Protein AF-A0A2E2VQT0-F1 (afdb_monomer)

Radius of gyration: 36.22 Å; Cα contacts (8 Å, |Δi|>4): 1837; chains: 1; bounding box: 77×98×89 Å

Foldseek 3Di:
DDDDDDDDDDDDDDPPDDDFFKFKAFPQVPRDGDGFDDPDQQKTKDKDAAAVPTFWIWMDGPVDRPRIPPPDGTGGHPDHRFIWIWMARPVVRDIDIHTDDDDAQKFKAWQQVPRDTDGFDDPVPQKTKDKTFAAQGDPVGGTWIWMDGPPDPPPDIPDPDTHHDDHRFIWIWMARRVVRDIDTHTPCPPLPWKWKAKVRDIDTWDDPDPQKTKDKDWDAQPIDMFIGRPPPPDTDRDDEPDDDRPDTAIWIWIQRPVVRHIHIHGPCQWDQKFKAWQQVPRDTDTFGDDPDFKTKDKTFAAQGDPVHGTWIWMAGPPDPPPDIPDPDTHHDDHRFIWMWMAGNPPRDIDTHTQFDRPFWKFKAWQQVVRDTDTFPDLPPQKTKDKGFAAQGDPVHGTWIWMAGPVDPDVPGIPDPDTDHDDHRWMWIWMARRPVRDIDTDTDDDHPPPASDADQFDLCFQFKPFFCLQQPWCPDLNHLLLLLQLQQVSDPPRHSLVQQLLVLLCQPDVVRVGDHDQADQLHGDHRAPPPFSSCCNCPDPPDGVVNQSSQKTWRMWGDPLVQQWPQNQFSFWTKIKIKGPQVSRVFDDIKMKMWTFTWTQLDGNDNCSCVSVSSLSRNSRVDPRSHVSNVSLSCQARVAGNSTDHSSYQLQFAQPDDDPPTDGHTWMKMWTCRVPFTKMWIWGADPVVRHIDTAFDPLAFFQLLLACPDDSHDNVLSVVQLVQQLVQLVQQQDPALQSRGGDGSDSSRGHSMAGQDDDRCGLQNVVSNVNHPCVSLVSSVVSCVVVVHPDHSQLSSLSSSCSGLNCVQPVVSNVQQDQCSNHPRDGQFYFPNGHQWAPDADPSRGTDGGCNCPPGNSVVVSVVSCVSSVD

pLDDT: mean 81.39, std 16.57, range [24.91, 98.75]

Secondary structure (DSSP, 8-state):
-----------PPPPP-PPPPEEEEEGGGTT--EEPEE-STTEEEEEEEE-TT--EEEEEETT-TTSEESSSS-EE-S-SSEEEEEEEETTTTEEEEEEE----SEEEEEGGGTT--EEPEE-SSSEEEEEEEE-S-BTTBSSEEEEEETT-SSSSEEEEEEEE--TTEEEEEEEETTT--EEEEEE----S-EEEEETTEEEEPEE-SSSEEEEEEEE-TT--EEEEETTT------PPS---TT--EEEEEEEETTTTEEEEEE---S-SEEEEEGGGTT--EEPEE-STTEEEEEEE--S-BTTBSSEEEEEETT-SSSSEEEEEEEE--TT-EEEEEEETTT--EEEEESS-----EEEEEGGGTT--EEPEE-STTEEEEEEEE-S-BTTBSSEEEEEETTSSTTSSEEEEEEEE--TTEEEEEEEETTT--EEEEEESS--SS---PSP--HHHHTEE-BHHHH--TTSTT-HHHHHHHHHTT-TT--HHHHHHHHHHTTSBGGGTS-B-SEETTEE-----TTSTTHHHH-BTTB-HHHHHTTEEEEEEEEEGGG--TT--EEEEEEEEEEE-GGGGT--S-EEEEEEPEEEPSSTT-GGGGHHHHHHHHHGGG---HHHHHHHHHIIIII-BTTB--SS-GGGGB-TTS-TTS----EEEEEE-TTSS-EEEEEEE-TTT-SEEEE--TT-B-GGGG-TT--SS-HHHHHHHHHHHHHHGGGG--S-TTT-------GGGB-SSB-SSSTT-TT-HHHHHHTS-SHHHHHHHHHHHHTT----HHHHHHHHHTTSHHHHH-TTTTT-SSTTTTBTTB-PPP-BTTBSEEEEE-TTSBEEEPHHIIIIIHHHHHHHHHHHHT-

Sequence (870 aa):
MKSIMLALIAAGAAPFAMAADWDFRGEPNSWGQTRMEHQGNGIHVIRQFFAAGQDEFKVARSDGWVVSFPANGNMVVPSDDTTFDIVFNEGTSEITVTEVGAETDWCFRGTANSWEEDAMFSNGDGTFEITMAFANGDAGGGPRFKISECGSNWAVAFPTQDFTVAPNTEFDITFNEVTQQITATPIVVPPTEWCLSVNGTESQLADQGSGLFFIESAMSAGDNFFVTECNTGAAEVIPVGGLTASDSGTFDITFDENAESVTAELQVEVSPWCFRGTANDWNETRMELLGDNASILEVTFGQGDANGGPRFKISECGSDWAVAFPAEDVTVDPDTTVEITFDHITNAIDVTPVGGPVEIWNFRGTPSTWNRVEMTSLGNNIFATCQDFANGDATGGPRFKVENGLLNDWDESFPVTDVVVAANTSFDITFNSVTKEITTTPKAGNCNGDINPVPIVVERSLLINDQATLGDKNGPFSLRRTLDQIASKDASLNSTDFFIELWNTQNPIANGGTCETSVDGMPHFCRPAPSDGVLAIGANGFTPDDYIANYRPIALINRFDLQSADLSDCGEHRIIYGLHSSAVSLSGRNFIIFEPKIPNPTPGNAEGCRDLIMHWDLLSAEDDAAVRQQQLEQLYYNGLPGFRPAIHFDHFSNQGVPASSAKGGQIRSNQFLSGSWVLKEFKTDQVLLNVDQTTVKENPFGPLFNDQQTVVEASRGEAFRADFLANLPSLLVDNVADIKIVVSNDEHLNIQSHASGGIFENNFQPQVDLGSGAFRGQIQDRLTELGSSLTVDQVLRRASTQTCGGCHQPSTFNLTGTNALGGGLSFPSSSGFVHVNENPTFNGTFNLSPALRNVFLPARQSNMEAFLGL

Solvent-accessible surface area (backbone atoms only — not comparable to full-atom values): 47420 Å² total; per-residue (Å²): 134,89,85,90,86,90,79,91,83,84,84,73,86,77,74,85,80,68,86,74,55,49,19,44,28,19,53,77,58,73,60,39,84,39,80,36,50,73,77,56,96,51,31,28,36,45,78,48,64,25,51,77,92,28,46,47,30,36,41,25,34,70,94,40,74,91,55,35,37,54,84,72,75,68,43,69,56,99,58,50,64,40,38,28,44,37,38,36,31,64,85,76,65,45,74,47,76,42,81,53,86,88,84,50,71,40,14,41,27,20,47,62,58,79,58,43,84,42,78,22,48,62,73,84,78,57,36,29,37,44,77,50,61,24,49,73,39,53,99,90,42,65,17,33,30,35,41,26,43,56,98,51,90,68,80,52,52,39,55,92,57,72,46,70,57,68,56,72,38,34,26,47,32,37,38,29,75,85,78,64,48,73,46,71,46,70,50,78,67,72,80,83,43,43,22,42,28,51,80,83,48,76,45,77,36,49,78,75,65,95,52,38,31,42,45,81,46,80,47,52,60,78,70,56,70,38,56,27,56,54,93,70,86,59,78,54,83,67,83,65,84,82,84,65,81,79,61,63,50,42,28,40,38,40,36,33,67,86,73,76,43,59,49,75,45,73,56,71,85,55,37,64,40,11,42,30,20,45,66,56,78,59,40,86,42,74,26,42,60,50,69,99,52,28,27,35,44,78,47,63,29,46,74,35,53,102,88,43,64,18,33,32,37,40,26,46,60,95,53,90,66,82,51,54,38,60,94,58,72,48,75,52,70,61,68,30,37,29,37,38,37,38,33,70,85,80,63,48,76,49,79,44,67,56,41,70,72,83,78,47,40,20,42,30,20,46,70,53,74,60,38,83,39,80,33,50,74,61,56,96,52,30,30,32,43,44,46,54,26,47,74,37,54,100,87,45,66,18,34,31,38,38,28,48,60,88,51,62,92,72,77,48,47,38,56,94,59,71,48,74,57,66,58,73,37,18,30,39,36,40,36,29,74,80,82,64,47,74,50,77,44,84,43,95,60,78,52,86,82,52,66,78,69,62,75,81,33,53,66,48,32,38,38,36,30,41,39,73,40,38,34,47,38,86,29,91,51,8,48,56,55,55,34,42,45,34,20,68,76,42,92,89,46,44,39,60,58,56,49,24,48,59,25,24,52,18,18,37,48,97,76,78,31,66,18,57,62,52,56,94,62,40,83,35,87,56,34,39,64,90,24,57,15,27,54,34,72,33,54,99,93,40,46,43,62,57,53,43,60,36,21,26,42,47,36,41,33,60,31,54,83,57,37,42,95,68,20,51,31,44,11,30,54,29,41,35,30,33,43,48,27,75,83,68,78,43,63,62,46,40,32,48,32,43,27,23,28,41,69,22,73,36,61,65,38,70,70,48,33,44,64,66,51,47,49,32,44,56,29,32,68,50,84,50,36,66,58,45,27,54,57,48,44,32,42,37,69,69,22,48,79,80,36,74,26,42,55,36,48,73,20,20,21,62,75,95,61,68,96,88,56,87,58,38,18,40,36,37,38,44,40,22,45,71,70,53,46,41,34,41,26,29,33,30,38,84,85,79,68,45,62,44,79,37,55,26,81,68,24,57,40,22,60,42,54,14,82,67,53,80,66,52,63,64,66,60,28,53,50,46,49,52,47,45,64,73,43,44,70,43,46,69,55,95,44,82,78,67,45,44,63,65,74,95,50,72,86,49,31,18,63,49,40,45,66,55,73,96,72,60,40,37,43,36,52,66,27,35,70,70,25,86,47,60,63,61,49,53,51,46,52,52,32,57,74,70,70,48,89,62,49,61,64,19,47,31,42,44,44,19,46,52,15,68,19,20,47,30,38,19,67,85,64,53,30,49,41,88,40,32,46,33,97,73,34,49,49,59,50,37,53,91,41,42,56,64,39,80,64,57,44,98,87,39,35,33,46,67,7,57,30,44,69,75,42,45,48,56,52,43,49,53,49,53,31,62,74,71,71,107

Structure (mmCIF, N/CA/C/O backbone):
data_AF-A0A2E2VQT0-F1
#
_entry.id   AF-A0A2E2VQT0-F1
#
loop_
_atom_site.group_PDB
_atom_site.id
_atom_site.type_symbol
_atom_site.label_atom_id
_atom_site.label_alt_id
_atom_site.label_comp_id
_atom_site.label_asym_id
_atom_site.label_entity_id
_atom_site.label_seq_id
_atom_site.pdbx_PDB_ins_code
_atom_site.Cartn_x
_atom_site.Cartn_y
_atom_site.Cartn_z
_atom_site.occupancy
_atom_site.B_iso_or_equiv
_atom_site.auth_seq_id
_atom_site.auth_comp_id
_atom_site.auth_asym_id
_atom_site.auth_atom_id
_atom_site.pdbx_PDB_model_num
ATOM 1 N N . MET A 1 1 ? -49.713 -17.476 1.702 1.00 28.20 1 MET A N 1
ATOM 2 C CA . MET A 1 1 ? -48.897 -18.142 0.663 1.00 28.20 1 MET A CA 1
ATOM 3 C C . MET A 1 1 ? -48.613 -17.133 -0.436 1.00 28.20 1 MET A C 1
ATOM 5 O O . MET A 1 1 ? -49.567 -16.643 -1.013 1.00 28.20 1 MET A O 1
ATOM 9 N N . LYS A 1 2 ? -47.324 -16.828 -0.635 1.00 26.33 2 LYS A N 1
ATOM 10 C CA . LYS A 1 2 ? -46.632 -16.499 -1.897 1.00 26.33 2 LYS A CA 1
ATOM 11 C C . LYS A 1 2 ? -47.375 -15.702 -2.993 1.00 26.33 2 LYS A C 1
ATOM 13 O O . LYS A 1 2 ? -48.265 -16.242 -3.635 1.00 26.33 2 LYS A O 1
ATOM 18 N N . SER A 1 3 ? -46.854 -14.509 -3.305 1.00 24.91 3 SER A N 1
ATOM 19 C CA . SER A 1 3 ? -45.961 -14.246 -4.462 1.00 24.91 3 SER A CA 1
ATOM 20 C C . SER A 1 3 ? -46.264 -12.979 -5.284 1.00 24.91 3 SER A C 1
ATOM 22 O O . SER A 1 3 ? -47.317 -12.867 -5.897 1.00 24.91 3 SER A O 1
ATOM 24 N N . ILE A 1 4 ? -45.199 -12.168 -5.384 1.00 27.08 4 ILE A N 1
ATOM 25 C CA . ILE A 1 4 ? -44.662 -11.425 -6.544 1.00 27.08 4 ILE A CA 1
ATOM 26 C C . ILE A 1 4 ? -45.418 -10.169 -7.010 1.00 27.08 4 ILE A C 1
ATOM 28 O O . ILE A 1 4 ? -46.442 -10.242 -7.681 1.00 27.08 4 ILE A O 1
ATOM 32 N N . MET A 1 5 ? -44.789 -9.012 -6.763 1.00 26.00 5 MET A N 1
ATOM 33 C CA . MET A 1 5 ? -44.984 -7.773 -7.515 1.00 26.00 5 MET A CA 1
ATOM 34 C C . MET A 1 5 ? -43.620 -7.299 -8.038 1.00 26.00 5 MET A C 1
ATOM 36 O O . MET A 1 5 ? -42.635 -7.289 -7.303 1.00 26.00 5 MET A O 1
ATOM 40 N N . LEU A 1 6 ? -43.594 -6.982 -9.329 1.00 25.59 6 LEU A N 1
ATOM 41 C CA . LEU A 1 6 ? -42.471 -6.490 -10.120 1.00 25.59 6 LEU A CA 1
ATOM 42 C C . LEU A 1 6 ? -42.560 -4.953 -10.137 1.00 25.59 6 LEU A C 1
ATOM 44 O O . LEU A 1 6 ? -43.619 -4.432 -10.488 1.00 25.59 6 LEU A O 1
ATOM 48 N N . ALA A 1 7 ? -41.493 -4.236 -9.778 1.00 27.69 7 ALA A N 1
ATOM 49 C CA . ALA A 1 7 ? -41.400 -2.782 -9.927 1.00 27.69 7 ALA A CA 1
ATOM 50 C C . ALA A 1 7 ? -40.095 -2.407 -10.646 1.00 27.69 7 ALA A C 1
ATOM 52 O O . ALA A 1 7 ? -39.015 -2.849 -10.261 1.00 27.69 7 ALA A O 1
ATOM 53 N N . LEU A 1 8 ? -40.244 -1.622 -11.716 1.00 25.67 8 LEU A N 1
ATOM 54 C CA . LEU A 1 8 ? -39.192 -0.949 -12.477 1.00 25.67 8 LEU A CA 1
ATOM 55 C C . LEU A 1 8 ? -38.576 0.166 -11.612 1.00 25.67 8 LEU A C 1
ATOM 57 O O . LEU A 1 8 ? -39.319 0.997 -11.092 1.00 25.67 8 LEU A O 1
ATOM 61 N N . ILE A 1 9 ? -37.246 0.210 -11.505 1.00 29.09 9 ILE A N 1
ATOM 62 C CA . ILE A 1 9 ? -36.485 1.301 -10.880 1.00 29.09 9 ILE A CA 1
ATOM 63 C C . ILE A 1 9 ? -35.838 2.126 -11.997 1.00 29.09 9 ILE A C 1
ATOM 65 O O . ILE A 1 9 ? -35.042 1.603 -12.773 1.00 29.09 9 ILE A O 1
ATOM 69 N N . ALA A 1 10 ? -36.186 3.411 -12.060 1.00 25.92 10 ALA A N 1
ATOM 70 C CA . ALA A 1 10 ? -35.384 4.453 -12.686 1.00 25.92 10 ALA A CA 1
ATOM 71 C C . ALA A 1 10 ? -34.652 5.177 -11.546 1.00 25.92 10 ALA A C 1
ATOM 73 O O . ALA A 1 10 ? -35.299 5.806 -10.711 1.00 25.92 10 ALA A O 1
ATOM 74 N N . ALA A 1 11 ? -33.331 5.019 -11.466 1.00 28.69 11 ALA A N 1
ATOM 75 C CA . ALA A 1 11 ? -32.495 5.687 -10.477 1.00 28.69 11 ALA A CA 1
ATOM 76 C C . ALA A 1 11 ? -31.999 7.014 -11.068 1.00 28.69 11 ALA A C 1
ATOM 78 O O . ALA A 1 11 ? -31.149 7.025 -11.955 1.00 28.69 11 ALA A O 1
ATOM 79 N N . GLY A 1 12 ? -32.589 8.119 -10.611 1.00 26.97 12 GLY A N 1
ATOM 80 C CA . GLY A 1 12 ? -31.988 9.443 -10.717 1.00 26.97 12 GLY A CA 1
ATOM 81 C C . GLY A 1 12 ? -30.895 9.586 -9.661 1.00 26.97 12 GLY A C 1
ATOM 82 O O . GLY A 1 12 ? -31.029 9.052 -8.560 1.00 26.97 12 GLY A O 1
ATOM 83 N N . ALA A 1 13 ? -29.817 10.274 -10.030 1.00 28.69 13 ALA A N 1
ATOM 84 C CA . ALA A 1 13 ? -28.717 10.634 -9.150 1.00 28.69 13 ALA A CA 1
ATOM 85 C C . ALA A 1 13 ? -29.237 11.320 -7.876 1.00 28.69 13 ALA A C 1
ATOM 87 O O . ALA A 1 13 ? -30.021 12.268 -7.951 1.00 28.69 13 ALA A O 1
ATOM 88 N N . ALA A 1 14 ? -28.812 10.825 -6.716 1.00 27.98 14 ALA A N 1
ATOM 89 C CA . ALA A 1 14 ? -28.962 11.546 -5.463 1.00 27.98 14 ALA A CA 1
ATOM 90 C C . ALA A 1 14 ? -27.868 12.629 -5.406 1.00 27.98 14 ALA A C 1
ATOM 92 O O . ALA A 1 14 ? -26.706 12.299 -5.650 1.00 27.98 14 ALA A O 1
ATOM 93 N N . PRO A 1 15 ? -28.199 13.897 -5.114 1.00 32.06 15 PRO A N 1
ATOM 94 C CA . PRO A 1 15 ? -27.189 14.890 -4.780 1.00 32.06 15 PRO A CA 1
ATOM 95 C C . PRO A 1 15 ? -26.525 14.504 -3.452 1.00 32.06 15 PRO A C 1
ATOM 97 O O . PRO A 1 15 ? -27.163 13.906 -2.582 1.00 32.06 15 PRO A O 1
ATOM 100 N N . PHE A 1 16 ? -25.243 14.839 -3.313 1.00 29.09 16 PHE A N 1
ATOM 101 C CA . PHE A 1 16 ? -24.518 14.793 -2.046 1.00 29.09 16 PHE A CA 1
ATOM 102 C C . PHE A 1 16 ? -25.360 15.477 -0.960 1.00 29.09 16 PHE A C 1
ATOM 104 O O . PHE A 1 16 ? -25.716 16.647 -1.087 1.00 29.09 16 PHE A O 1
ATOM 111 N N . ALA A 1 17 ? -25.729 14.742 0.088 1.00 27.80 17 ALA A N 1
ATOM 112 C CA . ALA A 1 17 ? -26.371 15.341 1.246 1.00 27.80 17 ALA A CA 1
ATOM 113 C C . ALA A 1 17 ? -25.292 16.088 2.039 1.00 27.80 17 ALA A C 1
ATOM 115 O O . ALA A 1 17 ? -24.480 15.458 2.713 1.00 27.80 17 ALA A O 1
ATOM 116 N N . MET A 1 18 ? -25.280 17.419 1.938 1.00 34.50 18 MET A N 1
ATOM 117 C CA . MET A 1 18 ? -24.643 18.264 2.947 1.00 34.50 18 MET A CA 1
ATOM 118 C C . MET A 1 18 ? -25.234 17.907 4.320 1.00 34.50 18 MET A C 1
ATOM 120 O O . MET A 1 18 ? -26.427 17.592 4.412 1.00 34.50 18 MET A O 1
ATOM 124 N N . ALA A 1 19 ? -24.424 17.905 5.381 1.00 40.38 19 ALA A N 1
ATOM 125 C CA . ALA A 1 19 ? -24.955 17.789 6.736 1.00 40.38 19 ALA A CA 1
ATOM 126 C C . ALA A 1 19 ? -25.978 18.920 6.937 1.00 40.38 19 ALA A C 1
ATOM 128 O O . ALA A 1 19 ? -25.664 20.085 6.731 1.00 40.38 19 ALA A O 1
ATOM 129 N N . ALA A 1 20 ? -27.231 18.578 7.227 1.00 48.88 20 ALA A N 1
ATOM 130 C CA . ALA A 1 20 ? -28.269 19.581 7.418 1.00 48.88 20 ALA A CA 1
ATOM 131 C C . ALA A 1 20 ? -28.090 20.251 8.789 1.00 48.88 20 ALA A C 1
ATOM 133 O O . ALA A 1 20 ? -28.044 19.549 9.797 1.00 48.88 20 ALA A O 1
ATOM 134 N N . ASP A 1 21 ? -28.047 21.583 8.821 1.00 77.62 21 ASP A N 1
ATOM 135 C CA . ASP A 1 21 ? -27.938 22.382 10.048 1.00 77.62 21 ASP A CA 1
ATOM 136 C C . ASP A 1 21 ? -29.114 22.161 11.028 1.00 77.62 21 ASP A C 1
ATOM 138 O O . ASP A 1 21 ? -30.228 21.796 10.614 1.00 77.62 21 ASP A O 1
ATOM 142 N N . TRP A 1 22 ? -28.900 22.470 12.314 1.00 88.06 22 TRP A N 1
ATOM 143 C CA . TRP A 1 22 ? -29.864 22.267 13.406 1.00 88.06 22 TRP A CA 1
ATOM 144 C C . TRP A 1 22 ? -30.444 23.567 13.970 1.00 88.06 22 TRP A C 1
ATOM 146 O O . TRP A 1 22 ? -29.752 24.570 14.142 1.00 88.06 22 TRP A O 1
ATOM 156 N N . ASP A 1 23 ? -31.732 23.516 14.312 1.00 91.12 23 ASP A N 1
ATOM 157 C CA . ASP A 1 23 ? -32.487 24.636 14.867 1.00 91.12 23 ASP A CA 1
ATOM 158 C C . ASP A 1 23 ? -33.104 24.303 16.220 1.00 91.12 23 ASP A C 1
ATOM 160 O O . ASP A 1 23 ? -33.740 23.257 16.389 1.00 91.12 23 ASP A O 1
ATOM 164 N N . PHE A 1 24 ? -33.059 25.272 17.128 1.00 93.88 24 PHE A N 1
ATOM 165 C CA . PHE A 1 24 ? -33.955 25.355 18.267 1.00 93.88 24 PHE A CA 1
ATOM 166 C C . PHE A 1 24 ? -35.356 25.754 17.805 1.00 93.88 24 PHE A C 1
ATOM 168 O O . PHE A 1 24 ? -35.541 26.716 17.051 1.00 93.88 24 PHE A O 1
ATOM 175 N N . ARG A 1 25 ? -36.366 25.028 18.285 1.00 92.25 25 ARG A N 1
ATOM 176 C CA . ARG A 1 25 ? -37.776 25.286 17.984 1.00 92.25 25 ARG A CA 1
ATOM 177 C C . ARG A 1 25 ? -38.634 25.023 19.212 1.00 92.25 25 ARG A C 1
ATOM 179 O O . ARG A 1 25 ? -38.781 23.876 19.624 1.00 92.25 25 ARG A O 1
ATOM 186 N N . GLY A 1 26 ? -39.236 26.057 19.780 1.00 92.19 26 GLY A N 1
ATOM 187 C CA . GLY A 1 26 ? -40.014 25.939 21.010 1.00 92.19 26 GLY A CA 1
ATOM 188 C C . GLY A 1 26 ? -40.945 27.115 21.237 1.00 92.19 26 GLY A C 1
ATOM 189 O O . GLY A 1 26 ? -41.080 28.004 20.400 1.00 92.19 26 GLY A O 1
ATOM 190 N N . GLU A 1 27 ? -41.600 27.147 22.385 1.00 89.00 27 GLU A N 1
ATOM 191 C CA . GLU A 1 27 ? -42.506 28.241 22.734 1.00 89.00 27 GLU A CA 1
ATOM 192 C C . GLU A 1 27 ? -41.859 29.640 22.666 1.00 89.00 27 GLU A C 1
ATOM 194 O O . GLU A 1 27 ? -42.525 30.540 22.138 1.00 89.00 27 GLU A O 1
ATOM 199 N N . PRO A 1 28 ? -40.576 29.843 23.049 1.00 84.12 28 PRO A N 1
ATOM 200 C CA . PRO A 1 28 ? -39.912 31.146 22.933 1.00 84.12 28 PRO A CA 1
ATOM 201 C C . PRO A 1 28 ? -39.872 31.729 21.518 1.00 84.12 28 PRO A C 1
ATOM 203 O O . PRO A 1 28 ? -39.945 32.944 21.351 1.00 84.12 28 PRO A O 1
ATOM 206 N N . ASN A 1 29 ? -39.826 30.882 20.486 1.00 82.12 29 ASN A N 1
ATOM 207 C CA . ASN A 1 29 ? -39.851 31.311 19.086 1.00 82.12 29 ASN A CA 1
ATOM 208 C C . ASN A 1 29 ? -41.143 30.901 18.359 1.00 82.12 29 ASN A C 1
ATOM 210 O O . ASN A 1 29 ? -41.175 30.837 17.130 1.00 82.12 29 ASN A O 1
ATOM 214 N N . SER A 1 30 ? -42.226 30.627 19.101 1.00 86.19 30 SER A N 1
ATOM 215 C CA . SER A 1 30 ? -43.517 30.172 18.555 1.00 86.19 30 SER A CA 1
ATOM 216 C C . SER A 1 30 ? -43.411 28.927 17.658 1.00 86.19 30 SER A C 1
ATOM 218 O O . SER A 1 30 ? -44.130 28.811 16.664 1.00 86.19 30 SER A O 1
ATOM 220 N N . TRP A 1 31 ? -42.520 27.995 18.007 1.00 89.12 31 TRP A N 1
ATOM 221 C CA . TRP A 1 31 ? -42.174 26.792 17.238 1.00 89.12 31 TRP A CA 1
ATOM 222 C C . TRP A 1 31 ? -41.571 27.086 15.850 1.00 89.12 31 TRP A C 1
ATOM 224 O O . TRP A 1 31 ? -41.609 26.237 14.954 1.00 89.12 31 TRP A O 1
ATOM 234 N N . GLY A 1 32 ? -41.025 28.293 15.672 1.00 79.06 32 GLY A N 1
ATOM 235 C CA . GLY A 1 32 ? -40.252 28.717 14.507 1.00 79.06 32 GLY A CA 1
ATOM 236 C C . GLY A 1 32 ? -38.847 28.111 14.474 1.00 79.06 32 GLY A C 1
ATOM 237 O O . GLY A 1 32 ? -38.510 27.261 15.292 1.00 79.06 32 GLY A O 1
ATOM 238 N N . GLN A 1 33 ? -38.035 28.525 13.501 1.00 86.06 33 GLN A N 1
ATOM 239 C CA . GLN A 1 33 ? -36.645 28.080 13.366 1.00 86.06 33 GLN A CA 1
ATOM 240 C C . GLN A 1 33 ? -35.723 29.137 13.978 1.00 86.06 33 GLN A C 1
ATOM 242 O O . GLN A 1 33 ? -35.740 30.279 13.522 1.00 86.06 33 GLN A O 1
ATOM 247 N N . THR A 1 34 ? -34.930 28.765 14.981 1.00 83.62 34 THR A N 1
ATOM 248 C CA . THR A 1 34 ? -33.797 29.573 15.446 1.00 83.62 34 THR A CA 1
ATOM 249 C C . THR A 1 34 ? -32.534 28.740 15.299 1.00 83.62 34 THR A C 1
ATOM 251 O O . THR A 1 34 ? -32.412 27.704 15.952 1.00 83.62 34 THR A O 1
ATOM 254 N N . ARG A 1 35 ? -31.614 29.178 14.435 1.00 88.06 35 ARG A N 1
ATOM 255 C CA . ARG A 1 35 ? -30.358 28.472 14.160 1.00 88.06 35 ARG A CA 1
ATOM 256 C C . ARG A 1 35 ? -29.546 28.318 15.445 1.00 88.06 35 ARG A C 1
ATOM 258 O O . ARG A 1 35 ? -29.369 29.285 16.182 1.00 88.06 35 ARG A O 1
ATOM 265 N N . MET A 1 36 ? -29.067 27.104 15.700 1.00 86.50 36 MET A N 1
ATOM 266 C CA . MET A 1 36 ? -28.090 26.847 16.757 1.00 86.50 36 MET A CA 1
ATOM 267 C C . MET A 1 36 ? -26.675 27.051 16.204 1.00 86.50 36 MET A C 1
ATOM 269 O O . MET A 1 36 ? -26.410 26.750 15.041 1.00 86.50 36 MET A O 1
ATOM 273 N N . GLU A 1 37 ? -25.772 27.572 17.027 1.00 80.38 37 GLU A N 1
ATOM 274 C CA . GLU A 1 37 ? -24.375 27.806 16.667 1.00 80.38 37 GLU A CA 1
ATOM 275 C C . GLU A 1 37 ? -23.606 26.479 16.648 1.00 80.38 37 GLU A C 1
ATOM 277 O O . GLU A 1 37 ? -23.570 25.762 17.649 1.00 80.38 37 GLU A O 1
ATOM 282 N N . HIS A 1 38 ? -22.973 26.150 15.523 1.00 77.31 38 HIS A N 1
ATOM 283 C CA . HIS A 1 38 ? -22.153 24.947 15.401 1.00 77.31 38 HIS A CA 1
ATOM 284 C C . HIS A 1 38 ? -20.734 25.202 15.927 1.00 77.31 38 HIS A C 1
ATOM 286 O O . HIS A 1 38 ? -19.985 25.989 15.356 1.00 77.31 38 HIS A O 1
ATOM 292 N N . GLN A 1 39 ? -20.335 24.492 16.984 1.00 61.00 39 GLN A N 1
ATOM 293 C CA . GLN A 1 39 ? -19.010 24.618 17.610 1.00 61.00 39 GLN A CA 1
ATOM 294 C C . GLN A 1 39 ? -17.996 23.560 17.129 1.00 61.00 39 GLN A C 1
ATOM 296 O O . GLN A 1 39 ? -16.926 23.403 17.720 1.00 61.00 39 GLN A O 1
ATOM 301 N N . GLY A 1 40 ? -18.312 22.822 16.058 1.00 50.00 40 GLY A N 1
ATOM 302 C CA . GLY A 1 40 ? -17.517 21.688 15.581 1.00 50.00 40 GLY A CA 1
ATOM 303 C C . GLY A 1 40 ? -17.849 20.375 16.301 1.00 50.00 40 GLY A C 1
ATOM 304 O O . GLY A 1 40 ? -18.546 20.351 17.315 1.00 50.00 40 GLY A O 1
ATOM 305 N N . ASN A 1 41 ? -17.364 19.249 15.762 1.00 63.31 41 ASN A N 1
ATOM 306 C CA . ASN A 1 41 ? -17.616 17.893 16.284 1.00 63.31 41 ASN A CA 1
ATOM 307 C C . ASN A 1 41 ? -19.112 17.540 16.462 1.00 63.31 41 ASN A C 1
ATOM 309 O O . ASN A 1 41 ? -19.462 16.758 17.346 1.00 63.31 41 ASN A O 1
ATOM 313 N N . GLY A 1 42 ? -20.001 18.131 15.653 1.00 68.44 42 GLY A N 1
ATOM 314 C CA . GLY A 1 42 ? -21.446 17.903 15.736 1.00 68.44 42 GLY A CA 1
ATOM 315 C C . GLY A 1 42 ? -22.110 18.521 16.971 1.00 68.44 42 GLY A C 1
ATOM 316 O O . GLY A 1 42 ? -23.233 18.149 17.299 1.00 68.44 42 GLY A O 1
ATOM 317 N N . ILE A 1 43 ? -21.440 19.435 17.679 1.00 74.25 43 ILE A N 1
ATOM 318 C CA . ILE A 1 43 ? -22.019 20.165 18.808 1.00 74.25 43 ILE A CA 1
ATOM 319 C C . ILE A 1 43 ? -22.663 21.453 18.305 1.00 74.25 43 ILE A C 1
ATOM 321 O O . ILE A 1 43 ? -22.016 22.278 17.665 1.00 74.25 43 ILE A O 1
ATOM 325 N N . HIS A 1 44 ? -23.929 21.632 18.653 1.00 85.19 44 HIS A N 1
ATOM 326 C CA . HIS A 1 44 ? -24.736 22.801 18.349 1.00 85.19 44 HIS A CA 1
ATOM 327 C C . HIS A 1 44 ? -25.182 23.433 19.662 1.00 85.19 44 HIS A C 1
ATOM 329 O O . HIS A 1 44 ? -25.674 22.728 20.542 1.00 85.19 44 HIS A O 1
ATOM 335 N N . VAL A 1 45 ? -25.029 24.742 19.826 1.00 80.75 45 VAL A N 1
ATOM 336 C CA . VAL A 1 45 ? -25.377 25.438 21.069 1.00 80.75 45 VAL A CA 1
ATOM 337 C C . VAL A 1 45 ? -26.322 26.598 20.812 1.00 80.75 45 VAL A C 1
ATOM 339 O O . VAL A 1 45 ? -26.312 27.218 19.754 1.00 80.75 45 VAL A O 1
ATOM 342 N N . ILE A 1 46 ? -27.164 26.897 21.788 1.00 85.12 46 ILE A N 1
ATOM 343 C CA . ILE A 1 46 ? -27.934 28.133 21.822 1.00 85.12 46 ILE A CA 1
ATOM 344 C C . ILE A 1 46 ? -28.189 28.524 23.268 1.00 85.12 46 ILE A C 1
ATOM 346 O O . ILE A 1 46 ? -28.507 27.680 24.106 1.00 85.12 46 ILE A O 1
ATOM 350 N N . ARG A 1 47 ? -28.099 29.816 23.559 1.00 81.94 47 ARG A N 1
ATOM 351 C CA . ARG A 1 47 ? -28.592 30.376 24.813 1.00 81.94 47 ARG A CA 1
ATOM 352 C C . ARG A 1 47 ? -30.005 30.897 24.590 1.00 81.94 47 ARG A C 1
ATOM 354 O O . ARG A 1 47 ? -30.209 31.776 23.760 1.00 81.94 47 ARG A O 1
ATOM 361 N N . GLN A 1 48 ? -30.982 30.357 25.313 1.00 87.62 48 GLN A N 1
ATOM 362 C CA . GLN A 1 48 ? -32.394 30.675 25.110 1.00 87.62 48 GLN A CA 1
ATOM 363 C C . GLN A 1 48 ? -33.072 31.089 26.416 1.00 87.62 48 GLN A C 1
ATOM 365 O O . GLN A 1 48 ? -33.058 30.354 27.404 1.00 87.62 48 GLN A O 1
ATOM 370 N N . PHE A 1 49 ? -33.717 32.256 26.391 1.00 82.94 49 PHE A N 1
ATOM 371 C CA . PHE A 1 49 ? -34.627 32.706 27.443 1.00 82.94 49 PHE A CA 1
ATOM 372 C C . PHE A 1 49 ? -36.025 32.113 27.248 1.00 82.94 49 PHE A C 1
ATOM 374 O O . PHE A 1 49 ? -36.547 32.112 26.129 1.00 82.94 49 PHE A O 1
ATOM 381 N N . PHE A 1 50 ? -36.630 31.640 28.334 1.00 83.06 50 PHE A N 1
ATOM 382 C CA . PHE A 1 50 ? -38.011 31.170 28.384 1.00 83.06 50 PHE A CA 1
ATOM 383 C C . PHE A 1 50 ? -38.821 32.146 29.233 1.00 83.06 50 PHE A C 1
ATOM 385 O O . PHE A 1 50 ? -38.556 32.276 30.424 1.00 83.06 50 PHE A O 1
ATOM 392 N N . ALA A 1 51 ? -39.793 32.847 28.642 1.00 77.69 51 ALA A N 1
ATOM 393 C CA . ALA A 1 51 ? -40.644 33.779 29.385 1.00 77.69 51 ALA A CA 1
ATOM 394 C C . ALA A 1 51 ? -41.630 33.031 30.300 1.00 77.69 51 ALA A C 1
ATOM 396 O O . ALA A 1 51 ? -41.927 31.863 30.069 1.00 77.69 51 ALA A O 1
ATOM 397 N N . ALA A 1 52 ? -42.194 33.705 31.307 1.00 78.81 52 ALA A N 1
ATOM 398 C CA . ALA A 1 52 ? -43.212 33.112 32.180 1.00 78.81 52 ALA A CA 1
ATOM 399 C C . ALA A 1 52 ? -44.366 32.454 31.385 1.00 78.81 52 ALA A C 1
ATOM 401 O O . ALA A 1 52 ? -45.041 33.102 30.577 1.00 78.81 52 ALA A O 1
ATOM 402 N N . GLY A 1 53 ? -44.617 31.170 31.644 1.00 79.81 53 GLY A N 1
ATOM 403 C CA . GLY A 1 53 ? -45.575 30.321 30.939 1.00 79.81 53 GLY A CA 1
ATOM 404 C C . GLY A 1 53 ? -45.060 29.669 29.651 1.00 79.81 53 GLY A C 1
ATOM 405 O O . GLY A 1 53 ? -45.873 29.059 28.961 1.00 79.81 53 GLY A O 1
ATOM 406 N N . GLN A 1 54 ? -43.772 29.814 29.322 1.00 88.56 54 GLN A N 1
ATOM 407 C CA . GLN A 1 54 ? -43.081 29.063 28.273 1.00 88.56 54 GLN A CA 1
ATOM 408 C C . GLN A 1 54 ? -42.114 28.077 28.921 1.00 88.56 54 GLN A C 1
ATOM 410 O O . GLN A 1 54 ? -41.257 28.483 29.703 1.00 88.56 54 GLN A O 1
ATOM 415 N N . ASP A 1 55 ? -42.205 26.802 28.577 1.00 89.75 55 ASP A N 1
ATOM 416 C CA . ASP A 1 55 ? -41.296 25.780 29.089 1.00 89.75 55 ASP A CA 1
ATOM 417 C C . ASP A 1 55 ? -40.930 24.702 28.060 1.00 89.75 55 ASP A C 1
ATOM 419 O O . ASP A 1 55 ? -39.971 23.966 28.290 1.00 89.75 55 ASP A O 1
ATOM 423 N N . GLU A 1 56 ? -41.595 24.640 26.899 1.00 93.88 56 GLU A N 1
ATOM 424 C CA . GLU A 1 56 ? -41.407 23.560 25.924 1.00 93.88 56 GLU A CA 1
ATOM 425 C C . GLU A 1 56 ? -40.531 23.912 24.704 1.00 93.88 56 GLU A C 1
ATOM 427 O O . GLU A 1 56 ? -40.661 24.976 24.089 1.00 93.88 56 GLU A O 1
ATOM 432 N N . PHE A 1 57 ? -39.683 22.965 24.276 1.00 96.69 57 PHE A N 1
ATOM 433 C CA . PHE A 1 57 ? -38.917 23.066 23.026 1.00 96.69 57 PHE A CA 1
ATOM 434 C C . PHE A 1 57 ? -38.498 21.721 22.402 1.00 96.69 57 PHE A C 1
ATOM 436 O O . PHE A 1 57 ? -38.682 20.639 22.965 1.00 96.69 57 PHE A O 1
ATOM 443 N N . LYS A 1 58 ? -37.909 21.808 21.205 1.00 95.44 58 LYS A N 1
ATOM 444 C CA . LYS A 1 58 ? -37.234 20.752 20.446 1.00 95.44 58 LYS A CA 1
ATOM 445 C C . LYS A 1 58 ? -36.004 21.291 19.722 1.00 95.44 58 LYS A C 1
ATOM 447 O O . LYS A 1 58 ? -35.896 22.490 19.480 1.00 95.44 58 LYS A O 1
ATOM 452 N N . VAL A 1 59 ? -35.144 20.371 19.296 1.00 94.44 59 VAL A N 1
ATOM 453 C CA . VAL A 1 59 ? -34.091 20.633 18.308 1.00 94.44 59 VAL A CA 1
ATOM 454 C C . VAL A 1 59 ? -34.406 19.841 17.044 1.00 94.44 59 VAL A C 1
ATOM 456 O O . VAL A 1 59 ? -34.687 18.647 17.123 1.00 94.44 59 VAL A O 1
ATOM 459 N N . ALA A 1 60 ? -34.449 20.485 15.882 1.00 90.94 60 ALA A N 1
ATOM 460 C CA . ALA A 1 60 ? -34.854 19.855 14.625 1.00 90.94 60 ALA A CA 1
ATOM 461 C C . ALA A 1 60 ? -33.928 20.255 13.483 1.00 90.94 60 ALA A C 1
ATOM 463 O O . ALA A 1 60 ? -33.370 21.349 13.498 1.00 90.94 60 ALA A O 1
ATOM 464 N N . ARG A 1 61 ? -33.803 19.391 12.474 1.00 86.31 61 ARG A N 1
ATOM 465 C CA . ARG A 1 61 ? -33.099 19.766 11.249 1.00 86.31 61 ARG A CA 1
ATOM 466 C C . ARG A 1 61 ? -33.818 20.902 10.525 1.00 86.31 61 ARG A C 1
ATOM 468 O O . ARG A 1 61 ? -35.047 21.014 10.544 1.00 86.31 61 ARG A O 1
ATOM 475 N N . SER A 1 62 ? -33.028 21.727 9.849 1.00 76.94 62 SER A N 1
ATOM 476 C CA . SER A 1 62 ? -33.506 22.898 9.099 1.00 76.94 62 SER A CA 1
ATOM 477 C C . SER A 1 62 ? -34.569 22.556 8.061 1.00 76.94 62 SER A C 1
ATOM 479 O O . SER A 1 62 ? -35.542 23.292 7.877 1.00 76.94 62 SER A O 1
ATOM 481 N N . ASP A 1 63 ? -34.411 21.394 7.427 1.00 77.44 63 ASP A N 1
ATOM 482 C CA . ASP A 1 63 ? -35.278 20.863 6.376 1.00 77.44 63 ASP A CA 1
ATOM 483 C C . ASP A 1 63 ? -36.629 20.327 6.892 1.00 77.44 63 ASP A C 1
ATOM 485 O O . ASP A 1 63 ? -37.529 20.044 6.095 1.00 77.44 63 ASP A O 1
ATOM 489 N N . GLY A 1 64 ? -36.834 20.257 8.215 1.00 78.06 64 GLY A N 1
ATOM 490 C CA . GLY A 1 64 ? -38.140 20.028 8.825 1.00 78.06 64 GLY A CA 1
ATOM 491 C C . GLY A 1 64 ? -38.131 19.166 10.089 1.00 78.06 64 GLY A C 1
ATOM 492 O O . GLY A 1 64 ? -37.119 18.886 10.713 1.00 78.06 64 GLY A O 1
ATOM 493 N N . TRP A 1 65 ? -39.321 18.713 10.489 1.00 84.06 65 TRP A N 1
ATOM 494 C CA . TRP A 1 65 ? -39.535 17.995 11.757 1.00 84.06 65 TRP A CA 1
ATOM 495 C C . TRP A 1 65 ? -39.228 16.493 11.714 1.00 84.06 65 TRP A C 1
ATOM 497 O O . TRP A 1 65 ? -39.311 15.829 12.750 1.00 84.06 65 TRP A O 1
ATOM 507 N N . VAL A 1 66 ? -38.926 15.951 10.527 1.00 81.00 66 VAL A N 1
ATOM 508 C CA . VAL A 1 66 ? -38.718 14.508 10.302 1.00 81.00 66 VAL A CA 1
ATOM 509 C C . VAL A 1 66 ? -37.588 13.981 11.179 1.00 81.00 66 VAL A C 1
ATOM 511 O O . VAL A 1 66 ? -37.710 12.898 11.749 1.00 81.00 66 VAL A O 1
ATOM 514 N N . VAL A 1 67 ? -36.532 14.777 11.332 1.00 84.25 67 VAL A N 1
ATOM 515 C CA . VAL A 1 67 ? -35.438 14.520 12.260 1.00 84.25 67 VAL A CA 1
ATOM 516 C C . VAL A 1 67 ? -35.487 15.607 13.331 1.00 84.25 67 VAL A C 1
ATOM 518 O O . VAL A 1 67 ? -35.037 16.730 13.117 1.00 84.25 67 VAL A O 1
ATOM 521 N N . SER A 1 68 ? -36.107 15.290 14.469 1.00 89.62 68 SER A N 1
ATOM 522 C CA . SER A 1 68 ? -36.191 16.191 15.618 1.00 89.62 68 SER A CA 1
ATOM 523 C C . SER A 1 68 ? -36.061 15.449 16.940 1.00 89.62 68 SER A C 1
ATOM 525 O O . SER A 1 68 ? -36.498 14.303 17.082 1.00 89.62 68 SER A O 1
ATOM 527 N N . PHE A 1 69 ? -35.476 16.132 17.915 1.00 90.56 69 PHE A N 1
ATOM 528 C CA . PHE A 1 69 ? -35.184 15.614 19.234 1.00 90.56 69 PHE A CA 1
ATOM 529 C C . PHE A 1 69 ? -35.880 16.439 20.319 1.00 90.56 69 PHE A C 1
ATOM 531 O O . PHE A 1 69 ? -35.908 17.671 20.244 1.00 90.56 69 PHE A O 1
ATOM 538 N N . PRO A 1 70 ? -36.446 15.766 21.333 1.00 88.12 70 PRO A N 1
ATOM 539 C CA . PRO A 1 70 ? -36.614 14.319 21.449 1.00 88.12 70 PRO A CA 1
ATOM 540 C C . PRO A 1 70 ? -37.602 13.779 20.400 1.00 88.12 70 PRO A C 1
ATOM 542 O O . PRO A 1 70 ? -38.533 14.466 19.968 1.00 88.12 70 PRO A O 1
ATOM 545 N N . ALA A 1 71 ? -37.408 12.520 19.994 1.00 79.31 71 ALA A N 1
ATOM 546 C CA . ALA A 1 71 ? -38.215 11.884 18.947 1.00 79.31 71 ALA A CA 1
ATOM 547 C C . ALA A 1 71 ? -39.708 11.762 19.326 1.00 79.31 71 ALA A C 1
ATOM 549 O O . ALA A 1 71 ? -40.572 11.746 18.454 1.00 79.31 71 ALA A O 1
ATOM 550 N N . ASN A 1 72 ? -40.024 11.718 20.628 1.00 78.06 72 ASN A N 1
ATOM 551 C CA . ASN A 1 72 ? -41.387 11.676 21.160 1.00 78.06 72 ASN A CA 1
ATOM 552 C C . ASN A 1 72 ? -41.567 12.746 22.248 1.00 78.06 72 ASN A C 1
ATOM 554 O O . ASN A 1 72 ? -40.773 12.791 23.183 1.00 78.06 72 ASN A O 1
ATOM 558 N N . GLY A 1 73 ? -42.639 13.542 22.166 1.00 83.94 73 GLY A N 1
ATOM 559 C CA . GLY A 1 73 ? -42.895 14.642 23.110 1.00 83.94 73 GLY A CA 1
ATOM 560 C C . GLY A 1 73 ? -41.952 15.833 22.917 1.00 83.94 73 GLY A C 1
ATOM 561 O O . GLY A 1 73 ? -41.228 15.861 21.926 1.00 83.94 73 GLY A O 1
ATOM 562 N N . ASN A 1 74 ? -41.983 16.791 23.845 1.00 91.69 74 ASN A N 1
ATOM 563 C CA . ASN A 1 74 ? -41.166 18.011 23.853 1.00 91.69 74 ASN A CA 1
ATOM 564 C C . ASN A 1 74 ? -40.203 17.986 25.055 1.00 91.69 74 ASN A C 1
ATOM 566 O O . ASN A 1 74 ? -40.491 17.325 26.056 1.00 91.69 74 ASN A O 1
ATOM 570 N N . MET A 1 75 ? -39.064 18.676 24.958 1.00 92.19 75 MET A N 1
ATOM 571 C CA . MET A 1 75 ? -38.235 18.987 26.130 1.00 92.19 75 MET A CA 1
ATOM 572 C C . MET A 1 75 ? -38.924 20.061 26.953 1.00 92.19 75 MET A C 1
ATOM 574 O O . MET A 1 75 ? -39.515 20.962 26.369 1.00 92.19 75 MET A O 1
ATOM 578 N N . VAL A 1 76 ? -38.807 19.969 28.278 1.00 90.00 76 VAL A N 1
ATOM 579 C CA . VAL A 1 76 ? -39.327 20.965 29.220 1.00 90.00 76 VAL A CA 1
ATOM 580 C C . VAL A 1 76 ? -38.166 21.492 30.057 1.00 90.00 76 VAL A C 1
ATOM 582 O O . VAL A 1 76 ? -37.423 20.686 30.630 1.00 90.00 76 VAL A O 1
ATOM 585 N N . VAL A 1 77 ? -37.978 22.810 30.115 1.00 86.38 77 VAL A N 1
ATOM 586 C CA . VAL A 1 77 ? -36.939 23.420 30.960 1.00 86.38 77 VAL A CA 1
ATOM 587 C C . VAL A 1 77 ? -37.340 23.423 32.451 1.00 86.38 77 VAL A C 1
ATOM 589 O O . VAL A 1 77 ? -38.528 23.392 32.768 1.00 86.38 77 VAL A O 1
ATOM 592 N N . PRO A 1 78 ? -36.380 23.422 33.399 1.00 77.94 78 PRO A N 1
ATOM 593 C CA . PRO A 1 78 ? -36.671 23.332 34.838 1.00 77.94 78 PRO A CA 1
ATOM 594 C C . PRO A 1 78 ? -37.496 24.480 35.453 1.00 77.94 78 PRO A C 1
ATOM 596 O O . PRO A 1 78 ? -38.146 24.260 36.479 1.00 77.94 78 PRO A O 1
ATOM 599 N N . SER A 1 79 ? -37.457 25.677 34.864 1.00 76.12 79 SER A N 1
ATOM 600 C CA . SER A 1 79 ? -38.209 26.870 35.278 1.00 76.12 79 SER A CA 1
ATOM 601 C C . SER A 1 79 ? -38.507 27.766 34.077 1.00 76.12 79 SER A C 1
ATOM 603 O O . SER A 1 79 ? -37.740 27.791 33.116 1.00 76.12 79 SER A O 1
ATOM 605 N N . ASP A 1 80 ? -39.613 28.504 34.145 1.00 74.25 80 ASP A N 1
ATOM 606 C CA . ASP A 1 80 ? -39.916 29.614 33.245 1.00 74.25 80 ASP A CA 1
ATOM 607 C C . ASP A 1 80 ? -39.356 30.933 33.817 1.00 74.25 80 ASP A C 1
ATOM 609 O O . ASP A 1 80 ? -38.823 30.974 34.928 1.00 74.25 80 ASP A O 1
ATOM 613 N N . ASP A 1 81 ? -39.402 32.011 33.036 1.00 78.25 81 ASP A N 1
ATOM 614 C CA . ASP A 1 81 ? -38.783 33.311 33.356 1.00 78.25 81 ASP A CA 1
ATOM 615 C C . ASP A 1 81 ? -37.260 33.231 33.598 1.00 78.25 81 ASP A C 1
ATOM 617 O O . ASP A 1 81 ? -36.694 33.945 34.422 1.00 78.25 81 ASP A O 1
ATOM 621 N N . THR A 1 82 ? -36.587 32.306 32.905 1.00 73.56 82 THR A N 1
ATOM 622 C CA . THR A 1 82 ? -35.169 31.977 33.122 1.00 73.56 82 THR A CA 1
ATOM 623 C C . THR A 1 82 ? -34.446 31.704 31.796 1.00 73.56 82 THR A C 1
ATOM 625 O O . THR A 1 82 ? -35.052 31.254 30.820 1.00 73.56 82 THR A O 1
ATOM 628 N N . THR A 1 83 ? -33.138 31.973 31.748 1.00 77.69 83 THR A N 1
ATOM 629 C CA . THR A 1 83 ? -32.276 31.691 30.586 1.00 77.69 83 THR A CA 1
ATOM 630 C C . THR A 1 83 ? -31.522 30.380 30.764 1.00 77.69 83 THR A C 1
ATOM 632 O O . THR A 1 83 ? -30.990 30.103 31.839 1.00 77.69 83 THR A O 1
ATOM 635 N N . PHE A 1 84 ? -31.418 29.600 29.689 1.00 81.50 84 PHE A N 1
ATOM 636 C CA . PHE A 1 84 ? -30.679 28.342 29.668 1.00 81.50 84 PHE A CA 1
ATOM 637 C C . PHE A 1 84 ? -29.667 28.292 28.526 1.00 81.50 84 PHE A C 1
ATOM 639 O O . PHE A 1 84 ? -29.961 28.730 27.415 1.00 81.50 84 PHE A O 1
ATOM 646 N N . ASP A 1 85 ? -28.516 27.677 28.785 1.00 83.56 85 ASP A N 1
ATOM 647 C CA . ASP A 1 85 ? -27.635 27.158 27.740 1.00 83.56 85 ASP A CA 1
ATOM 648 C C . ASP A 1 85 ? -28.134 25.782 27.306 1.00 83.56 85 ASP A C 1
ATOM 650 O O . ASP A 1 85 ? -28.199 24.847 28.111 1.00 83.56 85 ASP A O 1
ATOM 654 N N . ILE A 1 86 ? -28.503 25.671 26.034 1.00 90.25 86 ILE A N 1
ATOM 655 C CA . ILE A 1 86 ? -28.985 24.453 25.395 1.00 90.25 86 ILE A CA 1
ATOM 656 C C . ILE A 1 86 ? -27.903 23.965 24.440 1.00 90.25 86 ILE A C 1
ATOM 658 O O . ILE A 1 86 ? -27.569 24.636 23.468 1.00 90.25 86 ILE A O 1
ATOM 662 N N . VAL A 1 87 ? -27.387 22.769 24.697 1.00 88.44 87 VAL A N 1
ATOM 663 C CA . VAL A 1 87 ? -26.378 22.123 23.853 1.00 88.44 87 VAL A CA 1
ATOM 664 C C . VAL A 1 87 ? -26.975 20.860 23.264 1.00 88.44 87 VAL A C 1
ATOM 666 O O . VAL A 1 87 ? -27.397 19.974 24.006 1.00 88.44 87 VAL A O 1
ATOM 669 N N . PHE A 1 88 ? -26.988 20.774 21.942 1.00 93.00 88 PHE A N 1
ATOM 670 C CA . PHE A 1 88 ? -27.371 19.603 21.178 1.00 93.00 88 PHE A CA 1
ATOM 671 C C . PHE A 1 88 ? -26.138 18.946 20.562 1.00 93.00 88 PHE A C 1
ATOM 673 O O . PHE A 1 88 ? -25.362 19.588 19.863 1.00 93.00 88 PHE A O 1
ATOM 680 N N . ASN A 1 89 ? -25.966 17.653 20.800 1.00 83.81 89 ASN A N 1
ATOM 681 C CA . ASN A 1 89 ? -24.928 16.859 20.159 1.00 83.81 89 ASN A CA 1
ATOM 682 C C . ASN A 1 89 ? -25.565 16.014 19.052 1.00 83.81 89 ASN A C 1
ATOM 684 O O . ASN A 1 89 ? -26.334 15.100 19.337 1.00 83.81 89 ASN A O 1
ATOM 688 N N . GLU A 1 90 ? -25.240 16.304 17.794 1.00 83.50 90 GLU A N 1
ATOM 689 C CA . GLU A 1 90 ? -25.752 15.594 16.620 1.00 83.50 90 GLU A CA 1
ATOM 690 C C . GLU A 1 90 ? -25.359 14.112 16.619 1.00 83.50 90 GLU A C 1
ATOM 692 O O . GLU A 1 90 ? -26.200 13.263 16.319 1.00 83.50 90 GLU A O 1
ATOM 697 N N . GLY A 1 91 ? -24.123 13.789 17.010 1.00 73.56 91 GLY A N 1
ATOM 698 C CA . GLY A 1 91 ? -23.621 12.413 17.039 1.00 73.56 91 GLY A CA 1
ATOM 699 C C . GLY A 1 91 ? -24.341 11.536 18.067 1.00 73.56 91 GLY A C 1
ATOM 700 O O . GLY A 1 91 ? -24.651 10.377 17.794 1.00 73.56 91 GLY A O 1
ATOM 701 N N . THR A 1 92 ? -24.677 12.086 19.239 1.00 77.06 92 THR A N 1
ATOM 702 C CA . THR A 1 92 ? -25.369 11.339 20.309 1.00 77.06 92 THR A CA 1
ATOM 703 C C . THR A 1 92 ? -26.876 11.581 20.363 1.00 77.06 92 THR A C 1
ATOM 705 O O . THR A 1 92 ? -27.590 10.862 21.064 1.00 77.06 92 THR A O 1
ATOM 708 N N . SER A 1 93 ? -27.372 12.578 19.628 1.00 86.25 93 SER A N 1
ATOM 709 C CA . SER A 1 93 ? -28.738 13.106 19.716 1.00 86.25 93 SER A CA 1
ATOM 710 C C . SER A 1 93 ? -29.142 13.611 21.113 1.00 86.25 93 SER A C 1
ATOM 712 O O . SER A 1 93 ? -30.332 13.710 21.427 1.00 86.25 93 SER A O 1
ATOM 714 N N . GLU A 1 94 ? -28.165 13.901 21.976 1.00 85.81 94 GLU A N 1
ATOM 715 C CA . GLU A 1 94 ? -28.388 14.352 23.351 1.00 85.81 94 GLU A CA 1
ATOM 716 C C . GLU A 1 94 ? -28.590 15.870 23.409 1.00 85.81 94 GLU A C 1
ATOM 718 O O . GLU A 1 94 ? -27.895 16.623 22.729 1.00 85.81 94 GLU A O 1
ATOM 723 N N . ILE A 1 95 ? -29.533 16.317 24.246 1.00 90.50 95 ILE A N 1
ATOM 724 C CA . ILE A 1 95 ? -29.763 17.731 24.558 1.00 90.50 95 ILE A CA 1
ATOM 725 C C . ILE A 1 95 ? -29.450 17.943 26.040 1.00 90.50 95 ILE A C 1
ATOM 727 O O . ILE A 1 95 ? -30.089 17.330 26.897 1.00 90.50 95 ILE A O 1
ATOM 731 N N . THR A 1 96 ? -28.514 18.837 26.348 1.00 86.62 96 THR A N 1
ATOM 732 C CA . THR A 1 96 ? -28.256 19.298 27.719 1.00 86.62 96 THR A CA 1
ATOM 733 C C . THR A 1 96 ? -28.774 20.719 27.899 1.00 86.62 96 THR A C 1
ATOM 735 O O . THR A 1 96 ? -28.710 21.526 26.977 1.00 86.62 96 THR A O 1
ATOM 738 N N . VAL A 1 97 ? -29.334 20.999 29.076 1.00 85.75 97 VAL A N 1
ATOM 739 C CA . VAL A 1 97 ? -29.957 22.282 29.421 1.00 85.75 97 VAL A CA 1
ATOM 740 C C . VAL A 1 97 ? -29.374 22.731 30.755 1.00 85.75 97 VAL A C 1
ATOM 742 O O . VAL A 1 97 ? -29.532 22.031 31.757 1.00 85.75 97 VAL A O 1
ATOM 745 N N . THR A 1 98 ? -28.696 23.875 30.770 1.00 78.94 98 THR A N 1
ATOM 746 C CA . THR A 1 98 ? -28.040 24.418 31.968 1.00 78.94 98 THR A CA 1
ATOM 747 C C . THR A 1 98 ? -28.613 25.786 32.298 1.00 78.94 98 THR A C 1
ATOM 749 O O . THR A 1 98 ? -28.564 26.685 31.467 1.00 78.94 98 THR A O 1
ATOM 752 N N . GLU A 1 99 ? -29.172 25.941 33.499 1.00 77.81 99 GLU A N 1
ATOM 753 C CA . GLU A 1 99 ? -29.714 27.218 33.976 1.00 77.81 99 GLU A CA 1
ATOM 754 C C . GLU A 1 99 ? -28.595 28.249 34.142 1.00 77.81 99 GLU A C 1
ATOM 756 O O . GLU A 1 99 ? -27.577 27.977 34.785 1.00 77.81 99 GLU A O 1
ATOM 761 N N . VAL A 1 100 ? -28.796 29.437 33.581 1.00 68.94 100 VAL A N 1
ATOM 762 C CA . VAL A 1 100 ? -27.883 30.570 33.715 1.00 68.94 100 VAL A CA 1
ATOM 763 C C . VAL A 1 100 ? -28.438 31.477 34.818 1.00 68.94 100 VAL A C 1
ATOM 765 O O . VAL A 1 100 ? -29.520 32.039 34.679 1.00 68.94 100 VAL A O 1
ATOM 768 N N . GLY A 1 101 ? -27.729 31.570 35.949 1.00 53.22 101 GLY A N 1
ATOM 769 C CA . GLY A 1 101 ? -28.230 32.220 37.170 1.00 53.22 101 GLY A CA 1
ATOM 770 C C . GLY A 1 101 ? -28.614 33.700 36.997 1.00 53.22 101 GLY A C 1
ATOM 771 O O . GLY A 1 101 ? -27.881 34.466 36.375 1.00 53.22 101 GLY A O 1
ATOM 772 N N . ALA A 1 102 ? -29.745 34.099 37.591 1.00 42.66 102 ALA A N 1
ATOM 773 C CA . ALA A 1 102 ? -30.317 35.445 37.505 1.00 42.66 102 ALA A CA 1
ATOM 774 C C . ALA A 1 102 ? -29.981 36.339 38.720 1.00 42.66 102 ALA A C 1
ATOM 776 O O . ALA A 1 102 ? -30.217 35.955 39.864 1.00 42.66 102 ALA A O 1
ATOM 777 N N . GLU A 1 103 ? -29.424 37.526 38.465 1.00 46.28 103 GLU A N 1
ATOM 778 C CA . GLU A 1 103 ? -30.006 38.863 38.728 1.00 46.28 103 GLU A CA 1
ATOM 779 C C . GLU A 1 103 ? -28.958 39.929 38.368 1.00 46.28 103 GLU A C 1
ATOM 781 O O . GLU A 1 103 ? -27.803 39.843 38.789 1.00 46.28 103 GLU A O 1
ATOM 786 N N . THR A 1 104 ? -29.339 40.936 37.580 1.00 54.00 104 THR A N 1
ATOM 787 C CA . THR A 1 104 ? -28.430 41.991 37.111 1.00 54.00 104 THR A CA 1
ATOM 788 C C . THR A 1 104 ? -29.023 43.375 37.330 1.00 54.00 104 THR A C 1
ATOM 790 O O . THR A 1 104 ? -30.155 43.635 36.929 1.00 54.00 104 THR A O 1
ATOM 793 N N . ASP A 1 105 ? -28.239 44.285 37.908 1.00 70.50 105 ASP A N 1
ATOM 794 C CA . ASP A 1 105 ? -28.657 45.659 38.223 1.00 70.50 105 ASP A CA 1
ATOM 795 C C . ASP A 1 105 ? -28.740 46.588 36.988 1.00 70.50 105 ASP A C 1
ATOM 797 O O . ASP A 1 105 ? -29.272 47.699 37.079 1.00 70.50 105 ASP A O 1
ATOM 801 N N . TRP A 1 106 ? -28.247 46.154 35.820 1.00 85.94 106 TRP A N 1
ATOM 802 C CA . TRP A 1 106 ? -28.093 46.990 34.624 1.00 85.94 106 TRP A CA 1
ATOM 803 C C . TRP A 1 106 ? -28.834 46.439 33.407 1.00 85.94 106 TRP A C 1
ATOM 805 O O . TRP A 1 106 ? -28.741 45.262 33.073 1.00 85.94 106 TRP A O 1
ATOM 815 N N . CYS A 1 107 ? -29.550 47.330 32.727 1.00 88.44 107 CYS A N 1
ATOM 816 C CA . CYS A 1 107 ? -30.379 47.050 31.567 1.00 88.44 107 CYS A CA 1
ATOM 817 C C . CYS A 1 107 ? -29.902 47.852 30.355 1.00 88.44 107 CYS A C 1
ATOM 819 O O . CYS A 1 107 ? -29.659 49.062 30.433 1.00 88.44 107 CYS A O 1
ATOM 821 N N . PHE A 1 108 ? -29.845 47.181 29.215 1.00 93.25 108 PHE A N 1
ATOM 822 C CA . PHE A 1 108 ? -29.761 47.779 27.900 1.00 93.25 108 PHE A CA 1
ATOM 823 C C . PHE A 1 108 ? -31.097 48.406 27.503 1.00 93.25 108 PHE A C 1
ATOM 825 O O . PHE A 1 108 ? -32.172 47.866 27.766 1.00 93.25 108 PHE A O 1
ATOM 832 N N . ARG A 1 109 ? -31.017 49.563 26.844 1.00 92.19 109 ARG A N 1
ATOM 833 C CA . ARG A 1 109 ? -32.158 50.237 26.227 1.00 92.19 109 ARG A CA 1
ATOM 834 C C . ARG A 1 109 ? -31.715 50.971 24.974 1.00 92.19 109 ARG A C 1
ATOM 836 O O . ARG A 1 109 ? -30.841 51.839 25.040 1.00 92.19 109 ARG A O 1
ATOM 843 N N . GLY A 1 110 ? -32.346 50.719 23.838 1.00 93.06 110 GLY A N 1
ATOM 844 C CA . GLY A 1 110 ? -31.965 51.393 22.605 1.00 93.06 110 GLY A CA 1
ATOM 845 C C . GLY A 1 110 ? -32.924 51.184 21.453 1.00 93.06 110 GLY A C 1
ATOM 846 O O . GLY A 1 110 ? -33.960 50.544 21.557 1.00 93.06 110 GLY A O 1
ATOM 847 N N . THR A 1 111 ? -32.549 51.710 20.297 1.00 91.50 111 THR A N 1
ATOM 848 C CA . THR A 1 111 ? -33.323 51.537 19.058 1.00 91.50 111 THR A CA 1
ATOM 849 C C . THR A 1 111 ? -33.583 50.068 18.692 1.00 91.50 111 THR A C 1
ATOM 851 O O . THR A 1 111 ? -34.626 49.789 18.111 1.00 91.50 111 THR A O 1
ATOM 854 N N . ALA A 1 112 ? -32.694 49.137 19.071 1.00 85.56 112 ALA A N 1
ATOM 855 C CA . ALA A 1 112 ? -32.842 47.697 18.829 1.00 85.56 112 ALA A CA 1
ATOM 856 C C . ALA A 1 112 ? -34.063 47.077 19.532 1.00 85.56 112 ALA A C 1
ATOM 858 O O . ALA A 1 112 ? -34.690 46.174 18.991 1.00 85.56 112 ALA A O 1
ATOM 859 N N . ASN A 1 113 ? -34.442 47.608 20.695 1.00 86.06 113 ASN A N 1
ATOM 860 C CA . ASN A 1 113 ? -35.560 47.116 21.498 1.00 86.06 113 ASN A CA 1
ATOM 861 C C . ASN A 1 113 ? -36.621 48.201 21.738 1.00 86.06 113 ASN A C 1
ATOM 863 O O . ASN A 1 113 ? -37.324 48.203 22.742 1.00 86.06 113 ASN A O 1
ATOM 867 N N . SER A 1 114 ? -36.728 49.176 20.830 1.00 87.31 114 SER A N 1
ATOM 868 C CA . SER A 1 114 ? -37.670 50.301 20.958 1.00 87.31 114 SER A CA 1
ATOM 869 C C . SER A 1 114 ? -37.548 51.102 22.269 1.00 87.31 114 SER A C 1
ATOM 871 O O . SER A 1 114 ? -38.517 51.724 22.703 1.00 87.31 114 SER A O 1
ATOM 873 N N . TRP A 1 115 ? -36.351 51.149 22.865 1.00 89.19 115 TRP A N 1
ATOM 874 C CA . TRP A 1 115 ? -36.030 51.795 24.145 1.00 89.19 115 TRP A CA 1
ATOM 875 C C . TRP A 1 115 ? -36.660 51.136 25.387 1.00 89.19 115 TRP A C 1
ATOM 877 O O . TRP A 1 115 ? -36.717 51.761 26.455 1.00 89.19 115 TRP A O 1
ATOM 887 N N . GLU A 1 116 ? -37.105 49.885 25.265 1.00 86.69 116 GLU A N 1
ATOM 888 C CA . GLU A 1 116 ? -37.549 49.044 26.384 1.00 86.69 116 GLU A CA 1
ATOM 889 C C . GLU A 1 116 ? -36.355 48.516 27.207 1.00 86.69 116 GLU A C 1
ATOM 891 O O . GLU A 1 116 ? -35.204 48.827 26.904 1.00 86.69 116 GLU A O 1
ATOM 896 N N . GLU A 1 117 ? -36.621 47.818 28.316 1.00 86.44 117 GLU A N 1
ATOM 897 C CA . GLU A 1 117 ? -35.588 47.259 29.208 1.00 86.44 117 GLU A CA 1
ATOM 898 C C . GLU A 1 117 ? -35.228 45.837 28.806 1.00 86.44 117 GLU A C 1
ATOM 900 O O . GLU A 1 117 ? -36.073 44.959 28.944 1.00 86.44 117 GLU A O 1
ATOM 905 N N . ASP A 1 118 ? -33.966 45.611 28.439 1.00 84.25 118 ASP A N 1
ATOM 906 C CA . ASP A 1 118 ? -33.390 44.267 28.367 1.00 84.25 118 ASP A CA 1
ATOM 907 C C . ASP A 1 118 ? -32.288 44.135 29.418 1.00 84.25 118 ASP A C 1
ATOM 909 O O . ASP A 1 118 ? -31.329 44.907 29.425 1.00 84.25 118 ASP A O 1
ATOM 913 N N . ALA A 1 119 ? -32.422 43.184 30.339 1.00 80.44 119 ALA A N 1
ATOM 914 C CA . ALA A 1 119 ? -31.428 42.953 31.384 1.00 80.44 119 ALA A CA 1
ATOM 915 C C . ALA A 1 119 ? -30.099 42.465 30.778 1.00 80.44 119 ALA A C 1
ATOM 917 O O . ALA A 1 119 ? -30.085 41.540 29.968 1.00 80.44 119 ALA A O 1
ATOM 918 N N . MET A 1 120 ? -28.979 43.082 31.165 1.00 81.88 120 MET A N 1
ATOM 919 C CA . MET A 1 120 ? -27.642 42.650 30.742 1.00 81.88 120 MET A CA 1
ATOM 920 C C . MET A 1 120 ? -27.121 41.565 31.676 1.00 81.88 120 MET A C 1
ATOM 922 O O . MET A 1 120 ? -27.218 41.738 32.876 1.00 81.88 120 MET A O 1
ATOM 926 N N . PHE A 1 121 ? -26.485 40.513 31.170 1.00 68.75 121 PHE A N 1
ATOM 927 C CA . PHE A 1 121 ? -25.830 39.465 31.960 1.00 68.75 121 PHE A CA 1
ATOM 928 C C . PHE A 1 121 ? -24.726 40.028 32.866 1.00 68.75 121 PHE A C 1
ATOM 930 O O . PHE A 1 121 ? -24.050 40.960 32.464 1.00 68.75 121 PHE A O 1
ATOM 937 N N . SER A 1 122 ? -24.511 39.488 34.073 1.00 74.56 122 SER A N 1
ATOM 938 C CA . SER A 1 122 ? -23.444 39.933 34.984 1.00 74.56 122 SER A CA 1
ATOM 939 C C . SER A 1 122 ? -22.334 38.899 35.008 1.00 74.56 122 SER A C 1
ATOM 941 O O . SER A 1 122 ? -22.561 37.744 35.359 1.00 74.56 122 SER A O 1
ATOM 943 N N . ASN A 1 123 ? -21.109 39.340 34.751 1.00 69.00 123 ASN A N 1
ATOM 944 C CA . ASN A 1 123 ? -19.925 38.485 34.782 1.00 69.00 123 ASN A CA 1
ATOM 945 C C . ASN A 1 123 ? -19.397 38.248 36.211 1.00 69.00 123 ASN A C 1
ATOM 947 O O . ASN A 1 123 ? -18.390 37.570 36.409 1.00 69.00 123 ASN A O 1
ATOM 951 N N . GLY A 1 124 ? -20.058 38.807 37.234 1.00 61.16 124 GLY A N 1
ATOM 952 C CA . GLY A 1 124 ? -19.691 38.640 38.646 1.00 61.16 124 GLY A CA 1
ATOM 953 C C . GLY A 1 124 ? -18.436 39.406 39.091 1.00 61.16 124 GLY A C 1
ATOM 954 O O . GLY A 1 124 ? -18.059 39.339 40.262 1.00 61.16 124 GLY A O 1
ATOM 955 N N . ASP A 1 125 ? -17.800 40.156 38.189 1.00 71.81 125 ASP A N 1
ATOM 956 C CA . ASP A 1 125 ? -16.599 40.969 38.423 1.00 71.81 125 ASP A CA 1
ATOM 957 C C . ASP A 1 125 ? -16.849 42.489 38.299 1.00 71.81 125 ASP A C 1
ATOM 959 O O . ASP A 1 125 ? -15.909 43.289 38.311 1.00 71.81 125 ASP A O 1
ATOM 963 N N . GLY A 1 126 ? -18.123 42.889 38.212 1.00 73.31 126 GLY A N 1
ATOM 964 C CA . GLY A 1 126 ? -18.561 44.267 37.969 1.00 73.31 126 GLY A CA 1
ATOM 965 C C . GLY A 1 126 ? -18.657 44.637 36.483 1.00 73.31 126 GLY A C 1
ATOM 966 O O . GLY A 1 126 ? -18.864 45.808 36.151 1.00 73.31 126 GLY A O 1
ATOM 967 N N . THR A 1 127 ? -18.496 43.668 35.576 1.00 81.88 127 THR A N 1
ATOM 968 C CA . THR A 1 127 ? -18.863 43.817 34.164 1.00 81.88 127 THR A CA 1
ATOM 969 C C . THR A 1 127 ? -20.185 43.132 33.848 1.00 81.88 127 THR A C 1
ATOM 971 O O . THR A 1 127 ? -20.571 42.150 34.484 1.00 81.88 127 THR A O 1
ATOM 974 N N . PHE A 1 128 ? -20.890 43.701 32.877 1.00 83.44 128 PHE A N 1
ATOM 975 C CA . PHE A 1 128 ? -22.178 43.249 32.393 1.00 83.44 128 PHE A CA 1
ATOM 976 C C . PHE A 1 128 ? -22.145 43.146 30.877 1.00 83.44 128 PHE A C 1
ATOM 978 O O . PHE A 1 128 ? -21.521 43.990 30.239 1.00 83.44 128 PHE A O 1
ATOM 985 N N . GLU A 1 129 ? -22.822 42.173 30.289 1.00 85.00 129 GLU A N 1
ATOM 986 C CA . GLU A 1 129 ? -22.802 41.939 28.847 1.00 85.00 129 GLU A CA 1
ATOM 987 C C . GLU A 1 129 ? -24.178 41.614 28.270 1.00 85.00 129 GLU A C 1
ATOM 989 O O . GLU A 1 129 ? -25.040 41.048 28.933 1.00 85.00 129 GLU A O 1
ATOM 994 N N . ILE A 1 130 ? -24.409 42.010 27.026 1.00 80.06 130 ILE A N 1
ATOM 995 C CA . ILE A 1 130 ? -25.597 41.637 26.262 1.00 80.06 130 ILE A CA 1
ATOM 996 C C . ILE A 1 130 ? -25.263 41.666 24.776 1.00 80.06 130 ILE A C 1
ATOM 998 O O . ILE A 1 130 ? -24.514 42.534 24.324 1.00 80.06 130 ILE A O 1
ATOM 1002 N N . THR A 1 131 ? -25.860 40.759 24.019 1.00 81.69 131 THR A N 1
ATOM 1003 C CA . THR A 1 131 ? -25.763 40.744 22.562 1.00 81.69 131 THR A CA 1
ATOM 1004 C C . THR A 1 131 ? -27.019 41.375 21.970 1.00 81.69 131 THR A C 1
ATOM 1006 O O . THR A 1 131 ? -28.127 40.969 22.315 1.00 81.69 131 THR A O 1
ATOM 1009 N N . MET A 1 132 ? -26.864 42.391 21.114 1.00 79.75 132 MET A N 1
ATOM 1010 C CA . MET A 1 132 ? -27.995 43.102 20.500 1.00 79.75 132 MET A CA 1
ATOM 1011 C C . MET A 1 132 ? -27.792 43.331 19.003 1.00 79.75 132 MET A C 1
ATOM 1013 O O . MET A 1 132 ? -26.812 43.950 18.581 1.00 79.75 132 MET A O 1
ATOM 1017 N N . ALA A 1 133 ? -28.784 42.920 18.210 1.00 76.88 133 ALA A N 1
ATOM 1018 C CA . ALA A 1 133 ? -28.867 43.205 16.781 1.00 76.88 133 ALA A CA 1
ATOM 1019 C C . ALA A 1 133 ? -29.540 44.561 16.517 1.00 76.88 133 ALA A C 1
ATOM 1021 O O . ALA A 1 133 ? -30.655 44.825 16.974 1.00 76.88 133 ALA A O 1
ATOM 1022 N N . PHE A 1 134 ? -28.885 45.433 15.746 1.00 80.69 134 PHE A N 1
ATOM 1023 C CA . PHE A 1 134 ? -29.411 46.759 15.413 1.00 80.69 134 PHE A CA 1
ATOM 1024 C C . PHE A 1 134 ? -29.835 46.858 13.951 1.00 80.69 134 PHE A C 1
ATOM 1026 O O . PHE A 1 134 ? -29.038 46.628 13.050 1.00 80.69 134 PHE A O 1
ATOM 1033 N N . ALA A 1 135 ? -31.065 47.312 13.704 1.00 79.81 135 ALA A N 1
ATOM 1034 C CA . ALA A 1 135 ? -31.516 47.732 12.375 1.00 79.81 135 ALA A CA 1
ATOM 1035 C C . ALA A 1 135 ? -31.027 49.162 12.031 1.00 79.81 135 ALA A C 1
ATOM 1037 O O . ALA A 1 135 ? -30.171 49.732 12.705 1.00 79.81 135 ALA A O 1
ATOM 1038 N N . ASN A 1 136 ? -31.617 49.803 11.016 1.00 81.56 136 ASN A N 1
ATOM 1039 C CA . ASN A 1 136 ? -31.272 51.168 10.576 1.00 81.56 136 ASN A CA 1
ATOM 1040 C C . ASN A 1 136 ? -31.563 52.303 11.596 1.00 81.56 136 ASN A C 1
ATOM 1042 O O . ASN A 1 136 ? -31.349 53.476 11.282 1.00 81.56 136 ASN A O 1
ATOM 1046 N N . GLY A 1 137 ? -32.033 51.990 12.807 1.00 82.62 137 GLY A N 1
ATOM 1047 C CA . GLY A 1 137 ? -32.412 52.962 13.835 1.00 82.62 137 GLY A CA 1
ATOM 1048 C C . GLY A 1 137 ? -33.897 53.338 13.809 1.00 82.62 137 GLY A C 1
ATOM 1049 O O . GLY A 1 137 ? -34.735 52.604 13.287 1.00 82.62 137 GLY A O 1
ATOM 1050 N N . ASP A 1 138 ? -34.232 54.483 14.404 1.00 84.25 138 ASP A N 1
ATOM 1051 C CA . ASP A 1 138 ? -35.607 54.962 14.586 1.00 84.25 138 ASP A CA 1
ATOM 1052 C C . ASP A 1 138 ? -35.839 56.343 13.943 1.00 84.25 138 ASP A C 1
ATOM 1054 O O . ASP A 1 138 ? -34.959 56.941 13.323 1.00 84.25 138 ASP A O 1
ATOM 1058 N N . ALA A 1 139 ? -37.045 56.901 14.098 1.00 78.19 139 ALA A N 1
ATOM 1059 C CA . ALA A 1 139 ? -37.380 58.228 13.566 1.00 78.19 139 ALA A CA 1
ATOM 1060 C C . ALA A 1 139 ? -36.513 59.376 14.139 1.00 78.19 139 ALA A C 1
ATOM 1062 O O . ALA A 1 139 ? -36.552 60.489 13.612 1.00 78.19 139 ALA A O 1
ATOM 1063 N N . GLY A 1 140 ? -35.753 59.131 15.212 1.00 76.19 140 GLY A N 1
ATOM 1064 C CA . GLY A 1 140 ? -34.815 60.076 15.816 1.00 76.19 140 GLY A CA 1
ATOM 1065 C C . GLY A 1 140 ? -33.383 59.985 15.275 1.00 76.19 140 GLY A C 1
ATOM 1066 O O . GLY A 1 140 ? -32.555 60.801 15.677 1.00 76.19 140 GLY A O 1
ATOM 1067 N N . GLY A 1 141 ? -33.081 59.043 14.372 1.00 84.06 141 GLY A N 1
ATOM 1068 C CA . GLY A 1 141 ? -31.765 58.875 13.742 1.00 84.06 141 GLY A CA 1
ATOM 1069 C C . GLY A 1 141 ? -31.285 57.419 13.706 1.00 84.06 141 GLY A C 1
ATOM 1070 O O . GLY A 1 141 ? -32.045 56.503 14.010 1.00 84.06 141 GLY A O 1
ATOM 1071 N N . GLY A 1 142 ? -30.007 57.222 13.365 1.00 85.44 142 GLY A N 1
ATOM 1072 C CA . GLY A 1 142 ? -29.375 55.898 13.276 1.00 85.44 142 GLY A CA 1
ATOM 1073 C C . GLY A 1 142 ? -29.367 55.104 14.594 1.00 85.44 142 GLY A C 1
ATOM 1074 O O . GLY A 1 142 ? -29.752 55.637 15.647 1.00 85.44 142 GLY A O 1
ATOM 1075 N N . PRO A 1 143 ? -28.944 53.829 14.541 1.00 91.62 143 PRO A N 1
ATOM 1076 C CA . PRO A 1 143 ? -29.017 52.910 15.666 1.00 91.62 143 PRO A CA 1
ATOM 1077 C C . PRO A 1 143 ? -28.137 53.362 16.820 1.00 91.62 143 PRO A C 1
ATOM 1079 O O . PRO A 1 143 ? -26.974 53.752 16.671 1.00 91.62 143 PRO A O 1
ATOM 1082 N N . ARG A 1 144 ? -28.742 53.341 17.997 1.00 94.56 144 ARG A N 1
ATOM 1083 C CA . ARG A 1 144 ? -28.136 53.842 19.220 1.00 94.56 144 ARG A CA 1
ATOM 1084 C C . ARG A 1 144 ? -28.787 53.242 20.450 1.00 94.56 144 ARG A C 1
ATOM 1086 O O . ARG A 1 144 ? -29.933 52.786 20.387 1.00 94.56 144 ARG A O 1
ATOM 1093 N N . PHE A 1 145 ? -28.057 53.256 21.554 1.00 95.94 145 PHE A N 1
ATOM 1094 C CA . PHE A 1 145 ? -28.506 52.701 22.823 1.00 95.94 145 PHE A CA 1
ATOM 1095 C C . PHE A 1 145 ? -27.880 53.399 24.030 1.00 95.94 145 PHE A C 1
ATOM 1097 O O . PHE A 1 145 ? -27.013 54.263 23.907 1.00 95.94 145 PHE A O 1
ATOM 1104 N N . LYS A 1 146 ? -28.338 53.012 25.216 1.00 94.69 146 LYS A N 1
ATOM 1105 C CA . LYS A 1 146 ? -27.803 53.378 26.523 1.00 94.69 146 LYS A CA 1
ATOM 1106 C C . LYS A 1 146 ? -27.927 52.189 27.471 1.00 94.69 146 LYS A C 1
ATOM 1108 O O . LYS A 1 146 ? -28.788 51.334 27.285 1.00 94.69 146 LYS A O 1
ATOM 1113 N N . ILE A 1 147 ? -27.111 52.190 28.515 1.00 94.44 147 ILE A N 1
ATOM 1114 C CA . ILE A 1 147 ? -27.212 51.263 29.640 1.00 94.44 147 ILE A CA 1
ATOM 1115 C C . ILE A 1 147 ? -27.728 52.034 30.853 1.00 94.44 147 ILE A C 1
ATOM 1117 O O . ILE A 1 147 ? -27.241 53.128 31.142 1.00 94.44 147 ILE A O 1
ATOM 1121 N N . SER A 1 148 ? -28.732 51.510 31.545 1.00 91.00 148 SER A N 1
ATOM 1122 C CA . SER A 1 148 ? -29.374 52.149 32.701 1.00 91.00 148 SER A CA 1
ATOM 1123 C C . SER A 1 148 ? -29.634 51.149 33.812 1.00 91.00 148 SER A C 1
ATOM 1125 O O . SER A 1 148 ? -29.786 49.970 33.521 1.00 91.00 148 SER A O 1
ATOM 1127 N N . GLU A 1 149 ? -29.775 51.610 35.052 1.00 87.88 149 GLU A N 1
ATOM 1128 C CA . GLU A 1 149 ? -30.255 50.735 36.128 1.00 87.88 149 GLU A CA 1
ATOM 1129 C C . GLU A 1 149 ? -31.647 50.182 35.772 1.00 87.88 149 GLU A C 1
ATOM 1131 O O . GLU A 1 149 ? -32.546 50.951 35.388 1.00 87.88 149 GLU A O 1
ATOM 1136 N N . CYS A 1 150 ? -31.821 48.864 35.890 1.00 80.25 150 CYS A N 1
ATOM 1137 C CA . CYS A 1 150 ? -33.099 48.200 35.632 1.00 80.25 150 CYS A CA 1
ATOM 1138 C C . CYS A 1 150 ? -34.194 48.752 36.564 1.00 80.25 150 CYS A C 1
ATOM 1140 O O . CYS A 1 150 ? -33.951 49.082 37.726 1.00 80.25 150 CYS A O 1
ATOM 1142 N N . GLY A 1 151 ? -35.412 48.934 36.052 1.00 77.88 151 GLY A N 1
ATOM 1143 C CA . GLY A 1 151 ? -36.542 49.515 36.784 1.00 77.88 151 GLY A CA 1
ATOM 1144 C C . GLY A 1 151 ? -36.428 51.015 37.101 1.00 77.88 151 GLY A C 1
ATOM 1145 O O . GLY A 1 151 ? -37.314 51.576 37.757 1.00 77.88 151 GLY A O 1
ATOM 1146 N N . SER A 1 152 ? -35.370 51.701 36.649 1.00 73.19 152 SER A N 1
ATOM 1147 C CA . SER A 1 152 ? -35.194 53.144 36.845 1.00 73.19 152 SER A CA 1
ATOM 1148 C C . SER A 1 152 ? -35.776 53.964 35.682 1.00 73.19 152 SER A C 1
ATOM 1150 O O . SER A 1 152 ? -35.661 53.606 34.513 1.00 73.19 152 SER A O 1
ATOM 1152 N N . ASN A 1 153 ? -36.367 55.130 35.970 1.00 77.50 153 ASN A N 1
ATOM 1153 C CA . ASN A 1 153 ? -36.819 56.070 34.931 1.00 77.50 153 ASN A CA 1
ATOM 1154 C C . ASN A 1 153 ? -35.651 56.948 34.442 1.00 77.50 153 ASN A C 1
ATOM 1156 O O . ASN A 1 153 ? -35.661 58.165 34.643 1.00 77.50 153 ASN A O 1
ATOM 1160 N N . TRP A 1 154 ? -34.613 56.318 33.879 1.00 83.25 154 TRP A N 1
ATOM 1161 C CA . TRP A 1 154 ? -33.404 56.974 33.355 1.00 83.25 154 TRP A CA 1
ATOM 1162 C C . TRP A 1 154 ? -32.602 57.789 34.385 1.00 83.25 154 TRP A C 1
ATOM 1164 O O . TRP A 1 154 ? -31.834 58.679 34.015 1.00 83.25 154 TRP A O 1
ATOM 1174 N N . ALA A 1 155 ? -32.782 57.513 35.682 1.00 78.75 155 ALA A N 1
ATOM 1175 C CA . ALA A 1 155 ? -32.140 58.270 36.759 1.00 78.75 155 ALA A CA 1
ATOM 1176 C C . ALA A 1 155 ? -30.609 58.127 36.733 1.00 78.75 155 ALA A C 1
ATOM 1178 O O . ALA A 1 155 ? -29.894 59.093 37.008 1.00 78.75 155 ALA A O 1
ATOM 1179 N N . VAL A 1 156 ? -30.131 56.940 36.355 1.00 82.06 156 VAL A N 1
ATOM 1180 C CA . VAL A 1 156 ? -28.722 56.616 36.141 1.00 82.06 156 VAL A CA 1
ATOM 1181 C C . VAL A 1 156 ? -28.619 55.898 34.798 1.00 82.06 156 VAL A C 1
ATOM 1183 O O . VAL A 1 156 ? -29.151 54.802 34.637 1.00 82.06 156 VAL A O 1
ATOM 1186 N N . ALA A 1 157 ? -27.999 56.546 33.809 1.00 88.69 157 ALA A N 1
ATOM 1187 C CA . ALA A 1 157 ? -27.831 55.977 32.478 1.00 88.69 157 ALA A CA 1
ATOM 1188 C C . ALA A 1 157 ? -26.553 56.471 31.797 1.00 88.69 157 ALA A C 1
ATOM 1190 O O . ALA A 1 157 ? -26.255 57.671 31.806 1.00 88.69 157 ALA A O 1
ATOM 1191 N N . PHE A 1 158 ? -25.848 55.548 31.153 1.00 89.50 158 PHE A N 1
ATOM 1192 C CA . PHE A 1 158 ? -24.576 55.769 30.481 1.00 89.50 158 PHE A CA 1
ATOM 1193 C C . PHE A 1 158 ? -24.659 55.356 29.002 1.00 89.50 158 PHE A C 1
ATOM 1195 O O . PHE A 1 158 ? -25.379 54.418 28.669 1.00 89.50 158 PHE A O 1
ATOM 1202 N N . PRO A 1 159 ? -23.956 56.058 28.098 1.00 89.12 159 PRO A N 1
ATOM 1203 C CA . PRO A 1 159 ? -23.266 57.329 28.324 1.00 89.12 159 PRO A CA 1
ATOM 1204 C C . PRO A 1 159 ? -24.274 58.478 28.511 1.00 89.12 159 PRO A C 1
ATOM 1206 O O . PRO A 1 159 ? -25.483 58.291 28.429 1.00 89.12 159 PRO A O 1
ATOM 1209 N N . THR A 1 160 ? -23.820 59.710 28.756 1.00 84.75 160 THR A N 1
ATOM 1210 C CA . THR A 1 160 ? -24.743 60.861 28.849 1.00 84.75 160 THR A CA 1
ATOM 1211 C C . THR A 1 160 ? -25.509 61.093 27.538 1.00 84.75 160 THR A C 1
ATOM 1213 O O . THR A 1 160 ? -26.705 61.384 27.574 1.00 84.75 160 THR A O 1
ATOM 1216 N N . GLN A 1 161 ? -24.834 60.935 26.396 1.00 87.25 161 GLN A N 1
ATOM 1217 C CA . GLN A 1 161 ? -25.446 60.893 25.063 1.00 87.25 161 GLN A CA 1
ATOM 1218 C C . GLN A 1 161 ? -25.617 59.439 24.619 1.00 87.25 161 GLN A C 1
ATOM 1220 O O . GLN A 1 161 ? -24.859 58.582 25.070 1.00 87.25 161 GLN A O 1
ATOM 1225 N N . ASP A 1 162 ? -26.593 59.180 23.752 1.00 92.81 162 ASP A N 1
ATOM 1226 C CA . ASP A 1 162 ? -26.841 57.849 23.197 1.00 92.81 162 ASP A CA 1
ATOM 1227 C C . ASP A 1 162 ? -25.569 57.304 22.525 1.00 92.81 162 ASP A C 1
ATOM 1229 O O . ASP A 1 162 ? -24.924 57.995 21.732 1.00 92.81 162 ASP A O 1
ATOM 1233 N N . PHE A 1 163 ? -25.206 56.067 22.853 1.00 92.19 163 PHE A N 1
ATOM 1234 C CA . PHE A 1 163 ? -24.088 55.353 22.252 1.00 92.19 163 PHE A CA 1
ATOM 1235 C C . PHE A 1 163 ? -24.502 54.892 20.854 1.00 92.19 163 PHE A C 1
ATOM 1237 O O . PHE A 1 163 ? -25.380 54.042 20.714 1.00 92.19 163 PHE A O 1
ATOM 1244 N N . THR A 1 164 ? -23.919 55.487 19.815 1.00 93.06 164 THR A N 1
ATOM 1245 C CA . THR A 1 164 ? -24.226 55.161 18.415 1.00 93.06 164 THR A CA 1
ATOM 1246 C C . THR A 1 164 ? -23.405 53.975 17.934 1.00 93.06 164 THR A C 1
ATOM 1248 O O . THR A 1 164 ? -22.203 53.926 18.195 1.00 93.06 164 THR A O 1
ATOM 1251 N N . VAL A 1 165 ? -24.028 53.085 17.169 1.00 88.12 165 VAL A N 1
ATOM 1252 C CA . VAL A 1 165 ? -23.375 51.929 16.538 1.00 88.12 165 VAL A CA 1
ATOM 1253 C C . VAL A 1 165 ? -23.617 51.921 15.029 1.00 88.12 165 VAL A C 1
ATOM 1255 O O . VAL A 1 165 ? -24.327 52.782 14.505 1.00 88.12 165 VAL A O 1
ATOM 1258 N N . ALA A 1 166 ? -22.984 50.995 14.310 1.00 80.56 166 ALA A N 1
ATOM 1259 C CA . ALA A 1 166 ? -23.265 50.803 12.891 1.00 80.56 166 ALA A CA 1
ATOM 1260 C C . ALA A 1 166 ? -24.660 50.162 12.694 1.00 80.56 166 ALA A C 1
ATOM 1262 O O . ALA A 1 166 ? -25.086 49.363 13.531 1.00 80.56 166 ALA A O 1
ATOM 1263 N N . PRO A 1 167 ? -25.405 50.535 11.638 1.00 77.50 167 PRO A N 1
ATOM 1264 C CA . PRO A 1 167 ? -26.672 49.893 11.282 1.00 77.50 167 PRO A CA 1
ATOM 1265 C C . PRO A 1 167 ? -26.489 48.514 10.674 1.00 77.50 167 PRO A C 1
ATOM 1267 O O . PRO A 1 167 ? -25.511 48.267 9.982 1.00 77.50 167 PRO A O 1
ATOM 1270 N N . ASN A 1 168 ? -27.500 47.666 10.879 1.00 71.38 168 ASN A N 1
ATOM 1271 C CA . ASN A 1 168 ? -27.568 46.285 10.392 1.00 71.38 168 ASN A CA 1
ATOM 1272 C C . ASN A 1 168 ? -26.385 45.441 10.881 1.00 71.38 168 ASN A C 1
ATOM 1274 O O . ASN A 1 168 ? -25.833 44.636 10.142 1.00 71.38 168 ASN A O 1
ATOM 1278 N N . THR A 1 169 ? -25.976 45.662 12.127 1.00 66.31 169 THR A N 1
ATOM 1279 C CA . THR A 1 169 ? -24.847 44.970 12.746 1.00 66.31 169 THR A CA 1
ATOM 1280 C C . THR A 1 169 ? -25.266 44.488 14.129 1.00 66.31 169 THR A C 1
ATOM 1282 O O . THR A 1 169 ? -25.977 45.191 14.859 1.00 66.31 169 THR A O 1
ATOM 1285 N N . GLU A 1 170 ? -24.851 43.275 14.473 1.00 77.00 170 GLU A N 1
ATOM 1286 C CA . GLU A 1 170 ? -25.003 42.713 15.808 1.00 77.00 170 GLU A CA 1
ATOM 1287 C C . GLU A 1 170 ? -23.763 43.026 16.641 1.00 77.00 170 GLU A C 1
ATOM 1289 O O . GLU A 1 170 ? -22.644 43.047 16.131 1.00 77.00 170 GLU A O 1
ATOM 1294 N N . PHE A 1 171 ? -23.956 43.350 17.914 1.00 81.25 171 PHE A N 1
ATOM 1295 C CA . PHE A 1 171 ? -22.869 43.746 18.801 1.00 81.25 171 PHE A CA 1
ATOM 1296 C C . PHE A 1 171 ? -22.907 42.944 20.087 1.00 81.25 171 PHE A C 1
ATOM 1298 O O . PHE A 1 171 ? -23.958 42.865 20.724 1.00 81.25 171 PHE A O 1
ATOM 1305 N N . ASP A 1 172 ? -21.731 42.490 20.513 1.00 82.44 172 ASP A N 1
ATOM 1306 C CA . ASP A 1 172 ? -21.476 42.138 21.901 1.00 82.44 172 ASP A CA 1
ATOM 1307 C C . ASP A 1 172 ? -21.178 43.423 22.666 1.00 82.44 172 ASP A C 1
ATOM 1309 O O . ASP A 1 172 ? -20.188 44.127 22.422 1.00 82.44 172 ASP A O 1
ATOM 1313 N N . ILE A 1 173 ? -22.084 43.769 23.573 1.00 90.69 173 ILE A N 1
ATOM 1314 C CA . ILE A 1 173 ? -22.035 44.998 24.352 1.00 90.69 173 ILE A CA 1
ATOM 1315 C C . ILE A 1 173 ? -21.627 44.649 25.769 1.00 90.69 173 ILE A C 1
ATOM 1317 O O . ILE A 1 173 ? -22.387 44.020 26.492 1.00 90.69 173 ILE A O 1
ATOM 1321 N N . THR A 1 174 ? -20.474 45.151 26.199 1.00 89.06 174 THR A N 1
ATOM 1322 C CA . THR A 1 174 ? -19.999 45.049 27.579 1.00 89.06 174 THR A CA 1
ATOM 1323 C C . THR A 1 174 ? -20.061 46.408 28.274 1.00 89.06 174 THR A C 1
ATOM 1325 O O . THR A 1 174 ? -19.593 47.419 27.747 1.00 89.06 174 THR A O 1
ATOM 1328 N N . PHE A 1 175 ? -20.582 46.442 29.494 1.00 93.44 175 PHE A N 1
ATOM 1329 C CA . PHE A 1 175 ? -20.620 47.592 30.386 1.00 93.44 175 PHE A CA 1
ATOM 1330 C C . PHE A 1 175 ? -19.872 47.285 31.683 1.00 93.44 175 PHE A C 1
ATOM 1332 O O . PHE A 1 175 ? -20.120 46.274 32.325 1.00 93.44 175 PHE A O 1
ATOM 1339 N N . ASN A 1 176 ? -18.970 48.166 32.106 1.00 88.81 176 ASN A N 1
ATOM 1340 C CA . ASN A 1 176 ? -18.324 48.066 33.413 1.00 88.81 176 ASN A CA 1
ATOM 1341 C C . ASN A 1 176 ? -18.948 49.080 34.376 1.00 88.81 176 ASN A C 1
ATOM 1343 O O . ASN A 1 176 ? -18.843 50.286 34.150 1.00 88.81 176 ASN A O 1
ATOM 1347 N N . GLU A 1 177 ? -19.553 48.621 35.470 1.00 86.50 177 GLU A N 1
ATOM 1348 C CA . GLU A 1 177 ? -20.293 49.505 36.383 1.00 86.50 177 GLU A CA 1
ATOM 1349 C C . GLU A 1 177 ? -19.390 50.451 37.188 1.00 86.50 177 GLU A C 1
ATOM 1351 O O . GLU A 1 177 ? -19.805 51.544 37.581 1.00 86.50 177 GLU A O 1
ATOM 1356 N N . VAL A 1 178 ? -18.129 50.063 37.406 1.00 83.44 178 VAL A N 1
ATOM 1357 C CA . VAL A 1 178 ? -17.159 50.843 38.186 1.00 83.44 178 VAL A CA 1
ATOM 1358 C C . VAL A 1 178 ? -16.563 51.966 37.341 1.00 83.44 178 VAL A C 1
ATOM 1360 O O . VAL A 1 178 ? -16.430 53.097 37.812 1.00 83.44 178 VAL A O 1
ATOM 1363 N N . THR A 1 179 ? -16.183 51.672 36.096 1.00 87.75 179 THR A N 1
ATOM 1364 C CA . THR A 1 179 ? -15.569 52.653 35.186 1.00 87.75 179 THR A CA 1
ATOM 1365 C C . THR A 1 179 ? -16.588 53.380 34.315 1.00 87.75 179 THR A C 1
ATOM 1367 O O . THR A 1 179 ? -16.239 54.391 33.705 1.00 87.75 179 THR A O 1
ATOM 1370 N N . GLN A 1 180 ? -17.829 52.886 34.267 1.00 89.62 180 GLN A N 1
ATOM 1371 C CA . GLN A 1 180 ? -18.919 53.348 33.401 1.00 89.62 180 GLN A CA 1
ATOM 1372 C C . GLN A 1 180 ? -18.572 53.275 31.907 1.00 89.62 180 GLN A C 1
ATOM 1374 O O . GLN A 1 180 ? -19.178 53.962 31.081 1.00 89.62 180 GLN A O 1
ATOM 1379 N N . GLN A 1 181 ? -17.567 52.472 31.551 1.00 90.19 181 GLN A N 1
ATOM 1380 C CA . GLN A 1 181 ? -17.172 52.274 30.166 1.00 90.19 181 GLN A CA 1
ATOM 1381 C C . GLN A 1 181 ? -18.099 51.266 29.499 1.00 90.19 181 GLN A C 1
ATOM 1383 O O . GLN A 1 181 ? -18.387 50.210 30.059 1.00 90.19 181 GLN A O 1
ATOM 1388 N N . ILE A 1 182 ? -18.527 51.612 28.289 1.00 93.88 182 ILE A N 1
ATOM 1389 C CA . ILE A 1 182 ? -19.266 50.737 27.385 1.00 93.88 182 ILE A CA 1
ATOM 1390 C C . ILE A 1 182 ? -18.329 50.394 26.235 1.00 93.88 182 ILE A C 1
ATOM 1392 O O . ILE A 1 182 ? -17.745 51.294 25.625 1.00 93.88 182 ILE A O 1
ATOM 1396 N N . THR A 1 183 ? -18.212 49.107 25.945 1.00 90.44 183 THR A N 1
ATOM 1397 C CA . THR A 1 183 ? -17.573 48.593 24.736 1.00 90.44 183 THR A CA 1
ATOM 1398 C C . THR A 1 183 ? -18.651 47.888 23.934 1.00 90.44 183 THR A C 1
ATOM 1400 O O . THR A 1 183 ? -19.354 47.051 24.481 1.00 90.44 183 THR A O 1
ATOM 1403 N N . ALA A 1 184 ? -18.812 48.255 22.669 1.00 88.12 184 ALA A N 1
ATOM 1404 C CA . ALA A 1 184 ? -19.655 47.527 21.731 1.00 88.12 184 ALA A CA 1
ATOM 1405 C C . ALA A 1 184 ? -18.722 46.978 20.661 1.00 88.12 184 ALA A C 1
ATOM 1407 O O . ALA A 1 184 ? -18.191 47.741 19.849 1.00 88.12 184 ALA A O 1
ATOM 1408 N N . THR A 1 185 ? -18.465 45.681 20.718 1.00 80.44 185 THR A N 1
ATOM 1409 C CA . THR A 1 185 ? -17.646 44.999 19.724 1.00 80.44 185 THR A CA 1
ATOM 1410 C C . THR A 1 185 ? -18.605 44.483 18.663 1.00 80.44 185 THR A C 1
ATOM 1412 O O . THR A 1 185 ? -19.510 43.729 19.020 1.00 80.44 185 THR A O 1
ATOM 1415 N N . PRO A 1 186 ? -18.495 44.920 17.395 1.00 64.31 186 PRO A N 1
ATOM 1416 C CA . PRO A 1 186 ? -19.302 44.324 16.345 1.00 64.31 186 PRO A CA 1
ATOM 1417 C C . PRO A 1 186 ? -19.000 42.832 16.343 1.00 64.31 186 PRO A C 1
ATOM 1419 O O . PRO A 1 186 ? -17.838 42.436 16.219 1.00 64.31 186 PRO A O 1
ATOM 1422 N N . ILE A 1 187 ? -20.040 42.025 16.513 1.00 53.84 187 ILE A N 1
ATOM 1423 C CA . ILE A 1 187 ? -19.957 40.630 16.132 1.00 53.84 187 ILE A CA 1
ATOM 1424 C C . ILE A 1 187 ? -19.865 40.703 14.624 1.00 53.84 187 ILE A C 1
ATOM 1426 O O . ILE A 1 187 ? -20.810 41.108 13.942 1.00 53.84 187 ILE A O 1
ATOM 1430 N N . VAL A 1 188 ? -18.680 40.401 14.106 1.00 43.84 188 VAL A N 1
ATOM 1431 C CA . VAL A 1 188 ? -18.544 40.085 12.695 1.00 43.84 188 VAL A CA 1
ATOM 1432 C C . VAL A 1 188 ? -19.294 38.775 12.537 1.00 43.84 188 VAL A C 1
ATOM 1434 O O . VAL A 1 188 ? -18.729 37.699 12.691 1.00 43.84 188 VAL A O 1
ATOM 1437 N N . VAL A 1 189 ? -20.603 38.880 12.319 1.00 36.78 189 VAL A N 1
ATOM 1438 C CA . VAL A 1 189 ? -21.325 37.850 11.597 1.00 36.78 189 VAL A CA 1
ATOM 1439 C C . VAL A 1 189 ? -20.626 37.860 10.243 1.00 36.78 189 VAL A C 1
ATOM 1441 O O . VAL A 1 189 ? -20.709 38.888 9.560 1.00 36.78 189 VAL A O 1
ATOM 1444 N N . PRO A 1 190 ? -19.840 36.827 9.885 1.00 35.00 190 PRO A N 1
ATOM 1445 C CA . PRO A 1 190 ? -19.313 36.766 8.533 1.00 35.00 190 PRO A CA 1
ATOM 1446 C C . PRO A 1 190 ? -20.525 36.908 7.608 1.00 35.00 190 PRO A C 1
ATOM 1448 O O . PRO A 1 190 ? -21.547 36.265 7.882 1.00 35.00 190 PRO A O 1
ATOM 1451 N N . PRO A 1 191 ? -20.499 37.807 6.607 1.00 37.72 191 PRO A N 1
ATOM 1452 C CA . PRO A 1 191 ? -21.632 37.957 5.715 1.00 37.72 191 PRO A CA 1
ATOM 1453 C C . PRO A 1 191 ? -21.949 36.578 5.150 1.00 37.72 191 PRO A C 1
ATOM 1455 O O . PRO A 1 191 ? -21.121 35.932 4.508 1.00 37.72 191 PRO A O 1
ATOM 1458 N N . THR A 1 192 ? -23.141 36.087 5.475 1.00 46.28 192 THR A N 1
ATOM 1459 C CA . THR A 1 192 ? -23.631 34.816 4.970 1.00 46.28 192 THR A CA 1
ATOM 1460 C C . THR A 1 192 ? -23.916 35.016 3.489 1.00 46.28 192 THR A C 1
ATOM 1462 O O . THR A 1 192 ? -24.984 35.500 3.119 1.00 46.28 192 THR A O 1
ATOM 1465 N N . GLU A 1 193 ? -22.920 34.645 2.688 1.00 57.41 193 GLU A N 1
ATOM 1466 C CA . GLU A 1 193 ? -22.930 34.468 1.236 1.00 57.41 193 GLU A CA 1
ATOM 1467 C C . GLU A 1 193 ? -22.698 35.754 0.415 1.00 57.41 193 GLU A C 1
ATOM 1469 O O . GLU A 1 193 ? -23.520 36.671 0.342 1.00 57.41 193 GLU A O 1
ATOM 1474 N N . TRP A 1 194 ? -21.551 35.785 -0.270 1.00 56.41 194 TRP A N 1
ATOM 1475 C CA . TRP A 1 194 ? -21.275 36.692 -1.384 1.00 56.41 194 TRP A CA 1
ATOM 1476 C C . TRP A 1 194 ? -21.822 36.088 -2.682 1.00 56.41 194 TRP A C 1
ATOM 1478 O O . TRP A 1 194 ? -21.789 34.877 -2.875 1.00 56.41 194 TRP A O 1
ATOM 1488 N N . CYS A 1 195 ? -22.326 36.917 -3.591 1.00 59.16 195 CYS A N 1
ATOM 1489 C CA . CYS A 1 195 ? -22.903 36.507 -4.869 1.00 59.16 195 CYS A CA 1
ATOM 1490 C C . CYS A 1 195 ? -22.120 37.139 -6.028 1.00 59.16 195 CYS A C 1
ATOM 1492 O O . CYS A 1 195 ? -21.849 38.341 -6.030 1.00 59.16 195 CYS A O 1
ATOM 1494 N N . LEU A 1 196 ? -21.818 36.350 -7.059 1.00 64.19 196 LEU A N 1
ATOM 1495 C CA . LEU A 1 196 ? -21.353 36.833 -8.355 1.00 64.19 196 LEU A CA 1
ATOM 1496 C C . LEU A 1 196 ? -22.550 37.003 -9.292 1.00 64.19 196 LEU A C 1
ATOM 1498 O O . LEU A 1 196 ? -23.274 36.046 -9.564 1.00 64.19 196 LEU A O 1
ATOM 1502 N N . SER A 1 197 ? -22.733 38.200 -9.841 1.00 60.78 197 SER A N 1
ATOM 1503 C CA . SER A 1 197 ? -23.690 38.462 -10.915 1.00 60.78 197 SER A CA 1
ATOM 1504 C C . SER A 1 197 ? -22.971 38.552 -12.256 1.00 60.78 197 SER A C 1
ATOM 1506 O O . SER A 1 197 ? -22.156 39.453 -12.456 1.00 60.78 197 SER A O 1
ATOM 1508 N N . VAL A 1 198 ? -23.305 37.668 -13.200 1.00 59.59 198 VAL A N 1
ATOM 1509 C CA . VAL A 1 198 ? -22.842 37.734 -14.598 1.00 59.59 198 VAL A CA 1
ATOM 1510 C C . VAL A 1 198 ? -24.039 38.040 -15.491 1.00 59.59 198 VAL A C 1
ATOM 1512 O O . VAL A 1 198 ? -24.999 37.268 -15.555 1.00 59.59 198 VAL A O 1
ATOM 1515 N N . ASN A 1 199 ? -24.025 39.200 -16.157 1.00 58.84 199 ASN A N 1
ATOM 1516 C CA . ASN A 1 199 ? -25.127 39.671 -17.012 1.00 58.84 199 ASN A CA 1
ATOM 1517 C C . ASN A 1 199 ? -26.525 39.615 -16.348 1.00 58.84 199 ASN A C 1
ATOM 1519 O O . ASN A 1 199 ? -27.538 39.423 -17.025 1.00 58.84 199 ASN A O 1
ATOM 1523 N N . GLY A 1 200 ? -26.590 39.793 -15.024 1.00 53.97 200 GLY A N 1
ATOM 1524 C CA . GLY A 1 200 ? -27.833 39.758 -14.248 1.00 53.97 200 GLY A CA 1
ATOM 1525 C C . GLY A 1 200 ? -28.269 38.369 -13.771 1.00 53.97 200 GLY A C 1
ATOM 1526 O O . GLY A 1 200 ? -29.367 38.251 -13.233 1.00 53.97 200 GLY A O 1
ATOM 1527 N N . THR A 1 201 ? -27.440 37.336 -13.949 1.00 55.47 201 THR A N 1
ATOM 1528 C CA . THR A 1 201 ? -27.640 36.012 -13.337 1.00 55.47 201 THR A CA 1
ATOM 1529 C C . THR A 1 201 ? -26.743 35.903 -12.110 1.00 55.47 201 THR A C 1
ATOM 1531 O O . THR A 1 201 ? -25.528 36.008 -12.245 1.00 55.47 201 THR A O 1
ATOM 1534 N N . GLU A 1 202 ? -27.335 35.726 -10.930 1.00 57.19 202 GLU A N 1
ATOM 1535 C CA . GLU A 1 202 ? -26.613 35.614 -9.657 1.00 57.19 202 GLU A CA 1
ATOM 1536 C C . GLU A 1 202 ? -26.272 34.159 -9.335 1.00 57.19 202 GLU A C 1
ATOM 1538 O O . GLU A 1 202 ? -27.104 33.264 -9.492 1.00 57.19 202 GLU A O 1
ATOM 1543 N N . SER A 1 203 ? -25.041 33.930 -8.889 1.00 58.19 203 SER A N 1
ATOM 1544 C CA . SER A 1 203 ? -24.543 32.649 -8.386 1.00 58.19 203 SER A CA 1
ATOM 1545 C C . SER A 1 203 ? -23.812 32.877 -7.066 1.00 58.19 203 SER A C 1
ATOM 1547 O O . SER A 1 203 ? -23.051 33.835 -6.942 1.00 58.19 203 SER A O 1
ATOM 1549 N N . GLN A 1 204 ? -24.068 32.029 -6.073 1.00 57.69 204 GLN A N 1
ATOM 1550 C CA . GLN A 1 204 ? -23.478 32.160 -4.739 1.00 57.69 204 GLN A CA 1
ATOM 1551 C C . GLN A 1 204 ? -22.013 31.713 -4.752 1.00 57.69 204 GLN A C 1
ATOM 1553 O O . GLN A 1 204 ? -21.692 30.679 -5.336 1.00 57.69 204 GLN A O 1
ATOM 1558 N N . LEU A 1 205 ? -21.139 32.496 -4.123 1.00 54.50 205 LEU A N 1
ATOM 1559 C CA . LEU A 1 205 ? -19.726 32.186 -3.931 1.00 54.50 205 LEU A CA 1
ATOM 1560 C C . LEU A 1 205 ? -19.559 31.307 -2.687 1.00 54.50 205 LEU A C 1
ATOM 1562 O O . LEU A 1 205 ? -20.140 31.597 -1.641 1.00 54.50 205 LEU A O 1
ATOM 1566 N N . ALA A 1 206 ? -18.752 30.251 -2.791 1.00 52.78 206 ALA A N 1
ATOM 1567 C CA . ALA A 1 206 ? -18.471 29.361 -1.669 1.00 52.78 206 ALA A CA 1
ATOM 1568 C C . ALA A 1 206 ? -17.278 29.880 -0.849 1.00 52.78 206 ALA A C 1
ATOM 1570 O O . ALA A 1 206 ? -16.218 30.160 -1.414 1.00 52.78 206 ALA A O 1
ATOM 1571 N N . ASP A 1 207 ? -17.444 29.977 0.472 1.00 50.41 207 ASP A N 1
ATOM 1572 C CA . ASP A 1 207 ? -16.373 30.327 1.415 1.00 50.41 207 ASP A CA 1
ATOM 1573 C C . ASP A 1 207 ? -15.397 29.150 1.575 1.00 50.41 207 ASP A C 1
ATOM 1575 O O . ASP A 1 207 ? -15.811 28.029 1.876 1.00 50.41 207 ASP A O 1
ATOM 1579 N N . GLN A 1 208 ? -14.105 29.398 1.353 1.00 48.03 208 GLN A N 1
ATOM 1580 C CA . GLN A 1 208 ? -13.032 28.406 1.513 1.00 48.03 208 GLN A CA 1
ATOM 1581 C C . GLN A 1 208 ? -12.270 28.565 2.844 1.00 48.03 208 GLN A C 1
ATOM 1583 O O . GLN A 1 208 ? -11.319 27.829 3.117 1.00 48.03 208 GLN A O 1
ATOM 1588 N N . GLY A 1 209 ? -12.688 29.512 3.689 1.00 45.81 209 GLY A N 1
ATOM 1589 C CA . GLY A 1 209 ? -12.011 29.920 4.912 1.00 45.81 209 GLY A CA 1
ATOM 1590 C C . GLY A 1 209 ? -10.962 31.011 4.670 1.00 45.81 209 GLY A C 1
ATOM 1591 O O . GLY A 1 209 ? -10.290 31.058 3.643 1.00 45.81 209 GLY A O 1
ATOM 1592 N N . SER A 1 210 ? -10.753 31.865 5.679 1.00 47.69 210 SER A N 1
ATOM 1593 C CA . SER A 1 210 ? -9.811 33.009 5.671 1.00 47.69 210 SER A CA 1
ATOM 1594 C C . SER A 1 210 ? -10.246 34.245 4.864 1.00 47.69 210 SER A C 1
ATOM 1596 O O . SER A 1 210 ? -9.414 35.123 4.642 1.00 47.69 210 SER A O 1
ATOM 1598 N N . GLY A 1 211 ? -11.516 34.344 4.454 1.00 48.31 211 GLY A N 1
ATOM 1599 C CA . GLY A 1 211 ? -12.055 35.496 3.713 1.00 48.31 211 GLY A CA 1
ATOM 1600 C C . GLY A 1 211 ? -11.818 35.464 2.200 1.00 48.31 211 GLY A C 1
ATOM 1601 O O . GLY A 1 211 ? -11.849 36.499 1.534 1.00 48.31 211 GLY A O 1
ATOM 1602 N N . LEU A 1 212 ? -11.554 34.271 1.661 1.00 45.81 212 LEU A N 1
ATOM 1603 C CA . LEU A 1 212 ? -11.411 34.019 0.230 1.00 4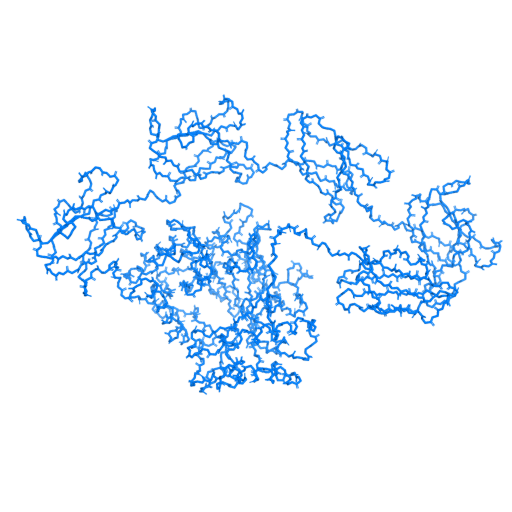5.81 212 LEU A CA 1
ATOM 1604 C C . LEU A 1 212 ? -12.639 33.269 -0.289 1.00 45.81 212 LEU A C 1
ATOM 1606 O O . LEU A 1 212 ? -12.979 32.187 0.194 1.00 45.81 212 LEU A O 1
ATOM 1610 N N . PHE A 1 213 ? -13.278 33.845 -1.303 1.00 58.41 213 PHE A N 1
ATOM 1611 C CA . PHE A 1 213 ? -14.492 33.325 -1.924 1.00 58.41 213 PHE A CA 1
ATOM 1612 C C . PHE A 1 213 ? -14.218 32.910 -3.363 1.00 58.41 213 PHE A C 1
ATOM 1614 O O . PHE A 1 213 ? -13.560 33.646 -4.104 1.00 58.41 213 PHE A O 1
ATOM 1621 N N . PHE A 1 214 ? -14.750 31.752 -3.756 1.00 53.06 214 PHE A N 1
ATOM 1622 C CA . PHE A 1 214 ? -14.448 31.136 -5.045 1.00 53.06 214 PHE A CA 1
ATOM 1623 C C . PHE A 1 214 ? -15.710 30.736 -5.811 1.00 53.06 214 PHE A C 1
ATOM 1625 O O . PHE A 1 214 ? -16.683 30.240 -5.229 1.00 53.06 214 PHE A O 1
ATOM 1632 N N . ILE A 1 215 ? -15.681 30.931 -7.131 1.00 59.12 215 ILE A N 1
ATOM 1633 C CA . ILE A 1 215 ? -16.647 30.334 -8.052 1.00 59.12 215 ILE A CA 1
ATOM 1634 C C . ILE A 1 215 ? -16.036 30.116 -9.433 1.00 59.12 215 ILE A C 1
ATOM 1636 O O . ILE A 1 215 ? -15.312 30.966 -9.954 1.00 59.12 215 ILE A O 1
ATOM 1640 N N . GLU A 1 216 ? -16.432 29.008 -10.048 1.00 56.03 216 GLU A N 1
ATOM 1641 C CA . GLU A 1 216 ? -16.216 28.742 -11.464 1.00 56.03 216 GLU A CA 1
ATOM 1642 C C . GLU A 1 216 ? -17.385 29.304 -12.275 1.00 56.03 216 GLU A C 1
ATOM 1644 O O . GLU A 1 216 ? -18.551 28.966 -12.040 1.00 56.03 216 GLU A O 1
ATOM 1649 N N . SER A 1 217 ? -17.095 30.154 -13.259 1.00 58.62 217 SER A N 1
ATOM 1650 C CA . SER A 1 217 ? -18.137 30.691 -14.136 1.00 58.62 217 SER A CA 1
ATOM 1651 C C . SER A 1 217 ? -17.700 30.744 -15.594 1.00 58.62 217 SER A C 1
ATOM 1653 O O . SER A 1 217 ? -16.590 31.164 -15.922 1.00 58.62 217 SER A O 1
ATOM 1655 N N . ALA A 1 218 ? -18.595 30.320 -16.487 1.00 55.91 218 ALA A N 1
ATOM 1656 C CA . ALA A 1 218 ? -18.390 30.400 -17.928 1.00 55.91 218 ALA A CA 1
ATOM 1657 C C . ALA A 1 218 ? -18.714 31.814 -18.428 1.00 55.91 218 ALA A C 1
ATOM 1659 O O . ALA A 1 218 ? -19.836 32.296 -18.254 1.00 55.91 218 ALA A O 1
ATOM 1660 N N . MET A 1 219 ? -17.755 32.462 -19.092 1.00 58.88 219 MET A N 1
ATOM 1661 C CA . MET A 1 219 ? -17.881 33.844 -19.568 1.00 58.88 219 MET A CA 1
ATOM 1662 C C . MET A 1 219 ? -17.653 33.957 -21.080 1.00 58.88 219 MET A C 1
ATOM 1664 O O . MET A 1 219 ? -16.900 33.190 -21.686 1.00 58.88 219 MET A O 1
ATOM 1668 N N . SER A 1 220 ? -18.315 34.932 -21.704 1.00 54.81 220 SER A N 1
ATOM 1669 C CA . SER A 1 220 ? -18.178 35.294 -23.118 1.00 54.81 220 SER A CA 1
ATOM 1670 C C . SER A 1 220 ? -17.577 36.690 -23.296 1.00 54.81 220 SER A C 1
ATOM 1672 O O . SER A 1 220 ? -17.706 37.573 -22.446 1.00 54.81 220 SER A O 1
ATOM 1674 N N . ALA A 1 221 ? -16.960 36.921 -24.458 1.00 48.50 221 ALA A N 1
ATOM 1675 C CA . ALA A 1 221 ? -16.405 38.220 -24.819 1.00 48.50 221 ALA A CA 1
ATOM 1676 C C . ALA A 1 221 ? -17.476 39.333 -24.766 1.00 48.50 221 ALA A C 1
ATOM 1678 O O . ALA A 1 221 ? -18.375 39.389 -25.610 1.00 48.50 221 ALA A O 1
ATOM 1679 N N . GLY A 1 222 ? -17.345 40.245 -23.794 1.00 50.22 222 GLY A N 1
ATOM 1680 C CA . GLY A 1 222 ? -18.245 41.389 -23.590 1.00 50.22 222 GLY A CA 1
ATOM 1681 C C . GLY A 1 222 ? -19.155 41.309 -22.359 1.00 50.22 222 GLY A C 1
ATOM 1682 O O . GLY A 1 222 ? -19.949 42.231 -22.158 1.00 50.22 222 GLY A O 1
ATOM 1683 N N . ASP A 1 223 ? -19.038 40.260 -21.545 1.00 57.12 223 ASP A N 1
ATOM 1684 C CA . ASP A 1 223 ? -19.794 40.115 -20.298 1.00 57.12 223 ASP A CA 1
ATOM 1685 C C . ASP A 1 223 ? -19.319 41.105 -19.218 1.00 57.12 223 ASP A C 1
ATOM 1687 O O . ASP A 1 223 ? -18.123 41.351 -19.060 1.00 57.12 223 ASP A O 1
ATOM 1691 N N . ASN A 1 224 ? -20.264 41.676 -18.460 1.00 54.19 224 ASN A N 1
ATOM 1692 C CA . ASN A 1 224 ? -19.970 42.472 -17.262 1.00 54.19 224 ASN A CA 1
ATOM 1693 C C . ASN A 1 224 ? -20.283 41.635 -16.016 1.00 54.19 224 ASN A C 1
ATOM 1695 O O . ASN A 1 224 ? -21.359 41.028 -15.951 1.00 54.19 224 ASN A O 1
ATOM 1699 N N . PHE A 1 225 ? -19.389 41.648 -15.027 1.00 57.34 225 PHE A N 1
ATOM 1700 C CA . PHE A 1 225 ? -19.588 40.950 -13.758 1.00 57.34 225 PHE A CA 1
ATOM 1701 C C . PHE A 1 225 ? -19.566 41.924 -12.570 1.00 57.34 225 PHE A C 1
ATOM 1703 O O . PHE A 1 225 ? -18.949 42.991 -12.626 1.00 57.34 225 PHE A O 1
ATOM 1710 N N . PHE A 1 226 ? -20.259 41.537 -11.502 1.00 62.47 226 PHE A N 1
ATOM 1711 C CA . PHE A 1 226 ? -20.336 42.267 -10.238 1.00 62.47 226 PHE A CA 1
ATOM 1712 C C . PHE A 1 226 ? -20.266 41.268 -9.085 1.00 62.47 226 PHE A C 1
ATOM 1714 O O . PHE A 1 226 ? -20.931 40.236 -9.147 1.00 62.47 226 PHE A O 1
ATOM 1721 N N . VAL A 1 227 ? -19.496 41.578 -8.045 1.00 57.25 227 VAL A N 1
ATOM 1722 C CA . VAL A 1 227 ? -19.541 40.849 -6.772 1.00 57.25 227 VAL A CA 1
ATOM 1723 C C . VAL A 1 227 ? -20.379 41.681 -5.812 1.00 57.25 227 VAL A C 1
ATOM 1725 O O . VAL A 1 227 ? -20.160 42.883 -5.680 1.00 57.25 227 VAL A O 1
ATOM 1728 N N . THR A 1 228 ? -21.386 41.073 -5.200 1.00 59.12 228 THR A N 1
ATOM 1729 C CA . THR A 1 228 ? -22.321 41.751 -4.297 1.00 59.12 228 THR A CA 1
ATOM 1730 C C . THR A 1 228 ? -22.590 40.886 -3.082 1.00 59.12 228 THR A C 1
ATOM 1732 O O . THR A 1 228 ? -22.586 39.663 -3.187 1.00 59.12 228 THR A O 1
ATOM 1735 N N . GLU A 1 229 ? -22.915 41.493 -1.949 1.00 58.09 229 GLU A N 1
ATOM 1736 C CA . GLU A 1 229 ? -23.513 40.757 -0.836 1.00 58.09 229 GLU A CA 1
ATOM 1737 C C . GLU A 1 229 ? -24.877 40.197 -1.270 1.00 58.09 229 GLU A C 1
ATOM 1739 O O . GLU A 1 229 ? -25.715 40.926 -1.823 1.00 58.09 229 GLU A O 1
ATOM 1744 N N . CYS A 1 230 ? -25.117 38.900 -1.056 1.00 53.06 230 CYS A N 1
ATOM 1745 C CA . CYS A 1 230 ? -26.395 38.307 -1.428 1.00 53.06 230 CYS A CA 1
ATOM 1746 C C . CYS A 1 230 ? -27.542 38.988 -0.641 1.00 53.06 230 CYS A C 1
ATOM 1748 O O . CYS A 1 230 ? -27.465 39.208 0.565 1.00 53.06 230 CYS A O 1
ATOM 1750 N N . ASN A 1 231 ? -28.648 39.302 -1.327 1.00 50.97 231 ASN A N 1
ATOM 1751 C CA . ASN A 1 231 ? -29.910 39.824 -0.765 1.00 50.97 231 ASN A CA 1
ATOM 1752 C C . ASN A 1 231 ? -29.922 41.238 -0.136 1.00 50.97 231 ASN A C 1
ATOM 1754 O O . ASN A 1 231 ? -30.992 41.671 0.303 1.00 50.97 231 ASN A O 1
ATOM 1758 N N . THR A 1 232 ? -28.830 42.010 -0.136 1.00 49.06 232 THR A N 1
ATOM 1759 C CA . THR A 1 232 ? -28.844 43.391 0.406 1.00 49.06 232 THR A CA 1
ATOM 1760 C C . THR A 1 232 ? -29.126 44.463 -0.654 1.00 49.06 232 THR A C 1
ATOM 1762 O O . THR A 1 232 ? -29.502 45.591 -0.325 1.00 49.06 232 THR A O 1
ATOM 1765 N N . GLY A 1 233 ? -29.017 44.121 -1.946 1.00 44.66 233 GLY A N 1
ATOM 1766 C CA . GLY A 1 233 ? -29.298 45.027 -3.068 1.00 44.66 233 GLY A CA 1
ATOM 1767 C C . GLY A 1 233 ? -28.322 46.206 -3.198 1.00 44.66 233 GLY A C 1
ATOM 1768 O O . GLY A 1 233 ? -28.547 47.096 -4.024 1.00 44.66 233 GLY A O 1
ATOM 1769 N N . ALA A 1 234 ? -27.249 46.230 -2.403 1.00 42.78 234 ALA A N 1
ATOM 1770 C CA . ALA A 1 234 ? -26.159 47.186 -2.515 1.00 42.78 234 ALA A CA 1
ATOM 1771 C C . ALA A 1 234 ? -25.069 46.587 -3.415 1.00 42.78 234 ALA A C 1
ATOM 1773 O O . ALA A 1 234 ? -24.352 45.675 -3.024 1.00 42.78 234 ALA A O 1
ATOM 1774 N N . ALA A 1 235 ? -24.973 47.081 -4.650 1.00 45.47 235 ALA A N 1
ATOM 1775 C CA . ALA A 1 235 ? -23.909 46.679 -5.559 1.00 45.47 235 ALA A CA 1
ATOM 1776 C C . ALA A 1 235 ? -22.671 47.553 -5.326 1.00 45.47 235 ALA A C 1
ATOM 1778 O O . ALA A 1 235 ? -22.683 48.739 -5.672 1.00 45.47 235 ALA A O 1
ATOM 1779 N N . GLU A 1 236 ? -21.605 46.979 -4.773 1.00 45.59 236 GLU A N 1
ATOM 1780 C CA . GLU A 1 236 ? -20.274 47.572 -4.863 1.00 45.59 236 GLU A CA 1
ATOM 1781 C C . GLU A 1 236 ? -19.621 47.111 -6.172 1.00 45.59 236 GLU A C 1
ATOM 1783 O O . GLU A 1 236 ? -19.489 45.925 -6.456 1.00 45.59 236 GLU A O 1
ATOM 1788 N N . VAL A 1 237 ? -19.289 48.062 -7.047 1.00 47.84 237 VAL A N 1
ATOM 1789 C CA . VAL A 1 237 ? -18.726 47.752 -8.367 1.00 47.84 237 VAL A CA 1
ATOM 1790 C C . VAL A 1 237 ? -17.208 47.741 -8.252 1.00 47.84 237 VAL A C 1
ATOM 1792 O O . VAL A 1 237 ? -16.584 48.800 -8.334 1.00 47.84 237 VAL A O 1
ATOM 1795 N N . ILE A 1 238 ? -16.616 46.556 -8.107 1.00 48.06 238 ILE A N 1
ATOM 1796 C CA . ILE A 1 238 ? -15.160 46.371 -8.160 1.00 48.06 238 ILE A CA 1
ATOM 1797 C C . ILE A 1 238 ? -14.779 45.871 -9.565 1.00 48.06 238 ILE A C 1
ATOM 1799 O O . ILE A 1 238 ? -15.042 44.716 -9.900 1.00 48.06 238 ILE A O 1
ATOM 1803 N N . PRO A 1 239 ? -14.198 46.713 -10.442 1.00 46.81 239 PRO A N 1
ATOM 1804 C CA . PRO A 1 239 ? -13.759 46.271 -11.760 1.00 46.81 239 PRO A CA 1
ATOM 1805 C C . PRO A 1 239 ? -12.485 45.417 -11.651 1.00 46.81 239 PRO A C 1
ATOM 1807 O O . PRO A 1 239 ? -11.443 45.898 -11.213 1.00 46.81 239 PRO A O 1
ATOM 1810 N N . VAL A 1 240 ? -12.552 44.169 -12.111 1.00 48.97 240 VAL A N 1
ATOM 1811 C CA . VAL A 1 240 ? -11.394 43.273 -12.301 1.00 48.97 240 VAL A CA 1
ATOM 1812 C C . VAL A 1 240 ? -10.474 43.889 -13.343 1.00 48.97 240 VAL A C 1
ATOM 1814 O O . VAL A 1 240 ? -10.856 44.121 -14.494 1.00 48.97 240 VAL A O 1
ATOM 1817 N N . GLY A 1 241 ? -9.240 44.167 -12.939 1.00 42.66 241 GLY A N 1
ATOM 1818 C CA . GLY A 1 241 ? -8.183 44.502 -13.878 1.00 42.66 241 GLY A CA 1
ATOM 1819 C C . GLY A 1 241 ? -7.705 43.241 -14.592 1.00 42.66 241 GLY A C 1
ATOM 1820 O O . GLY A 1 241 ? -7.260 42.316 -13.928 1.00 42.66 241 GLY A O 1
ATOM 1821 N N . GLY A 1 242 ? -7.740 43.220 -15.929 1.00 45.97 242 GLY A N 1
ATOM 1822 C CA . GLY A 1 242 ? -6.942 42.256 -16.702 1.00 45.97 242 GLY A CA 1
ATOM 1823 C C . GLY A 1 242 ? -7.553 41.692 -17.983 1.00 45.97 242 GLY A C 1
ATOM 1824 O O . GLY A 1 242 ? -6.794 41.295 -18.858 1.00 45.97 242 GLY A O 1
ATOM 1825 N N . LEU A 1 243 ? -8.876 41.696 -18.156 1.00 46.03 243 LEU A N 1
ATOM 1826 C CA . LEU A 1 243 ? -9.495 41.000 -19.292 1.00 46.03 243 LEU A CA 1
ATOM 1827 C C . LEU A 1 243 ? -9.676 41.922 -20.508 1.00 46.03 243 LEU A C 1
ATOM 1829 O O . LEU A 1 243 ? -10.300 42.983 -20.424 1.00 46.03 243 LEU A O 1
ATOM 1833 N N . THR A 1 244 ? -9.136 41.520 -21.662 1.00 43.34 244 THR A N 1
ATOM 1834 C CA . THR A 1 244 ? -9.430 42.153 -22.958 1.00 43.34 244 THR A CA 1
ATOM 1835 C C . THR A 1 244 ? -10.492 41.359 -23.717 1.00 43.34 244 THR A C 1
ATOM 1837 O O . THR A 1 244 ? -10.642 40.163 -23.517 1.00 43.34 244 THR A O 1
ATOM 1840 N N . ALA A 1 245 ? -11.255 42.035 -24.581 1.00 38.16 245 ALA A N 1
ATOM 1841 C CA . ALA A 1 245 ? -12.508 41.572 -25.196 1.00 38.16 245 ALA A CA 1
ATOM 1842 C C . ALA A 1 245 ? -12.420 40.367 -26.176 1.00 38.16 245 ALA A C 1
ATOM 1844 O O . ALA A 1 245 ? -13.252 40.269 -27.078 1.00 38.16 245 ALA A O 1
ATOM 1845 N N . SER A 1 246 ? -11.430 39.482 -26.047 1.00 44.59 246 SER A N 1
ATOM 1846 C CA . SER A 1 246 ? -11.218 38.299 -26.895 1.00 44.59 246 SER A CA 1
ATOM 1847 C C . SER A 1 246 ? -11.440 36.956 -26.200 1.00 44.59 246 SER A C 1
ATOM 1849 O O . SER A 1 246 ? -11.534 35.955 -26.905 1.00 44.59 246 SER A O 1
ATOM 1851 N N . ASP A 1 247 ? -11.549 36.913 -24.871 1.00 47.78 247 ASP A N 1
ATOM 1852 C CA . ASP A 1 247 ? -11.429 35.652 -24.135 1.00 47.78 247 ASP A CA 1
ATOM 1853 C C . ASP A 1 247 ? -12.816 35.118 -23.737 1.00 47.78 247 ASP A C 1
ATOM 1855 O O . ASP A 1 247 ? -13.602 35.801 -23.080 1.00 47.78 247 ASP A O 1
ATOM 1859 N N . SER A 1 248 ? -13.141 33.901 -24.181 1.00 50.03 248 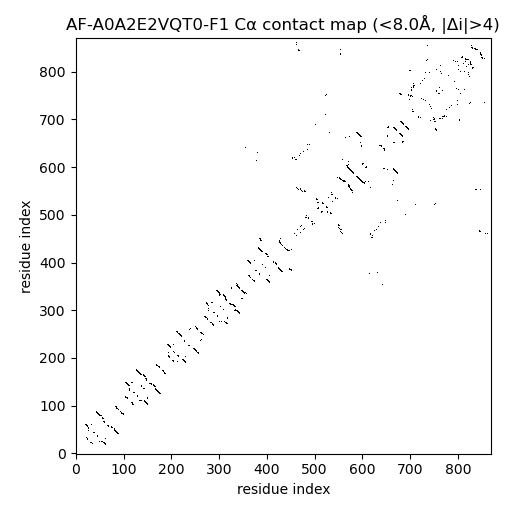SER A N 1
ATOM 1860 C CA . SER A 1 248 ? -14.330 33.149 -23.760 1.00 50.03 248 SER A CA 1
ATOM 1861 C C . SER A 1 248 ? -13.891 31.804 -23.190 1.00 50.03 248 SER A C 1
ATOM 1863 O O . SER A 1 248 ? -13.222 31.046 -23.894 1.00 50.03 248 SER A O 1
ATOM 1865 N N . GLY A 1 249 ? -14.268 31.503 -21.951 1.00 55.44 249 GLY A N 1
ATOM 1866 C CA . GLY A 1 249 ? -13.813 30.322 -21.217 1.00 55.44 249 GLY A CA 1
ATOM 1867 C C . GLY A 1 249 ? -14.406 30.256 -19.810 1.00 55.44 249 GLY A C 1
ATOM 1868 O O . GLY A 1 249 ? -15.205 31.117 -19.435 1.00 55.44 249 GLY A O 1
ATOM 1869 N N . THR A 1 250 ? -14.049 29.219 -19.056 1.00 53.00 250 THR A N 1
ATOM 1870 C CA . THR A 1 250 ? -14.368 29.120 -17.626 1.00 53.00 250 THR A CA 1
ATOM 1871 C C . THR A 1 250 ? -13.285 29.858 -16.851 1.00 53.00 250 THR A C 1
ATOM 1873 O O . THR A 1 250 ? -12.106 29.698 -17.154 1.00 53.00 250 THR A O 1
ATOM 1876 N N . PHE A 1 251 ? -13.665 30.700 -15.900 1.00 58.62 251 PHE A N 1
ATOM 1877 C CA . PHE A 1 251 ? -12.730 31.453 -15.069 1.00 58.62 251 PHE A CA 1
ATOM 1878 C C . PHE A 1 251 ? -12.921 31.078 -13.606 1.00 58.62 251 PHE A C 1
ATOM 1880 O O . PHE A 1 251 ? -14.062 30.971 -13.146 1.00 58.62 251 PHE A O 1
ATOM 1887 N N . ASP A 1 252 ? -11.803 30.971 -12.902 1.00 61.91 252 ASP A N 1
ATOM 1888 C CA . ASP A 1 252 ? -11.729 31.018 -11.454 1.00 61.91 252 ASP A CA 1
ATOM 1889 C C . ASP A 1 252 ? -11.763 32.461 -11.014 1.00 61.91 252 ASP A C 1
ATOM 1891 O O . ASP A 1 252 ? -10.851 33.251 -11.276 1.00 61.91 252 ASP A O 1
ATOM 1895 N N . ILE A 1 253 ? -12.839 32.822 -10.337 1.00 62.91 253 ILE A N 1
ATOM 1896 C CA . ILE A 1 253 ? -12.979 34.156 -9.783 1.00 62.91 253 ILE A CA 1
ATOM 1897 C C . ILE A 1 253 ? -12.745 34.033 -8.288 1.00 62.91 253 ILE A C 1
ATOM 1899 O O . ILE A 1 253 ? -13.571 33.483 -7.563 1.00 62.91 253 ILE A O 1
ATOM 1903 N N . THR A 1 254 ? -11.607 34.564 -7.849 1.00 63.88 254 THR A N 1
ATOM 1904 C CA . THR A 1 254 ? -11.264 34.677 -6.435 1.00 63.88 254 THR A CA 1
ATOM 1905 C C . THR A 1 254 ? -11.572 36.089 -5.965 1.00 63.88 254 THR A C 1
ATOM 1907 O O . THR A 1 254 ? -11.054 37.067 -6.512 1.00 63.88 254 THR A O 1
ATOM 1910 N N . PHE A 1 255 ? -12.411 36.197 -4.943 1.00 63.28 255 PHE A N 1
ATOM 1911 C CA . PHE A 1 255 ? -12.618 37.434 -4.203 1.00 63.28 255 PHE A CA 1
ATOM 1912 C C . PHE A 1 255 ? -11.947 37.321 -2.838 1.00 63.28 255 PHE A C 1
ATOM 1914 O O . PHE A 1 255 ? -12.265 36.426 -2.060 1.00 63.28 255 PHE A O 1
ATOM 1921 N N . ASP A 1 256 ? -11.014 38.230 -2.572 1.00 63.09 256 ASP A N 1
ATOM 1922 C CA . ASP A 1 256 ? -10.405 38.410 -1.259 1.00 63.09 256 ASP A CA 1
ATOM 1923 C C . ASP A 1 256 ? -11.107 39.573 -0.560 1.00 63.09 256 ASP A C 1
ATOM 1925 O O . ASP A 1 256 ? -10.917 40.741 -0.927 1.00 63.09 256 ASP A O 1
ATOM 1929 N N . GLU A 1 257 ? -11.921 39.245 0.443 1.00 57.78 257 GLU A N 1
ATOM 1930 C CA . GLU A 1 257 ? -12.651 40.241 1.226 1.00 57.78 257 GLU A CA 1
ATOM 1931 C C . GLU A 1 257 ? -11.703 41.115 2.054 1.00 57.78 257 GLU A C 1
ATOM 1933 O O . GLU A 1 257 ? -11.958 42.301 2.249 1.00 57.78 257 GLU A O 1
ATOM 1938 N N . ASN A 1 258 ? -10.572 40.560 2.502 1.00 60.69 258 ASN A N 1
ATOM 1939 C CA . ASN A 1 258 ? -9.617 41.262 3.354 1.00 60.69 258 ASN A CA 1
ATOM 1940 C C . ASN A 1 258 ? -8.776 42.262 2.557 1.00 60.69 258 ASN A C 1
ATOM 1942 O O . ASN A 1 258 ? -8.342 43.284 3.096 1.00 60.69 258 ASN A O 1
ATOM 1946 N N . ALA A 1 259 ? -8.518 41.959 1.284 1.00 58.09 259 ALA A N 1
ATOM 1947 C CA . ALA A 1 259 ? -7.777 42.821 0.369 1.00 58.09 259 ALA A CA 1
ATOM 1948 C C . ALA A 1 259 ? -8.673 43.723 -0.502 1.00 58.09 259 ALA A C 1
ATOM 1950 O O . ALA A 1 259 ? -8.131 44.516 -1.277 1.00 58.09 259 ALA A O 1
ATOM 1951 N N . GLU A 1 260 ? -10.004 43.606 -0.395 1.00 58.81 260 GLU A N 1
ATOM 1952 C CA . GLU A 1 260 ? -10.998 44.258 -1.269 1.00 58.81 260 GLU A CA 1
ATOM 1953 C C . GLU A 1 260 ? -10.665 44.079 -2.765 1.00 58.81 260 GLU A C 1
ATOM 1955 O O . GLU A 1 260 ? -10.754 45.009 -3.574 1.00 58.81 260 GLU A O 1
ATOM 1960 N N . SER A 1 261 ? -10.215 42.882 -3.150 1.00 58.50 261 SER A N 1
ATOM 1961 C CA . SER A 1 261 ? -9.702 42.632 -4.498 1.00 58.50 261 SER A CA 1
ATOM 1962 C C . SER A 1 261 ? -10.335 41.404 -5.132 1.00 58.50 261 SER A C 1
ATOM 1964 O O . SER A 1 261 ? -10.562 40.394 -4.474 1.00 58.50 261 SER A O 1
ATOM 1966 N N . VAL A 1 262 ? -10.618 41.503 -6.431 1.00 58.19 262 VAL A N 1
ATOM 1967 C CA . VAL A 1 262 ? -11.104 40.385 -7.243 1.00 58.19 262 VAL A CA 1
ATOM 1968 C C . VAL A 1 262 ? -10.024 40.047 -8.261 1.00 58.19 262 VAL A C 1
ATOM 1970 O O . VAL A 1 262 ? -9.633 40.903 -9.063 1.00 58.19 262 VAL A O 1
ATOM 1973 N N . THR A 1 263 ? -9.564 38.803 -8.254 1.00 58.66 263 THR A N 1
ATOM 1974 C CA . THR A 1 263 ? -8.693 38.244 -9.288 1.00 58.66 263 THR A CA 1
ATOM 1975 C C . THR A 1 263 ? -9.478 37.214 -10.082 1.00 58.66 263 THR A C 1
ATOM 1977 O O . THR A 1 263 ? -10.074 36.309 -9.506 1.00 58.66 263 THR A O 1
ATOM 1980 N N . ALA A 1 264 ? -9.492 37.361 -11.405 1.00 54.69 264 ALA A N 1
ATOM 1981 C CA . ALA A 1 264 ? -10.045 36.360 -12.304 1.00 54.69 264 ALA A CA 1
ATOM 1982 C C . ALA A 1 264 ? -8.885 35.665 -13.015 1.00 54.69 264 ALA A C 1
ATOM 1984 O O . ALA A 1 264 ? -8.119 36.317 -13.729 1.00 54.69 264 ALA A O 1
ATOM 1985 N N . GLU A 1 265 ? -8.763 34.363 -12.809 1.00 52.97 265 GLU A N 1
ATOM 1986 C CA . GLU A 1 265 ? -7.788 33.501 -13.458 1.00 52.97 265 GLU A CA 1
ATOM 1987 C C . GLU A 1 265 ? -8.537 32.589 -14.431 1.00 52.97 265 GLU A C 1
ATOM 1989 O O . GLU A 1 265 ? -9.564 32.007 -14.102 1.00 52.97 265 GLU A O 1
ATOM 1994 N N . LEU A 1 266 ? -8.113 32.542 -15.691 1.00 50.94 266 LEU A N 1
ATOM 1995 C CA . LEU A 1 266 ? -8.773 31.696 -16.681 1.00 50.94 266 LEU A CA 1
ATOM 1996 C C . LEU A 1 266 ? -8.428 30.234 -16.372 1.00 50.94 266 LEU A C 1
ATOM 1998 O O . LEU A 1 266 ? -7.254 29.873 -16.421 1.00 50.94 266 LEU A O 1
ATOM 2002 N N . GLN A 1 267 ? -9.435 29.394 -16.126 1.00 51.44 267 GLN A N 1
ATOM 2003 C CA . GLN A 1 267 ? -9.274 27.943 -16.058 1.00 51.44 267 GLN A CA 1
ATOM 2004 C C . GLN A 1 267 ? -8.988 27.431 -17.471 1.00 51.44 267 GLN A C 1
ATOM 2006 O O . GLN A 1 267 ? -9.889 27.066 -18.233 1.00 51.44 267 GLN A O 1
ATOM 2011 N N . VAL A 1 268 ? -7.720 27.460 -17.880 1.00 45.28 268 VAL A N 1
ATOM 2012 C CA . VAL A 1 268 ? -7.283 26.868 -19.147 1.00 45.28 268 VAL A CA 1
ATOM 2013 C C . VAL A 1 268 ? -7.031 25.378 -18.927 1.00 45.28 268 VAL A C 1
ATOM 2015 O O . VAL A 1 268 ? -5.920 24.892 -19.086 1.00 45.28 268 VAL A O 1
ATOM 2018 N N . GLU A 1 269 ? -8.079 24.613 -18.624 1.00 52.94 269 GLU A N 1
ATOM 2019 C CA . GLU A 1 269 ? -7.999 23.140 -18.651 1.00 52.94 269 GLU A CA 1
ATOM 2020 C C . GLU A 1 269 ? -8.097 22.570 -20.077 1.00 52.94 269 GLU A C 1
ATOM 2022 O O . GLU A 1 269 ? -8.400 21.400 -20.307 1.00 52.94 269 GLU A O 1
ATOM 2027 N N . VAL A 1 270 ? -7.861 23.392 -21.095 1.00 56.38 270 VAL A N 1
ATOM 2028 C CA . VAL A 1 270 ? -7.868 22.940 -22.480 1.00 56.38 270 VAL A CA 1
ATOM 2029 C C . VAL A 1 270 ? -6.676 23.511 -23.210 1.00 56.38 270 VAL A C 1
ATOM 2031 O O . VAL A 1 270 ? -6.528 24.726 -23.318 1.00 56.38 270 VAL A O 1
ATOM 2034 N N . SER A 1 271 ? -5.843 22.629 -23.761 1.00 71.62 271 SER A N 1
ATOM 2035 C CA . SER A 1 271 ? -4.728 23.071 -24.586 1.00 71.62 271 SER A CA 1
ATOM 2036 C C . SER A 1 271 ? -5.234 23.970 -25.720 1.00 71.62 271 SER A C 1
ATOM 2038 O O . SER A 1 271 ? -6.181 23.592 -26.426 1.00 71.62 271 SER A O 1
ATOM 2040 N N . PRO A 1 272 ? -4.601 25.136 -25.956 1.00 80.75 272 PRO A N 1
ATOM 2041 C CA . PRO A 1 272 ? -4.855 25.914 -27.162 1.00 80.75 272 PRO A CA 1
ATOM 2042 C C . PRO A 1 272 ? -4.311 25.203 -28.410 1.00 80.75 272 PRO A C 1
ATOM 2044 O O . PRO A 1 272 ? -4.547 25.659 -29.528 1.00 80.75 272 PRO A O 1
ATOM 2047 N N . TRP A 1 273 ? -3.604 24.082 -28.243 1.00 89.75 273 TRP A N 1
ATOM 2048 C CA . TRP A 1 273 ? -2.965 23.328 -29.304 1.00 89.75 273 TRP A CA 1
ATOM 2049 C C . TRP A 1 273 ? -3.758 22.078 -29.678 1.00 89.75 273 TRP A C 1
ATOM 2051 O O . TRP A 1 273 ? -4.237 21.299 -28.853 1.00 89.75 273 TRP A O 1
ATOM 2061 N N . CYS A 1 274 ? -3.885 21.893 -30.983 1.00 92.62 274 CYS A N 1
ATOM 2062 C CA . CYS A 1 274 ? -4.552 20.779 -31.617 1.00 92.62 274 CYS A CA 1
ATOM 2063 C C . CYS A 1 274 ? -3.539 19.997 -32.449 1.00 92.62 274 CYS A C 1
ATOM 2065 O O . CYS A 1 274 ? -2.798 20.553 -33.263 1.00 92.62 274 CYS A O 1
ATOM 2067 N N . PHE A 1 275 ? -3.569 18.685 -32.290 1.00 96.06 275 PHE A N 1
ATOM 2068 C CA . PHE A 1 275 ? -2.980 17.739 -33.213 1.00 96.06 275 PHE A CA 1
ATOM 2069 C C . PHE A 1 275 ? -3.773 17.710 -34.523 1.00 96.06 275 PHE A C 1
ATOM 2071 O O . PHE A 1 275 ? -5.009 17.663 -34.528 1.00 96.06 275 PHE A O 1
ATOM 2078 N N . ARG A 1 276 ? -3.053 17.681 -35.646 1.00 94.62 276 ARG A N 1
ATOM 2079 C CA . ARG A 1 276 ? -3.611 17.463 -36.982 1.00 94.62 276 ARG A CA 1
ATOM 2080 C C . ARG A 1 276 ? -2.661 16.596 -37.801 1.00 94.62 276 ARG A C 1
ATOM 2082 O O . ARG A 1 276 ? -1.515 16.982 -38.028 1.00 94.62 276 ARG A O 1
ATOM 2089 N N . GLY A 1 277 ? -3.118 15.452 -38.299 1.00 95.00 277 GLY A N 1
ATOM 2090 C CA . GLY A 1 277 ? -2.257 14.562 -39.077 1.00 95.00 277 GLY A CA 1
ATOM 2091 C C . GLY A 1 277 ? -3.002 13.462 -39.813 1.00 95.00 277 GLY A C 1
ATOM 2092 O O . GLY A 1 277 ? -4.226 13.379 -39.800 1.00 95.00 277 GLY A O 1
ATOM 2093 N N . THR A 1 278 ? -2.261 12.563 -40.450 1.00 95.56 278 THR A N 1
ATOM 2094 C CA . THR A 1 278 ? -2.849 11.441 -41.199 1.00 95.56 278 THR A CA 1
ATOM 2095 C C . THR A 1 278 ? -3.697 10.517 -40.322 1.00 95.56 278 THR A C 1
ATOM 2097 O O . THR A 1 278 ? -4.593 9.862 -40.836 1.00 95.56 278 THR A O 1
ATOM 2100 N N . ALA A 1 279 ? -3.437 10.463 -39.010 1.00 87.88 279 ALA A N 1
ATOM 2101 C CA . ALA A 1 279 ? -4.191 9.644 -38.058 1.00 87.88 279 ALA A CA 1
ATOM 2102 C C . ALA A 1 279 ? -5.644 10.113 -37.849 1.00 87.88 279 ALA A C 1
ATOM 2104 O O . ALA A 1 279 ? -6.487 9.324 -37.434 1.00 87.88 279 ALA A O 1
ATOM 2105 N N . ASN A 1 280 ? -5.949 11.378 -38.149 1.00 91.56 280 ASN A N 1
ATOM 2106 C CA . ASN A 1 280 ? -7.287 11.950 -38.000 1.00 91.56 280 ASN A CA 1
ATOM 2107 C C . ASN A 1 280 ? -7.768 12.668 -39.272 1.00 91.56 280 ASN A C 1
ATOM 2109 O O . ASN A 1 280 ? -8.576 13.593 -39.194 1.00 91.56 280 ASN A O 1
ATOM 2113 N N . ASP A 1 281 ? -7.266 12.260 -40.442 1.00 92.19 281 ASP A N 1
ATOM 2114 C CA . ASP A 1 281 ? -7.569 12.875 -41.742 1.00 92.19 281 ASP A CA 1
ATOM 2115 C C . ASP A 1 281 ? -7.321 14.397 -41.780 1.00 92.19 281 ASP A C 1
ATOM 2117 O O . ASP A 1 281 ? -8.039 15.140 -42.451 1.00 92.19 281 ASP A O 1
ATOM 2121 N N . TRP A 1 282 ? -6.302 14.874 -41.058 1.00 92.56 282 TRP A N 1
ATOM 2122 C CA . TRP A 1 282 ? -5.943 16.293 -40.918 1.00 92.56 282 TRP A CA 1
ATOM 2123 C C . TRP A 1 282 ? -7.014 17.173 -40.244 1.00 92.56 282 TRP A C 1
ATOM 2125 O O . TRP A 1 282 ? -6.950 18.407 -40.321 1.00 92.56 282 TRP A O 1
ATOM 2135 N N . ASN A 1 283 ? -7.980 16.555 -39.556 1.00 90.94 283 ASN A N 1
ATOM 2136 C CA . ASN A 1 283 ? -8.928 17.254 -38.689 1.00 90.94 283 ASN A CA 1
ATOM 2137 C C . ASN A 1 283 ? -8.250 17.731 -37.396 1.00 90.94 283 ASN A C 1
ATOM 2139 O O . ASN A 1 283 ? -7.106 17.389 -37.113 1.00 90.94 283 ASN A O 1
ATOM 2143 N N . GLU A 1 284 ? -8.954 18.538 -36.605 1.00 91.25 284 GLU A N 1
ATOM 2144 C CA . GLU A 1 284 ? -8.481 18.959 -35.285 1.00 91.25 284 GLU A CA 1
ATOM 2145 C C . GLU A 1 284 ? -8.774 17.901 -34.228 1.00 91.25 284 GLU A C 1
ATOM 2147 O O . GLU A 1 284 ? -9.932 17.548 -34.007 1.00 91.25 284 GLU A O 1
ATOM 2152 N N . THR A 1 285 ? -7.730 17.463 -33.528 1.00 88.81 285 THR A N 1
ATOM 2153 C CA . THR A 1 285 ? -7.848 16.763 -32.248 1.00 88.81 285 THR A CA 1
ATOM 2154 C C . THR A 1 285 ? -7.184 17.620 -31.185 1.00 88.81 285 THR A C 1
ATOM 2156 O O . THR A 1 285 ? -5.988 17.886 -31.264 1.00 88.81 285 THR A O 1
ATOM 2159 N N . ARG A 1 286 ? -7.953 18.082 -30.201 1.00 88.50 286 ARG A N 1
ATOM 2160 C CA . ARG A 1 286 ? -7.421 18.896 -29.105 1.00 88.50 286 ARG A CA 1
ATOM 2161 C C . ARG A 1 286 ? -6.469 18.068 -28.237 1.00 88.50 286 ARG A C 1
ATOM 2163 O O . ARG A 1 286 ? -6.790 16.926 -27.927 1.00 88.50 286 ARG A O 1
ATOM 2170 N N . MET A 1 287 ? -5.317 18.641 -27.892 1.00 87.12 287 MET A N 1
ATOM 2171 C CA . MET A 1 287 ? -4.358 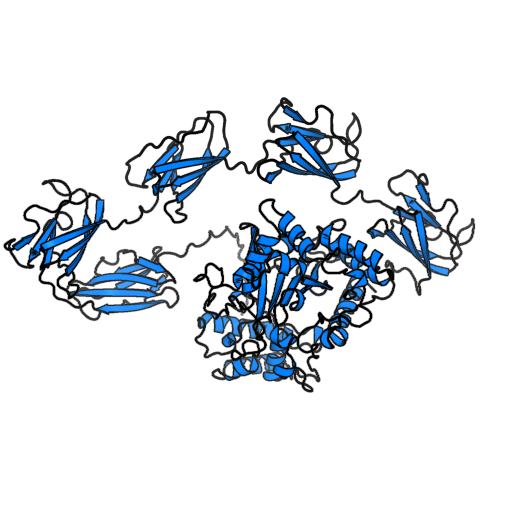18.021 -26.974 1.00 87.12 287 MET A CA 1
ATOM 2172 C C . MET A 1 287 ? -4.750 18.290 -25.514 1.00 87.12 287 MET A C 1
ATOM 2174 O O . MET A 1 287 ? -5.472 19.246 -25.222 1.00 87.12 287 MET A O 1
ATOM 2178 N N . GLU A 1 288 ? -4.263 17.462 -24.598 1.00 78.06 288 GLU A N 1
ATOM 2179 C CA . GLU A 1 288 ? -4.415 17.656 -23.153 1.00 78.06 288 GLU A CA 1
ATOM 2180 C C . GLU A 1 288 ? -3.281 18.546 -22.626 1.00 78.06 288 GLU A C 1
ATOM 2182 O O . GLU A 1 288 ? -2.200 18.591 -23.213 1.00 78.06 288 GLU A O 1
ATOM 2187 N N . LEU A 1 289 ? -3.513 19.309 -21.558 1.00 66.44 289 LEU A N 1
ATOM 2188 C CA . LEU A 1 289 ? -2.468 20.141 -20.956 1.00 66.44 289 LEU A CA 1
ATOM 2189 C C . LEU A 1 289 ? -1.520 19.260 -20.118 1.00 66.44 289 LEU A C 1
ATOM 2191 O O . LEU A 1 289 ? -1.977 18.397 -19.374 1.00 66.44 289 LEU A O 1
ATOM 2195 N N . LEU A 1 290 ? -0.209 19.479 -20.224 1.00 62.47 290 LEU A N 1
ATOM 2196 C CA . LEU A 1 290 ? 0.819 18.827 -19.408 1.00 62.47 290 LEU A CA 1
ATOM 2197 C C . LEU A 1 290 ? 1.563 19.919 -18.628 1.00 62.47 290 LEU A C 1
ATOM 2199 O O . LEU A 1 290 ? 2.601 20.415 -19.066 1.00 62.47 290 LEU A O 1
ATOM 2203 N N . GLY A 1 291 ? 0.983 20.335 -17.499 1.00 57.50 291 GLY A N 1
ATOM 2204 C CA . GLY A 1 291 ? 1.406 21.536 -16.769 1.00 57.50 291 GLY A CA 1
ATOM 2205 C C . GLY A 1 291 ? 1.219 22.829 -17.579 1.00 57.50 291 GLY A C 1
ATOM 2206 O O . GLY A 1 291 ? 0.651 22.820 -18.668 1.00 57.50 291 GLY A O 1
ATOM 2207 N N . ASP A 1 292 ? 1.739 23.948 -17.073 1.00 56.69 292 ASP A N 1
ATOM 2208 C CA . ASP A 1 292 ? 1.438 25.290 -17.612 1.00 56.69 292 ASP A CA 1
ATOM 2209 C C . ASP A 1 292 ? 2.005 25.578 -19.011 1.00 56.69 292 ASP A C 1
ATOM 2211 O O . ASP A 1 292 ? 1.584 26.522 -19.675 1.00 56.69 292 ASP A O 1
ATOM 2215 N N . ASN A 1 293 ? 3.013 24.817 -19.448 1.00 73.62 293 ASN A N 1
ATOM 2216 C CA . ASN A 1 293 ? 3.829 25.159 -20.619 1.00 73.62 293 ASN A CA 1
ATOM 2217 C C . ASN A 1 293 ? 3.949 24.029 -21.643 1.00 73.62 293 ASN A C 1
ATOM 2219 O O . ASN A 1 293 ? 4.766 24.132 -22.562 1.00 73.62 293 ASN A O 1
ATOM 2223 N N . ALA A 1 294 ? 3.192 22.943 -21.497 1.00 74.75 294 ALA A N 1
ATOM 2224 C CA . ALA A 1 294 ? 3.220 21.858 -22.462 1.00 74.75 294 ALA A CA 1
ATOM 2225 C C . ALA A 1 294 ? 1.840 21.242 -22.695 1.00 74.75 294 ALA A C 1
ATOM 2227 O O . ALA A 1 294 ? 0.871 21.463 -21.969 1.00 74.75 294 ALA A O 1
ATOM 2228 N N . SER A 1 295 ? 1.718 20.493 -23.783 1.00 83.38 295 SER A N 1
ATOM 2229 C CA . SER A 1 295 ? 0.529 19.704 -24.086 1.00 83.38 295 SER A CA 1
ATOM 2230 C C . SER A 1 295 ? 0.899 18.323 -24.562 1.00 83.38 295 SER A C 1
ATOM 2232 O O . SER A 1 295 ? 1.931 18.156 -25.200 1.00 83.38 295 SER A O 1
ATOM 2234 N N . ILE A 1 296 ? 0.046 17.353 -24.268 1.00 81.44 296 ILE A N 1
ATOM 2235 C CA . ILE A 1 296 ? 0.284 15.942 -24.517 1.00 81.44 296 ILE A CA 1
ATOM 2236 C C . ILE A 1 296 ? -0.903 15.310 -25.242 1.00 81.44 296 ILE A C 1
ATOM 2238 O O . ILE A 1 296 ? -2.052 15.717 -25.067 1.00 81.44 296 ILE A O 1
ATOM 2242 N N . LEU A 1 297 ? -0.628 14.340 -26.107 1.00 89.31 297 LEU A N 1
ATOM 2243 C CA . LEU A 1 297 ? -1.653 13.521 -26.740 1.00 89.31 297 LEU A CA 1
ATOM 2244 C C . LEU A 1 297 ? -1.070 12.170 -27.151 1.00 89.31 297 LEU A C 1
ATOM 2246 O O . LEU A 1 297 ? -0.058 12.115 -27.851 1.00 89.31 297 LEU A O 1
ATOM 2250 N N . GLU A 1 298 ? -1.745 11.086 -26.784 1.00 84.69 298 GLU A N 1
ATOM 2251 C CA . GLU A 1 298 ? -1.456 9.756 -27.319 1.00 84.69 298 GLU A CA 1
ATOM 2252 C C . GLU A 1 298 ? -2.205 9.549 -28.645 1.00 84.69 298 GLU A C 1
ATOM 2254 O O . GLU A 1 298 ? -3.418 9.756 -28.733 1.00 84.69 298 GLU A O 1
ATOM 2259 N N . VAL A 1 299 ? -1.488 9.160 -29.703 1.00 86.12 299 VAL A N 1
ATOM 2260 C CA . VAL A 1 299 ? -2.054 8.962 -31.045 1.00 86.12 299 VAL A CA 1
ATOM 2261 C C . VAL A 1 299 ? -1.541 7.666 -31.661 1.00 86.12 299 VAL A C 1
ATOM 2263 O O . VAL A 1 299 ? -0.336 7.453 -31.794 1.00 86.12 299 VAL A O 1
ATOM 2266 N N . THR A 1 300 ? -2.466 6.826 -32.124 1.00 81.44 300 THR A N 1
ATOM 2267 C CA . THR A 1 300 ? -2.157 5.661 -32.962 1.00 81.44 300 THR A CA 1
ATOM 2268 C C . THR A 1 300 ? -2.174 6.046 -34.439 1.00 81.44 300 THR A C 1
ATOM 2270 O O . THR A 1 300 ? -3.186 6.516 -34.964 1.00 81.44 300 THR A O 1
ATOM 2273 N N . PHE A 1 301 ? -1.062 5.816 -35.135 1.00 84.00 301 PHE A N 1
ATOM 2274 C CA . PHE A 1 301 ? -0.929 6.071 -36.568 1.00 84.00 301 PHE A CA 1
ATOM 2275 C C . PHE A 1 301 ? -1.136 4.793 -37.381 1.00 84.00 301 PHE A C 1
ATOM 2277 O O . PHE A 1 301 ? -0.555 3.763 -37.072 1.00 84.00 301 PHE A O 1
ATOM 2284 N N . GLY A 1 302 ? -1.925 4.869 -38.456 1.00 80.06 302 GLY A N 1
ATOM 2285 C CA . GLY A 1 302 ? -1.976 3.825 -39.489 1.00 80.06 302 GLY A CA 1
ATOM 2286 C C . GLY A 1 302 ? -0.902 4.020 -40.567 1.00 80.06 302 GLY A C 1
ATOM 2287 O O . GLY A 1 302 ? 0.091 4.706 -40.363 1.00 80.06 302 GLY A O 1
ATOM 2288 N N . GLN A 1 303 ? -1.136 3.500 -41.772 1.00 82.38 303 GLN A N 1
ATOM 2289 C CA . GLN A 1 303 ? -0.171 3.500 -42.890 1.00 82.38 303 GLN A CA 1
ATOM 2290 C C . GLN A 1 303 ? 0.104 4.874 -43.553 1.00 82.38 303 GLN A C 1
ATOM 2292 O O . GLN A 1 303 ? 0.928 4.964 -44.464 1.00 82.38 303 GLN A O 1
ATOM 2297 N N . GLY A 1 304 ? -0.573 5.945 -43.130 1.00 85.94 304 GLY A N 1
ATOM 2298 C CA . GLY A 1 304 ? -0.516 7.269 -43.762 1.00 85.94 304 GLY A CA 1
ATOM 2299 C C . GLY A 1 304 ? -1.669 7.533 -44.739 1.00 85.94 304 GLY A C 1
ATOM 2300 O O . GLY A 1 304 ? -2.715 6.891 -44.672 1.00 85.94 304 GLY A O 1
ATOM 2301 N N . ASP A 1 305 ? -1.494 8.508 -45.634 1.00 89.88 305 ASP A N 1
ATOM 2302 C CA . ASP A 1 305 ? -2.513 8.959 -46.593 1.00 89.88 305 ASP A CA 1
ATOM 2303 C C . ASP A 1 305 ? -2.024 8.860 -48.054 1.00 89.88 305 ASP A C 1
ATOM 2305 O O . ASP A 1 305 ? -0.919 8.404 -48.346 1.00 89.88 305 ASP A O 1
ATOM 2309 N N . ALA A 1 306 ? -2.842 9.302 -49.018 1.00 87.81 306 ALA A N 1
ATOM 2310 C CA . ALA A 1 306 ? -2.493 9.256 -50.445 1.00 87.81 306 ALA A CA 1
ATOM 2311 C C . ALA A 1 306 ? -1.242 10.081 -50.827 1.00 87.81 306 ALA A C 1
ATOM 2313 O O . ALA A 1 306 ? -0.753 9.958 -51.952 1.00 87.81 306 ALA A O 1
ATOM 2314 N N . ASN A 1 307 ? -0.735 10.919 -49.919 1.00 86.25 307 ASN A N 1
ATOM 2315 C CA . ASN A 1 307 ? 0.405 11.800 -50.139 1.00 86.25 307 ASN A CA 1
ATOM 2316 C C . ASN A 1 307 ? 1.685 11.320 -49.424 1.00 86.25 307 ASN A C 1
ATOM 2318 O O . ASN A 1 307 ? 2.721 11.966 -49.574 1.00 86.25 307 ASN A O 1
ATOM 2322 N N . GLY A 1 308 ? 1.654 10.199 -48.690 1.00 88.31 308 GLY A N 1
ATOM 2323 C CA . GLY A 1 308 ? 2.841 9.612 -48.060 1.00 88.31 308 GLY A CA 1
ATOM 2324 C C . GLY A 1 308 ? 2.558 8.874 -46.750 1.00 88.31 308 GLY A C 1
ATOM 2325 O O . GLY A 1 308 ? 1.407 8.700 -46.359 1.00 88.31 308 GLY A O 1
ATOM 2326 N N . GLY A 1 309 ? 3.635 8.465 -46.072 1.00 86.44 309 GLY A N 1
ATOM 2327 C CA . GLY A 1 309 ? 3.576 7.794 -44.769 1.00 86.44 309 GLY A CA 1
ATOM 2328 C C . GLY A 1 309 ? 2.980 8.661 -43.646 1.00 86.44 309 GLY A C 1
ATOM 2329 O O . GLY A 1 309 ? 2.652 9.836 -43.877 1.00 86.44 309 GLY A O 1
ATOM 2330 N N . PRO A 1 310 ? 2.821 8.081 -42.443 1.00 91.81 310 PRO A N 1
ATOM 2331 C CA . PRO A 1 310 ? 2.138 8.727 -41.336 1.00 91.81 310 PRO A CA 1
ATOM 2332 C C . PRO A 1 310 ? 2.886 9.970 -40.872 1.00 91.81 310 PRO A C 1
ATOM 2334 O O . PRO A 1 310 ? 4.105 9.959 -40.684 1.00 91.81 310 PRO A O 1
ATOM 2337 N N . ARG A 1 311 ? 2.145 11.070 -40.739 1.00 95.62 311 ARG A N 1
ATOM 2338 C CA . ARG A 1 311 ? 2.724 12.372 -40.410 1.00 95.62 311 ARG A CA 1
ATOM 2339 C C . ARG A 1 31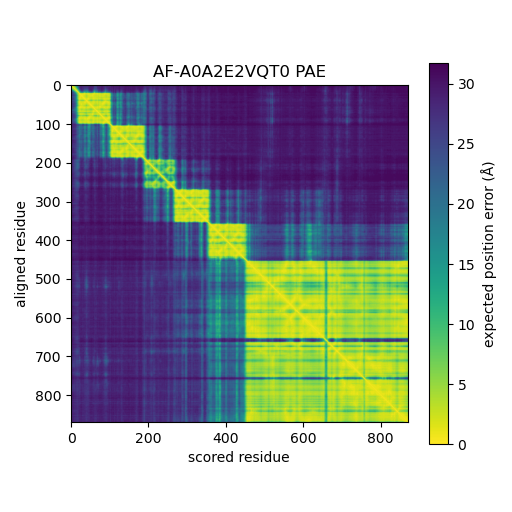1 ? 1.711 13.328 -39.802 1.00 95.62 311 ARG A C 1
ATOM 2341 O O . ARG A 1 311 ? 0.506 13.166 -40.008 1.00 95.62 311 ARG A O 1
ATOM 2348 N N . PHE A 1 312 ? 2.197 14.324 -39.071 1.00 97.12 312 PHE A N 1
ATOM 2349 C CA . PHE A 1 312 ? 1.350 15.289 -38.377 1.00 97.12 312 PHE A CA 1
ATOM 2350 C C . PHE A 1 312 ? 2.017 16.653 -38.171 1.00 97.12 312 PHE A C 1
ATOM 2352 O O . PHE A 1 312 ? 3.208 16.837 -38.432 1.00 97.12 312 PHE A O 1
ATOM 2359 N N . LYS A 1 313 ? 1.218 17.600 -37.676 1.00 96.12 313 LYS A N 1
ATOM 2360 C CA . LYS A 1 313 ? 1.606 18.908 -37.147 1.00 96.12 313 LYS A CA 1
ATOM 2361 C C . LYS A 1 313 ? 0.774 19.245 -35.915 1.00 96.12 313 LYS A C 1
ATOM 2363 O O . LYS A 1 313 ? -0.314 18.699 -35.724 1.00 96.12 313 LYS A O 1
ATOM 2368 N N . ILE A 1 314 ? 1.275 20.185 -35.126 1.00 96.00 314 ILE A N 1
ATOM 2369 C CA . ILE A 1 314 ? 0.538 20.817 -34.035 1.00 96.00 314 ILE A CA 1
ATOM 2370 C C . ILE A 1 314 ? 0.164 22.232 -34.471 1.00 96.00 314 ILE A C 1
ATOM 2372 O O . ILE A 1 314 ? 1.004 22.960 -34.996 1.00 96.00 314 ILE A O 1
ATOM 2376 N N . SER A 1 315 ? -1.095 22.621 -34.304 1.00 93.50 315 SER A N 1
ATOM 2377 C CA . SER A 1 315 ? -1.607 23.944 -34.676 1.00 93.50 315 SER A CA 1
ATOM 2378 C C . SER A 1 315 ? -2.458 24.535 -33.569 1.00 93.50 315 SER A C 1
ATOM 2380 O O . SER A 1 315 ? -3.050 23.787 -32.800 1.00 93.50 315 SER A O 1
ATOM 2382 N N . GLU A 1 316 ? -2.616 25.851 -33.542 1.00 91.62 316 GLU A N 1
ATOM 2383 C CA . GLU A 1 316 ? -3.605 26.478 -32.663 1.00 91.62 316 GLU A CA 1
ATOM 2384 C C . GLU A 1 316 ? -5.025 26.000 -33.033 1.00 91.62 316 GLU A C 1
ATOM 2386 O O . GLU A 1 316 ? -5.409 26.017 -34.211 1.00 91.62 316 GLU A O 1
ATOM 2391 N N . CYS A 1 317 ? -5.791 25.533 -32.047 1.00 81.94 317 CYS A N 1
ATOM 2392 C CA . CYS A 1 317 ? -7.151 25.036 -32.239 1.00 81.94 317 CYS A CA 1
ATOM 2393 C C . CYS A 1 317 ? -8.076 26.141 -32.776 1.00 81.94 317 CYS A C 1
ATOM 2395 O O . CYS A 1 317 ? -8.081 27.264 -32.281 1.00 81.94 317 CYS A O 1
ATOM 2397 N N . GLY A 1 318 ? -8.907 25.822 -33.767 1.00 79.44 318 GLY A N 1
ATOM 2398 C CA . GLY A 1 318 ? -9.803 26.769 -34.431 1.00 79.44 318 GLY A CA 1
ATOM 2399 C C . GLY A 1 318 ? -9.120 27.683 -35.456 1.00 79.44 318 GLY A C 1
ATOM 2400 O O . GLY A 1 318 ? -9.799 28.503 -36.079 1.00 79.44 318 GLY A O 1
ATOM 2401 N N . SER A 1 319 ? -7.805 27.549 -35.669 1.00 77.12 319 SER A N 1
ATOM 2402 C CA . SER A 1 319 ? -7.064 28.329 -36.665 1.00 77.12 319 SER A CA 1
ATOM 2403 C C . SER A 1 319 ? -7.053 27.652 -38.045 1.00 77.12 319 SER A C 1
ATOM 2405 O O . SER A 1 319 ? -7.060 26.427 -38.169 1.00 77.12 319 SER A O 1
ATOM 2407 N N . ASP A 1 320 ? -6.995 28.447 -39.120 1.00 79.00 320 ASP A N 1
ATOM 2408 C CA . ASP A 1 320 ? -6.774 27.948 -40.490 1.00 79.00 320 ASP A CA 1
ATOM 2409 C C . ASP A 1 320 ? -5.267 27.834 -40.778 1.00 79.00 320 ASP A C 1
ATOM 2411 O O . ASP A 1 320 ? -4.723 28.531 -41.635 1.00 79.00 320 ASP A O 1
ATOM 2415 N N . TRP A 1 321 ? -4.563 27.026 -39.971 1.00 85.25 321 TRP A N 1
ATOM 2416 C CA . TRP A 1 321 ? -3.110 26.802 -40.059 1.00 85.25 321 TRP A CA 1
ATOM 2417 C C . TRP A 1 321 ? -2.236 28.057 -39.892 1.00 85.25 321 TRP A C 1
ATOM 2419 O O . TRP A 1 321 ? -1.064 28.056 -40.273 1.00 85.25 321 TRP A O 1
ATOM 2429 N N . ALA A 1 322 ? -2.787 29.136 -39.326 1.00 79.38 322 ALA A N 1
ATOM 2430 C CA . ALA A 1 322 ? -2.088 30.413 -39.171 1.00 79.38 322 ALA A CA 1
ATOM 2431 C C . ALA A 1 322 ? -0.831 30.288 -38.293 1.00 79.38 322 ALA A C 1
ATOM 2433 O O . ALA A 1 322 ? 0.177 30.948 -38.556 1.00 79.38 322 ALA A O 1
ATOM 2434 N N . VAL A 1 323 ? -0.893 29.409 -37.289 1.00 82.44 323 VAL A N 1
ATOM 2435 C CA . VAL A 1 323 ? 0.215 29.041 -36.409 1.00 82.44 323 VAL A CA 1
ATOM 2436 C C . VAL A 1 323 ? 0.268 27.517 -36.341 1.00 82.44 323 VAL A C 1
ATOM 2438 O O . VAL A 1 323 ? -0.637 26.885 -35.797 1.00 82.44 323 VAL A O 1
ATOM 2441 N N . ALA A 1 324 ? 1.305 26.927 -36.938 1.00 88.75 324 ALA A N 1
ATOM 2442 C CA . ALA A 1 324 ? 1.517 25.486 -36.939 1.00 88.75 324 ALA A CA 1
ATOM 2443 C C . ALA A 1 324 ? 3.006 25.139 -36.867 1.00 88.75 324 ALA A C 1
ATOM 2445 O O . ALA A 1 324 ? 3.840 25.781 -37.514 1.00 88.75 324 ALA A O 1
ATOM 2446 N N . PHE A 1 325 ? 3.316 24.100 -36.098 1.00 89.44 325 PHE A N 1
ATOM 2447 C CA . PHE A 1 325 ? 4.664 23.627 -35.836 1.00 89.44 325 PHE A CA 1
ATOM 2448 C C . PHE A 1 325 ? 4.780 22.119 -36.103 1.00 89.44 325 PHE A C 1
ATOM 2450 O O . PHE A 1 325 ? 3.832 21.369 -35.851 1.00 89.44 325 PHE A O 1
ATOM 2457 N N . PRO A 1 326 ? 5.933 21.660 -36.615 1.00 88.75 326 PRO A N 1
ATOM 2458 C CA . PRO A 1 326 ? 6.991 22.452 -37.239 1.00 88.75 326 PRO A CA 1
ATOM 2459 C C . PRO A 1 326 ? 6.527 22.979 -38.613 1.00 88.75 326 PRO A C 1
ATOM 2461 O O . PRO A 1 326 ? 5.403 22.738 -39.046 1.00 88.75 326 PRO A O 1
ATOM 2464 N N . ALA A 1 327 ? 7.390 23.706 -39.332 1.00 85.31 327 ALA A N 1
ATOM 2465 C CA . ALA A 1 327 ? 7.085 24.145 -40.701 1.00 85.31 327 ALA A CA 1
ATOM 2466 C C . ALA A 1 327 ? 6.866 22.956 -41.666 1.00 85.31 327 ALA A C 1
ATOM 2468 O O . ALA A 1 327 ? 5.976 22.993 -42.520 1.00 85.31 327 ALA A O 1
ATOM 2469 N N . GLU A 1 328 ? 7.643 21.887 -41.488 1.00 88.81 328 GLU A N 1
ATOM 2470 C CA . GLU A 1 328 ? 7.503 20.609 -42.194 1.00 88.81 328 GLU A CA 1
ATOM 2471 C C . GLU A 1 328 ? 6.740 19.599 -41.329 1.00 88.81 328 GLU A C 1
ATOM 2473 O O . GLU A 1 328 ? 6.752 19.708 -40.104 1.00 88.81 328 GLU A O 1
ATOM 2478 N N . ASP A 1 329 ? 6.067 18.632 -41.955 1.00 93.62 329 ASP A N 1
ATOM 2479 C CA . ASP A 1 329 ? 5.308 17.600 -41.237 1.00 93.62 329 ASP A CA 1
ATOM 2480 C C . ASP A 1 329 ? 6.259 16.678 -40.448 1.00 93.62 329 ASP A C 1
ATOM 2482 O O . ASP A 1 329 ? 7.286 16.234 -40.971 1.00 93.62 329 ASP A O 1
ATOM 2486 N N . VAL A 1 330 ? 5.903 16.350 -39.205 1.00 91.50 330 VAL A N 1
ATOM 2487 C CA . VAL A 1 330 ? 6.623 15.359 -38.393 1.00 91.50 330 VAL A CA 1
ATOM 2488 C C . VAL A 1 330 ? 6.226 13.973 -38.872 1.00 91.50 330 VAL A C 1
ATOM 2490 O O . VAL A 1 330 ? 5.047 13.629 -38.838 1.00 91.50 330 VAL A O 1
ATOM 2493 N N . THR A 1 331 ? 7.192 13.179 -39.332 1.00 92.12 331 THR A N 1
ATOM 2494 C CA . THR A 1 331 ? 6.962 11.792 -39.756 1.00 92.12 331 THR A CA 1
ATOM 2495 C C . THR A 1 331 ? 7.052 10.839 -38.575 1.00 92.12 331 THR A C 1
ATOM 2497 O O . THR A 1 331 ? 7.952 10.975 -37.747 1.00 92.12 331 THR A O 1
ATOM 2500 N N . VAL A 1 332 ? 6.173 9.844 -38.553 1.00 81.81 332 VAL A N 1
ATOM 2501 C CA . VAL A 1 332 ? 6.145 8.766 -37.559 1.00 81.81 332 VAL A CA 1
ATOM 2502 C C . VAL A 1 332 ? 6.239 7.430 -38.297 1.00 81.81 332 VAL A C 1
ATOM 2504 O O . VAL A 1 332 ? 5.920 7.358 -39.488 1.00 81.81 332 VAL A O 1
ATOM 2507 N N . ASP A 1 333 ? 6.708 6.384 -37.622 1.00 79.38 333 ASP A N 1
ATOM 2508 C CA . ASP A 1 333 ? 6.669 5.032 -38.176 1.00 79.38 333 ASP A CA 1
ATOM 2509 C C . ASP A 1 333 ? 5.208 4.543 -38.310 1.00 79.38 333 ASP A C 1
ATOM 2511 O O . ASP A 1 333 ? 4.329 4.951 -37.548 1.00 79.38 333 ASP A O 1
ATOM 2515 N N . PRO A 1 334 ? 4.891 3.716 -39.319 1.00 75.75 334 PRO A N 1
ATOM 2516 C CA . PRO A 1 334 ? 3.542 3.188 -39.497 1.00 75.75 334 PRO A CA 1
ATOM 2517 C C . PRO A 1 334 ? 3.158 2.188 -38.406 1.00 75.75 334 PRO A C 1
ATOM 2519 O O . PRO A 1 334 ? 4.000 1.451 -37.901 1.00 75.75 334 PRO A O 1
ATOM 2522 N N . ASP A 1 335 ? 1.859 2.141 -38.099 1.00 70.25 335 ASP A N 1
ATOM 2523 C CA . ASP A 1 335 ? 1.240 1.232 -37.123 1.00 70.25 335 ASP A CA 1
ATOM 2524 C C . ASP A 1 335 ? 1.803 1.358 -35.692 1.00 70.25 335 ASP A C 1
ATOM 2526 O O . ASP A 1 335 ? 1.766 0.407 -34.910 1.00 70.25 335 ASP A O 1
ATOM 2530 N N . THR A 1 336 ? 2.308 2.541 -35.325 1.00 62.06 336 THR A N 1
ATOM 2531 C CA . THR A 1 336 ? 2.792 2.836 -33.968 1.00 62.06 336 THR A CA 1
ATOM 2532 C C . THR A 1 336 ? 1.816 3.711 -33.190 1.00 62.06 336 THR A C 1
ATOM 2534 O O . THR A 1 336 ? 1.241 4.655 -33.743 1.00 62.06 336 THR A O 1
ATOM 2537 N N . THR A 1 337 ? 1.699 3.455 -31.888 1.00 76.25 337 THR A N 1
ATOM 2538 C CA . THR A 1 337 ? 1.151 4.422 -30.933 1.00 76.25 337 THR A CA 1
ATOM 2539 C C . THR A 1 337 ? 2.297 5.249 -30.371 1.00 76.25 337 THR A C 1
ATOM 2541 O O . THR A 1 337 ? 3.332 4.714 -29.975 1.00 76.25 337 THR A O 1
ATOM 2544 N N . VAL A 1 338 ? 2.133 6.565 -30.369 1.00 75.50 338 VAL A N 1
ATOM 2545 C CA . VAL A 1 338 ? 3.116 7.501 -29.826 1.00 75.50 338 VAL A CA 1
ATOM 2546 C C . VAL A 1 338 ? 2.430 8.471 -28.877 1.00 75.50 338 VAL A C 1
ATOM 2548 O O . VAL A 1 338 ? 1.297 8.883 -29.110 1.00 75.50 338 VAL A O 1
ATOM 2551 N N . GLU A 1 339 ? 3.138 8.855 -27.829 1.00 84.94 339 GLU A N 1
ATOM 2552 C CA . GLU A 1 339 ? 2.834 10.000 -26.988 1.00 84.94 339 GLU A CA 1
ATOM 2553 C C . GLU A 1 339 ? 3.554 11.202 -27.592 1.00 84.94 339 GLU A C 1
ATOM 2555 O O . GLU A 1 339 ? 4.765 11.173 -27.834 1.00 84.94 339 GLU A O 1
ATOM 2560 N N . ILE A 1 340 ? 2.787 12.237 -27.906 1.00 90.06 340 ILE A N 1
ATOM 2561 C CA . ILE A 1 340 ? 3.276 13.468 -28.511 1.00 90.06 340 ILE A CA 1
ATOM 2562 C C . ILE A 1 340 ? 3.197 14.554 -27.453 1.00 90.06 340 ILE A C 1
ATOM 2564 O O . ILE A 1 340 ? 2.097 14.905 -27.030 1.00 90.06 340 ILE A O 1
ATOM 2568 N N . THR A 1 341 ? 4.342 15.127 -27.099 1.00 83.50 341 THR A N 1
ATOM 2569 C CA . THR A 1 341 ? 4.430 16.280 -26.201 1.00 83.50 341 THR A CA 1
ATOM 2570 C C . THR A 1 341 ? 4.838 17.518 -26.991 1.00 83.50 341 THR A C 1
ATOM 2572 O O . THR A 1 341 ? 5.745 17.471 -27.822 1.00 83.50 341 THR A O 1
ATOM 2575 N N . PHE A 1 342 ? 4.162 18.637 -26.745 1.00 92.62 342 PHE A N 1
ATOM 2576 C CA . PHE A 1 342 ? 4.417 19.928 -27.371 1.00 92.62 342 PHE A CA 1
ATOM 2577 C C . PHE A 1 342 ? 4.707 20.990 -26.314 1.00 92.62 342 PHE A C 1
ATOM 2579 O O . PHE A 1 342 ? 3.834 21.304 -25.510 1.00 92.62 342 PHE A O 1
ATOM 2586 N N . ASP A 1 343 ? 5.910 21.558 -26.337 1.00 85.62 343 ASP A N 1
ATOM 2587 C CA . ASP A 1 343 ? 6.334 22.642 -25.446 1.00 85.62 343 ASP A CA 1
ATOM 2588 C C . ASP A 1 343 ? 5.922 24.004 -26.030 1.00 85.62 343 ASP A C 1
ATOM 2590 O O . ASP A 1 343 ? 6.306 24.370 -27.145 1.00 85.62 343 ASP A O 1
ATOM 2594 N N . HIS A 1 344 ? 5.147 24.775 -25.269 1.00 84.94 344 HIS A N 1
ATOM 2595 C CA . HIS A 1 344 ? 4.532 26.031 -25.713 1.00 84.94 344 HIS A CA 1
ATOM 2596 C C . HIS A 1 344 ? 5.528 27.190 -25.815 1.00 84.94 344 HIS A C 1
ATOM 2598 O O . HIS A 1 344 ? 5.260 28.174 -26.503 1.00 84.94 344 HIS A O 1
ATOM 2604 N N . ILE A 1 345 ? 6.671 27.103 -25.129 1.00 79.00 345 ILE A N 1
ATOM 2605 C CA . ILE A 1 345 ? 7.679 28.169 -25.073 1.00 79.00 345 ILE A CA 1
ATOM 2606 C C . ILE A 1 345 ? 8.653 28.026 -26.242 1.00 79.00 345 ILE A C 1
ATOM 2608 O O . ILE A 1 345 ? 9.010 28.997 -26.915 1.00 79.00 345 ILE A O 1
ATOM 2612 N N . THR A 1 346 ? 9.122 26.806 -26.470 1.00 78.94 346 THR A N 1
ATOM 2613 C CA . THR A 1 346 ? 10.160 26.488 -27.453 1.00 78.94 346 THR A CA 1
ATOM 2614 C C . THR A 1 346 ? 9.584 26.037 -28.792 1.00 78.94 346 THR A C 1
ATOM 2616 O O . THR A 1 346 ? 10.300 26.067 -29.797 1.00 78.94 346 THR A O 1
ATOM 2619 N N . ASN A 1 347 ? 8.295 25.683 -28.832 1.00 86.50 347 ASN A N 1
ATOM 2620 C CA . ASN A 1 347 ? 7.622 25.012 -29.946 1.00 86.50 347 ASN A CA 1
ATOM 2621 C C . ASN A 1 347 ? 8.274 23.668 -30.314 1.00 86.50 347 ASN A C 1
ATOM 2623 O O . ASN A 1 347 ? 8.214 23.238 -31.472 1.00 86.50 347 ASN A O 1
ATOM 2627 N N . ALA A 1 348 ? 8.952 23.032 -29.355 1.00 81.69 348 ALA A N 1
ATOM 2628 C CA . ALA A 1 348 ? 9.530 21.710 -29.532 1.00 81.69 348 ALA A CA 1
ATOM 2629 C C . ALA A 1 348 ? 8.426 20.646 -29.497 1.00 81.69 348 ALA A C 1
ATOM 2631 O O . ALA A 1 348 ? 7.484 20.740 -28.712 1.00 81.69 348 ALA A O 1
ATOM 2632 N N . ILE A 1 349 ? 8.555 19.646 -30.369 1.00 90.50 349 ILE A N 1
ATOM 2633 C CA . ILE A 1 349 ? 7.696 18.462 -30.394 1.00 90.50 349 ILE A CA 1
ATOM 2634 C C . ILE A 1 349 ? 8.578 17.269 -30.060 1.00 90.50 349 ILE A C 1
ATOM 2636 O O . ILE A 1 349 ? 9.506 16.970 -30.816 1.00 90.50 349 ILE A O 1
ATOM 2640 N N . ASP A 1 350 ? 8.248 16.588 -28.972 1.00 81.06 350 ASP A N 1
ATOM 2641 C CA . ASP A 1 350 ? 8.825 15.303 -28.608 1.00 81.06 350 ASP A CA 1
ATOM 2642 C C . ASP A 1 350 ? 7.820 14.194 -28.923 1.00 81.06 350 ASP A C 1
ATOM 2644 O O . ASP A 1 350 ? 6.624 14.314 -28.661 1.00 81.06 350 ASP A O 1
ATOM 2648 N N . VAL A 1 351 ? 8.309 13.118 -29.538 1.00 80.38 351 VAL A N 1
ATOM 2649 C CA . VAL A 1 351 ? 7.501 11.961 -29.928 1.00 80.38 351 VAL A CA 1
ATOM 2650 C C . VAL A 1 351 ? 8.113 10.731 -29.284 1.00 80.38 351 VAL A C 1
ATOM 2652 O O . VAL A 1 351 ? 9.202 10.298 -29.669 1.00 80.38 351 VAL A O 1
ATOM 2655 N N . THR A 1 352 ? 7.405 10.168 -28.313 1.00 67.56 352 THR A N 1
ATOM 2656 C CA . THR A 1 352 ? 7.838 8.989 -27.565 1.00 67.56 352 THR A CA 1
ATOM 2657 C C . THR A 1 352 ? 6.948 7.810 -27.950 1.00 67.56 352 THR A C 1
ATOM 2659 O O . THR A 1 352 ? 5.739 7.879 -27.752 1.00 67.56 352 THR A O 1
ATOM 2662 N N . PRO A 1 353 ? 7.485 6.713 -28.505 1.00 59.81 353 PRO A N 1
ATOM 2663 C CA . PRO A 1 353 ? 6.699 5.503 -28.739 1.00 59.81 353 PRO A CA 1
ATOM 2664 C C . PRO A 1 353 ? 6.063 4.983 -27.442 1.00 59.81 353 PRO A C 1
ATOM 2666 O O . PRO A 1 353 ? 6.767 4.752 -26.457 1.00 59.81 353 PRO A O 1
ATOM 2669 N N . VAL A 1 354 ? 4.743 4.788 -27.448 1.00 51.00 354 VAL A N 1
ATOM 2670 C CA . VAL A 1 354 ? 3.989 4.212 -26.325 1.00 51.00 354 VAL A CA 1
ATOM 2671 C C . VAL A 1 354 ? 3.814 2.732 -26.590 1.00 51.00 354 VAL A C 1
ATOM 2673 O O . VAL A 1 354 ? 3.033 2.316 -27.445 1.00 51.00 354 VAL A O 1
ATOM 2676 N N . GLY A 1 355 ? 4.603 1.938 -25.866 1.00 51.53 355 GLY A N 1
ATOM 2677 C CA . GLY A 1 355 ? 4.928 0.594 -26.316 1.00 51.53 355 GLY A CA 1
ATOM 2678 C C . GLY A 1 355 ? 5.819 0.683 -27.556 1.00 51.53 355 GLY A C 1
ATOM 2679 O O . GLY A 1 355 ? 5.536 1.407 -28.508 1.00 51.53 355 GLY A O 1
ATOM 2680 N N . GLY A 1 356 ? 6.946 -0.031 -27.554 1.00 42.19 356 GLY A N 1
ATOM 2681 C CA . GLY A 1 356 ? 7.724 -0.169 -28.786 1.00 42.19 356 GLY A CA 1
ATOM 2682 C C . GLY A 1 356 ? 6.833 -0.692 -29.924 1.00 42.19 356 GLY A C 1
ATOM 2683 O O . GLY A 1 356 ? 5.779 -1.274 -29.639 1.00 42.19 356 GLY A O 1
ATOM 2684 N N . PRO A 1 357 ? 7.227 -0.520 -31.200 1.00 41.81 357 PRO A N 1
ATOM 2685 C CA . PRO A 1 357 ? 6.532 -1.199 -32.288 1.00 41.81 357 PRO A CA 1
ATOM 2686 C C . PRO A 1 357 ? 6.355 -2.663 -31.887 1.00 41.81 357 PRO A C 1
ATOM 2688 O O . PRO A 1 357 ? 7.309 -3.287 -31.413 1.00 41.81 357 PRO A O 1
ATOM 2691 N N . VAL A 1 358 ? 5.129 -3.184 -31.995 1.00 50.31 358 VAL A N 1
ATOM 2692 C CA . VAL A 1 358 ? 4.867 -4.599 -31.732 1.00 50.31 358 VAL A CA 1
ATOM 2693 C C . VAL A 1 358 ? 5.653 -5.367 -32.784 1.00 50.31 358 VAL A C 1
ATOM 2695 O O . VAL A 1 358 ? 5.216 -5.536 -33.919 1.00 50.31 358 VAL A O 1
ATOM 2698 N N . GLU A 1 359 ? 6.878 -5.753 -32.442 1.00 65.06 359 GLU A N 1
ATOM 2699 C CA . GLU A 1 359 ? 7.686 -6.618 -33.274 1.00 65.06 359 GLU A CA 1
ATOM 2700 C C . GLU A 1 359 ? 6.964 -7.959 -33.341 1.00 65.06 359 GLU A C 1
ATOM 2702 O O . GLU A 1 359 ? 6.912 -8.708 -32.370 1.00 65.06 359 GLU A O 1
ATOM 2707 N N . ILE A 1 360 ? 6.371 -8.260 -34.491 1.00 74.81 360 ILE A N 1
ATOM 2708 C CA . ILE A 1 360 ? 5.746 -9.556 -34.717 1.00 74.81 360 ILE A CA 1
ATOM 2709 C C . ILE A 1 360 ? 6.834 -10.480 -35.243 1.00 74.81 360 ILE A C 1
ATOM 2711 O O . ILE A 1 360 ? 7.341 -10.273 -36.344 1.00 74.81 360 ILE A O 1
ATOM 2715 N N . TRP A 1 361 ? 7.163 -11.532 -34.503 1.00 86.81 361 TRP A N 1
ATOM 2716 C CA . TRP A 1 361 ? 8.036 -12.599 -34.988 1.00 86.81 361 TRP A CA 1
ATOM 2717 C C . TRP A 1 361 ? 7.246 -13.885 -35.142 1.00 86.81 361 TRP A C 1
ATOM 2719 O O . TRP A 1 361 ? 6.439 -14.247 -34.293 1.00 86.81 361 TRP A O 1
ATOM 2729 N N . ASN A 1 362 ? 7.459 -14.580 -36.254 1.00 90.38 362 ASN A N 1
ATOM 2730 C CA . ASN A 1 362 ? 6.742 -15.803 -36.579 1.00 90.38 362 ASN A CA 1
ATOM 2731 C C . ASN A 1 362 ? 7.698 -16.983 -36.647 1.00 90.38 362 ASN A C 1
ATOM 2733 O O . ASN A 1 362 ? 8.694 -16.959 -37.368 1.00 90.38 362 ASN A O 1
ATOM 2737 N N . PHE A 1 363 ? 7.330 -18.068 -35.983 1.00 94.00 363 PHE A N 1
ATOM 2738 C CA . PHE A 1 363 ? 7.870 -19.384 -36.249 1.00 94.00 363 PHE A CA 1
ATOM 2739 C C . PHE A 1 363 ? 7.323 -19.923 -37.572 1.00 94.00 363 PHE A C 1
ATOM 2741 O O . PHE A 1 363 ? 6.126 -19.837 -37.866 1.00 94.00 363 PHE A O 1
ATOM 2748 N N . ARG A 1 364 ? 8.198 -20.564 -38.348 1.00 93.50 364 ARG A N 1
ATOM 2749 C CA . ARG A 1 364 ? 7.822 -21.385 -39.499 1.00 93.50 364 ARG A CA 1
ATOM 2750 C C . ARG A 1 364 ? 8.665 -22.638 -39.565 1.00 93.50 364 ARG A C 1
ATOM 2752 O O . ARG A 1 364 ? 9.887 -22.564 -39.619 1.00 93.50 364 ARG A O 1
ATOM 2759 N N . GLY A 1 365 ? 8.030 -23.796 -39.672 1.00 94.38 365 GLY A N 1
ATOM 2760 C CA . GLY A 1 365 ? 8.776 -25.037 -39.822 1.0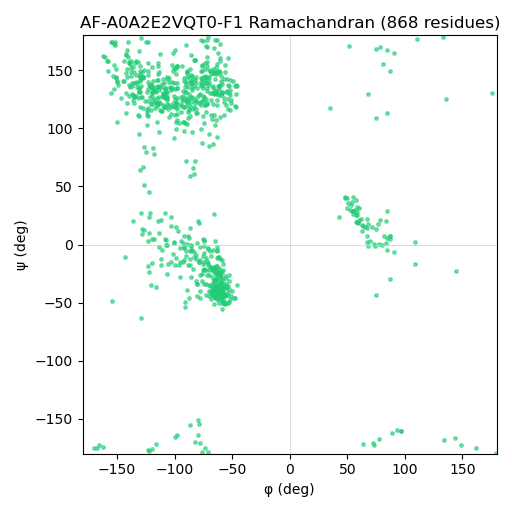0 94.38 365 GLY A CA 1
ATOM 2761 C C . GLY A 1 365 ? 7.928 -26.208 -40.264 1.00 94.38 365 GLY A C 1
ATOM 2762 O O . GLY A 1 365 ? 6.742 -26.079 -40.570 1.00 94.38 365 GLY A O 1
ATOM 2763 N N . THR A 1 366 ? 8.541 -27.388 -40.258 1.00 95.50 366 THR A N 1
ATOM 2764 C CA . THR A 1 366 ? 7.857 -28.638 -40.604 1.00 95.50 366 THR A CA 1
ATOM 2765 C C . THR A 1 366 ? 6.571 -28.896 -39.798 1.00 95.50 366 THR A C 1
ATOM 2767 O O . THR A 1 366 ? 5.632 -29.404 -40.410 1.00 95.50 366 THR A O 1
ATOM 2770 N N . PRO A 1 367 ? 6.449 -28.537 -38.495 1.00 91.31 367 PRO A N 1
ATOM 2771 C CA . PRO A 1 367 ? 5.199 -28.715 -37.741 1.00 91.31 367 PRO A CA 1
ATOM 2772 C C . PRO A 1 367 ? 4.044 -27.852 -38.257 1.00 91.31 367 PRO A C 1
ATOM 2774 O O . PRO A 1 367 ? 2.911 -28.318 -38.330 1.00 91.31 367 PRO A O 1
ATOM 2777 N N . SER A 1 368 ? 4.332 -26.615 -38.673 1.00 89.31 368 SER A N 1
ATOM 2778 C CA . SER A 1 368 ? 3.327 -25.669 -39.170 1.00 89.31 368 SER A CA 1
ATOM 2779 C C . SER A 1 368 ? 3.079 -25.788 -40.674 1.00 89.31 368 SER A C 1
ATOM 2781 O O . SER A 1 368 ? 2.390 -24.953 -41.262 1.00 89.31 368 SER A O 1
ATOM 2783 N N . THR A 1 369 ? 3.657 -26.796 -41.339 1.00 92.94 369 THR A N 1
ATOM 2784 C CA . THR A 1 369 ? 3.720 -26.887 -42.809 1.00 92.94 369 THR A CA 1
ATOM 2785 C C . THR A 1 369 ? 4.251 -25.600 -43.454 1.00 92.94 369 THR A C 1
ATOM 2787 O O . THR A 1 369 ? 3.800 -25.208 -44.526 1.00 92.94 369 THR A O 1
ATOM 2790 N N . TRP A 1 370 ? 5.205 -24.943 -42.785 1.00 92.25 370 TRP A N 1
ATOM 2791 C CA . TRP A 1 370 ? 5.803 -23.664 -43.181 1.00 92.25 370 TRP A CA 1
ATOM 2792 C C . TRP A 1 370 ? 4.839 -22.461 -43.225 1.00 92.25 370 TRP A C 1
ATOM 2794 O O . TRP A 1 370 ? 5.194 -21.413 -43.769 1.00 92.25 370 TRP A O 1
ATOM 2804 N N . ASN A 1 371 ? 3.654 -22.573 -42.615 1.00 90.75 371 ASN A N 1
ATOM 2805 C CA . ASN A 1 371 ? 2.782 -21.426 -42.344 1.00 90.75 371 ASN A CA 1
ATOM 2806 C C . ASN A 1 371 ? 3.307 -20.615 -41.150 1.00 90.75 371 ASN A C 1
ATOM 2808 O O . ASN A 1 371 ? 3.970 -21.180 -40.272 1.00 90.75 371 ASN A O 1
ATOM 2812 N N . ARG A 1 372 ? 2.967 -19.317 -41.115 1.00 89.56 372 ARG A N 1
ATOM 2813 C CA . ARG A 1 372 ? 3.230 -18.421 -39.977 1.00 89.56 372 ARG A CA 1
ATOM 2814 C C . ARG A 1 372 ? 2.538 -18.945 -38.724 1.00 89.56 372 ARG A C 1
ATOM 2816 O O . ARG A 1 372 ? 1.338 -19.211 -38.750 1.00 89.56 372 ARG A O 1
ATOM 2823 N N . VAL A 1 373 ? 3.302 -19.065 -37.648 1.00 85.81 373 VAL A N 1
ATOM 2824 C CA . VAL A 1 373 ? 2.795 -19.198 -36.284 1.00 85.81 373 VAL A CA 1
ATOM 2825 C C . VAL A 1 373 ? 3.429 -18.077 -35.484 1.00 85.81 373 VAL A C 1
ATOM 2827 O O . VAL A 1 373 ? 4.651 -18.037 -35.364 1.00 85.81 373 VAL A O 1
ATOM 2830 N N . GLU A 1 374 ? 2.617 -17.158 -34.983 1.00 84.56 374 GLU A N 1
ATOM 2831 C CA . GLU A 1 374 ? 3.109 -16.029 -34.201 1.00 84.56 374 GLU A CA 1
ATOM 2832 C C . GLU A 1 374 ? 3.791 -16.520 -32.919 1.00 84.56 374 GLU A C 1
ATOM 2834 O O . GLU A 1 374 ? 3.328 -17.459 -32.266 1.00 84.56 374 GLU A O 1
ATOM 2839 N N . MET A 1 375 ? 4.941 -15.928 -32.608 1.00 83.88 375 MET A N 1
ATOM 2840 C CA . MET A 1 375 ? 5.679 -16.184 -31.380 1.00 83.88 375 MET A CA 1
ATOM 2841 C C . MET A 1 375 ? 5.215 -15.204 -30.308 1.00 83.88 375 MET A C 1
ATOM 2843 O O . MET A 1 375 ? 5.036 -14.019 -30.576 1.00 83.88 375 MET A O 1
ATOM 2847 N N . THR A 1 376 ? 5.072 -15.691 -29.082 1.00 73.06 376 THR A N 1
ATOM 2848 C CA . THR A 1 376 ? 4.729 -14.861 -27.930 1.00 73.06 376 THR A CA 1
ATOM 2849 C C . THR A 1 376 ? 5.899 -13.935 -27.612 1.00 73.06 376 THR A C 1
ATOM 2851 O O . THR A 1 376 ? 7.020 -14.412 -27.414 1.00 73.06 376 THR A O 1
ATOM 2854 N N . SER A 1 377 ? 5.653 -12.624 -27.577 1.00 70.12 377 SER A N 1
ATOM 2855 C CA . SER A 1 377 ? 6.637 -11.650 -27.100 1.00 70.12 377 SER A CA 1
ATOM 2856 C C . SER A 1 377 ? 6.855 -11.838 -25.603 1.00 70.12 377 SER A C 1
ATOM 2858 O O . SER A 1 377 ? 5.906 -11.921 -24.832 1.00 70.12 377 SER A O 1
ATOM 2860 N N . LEU A 1 378 ? 8.115 -11.920 -25.200 1.00 55.38 378 LEU A N 1
ATOM 2861 C CA . LEU A 1 378 ? 8.552 -12.097 -23.819 1.00 55.38 378 LEU A CA 1
ATOM 2862 C C . LEU A 1 378 ? 9.191 -10.817 -23.243 1.00 55.38 378 LEU A C 1
ATOM 2864 O O . LEU A 1 378 ? 9.721 -10.835 -22.135 1.00 55.38 378 LEU A O 1
ATOM 2868 N N . GLY A 1 379 ? 9.180 -9.712 -24.000 1.00 50.16 379 GLY A N 1
ATOM 2869 C CA . GLY A 1 379 ? 9.904 -8.482 -23.664 1.00 50.16 379 GLY A CA 1
ATOM 2870 C C . GLY A 1 379 ? 11.409 -8.557 -23.967 1.00 50.16 379 GLY A C 1
ATOM 2871 O O . GLY A 1 379 ? 11.943 -9.606 -24.323 1.00 50.16 379 GLY A O 1
ATOM 2872 N N . ASN A 1 380 ? 12.112 -7.419 -23.879 1.00 54.88 380 ASN A N 1
ATOM 2873 C CA . ASN A 1 380 ? 13.561 -7.301 -24.136 1.00 54.88 380 ASN A CA 1
ATOM 2874 C C . ASN A 1 380 ? 14.043 -7.969 -25.435 1.00 54.88 380 ASN A C 1
ATOM 2876 O O . ASN A 1 380 ? 15.126 -8.559 -25.472 1.00 54.88 380 ASN A O 1
ATOM 2880 N N . ASN A 1 381 ? 13.258 -7.842 -26.510 1.00 65.12 381 ASN A N 1
ATOM 2881 C CA . ASN A 1 381 ? 13.550 -8.425 -27.823 1.00 65.12 381 ASN A CA 1
ATOM 2882 C C . ASN A 1 381 ? 13.500 -9.962 -27.846 1.00 65.12 381 ASN A C 1
ATOM 2884 O O . ASN A 1 381 ? 14.004 -10.564 -28.786 1.00 65.12 381 ASN A O 1
ATOM 2888 N N . ILE A 1 382 ? 12.938 -10.623 -26.830 1.00 67.31 382 ILE A N 1
ATOM 2889 C CA . ILE A 1 382 ? 12.811 -12.081 -26.785 1.00 67.31 382 ILE A CA 1
ATOM 2890 C C . ILE A 1 382 ? 11.410 -12.499 -27.229 1.00 67.31 382 ILE A C 1
ATOM 2892 O O . ILE A 1 382 ? 10.410 -11.953 -26.779 1.00 67.31 382 ILE A O 1
ATOM 2896 N N . PHE A 1 383 ? 11.348 -13.515 -28.081 1.00 80.06 383 PHE A N 1
ATOM 2897 C CA . PHE A 1 383 ? 10.128 -14.133 -28.585 1.00 80.06 383 PHE A CA 1
ATOM 2898 C C . PHE A 1 383 ? 10.200 -15.632 -28.354 1.00 80.06 383 PHE A C 1
ATOM 2900 O O . PHE A 1 383 ? 11.276 -16.219 -28.498 1.00 80.06 383 PHE A O 1
ATOM 2907 N N . ALA A 1 384 ? 9.078 -16.278 -28.046 1.00 81.31 384 ALA A N 1
ATOM 2908 C CA . ALA A 1 384 ? 9.068 -17.712 -27.809 1.00 81.31 384 ALA A CA 1
ATOM 2909 C C . ALA A 1 384 ? 7.863 -18.451 -28.393 1.00 81.31 384 ALA A C 1
ATOM 2911 O O . ALA A 1 384 ? 6.798 -17.895 -28.641 1.00 81.31 384 ALA A O 1
ATOM 2912 N N . THR A 1 385 ? 8.053 -19.743 -28.640 1.00 85.94 385 THR A N 1
ATOM 2913 C CA . THR A 1 385 ? 6.992 -20.665 -29.049 1.00 85.94 385 THR A CA 1
ATOM 2914 C C . THR A 1 385 ? 7.326 -22.088 -28.605 1.00 85.94 385 THR A C 1
ATOM 2916 O O . THR A 1 385 ? 8.498 -22.436 -28.472 1.00 85.94 385 THR A O 1
ATOM 2919 N N . CYS A 1 386 ? 6.313 -22.933 -28.423 1.00 86.50 386 CYS A N 1
ATOM 2920 C CA . CYS A 1 386 ? 6.486 -24.376 -28.255 1.00 86.50 386 CYS A CA 1
ATOM 2921 C C . CYS A 1 386 ? 6.023 -25.087 -29.526 1.00 86.50 386 CYS A C 1
ATOM 2923 O O . CYS A 1 386 ? 4.914 -24.840 -30.000 1.00 86.50 386 CYS A O 1
ATOM 2925 N N . GLN A 1 387 ? 6.850 -25.978 -30.081 1.00 91.19 387 GLN A N 1
ATOM 2926 C CA . GLN A 1 387 ? 6.526 -26.700 -31.316 1.00 91.19 387 GLN A CA 1
ATOM 2927 C C . GLN A 1 387 ? 6.750 -28.213 -31.200 1.00 91.19 387 GLN A C 1
ATOM 2929 O O . GLN A 1 387 ? 7.819 -28.676 -30.795 1.00 91.19 387 GLN A O 1
ATOM 2934 N N . ASP A 1 388 ? 5.743 -28.987 -31.617 1.00 90.44 388 ASP A N 1
ATOM 2935 C CA . ASP A 1 388 ? 5.779 -30.452 -31.671 1.00 90.44 388 ASP A CA 1
ATOM 2936 C C . ASP A 1 388 ? 6.343 -30.939 -33.013 1.00 90.44 388 ASP A C 1
ATOM 2938 O O . ASP A 1 388 ? 5.680 -30.867 -34.052 1.00 90.44 388 ASP A O 1
ATOM 2942 N N . PHE A 1 389 ? 7.562 -31.486 -33.021 1.00 93.06 389 PHE A N 1
ATOM 2943 C CA . PHE A 1 389 ? 8.178 -31.973 -34.256 1.00 93.06 389 PHE A CA 1
ATOM 2944 C C . PHE A 1 389 ? 7.944 -33.466 -34.475 1.00 93.06 389 PHE A C 1
ATOM 2946 O O . PHE A 1 389 ? 8.406 -34.312 -33.712 1.00 93.06 389 PHE A O 1
ATOM 2953 N N . ALA A 1 390 ? 7.301 -33.803 -35.596 1.00 91.56 390 ALA A N 1
ATOM 2954 C CA . ALA A 1 390 ? 7.238 -35.165 -36.125 1.00 91.56 390 ALA A CA 1
ATOM 2955 C C . ALA A 1 390 ? 8.547 -35.547 -36.864 1.00 91.56 390 ALA A C 1
ATOM 2957 O O . ALA A 1 390 ? 9.616 -34.997 -36.609 1.00 91.56 390 ALA A O 1
ATOM 2958 N N . ASN A 1 391 ? 8.489 -36.488 -37.813 1.00 92.44 391 ASN A N 1
ATOM 2959 C CA . ASN A 1 391 ? 9.662 -36.947 -38.577 1.00 92.44 391 ASN A CA 1
ATOM 2960 C C . ASN A 1 391 ? 10.174 -35.959 -39.652 1.00 92.44 391 ASN A C 1
ATOM 2962 O O . ASN A 1 391 ? 11.122 -36.289 -40.364 1.00 92.44 391 ASN A O 1
ATOM 2966 N N . GLY A 1 392 ? 9.577 -34.771 -39.778 1.00 89.38 392 GLY A N 1
ATOM 2967 C CA . GLY A 1 392 ? 9.860 -33.811 -40.850 1.00 89.38 392 GLY A CA 1
ATOM 2968 C C . GLY A 1 392 ? 8.865 -33.894 -42.010 1.00 89.38 392 GLY A C 1
ATOM 2969 O O . GLY A 1 392 ? 7.755 -34.403 -41.852 1.00 89.38 392 GLY A O 1
ATOM 2970 N N . ASP A 1 393 ? 9.255 -33.371 -43.172 1.00 89.94 393 ASP A N 1
ATOM 2971 C CA . ASP A 1 393 ? 8.425 -33.277 -44.378 1.00 89.94 393 ASP A CA 1
ATOM 2972 C C . ASP A 1 393 ? 9.037 -34.053 -45.565 1.00 89.94 393 ASP A C 1
ATOM 2974 O O . ASP A 1 393 ? 10.063 -34.722 -45.443 1.00 89.94 393 ASP A O 1
ATOM 2978 N N . ALA A 1 394 ? 8.415 -33.982 -46.749 1.00 88.00 394 ALA A N 1
ATOM 2979 C CA . ALA A 1 394 ? 8.892 -34.685 -47.950 1.00 88.00 394 ALA A CA 1
ATOM 2980 C C . ALA A 1 394 ? 10.291 -34.239 -48.430 1.00 88.00 394 ALA A C 1
ATOM 2982 O O . ALA A 1 394 ? 10.870 -34.872 -49.314 1.00 88.00 394 ALA A O 1
ATOM 2983 N N . THR A 1 395 ? 10.821 -33.149 -47.877 1.00 87.81 395 THR A N 1
ATOM 2984 C CA . THR A 1 395 ? 12.074 -32.515 -48.296 1.00 87.81 395 THR A CA 1
ATOM 2985 C C . THR A 1 395 ? 13.198 -32.661 -47.268 1.00 87.81 395 THR A C 1
ATOM 2987 O O . THR A 1 395 ? 14.337 -32.311 -47.571 1.00 87.81 395 THR A O 1
ATOM 2990 N N . GLY A 1 396 ? 12.928 -33.235 -46.090 1.00 91.94 396 GLY A N 1
ATOM 2991 C CA . GLY A 1 396 ? 13.955 -33.516 -45.090 1.00 91.94 396 GLY A CA 1
ATOM 2992 C C . GLY A 1 396 ? 13.411 -33.765 -43.685 1.00 91.94 396 GLY A C 1
ATOM 2993 O O . GLY A 1 396 ? 12.205 -33.806 -43.456 1.00 91.94 396 GLY A O 1
ATOM 2994 N N . GLY A 1 397 ? 14.336 -33.915 -42.733 1.00 93.06 397 GLY A N 1
ATOM 2995 C CA . GLY A 1 397 ? 14.017 -34.043 -41.310 1.00 93.06 397 GLY A CA 1
ATOM 2996 C C . GLY A 1 397 ? 13.372 -32.780 -40.710 1.00 93.06 397 GLY A C 1
ATOM 2997 O O . GLY A 1 397 ? 13.233 -31.763 -41.403 1.00 93.06 397 GLY A O 1
ATOM 2998 N N . PRO A 1 398 ? 12.965 -32.846 -39.431 1.00 96.12 398 PRO A N 1
ATOM 2999 C CA . PRO A 1 398 ? 12.267 -31.766 -38.743 1.00 96.12 398 PRO A CA 1
ATOM 3000 C C . PRO A 1 398 ? 13.156 -30.537 -38.582 1.00 96.12 398 PRO A C 1
ATOM 3002 O O . PRO A 1 398 ? 14.305 -30.633 -38.138 1.00 96.12 398 PRO A O 1
ATOM 3005 N N . ARG A 1 399 ? 12.620 -29.385 -38.988 1.00 96.88 399 ARG A N 1
ATOM 3006 C CA . ARG A 1 399 ? 13.379 -28.137 -39.061 1.00 96.88 399 ARG A CA 1
ATOM 3007 C C . ARG A 1 399 ? 12.487 -26.905 -39.124 1.00 96.88 399 ARG A C 1
ATOM 3009 O O . ARG A 1 399 ? 11.298 -27.026 -39.436 1.00 96.88 399 ARG A O 1
ATOM 3016 N N . PHE A 1 400 ? 13.060 -25.744 -38.830 1.00 97.00 400 PHE A N 1
ATOM 3017 C CA . PHE A 1 400 ? 12.332 -24.477 -38.790 1.00 97.00 400 PHE A CA 1
ATOM 3018 C C . PHE A 1 400 ? 13.220 -23.244 -39.017 1.00 97.00 400 PHE A C 1
ATOM 3020 O O . PHE A 1 400 ? 14.446 -23.344 -39.090 1.00 97.00 400 PHE A O 1
ATOM 3027 N N . LYS A 1 401 ? 12.566 -22.085 -39.102 1.00 96.06 401 LYS A N 1
ATOM 3028 C CA . LYS A 1 401 ? 13.112 -20.727 -39.075 1.00 96.06 401 LYS A CA 1
ATOM 3029 C C . LYS A 1 401 ? 12.184 -19.798 -38.289 1.00 96.06 401 LYS A C 1
ATOM 3031 O O . LYS A 1 401 ? 11.033 -20.143 -38.018 1.00 96.06 401 LYS A O 1
ATOM 3036 N N . VAL A 1 402 ? 12.692 -18.616 -37.970 1.00 94.62 402 VAL A N 1
ATOM 3037 C CA . VAL A 1 402 ? 11.940 -17.493 -37.408 1.00 94.62 402 VAL A CA 1
ATOM 3038 C C . VAL A 1 402 ? 11.982 -16.337 -38.407 1.00 94.62 402 VAL A C 1
ATOM 3040 O O . VAL A 1 402 ? 13.033 -16.080 -38.988 1.00 94.62 402 VAL A O 1
ATOM 3043 N N . GLU A 1 403 ? 10.862 -15.667 -38.661 1.00 92.06 403 GLU A N 1
ATOM 3044 C CA . GLU A 1 403 ? 10.780 -14.539 -39.599 1.00 92.06 403 GLU A CA 1
ATOM 3045 C C . GLU A 1 403 ? 10.098 -13.314 -38.995 1.00 92.06 403 GLU A C 1
ATOM 3047 O O . GLU A 1 403 ? 9.243 -13.443 -38.116 1.00 92.06 403 GLU A O 1
ATOM 3052 N N . ASN A 1 404 ? 10.443 -12.135 -39.509 1.00 86.94 404 ASN A N 1
ATOM 3053 C CA . ASN A 1 404 ? 9.755 -10.898 -39.171 1.00 86.94 404 ASN A CA 1
ATOM 3054 C C . ASN A 1 404 ? 8.365 -10.890 -39.830 1.00 86.94 404 ASN A C 1
ATOM 3056 O O . ASN A 1 404 ? 8.224 -11.015 -41.048 1.00 86.94 404 ASN A O 1
ATOM 3060 N N . GLY A 1 405 ? 7.325 -10.768 -39.013 1.00 79.75 405 GLY A N 1
ATOM 3061 C CA . GLY A 1 405 ? 5.924 -10.788 -39.414 1.00 79.75 405 GLY A CA 1
ATOM 3062 C C . GLY A 1 405 ? 5.449 -9.542 -40.146 1.00 79.75 405 GLY A C 1
ATOM 3063 O O . GLY A 1 405 ? 4.476 -9.638 -40.897 1.00 79.75 405 GLY A O 1
ATOM 3064 N N . LEU A 1 406 ? 6.145 -8.416 -39.972 1.00 71.44 406 LEU A N 1
ATOM 3065 C CA . LEU A 1 406 ? 5.805 -7.129 -40.584 1.00 71.44 406 LEU A CA 1
ATOM 3066 C C . LEU A 1 406 ? 6.400 -6.956 -41.990 1.00 71.44 406 LEU A C 1
ATOM 3068 O O . LEU A 1 406 ? 6.009 -6.049 -42.720 1.00 71.44 406 LEU A O 1
ATOM 3072 N N . LEU A 1 407 ? 7.328 -7.829 -42.394 1.00 74.56 407 LEU A N 1
ATOM 3073 C CA . LEU A 1 407 ? 7.987 -7.776 -43.700 1.00 74.56 407 LEU A CA 1
ATOM 3074 C C . LEU A 1 407 ? 7.404 -8.805 -44.682 1.00 74.56 407 LEU A C 1
ATOM 3076 O O . LEU A 1 407 ? 6.669 -9.732 -44.306 1.00 74.56 407 LEU A O 1
ATOM 3080 N N . ASN A 1 408 ? 7.714 -8.631 -45.976 1.00 73.19 408 ASN A N 1
ATOM 3081 C CA . ASN A 1 408 ? 7.294 -9.604 -46.984 1.00 73.19 408 ASN A CA 1
ATOM 3082 C C . ASN A 1 408 ? 7.953 -10.966 -46.722 1.00 73.19 408 ASN A C 1
ATOM 3084 O O . ASN A 1 408 ? 9.007 -11.070 -46.098 1.00 73.19 408 ASN A O 1
ATOM 3088 N N . ASP A 1 409 ? 7.299 -12.017 -47.217 1.00 77.38 409 ASP A N 1
ATOM 3089 C CA . ASP A 1 409 ? 7.656 -13.420 -46.990 1.00 77.38 409 ASP A CA 1
ATOM 3090 C C . ASP A 1 409 ? 9.163 -13.685 -47.185 1.00 77.38 409 ASP A C 1
ATOM 3092 O O . ASP A 1 409 ? 9.690 -13.511 -48.285 1.00 77.38 409 ASP A O 1
ATOM 3096 N N . TRP A 1 410 ? 9.834 -14.135 -46.117 1.00 83.88 410 TRP A N 1
ATOM 3097 C CA . TRP A 1 410 ? 11.270 -14.458 -46.047 1.00 83.88 410 TRP A CA 1
ATOM 3098 C C . TRP A 1 410 ? 12.283 -13.310 -46.169 1.00 83.88 410 TRP A C 1
ATOM 3100 O O . TRP A 1 410 ? 13.478 -13.598 -46.038 1.00 83.88 410 TRP A O 1
ATOM 3110 N N . ASP A 1 411 ? 11.861 -12.054 -46.365 1.00 80.56 411 ASP A N 1
ATOM 3111 C CA . ASP A 1 411 ? 12.777 -10.904 -46.514 1.00 80.56 411 ASP A CA 1
ATOM 3112 C C . ASP A 1 411 ? 13.697 -10.747 -45.291 1.00 80.56 411 ASP A C 1
ATOM 3114 O O . ASP A 1 411 ? 14.882 -10.435 -45.426 1.00 80.56 411 ASP A O 1
ATOM 3118 N N . GLU A 1 412 ? 13.175 -11.050 -44.103 1.00 86.19 412 GLU A N 1
ATOM 3119 C CA . GLU A 1 412 ? 13.943 -11.133 -42.867 1.00 86.19 412 GLU A CA 1
ATOM 3120 C C . GLU A 1 412 ? 13.616 -12.445 -42.143 1.00 86.19 412 GLU A C 1
ATOM 3122 O O . GLU A 1 412 ? 12.635 -12.552 -41.408 1.00 86.19 412 GLU A O 1
ATOM 3127 N N . SER A 1 413 ? 14.445 -13.468 -42.369 1.00 90.19 413 SER A N 1
ATOM 3128 C CA . SER A 1 413 ? 14.318 -14.770 -41.711 1.00 90.19 413 SER A CA 1
ATOM 3129 C C . SER A 1 413 ? 15.652 -15.288 -41.182 1.00 90.19 413 SER A C 1
ATOM 3131 O O . SER A 1 413 ? 16.695 -15.185 -41.836 1.00 90.19 413 SER A O 1
ATOM 3133 N N . PHE A 1 414 ? 15.608 -15.876 -39.990 1.00 91.00 414 PHE A N 1
ATOM 3134 C CA . PHE A 1 414 ? 16.763 -16.364 -39.255 1.00 91.00 414 PHE A CA 1
ATOM 3135 C C . PHE A 1 414 ? 16.581 -17.827 -38.828 1.00 91.00 414 PHE A C 1
ATOM 3137 O O . PHE A 1 414 ? 15.474 -18.254 -38.493 1.00 91.00 414 PHE A O 1
ATOM 3144 N N . PRO A 1 415 ? 17.665 -18.617 -38.835 1.00 92.38 415 PRO A N 1
ATOM 3145 C CA . PRO A 1 415 ? 18.952 -18.323 -39.456 1.00 92.38 415 PRO A CA 1
ATOM 3146 C C . PRO A 1 415 ? 18.844 -18.405 -40.993 1.00 92.38 415 PRO A C 1
ATOM 3148 O O . PRO A 1 415 ? 17.826 -18.815 -41.552 1.00 92.38 415 PRO A O 1
ATOM 3151 N N . VAL A 1 416 ? 19.932 -18.076 -41.702 1.00 88.50 416 VAL A N 1
ATOM 3152 C CA . VAL A 1 416 ? 20.011 -18.240 -43.171 1.00 88.50 416 VAL A CA 1
ATOM 3153 C C . VAL A 1 416 ? 19.719 -19.689 -43.595 1.00 88.50 416 VAL A C 1
ATOM 3155 O O . VAL A 1 416 ? 19.047 -19.917 -44.602 1.00 88.50 416 VAL A O 1
ATOM 3158 N N . THR A 1 417 ? 20.159 -20.665 -42.799 1.00 92.25 417 THR A N 1
ATOM 3159 C CA . THR A 1 417 ? 19.865 -22.096 -42.974 1.00 92.25 417 THR A CA 1
ATOM 3160 C C . THR A 1 417 ? 18.862 -22.555 -41.919 1.00 92.25 417 THR A C 1
ATOM 3162 O O . THR A 1 417 ? 18.949 -22.103 -40.780 1.00 92.25 417 THR A O 1
ATOM 3165 N N . ASP A 1 418 ? 17.950 -23.464 -42.278 1.00 95.44 418 ASP A N 1
ATOM 3166 C CA . ASP A 1 418 ? 16.971 -24.045 -41.351 1.00 95.44 418 ASP A CA 1
ATOM 3167 C C . ASP A 1 418 ? 17.650 -24.632 -40.099 1.00 95.44 418 ASP A C 1
ATOM 3169 O O . ASP A 1 418 ? 18.645 -25.361 -40.195 1.00 95.44 418 ASP A O 1
ATOM 3173 N N . VAL A 1 419 ? 17.075 -24.370 -38.925 1.00 95.38 419 VAL A N 1
ATOM 3174 C CA . VAL A 1 419 ? 17.463 -25.017 -37.667 1.00 95.38 419 VAL A CA 1
ATOM 3175 C C . VAL A 1 419 ? 16.938 -26.445 -37.685 1.00 95.38 419 VAL A C 1
ATOM 3177 O O . VAL A 1 419 ? 15.732 -26.656 -37.785 1.00 95.38 419 VAL A O 1
ATOM 3180 N N . VAL A 1 420 ? 17.832 -27.431 -37.591 1.00 96.00 420 VAL A N 1
ATOM 3181 C CA . VAL A 1 420 ? 17.475 -28.858 -37.550 1.00 96.00 420 VAL A CA 1
ATOM 3182 C C . VAL A 1 420 ? 17.345 -29.312 -36.101 1.00 96.00 420 VAL A C 1
ATOM 3184 O O . VAL A 1 420 ? 18.249 -29.081 -35.300 1.00 96.00 420 VAL A O 1
ATOM 3187 N N . VAL A 1 421 ? 16.255 -30.008 -35.783 1.00 94.88 421 VAL A N 1
ATOM 3188 C CA . VAL A 1 421 ? 15.971 -30.521 -34.434 1.00 94.88 421 VAL A CA 1
ATOM 3189 C C . VAL A 1 421 ? 15.764 -32.039 -34.438 1.00 94.88 421 VAL A C 1
ATOM 3191 O O . VAL A 1 421 ? 15.785 -32.686 -35.486 1.00 94.88 421 VAL A O 1
ATOM 3194 N N . ALA A 1 422 ? 15.621 -32.645 -33.258 1.00 92.75 422 ALA A N 1
ATOM 3195 C CA . ALA A 1 422 ? 15.349 -34.076 -33.146 1.00 92.75 422 ALA A CA 1
ATOM 3196 C C . ALA A 1 422 ? 13.898 -34.408 -33.542 1.00 92.75 422 ALA A C 1
ATOM 3198 O O . ALA A 1 422 ? 12.976 -33.642 -33.278 1.00 92.75 422 ALA A O 1
ATOM 3199 N N . ALA A 1 423 ? 13.695 -35.570 -34.168 1.00 92.62 423 ALA A N 1
ATOM 3200 C CA . ALA A 1 423 ? 12.367 -36.047 -34.548 1.00 92.62 423 ALA A CA 1
ATOM 3201 C C . ALA A 1 423 ? 11.582 -36.620 -33.368 1.00 92.62 423 ALA A C 1
ATOM 3203 O O . ALA A 1 423 ? 12.155 -37.252 -32.481 1.00 92.62 423 ALA A O 1
ATOM 3204 N N . ASN A 1 424 ? 10.255 -36.481 -33.429 1.00 90.12 424 ASN A N 1
ATOM 3205 C CA . ASN A 1 424 ? 9.314 -36.926 -32.394 1.00 90.12 424 ASN A CA 1
ATOM 3206 C C . ASN A 1 424 ? 9.661 -36.326 -31.025 1.00 90.12 424 ASN A C 1
ATOM 3208 O O . ASN A 1 424 ? 9.680 -37.025 -30.015 1.00 90.12 424 ASN A O 1
ATOM 3212 N N . THR A 1 425 ? 10.037 -35.049 -31.024 1.00 88.75 425 THR A N 1
ATOM 3213 C CA . THR A 1 425 ? 10.437 -34.297 -29.836 1.00 88.75 425 THR A CA 1
ATOM 3214 C C . THR A 1 425 ? 9.793 -32.921 -29.905 1.00 88.75 425 THR A C 1
ATOM 3216 O O . THR A 1 425 ? 9.769 -32.290 -30.962 1.00 88.75 425 THR A O 1
ATOM 3219 N N . SER A 1 426 ? 9.263 -32.473 -28.780 1.00 88.88 426 SER A N 1
ATOM 3220 C CA . SER A 1 426 ? 8.721 -31.131 -28.617 1.00 88.88 426 SER A CA 1
ATOM 3221 C C . SER A 1 426 ? 9.837 -30.204 -28.157 1.00 88.88 426 SER A C 1
ATOM 3223 O O . SER A 1 426 ? 10.722 -30.632 -27.413 1.00 88.88 426 SER A O 1
ATOM 3225 N N . PHE A 1 427 ? 9.833 -28.960 -28.619 1.00 86.56 427 PHE A N 1
ATOM 3226 C CA . PHE A 1 427 ? 10.850 -27.978 -28.251 1.00 86.56 427 PHE A CA 1
ATOM 3227 C C . PHE A 1 427 ? 10.203 -26.672 -27.823 1.00 86.56 427 PHE A C 1
ATOM 3229 O O . PHE A 1 427 ? 9.341 -26.159 -28.537 1.00 86.56 427 PHE A O 1
ATOM 3236 N N . ASP A 1 428 ? 10.694 -26.118 -26.720 1.00 81.31 428 ASP A N 1
ATOM 3237 C CA . ASP A 1 428 ? 10.563 -24.694 -26.442 1.00 81.31 428 ASP A CA 1
ATOM 3238 C C . ASP A 1 428 ? 11.648 -23.966 -27.249 1.00 81.31 428 ASP A C 1
ATOM 3240 O O . ASP A 1 428 ? 12.829 -24.341 -27.238 1.00 81.31 428 ASP A O 1
ATOM 3244 N N . ILE A 1 429 ? 11.224 -22.974 -28.024 1.00 88.56 429 ILE A N 1
ATOM 3245 C CA . ILE A 1 429 ? 12.051 -22.225 -28.966 1.00 88.56 429 ILE A CA 1
ATOM 3246 C C . ILE A 1 429 ? 12.023 -20.770 -28.538 1.00 88.56 429 ILE A C 1
ATOM 3248 O O . ILE A 1 429 ? 10.947 -20.179 -28.484 1.00 88.56 429 ILE A O 1
ATOM 3252 N N . THR A 1 430 ? 13.193 -20.187 -28.294 1.00 84.94 430 THR A N 1
ATOM 3253 C CA . THR A 1 430 ? 13.340 -18.748 -28.053 1.00 84.94 430 THR A CA 1
ATOM 3254 C C . THR A 1 430 ? 14.126 -18.095 -29.180 1.00 84.94 430 THR A C 1
ATOM 3256 O O . THR A 1 430 ? 14.996 -18.718 -29.793 1.00 84.94 430 THR A O 1
ATOM 3259 N N . PHE A 1 431 ? 13.808 -16.838 -29.462 1.00 88.50 431 PHE A N 1
ATOM 3260 C CA . PHE A 1 431 ? 14.454 -16.010 -30.467 1.00 88.50 431 PHE A CA 1
ATOM 3261 C C . PHE A 1 431 ? 14.698 -14.612 -29.906 1.00 88.50 431 PHE A C 1
ATOM 3263 O O . PHE A 1 431 ? 13.771 -13.992 -29.399 1.00 88.50 431 PHE A O 1
ATOM 3270 N N . ASN A 1 432 ? 15.927 -14.111 -30.011 1.00 81.88 432 ASN A N 1
ATOM 3271 C CA . ASN A 1 432 ? 16.249 -12.726 -29.682 1.00 81.88 432 ASN A CA 1
ATOM 3272 C C . ASN A 1 432 ? 16.282 -11.886 -30.968 1.00 81.88 432 ASN A C 1
ATOM 3274 O O . ASN A 1 432 ? 17.132 -12.109 -31.830 1.00 81.88 432 ASN A O 1
ATOM 3278 N N . SER A 1 433 ? 15.395 -10.905 -31.109 1.00 78.12 433 SER A N 1
ATOM 3279 C CA . SER A 1 433 ? 15.263 -10.090 -32.316 1.00 78.12 433 SER A CA 1
ATOM 3280 C C . SER A 1 433 ? 16.407 -9.105 -32.542 1.00 78.12 433 SER A C 1
ATOM 3282 O O . SER A 1 433 ? 16.587 -8.657 -33.674 1.00 78.12 433 SER A O 1
ATOM 3284 N N . VAL A 1 434 ? 17.253 -8.846 -31.541 1.00 73.81 434 VAL A N 1
ATOM 3285 C CA . VAL A 1 434 ? 18.465 -8.021 -31.673 1.00 73.81 434 VAL A CA 1
ATOM 3286 C C . VAL A 1 434 ? 19.679 -8.874 -32.029 1.00 73.81 434 VAL A C 1
ATOM 3288 O O . VAL A 1 434 ? 20.351 -8.606 -33.025 1.00 73.81 434 VAL A O 1
ATOM 3291 N N . THR A 1 435 ? 19.972 -9.918 -31.249 1.00 75.38 435 THR A N 1
ATOM 3292 C CA . THR A 1 435 ? 21.151 -10.775 -31.484 1.00 75.38 435 THR A CA 1
ATOM 3293 C C . THR A 1 435 ? 20.928 -11.792 -32.602 1.00 75.38 435 THR A C 1
ATOM 3295 O O . THR A 1 435 ? 21.891 -12.365 -33.115 1.00 75.38 435 THR A O 1
ATOM 3298 N N . LYS A 1 436 ? 19.665 -12.000 -32.998 1.00 87.19 436 LYS A N 1
ATOM 3299 C CA . LYS A 1 436 ? 19.190 -13.026 -33.938 1.00 87.19 436 LYS A CA 1
ATOM 3300 C C . LYS A 1 436 ? 19.508 -14.455 -33.478 1.00 87.19 436 LYS A C 1
ATOM 3302 O O . LYS A 1 436 ? 19.525 -15.385 -34.287 1.00 87.19 436 LYS A O 1
ATOM 3307 N N . GLU A 1 437 ? 19.779 -14.631 -32.186 1.00 85.25 437 GLU A N 1
ATOM 3308 C CA . GLU A 1 437 ? 20.063 -15.925 -31.574 1.00 85.25 437 GLU A CA 1
ATOM 3309 C C . GLU A 1 437 ? 18.778 -16.738 -31.409 1.00 85.25 437 GLU A C 1
ATOM 3311 O O . GLU A 1 437 ? 17.744 -16.202 -31.013 1.00 85.25 437 GLU A O 1
ATOM 3316 N N . ILE A 1 438 ? 18.855 -18.036 -31.716 1.00 92.25 438 ILE A N 1
ATOM 3317 C CA . ILE A 1 438 ? 17.764 -18.999 -31.537 1.00 92.25 438 ILE A CA 1
ATOM 3318 C C . ILE A 1 438 ? 18.240 -20.088 -30.585 1.00 92.25 438 ILE A C 1
ATOM 3320 O O . ILE A 1 438 ? 19.264 -20.724 -30.847 1.00 92.25 438 ILE A O 1
ATOM 3324 N N . THR A 1 439 ? 17.464 -20.354 -29.537 1.00 86.38 439 THR A N 1
ATOM 3325 C CA . THR A 1 439 ? 17.708 -21.470 -28.614 1.00 86.38 439 THR A CA 1
ATOM 3326 C C . THR A 1 439 ? 16.577 -22.483 -28.708 1.00 86.38 439 THR A C 1
ATOM 3328 O O . THR A 1 439 ? 15.414 -22.122 -28.867 1.00 86.38 439 THR A O 1
ATOM 3331 N N . THR A 1 440 ? 16.924 -23.768 -28.630 1.00 88.94 440 THR A N 1
ATOM 3332 C CA . THR A 1 440 ? 15.971 -24.883 -28.666 1.00 88.94 440 THR A CA 1
ATOM 3333 C C . THR A 1 440 ? 16.196 -25.793 -27.468 1.00 88.94 440 THR A C 1
ATOM 3335 O O . THR A 1 440 ? 17.251 -26.429 -27.371 1.00 88.94 440 THR A O 1
ATOM 3338 N N . THR A 1 441 ? 15.196 -25.915 -26.602 1.00 82.88 441 THR A N 1
ATOM 3339 C CA . THR A 1 441 ? 15.250 -26.769 -25.411 1.00 82.88 441 THR A CA 1
ATOM 3340 C C . THR A 1 441 ? 14.266 -27.930 -25.572 1.00 82.88 441 THR A C 1
ATOM 3342 O O . THR A 1 441 ? 13.083 -27.682 -25.795 1.00 82.88 441 THR A O 1
ATOM 3345 N N . PRO A 1 442 ? 14.712 -29.203 -25.509 1.00 81.38 442 PRO A N 1
ATOM 3346 C CA . PRO A 1 442 ? 13.803 -30.345 -25.576 1.00 81.38 442 PRO A CA 1
ATOM 3347 C C . PRO A 1 442 ? 12.800 -30.342 -24.416 1.00 81.38 442 PRO A C 1
ATOM 3349 O O . PRO A 1 442 ? 13.199 -30.229 -23.257 1.00 81.38 442 PRO A O 1
ATOM 3352 N N . LYS A 1 443 ? 11.521 -30.559 -24.726 1.00 71.19 443 LYS A N 1
ATOM 3353 C CA . LYS A 1 443 ? 10.405 -30.582 -23.775 1.00 71.19 443 LYS A CA 1
ATOM 3354 C C . LYS A 1 443 ? 9.927 -32.005 -23.486 1.00 71.19 443 LYS A C 1
ATOM 3356 O O . LYS A 1 443 ? 9.829 -32.851 -24.378 1.00 71.19 443 LYS A O 1
ATOM 3361 N N . ALA A 1 444 ? 9.614 -32.276 -22.218 1.00 65.69 444 ALA A N 1
ATOM 3362 C CA . ALA A 1 444 ? 9.016 -33.535 -21.786 1.00 65.69 444 ALA A CA 1
ATOM 3363 C C . ALA A 1 444 ? 7.485 -33.484 -21.950 1.00 65.69 444 ALA A C 1
ATOM 3365 O O . ALA A 1 444 ? 6.782 -32.983 -21.081 1.00 65.69 444 ALA A O 1
ATOM 3366 N N . GLY A 1 445 ? 6.970 -34.018 -23.062 1.00 69.12 445 GLY A N 1
ATOM 3367 C CA . GLY A 1 445 ? 5.539 -33.994 -23.405 1.00 69.12 445 GLY A CA 1
ATOM 3368 C C . GLY A 1 445 ? 5.234 -33.076 -24.592 1.00 69.12 445 GLY A C 1
ATOM 3369 O O . GLY A 1 445 ? 6.141 -32.441 -25.115 1.00 69.12 445 GLY A O 1
ATOM 3370 N N . ASN A 1 446 ? 3.969 -33.038 -25.024 1.00 77.44 446 ASN A N 1
ATOM 3371 C CA . ASN A 1 446 ? 3.542 -32.271 -26.202 1.00 77.44 446 ASN A CA 1
ATOM 3372 C C . ASN A 1 446 ? 3.308 -30.782 -25.877 1.00 77.44 446 ASN A C 1
ATOM 3374 O O . ASN A 1 446 ? 3.036 -30.415 -24.730 1.00 77.44 446 ASN A O 1
ATOM 3378 N N . CYS A 1 447 ? 3.354 -29.932 -26.898 1.00 71.50 447 CYS A N 1
ATOM 3379 C CA . CYS A 1 447 ? 3.012 -28.516 -26.838 1.00 71.50 447 CYS A CA 1
ATOM 3380 C C . CYS A 1 447 ? 1.486 -28.340 -26.800 1.00 71.50 447 CYS A C 1
ATOM 3382 O O . CYS A 1 447 ? 0.832 -28.174 -27.825 1.00 71.50 447 CYS A O 1
ATOM 3384 N N . ASN A 1 448 ? 0.899 -28.367 -25.602 1.00 61.06 448 ASN A N 1
ATOM 3385 C CA . ASN A 1 448 ? -0.543 -28.170 -25.385 1.00 61.06 448 ASN A CA 1
ATOM 3386 C C . ASN A 1 448 ? -0.991 -26.689 -25.411 1.00 61.06 448 ASN A C 1
ATOM 3388 O O . ASN A 1 448 ? -2.060 -26.376 -24.899 1.00 61.06 448 ASN A O 1
ATOM 3392 N N . GLY A 1 449 ? -0.204 -25.793 -26.014 1.00 52.16 449 GLY A N 1
ATOM 3393 C CA . GLY A 1 449 ? -0.450 -24.344 -26.028 1.00 52.16 449 GLY A CA 1
ATOM 3394 C C . GLY A 1 449 ? 0.522 -23.533 -25.169 1.00 52.16 449 GLY A C 1
ATOM 3395 O O . GLY A 1 449 ? 0.680 -22.346 -25.418 1.00 52.16 449 GLY A O 1
ATOM 3396 N N . ASP A 1 450 ? 1.245 -24.180 -24.254 1.00 51.06 450 ASP A N 1
ATOM 3397 C CA . ASP A 1 450 ? 2.130 -23.485 -23.317 1.00 51.06 450 ASP A CA 1
ATOM 3398 C C . ASP A 1 450 ? 3.600 -23.611 -23.731 1.00 51.06 450 ASP A C 1
ATOM 3400 O O . ASP A 1 450 ? 4.090 -24.709 -24.021 1.00 51.06 450 ASP A O 1
ATOM 3404 N N . ILE A 1 451 ? 4.320 -22.491 -23.724 1.00 57.44 451 ILE A N 1
ATOM 3405 C CA . ILE A 1 451 ? 5.775 -22.452 -23.517 1.00 57.44 451 ILE A CA 1
ATOM 3406 C C . ILE A 1 451 ? 5.964 -22.928 -22.080 1.00 57.44 451 ILE A C 1
ATOM 3408 O O . ILE A 1 451 ? 5.488 -22.244 -21.182 1.00 57.44 451 ILE A O 1
ATOM 3412 N N . ASN A 1 452 ? 6.538 -24.116 -21.841 1.00 50.12 452 ASN A N 1
ATOM 3413 C CA . ASN A 1 452 ? 6.751 -24.510 -20.442 1.00 50.12 452 ASN A CA 1
ATOM 3414 C C . ASN A 1 452 ? 8.128 -23.961 -20.030 1.00 50.12 452 ASN A C 1
ATOM 3416 O O . ASN A 1 452 ? 9.131 -24.369 -20.622 1.00 50.12 452 ASN A O 1
ATOM 3420 N N . PRO A 1 453 ? 8.194 -23.000 -19.099 1.00 52.47 453 PRO A N 1
ATOM 3421 C CA . PRO A 1 453 ? 9.430 -22.386 -18.661 1.00 52.47 453 PRO A CA 1
ATOM 3422 C C . PRO A 1 453 ? 10.219 -23.382 -17.809 1.00 52.47 453 PRO A C 1
ATOM 3424 O O . PRO A 1 453 ? 9.745 -24.445 -17.403 1.00 52.47 453 PRO A O 1
ATOM 3427 N N . VAL A 1 454 ? 11.463 -23.043 -17.504 1.00 57.84 454 VAL A N 1
ATOM 3428 C CA . VAL A 1 454 ? 12.156 -23.641 -16.358 1.00 57.84 454 VAL A CA 1
ATOM 3429 C C . VAL A 1 454 ? 11.203 -23.612 -15.144 1.00 57.84 454 VAL A C 1
ATOM 3431 O O . VAL A 1 454 ? 10.550 -22.588 -14.963 1.00 57.84 454 VAL A O 1
ATOM 3434 N N . PRO A 1 455 ? 11.098 -24.676 -14.313 1.00 76.31 455 PRO A N 1
ATOM 3435 C CA . PRO A 1 455 ? 10.246 -24.641 -13.123 1.00 76.31 455 PRO A CA 1
ATOM 3436 C C . PRO A 1 455 ? 10.482 -23.361 -12.324 1.00 76.31 455 PRO A C 1
ATOM 3438 O O . PRO A 1 455 ? 11.647 -22.998 -12.137 1.00 76.31 455 PRO A O 1
ATOM 3441 N N . ILE A 1 456 ? 9.412 -22.712 -11.850 1.00 85.38 456 ILE A N 1
ATOM 3442 C CA . ILE A 1 456 ? 9.520 -21.416 -11.172 1.00 85.38 456 ILE A CA 1
ATOM 3443 C C . ILE A 1 456 ? 10.562 -21.498 -10.050 1.00 85.38 456 ILE A C 1
ATOM 3445 O O . ILE A 1 456 ? 10.417 -22.227 -9.063 1.00 85.38 456 ILE A O 1
ATOM 3449 N N . VAL A 1 457 ? 11.635 -20.726 -10.206 1.00 89.75 457 VAL A N 1
ATOM 3450 C CA . VAL A 1 457 ? 12.689 -20.551 -9.214 1.00 89.75 457 VAL A CA 1
ATOM 3451 C C . VAL A 1 457 ? 12.284 -19.381 -8.333 1.00 89.75 457 VAL A C 1
ATOM 3453 O O . VAL A 1 457 ? 12.398 -18.212 -8.709 1.00 89.75 457 VAL A O 1
ATOM 3456 N N . VAL A 1 458 ? 11.810 -19.705 -7.130 1.00 93.25 458 VAL A N 1
ATOM 3457 C CA . VAL A 1 458 ? 11.278 -18.748 -6.149 1.00 93.25 458 VAL A CA 1
ATOM 3458 C C . VAL A 1 458 ? 12.207 -17.547 -5.948 1.00 93.25 458 VAL A C 1
ATOM 3460 O O . VAL A 1 458 ? 11.748 -16.406 -5.974 1.00 93.25 458 VAL A O 1
ATOM 3463 N N . GLU A 1 459 ? 13.511 -17.786 -5.794 1.00 92.81 459 GLU A N 1
ATOM 3464 C CA . GLU A 1 459 ? 14.527 -16.758 -5.527 1.00 92.81 459 GLU A CA 1
ATOM 3465 C C . GLU A 1 459 ? 14.820 -15.828 -6.720 1.00 92.81 459 GLU A C 1
ATOM 3467 O O . GLU A 1 459 ? 15.613 -14.892 -6.600 1.00 92.81 459 GLU A O 1
ATOM 3472 N N . ARG A 1 460 ? 14.211 -16.084 -7.883 1.00 92.25 460 ARG A N 1
ATOM 3473 C CA . ARG A 1 460 ? 14.390 -15.288 -9.104 1.00 92.25 460 ARG A CA 1
ATOM 3474 C C . ARG A 1 460 ? 13.095 -14.687 -9.622 1.00 92.25 460 ARG A C 1
ATOM 3476 O O . ARG A 1 460 ? 13.136 -13.570 -10.115 1.00 92.25 460 ARG A O 1
ATOM 3483 N N . SER A 1 461 ? 11.975 -15.389 -9.469 1.00 93.19 461 SER A N 1
ATOM 3484 C CA . SER A 1 461 ? 10.689 -15.000 -10.068 1.00 93.19 461 SER A CA 1
ATOM 3485 C C . SER A 1 461 ? 9.628 -14.559 -9.069 1.00 93.19 461 SER A C 1
ATOM 3487 O O . SER A 1 461 ? 8.660 -13.907 -9.449 1.00 93.19 461 SER A O 1
ATOM 3489 N N . LEU A 1 462 ? 9.786 -14.892 -7.786 1.00 96.56 462 LEU A N 1
ATOM 3490 C CA . LEU A 1 462 ? 8.817 -14.509 -6.754 1.00 96.56 462 LEU A CA 1
ATOM 3491 C C . LEU A 1 462 ? 9.410 -13.568 -5.719 1.00 96.56 462 LEU A C 1
ATOM 3493 O O . LEU A 1 462 ? 8.715 -12.682 -5.221 1.00 96.56 462 LEU A O 1
ATOM 3497 N N . LEU A 1 463 ? 10.678 -13.770 -5.361 1.00 97.44 463 LEU A N 1
ATOM 3498 C CA . LEU A 1 463 ? 11.359 -12.967 -4.360 1.00 97.44 463 LEU A CA 1
ATOM 3499 C C . LEU A 1 463 ? 12.855 -12.886 -4.668 1.00 97.44 463 LEU A C 1
ATOM 3501 O O . LEU A 1 463 ? 13.599 -13.818 -4.375 1.00 97.44 463 LEU A O 1
ATOM 3505 N N . ILE A 1 464 ? 13.303 -11.735 -5.169 1.00 98.06 464 ILE A N 1
ATOM 3506 C CA . ILE A 1 464 ? 14.725 -11.438 -5.368 1.00 98.06 464 ILE A CA 1
ATOM 3507 C C . ILE A 1 464 ? 15.258 -10.805 -4.095 1.00 98.06 464 ILE A C 1
ATOM 3509 O O . ILE A 1 464 ? 14.790 -9.749 -3.681 1.00 98.06 464 ILE A O 1
ATOM 3513 N N . ASN A 1 465 ? 16.254 -11.434 -3.483 1.00 96.44 465 ASN A N 1
ATOM 3514 C CA . ASN A 1 465 ? 16.893 -10.998 -2.239 1.00 96.44 465 ASN A CA 1
ATOM 3515 C C . ASN A 1 465 ? 18.424 -11.111 -2.285 1.00 96.44 465 ASN A C 1
ATOM 3517 O O . ASN A 1 465 ? 19.070 -11.185 -1.234 1.00 96.44 465 ASN A O 1
ATOM 3521 N N . ASP A 1 466 ? 19.017 -11.174 -3.475 1.00 95.69 466 ASP A N 1
ATOM 3522 C CA . ASP A 1 466 ? 20.465 -11.179 -3.653 1.00 95.69 466 ASP A CA 1
ATOM 3523 C C . ASP A 1 466 ? 20.985 -9.788 -4.032 1.00 95.69 466 ASP A C 1
ATOM 3525 O O . ASP A 1 466 ? 20.445 -9.100 -4.895 1.00 95.69 466 ASP A O 1
ATOM 3529 N N . GLN A 1 467 ? 22.061 -9.361 -3.374 1.00 94.38 467 GLN A N 1
ATOM 3530 C CA . GLN A 1 467 ? 22.683 -8.057 -3.602 1.00 94.38 467 GLN A CA 1
ATOM 3531 C C . GLN A 1 467 ? 23.265 -7.916 -5.010 1.00 94.38 467 GLN A C 1
ATOM 3533 O O . GLN A 1 467 ? 23.421 -6.793 -5.480 1.00 94.38 467 GLN A O 1
ATOM 3538 N N . ALA A 1 468 ? 23.603 -9.027 -5.672 1.00 93.69 468 ALA A N 1
ATOM 3539 C CA . ALA A 1 468 ? 24.134 -8.992 -7.029 1.00 93.69 468 ALA A CA 1
ATOM 3540 C C . ALA A 1 468 ? 23.086 -8.482 -8.031 1.00 93.69 468 ALA A C 1
ATOM 3542 O O . ALA A 1 468 ? 23.453 -7.781 -8.965 1.00 93.69 468 ALA A O 1
ATOM 3543 N N . THR A 1 469 ? 21.805 -8.790 -7.804 1.00 95.94 469 THR A N 1
ATOM 3544 C CA . THR A 1 469 ? 20.678 -8.314 -8.620 1.00 95.94 469 THR A CA 1
ATOM 3545 C C . THR A 1 469 ? 20.133 -6.978 -8.116 1.00 95.94 469 THR A C 1
ATOM 3547 O O . THR A 1 469 ? 19.772 -6.120 -8.907 1.00 95.94 469 THR A O 1
ATOM 3550 N N . LEU A 1 470 ? 20.053 -6.772 -6.798 1.00 96.81 470 LEU A N 1
ATOM 3551 C CA . LEU A 1 470 ? 19.465 -5.549 -6.226 1.00 96.81 470 LEU A CA 1
ATOM 3552 C C . LEU A 1 470 ? 20.392 -4.324 -6.317 1.00 96.81 470 LEU A C 1
ATOM 3554 O O . LEU A 1 470 ? 19.928 -3.183 -6.285 1.00 96.81 470 LEU A O 1
ATOM 3558 N N . GLY A 1 471 ? 21.704 -4.549 -6.390 1.00 92.69 471 GLY A N 1
ATOM 3559 C CA . GLY A 1 471 ? 22.705 -3.502 -6.236 1.00 92.69 471 GLY A CA 1
ATOM 3560 C C . GLY A 1 471 ? 22.858 -3.027 -4.786 1.00 92.69 471 GLY A C 1
ATOM 3561 O O . GLY A 1 471 ? 22.330 -3.609 -3.835 1.00 92.69 471 GLY A O 1
ATOM 3562 N N . ASP A 1 472 ? 23.644 -1.966 -4.601 1.00 88.88 472 ASP A N 1
ATOM 3563 C CA . ASP A 1 472 ? 23.832 -1.318 -3.303 1.00 88.88 472 ASP A CA 1
ATOM 3564 C C . ASP A 1 472 ? 22.962 -0.052 -3.157 1.00 88.88 472 ASP A C 1
ATOM 3566 O O . ASP A 1 472 ? 22.032 0.183 -3.924 1.00 88.88 472 ASP A O 1
ATOM 3570 N N . LYS A 1 473 ? 23.250 0.783 -2.150 1.00 87.69 473 LYS A N 1
ATOM 3571 C CA . LYS A 1 473 ? 22.501 2.025 -1.882 1.00 87.69 473 LYS A CA 1
ATOM 3572 C C . LYS A 1 473 ? 22.582 3.074 -3.002 1.00 87.69 473 LYS A C 1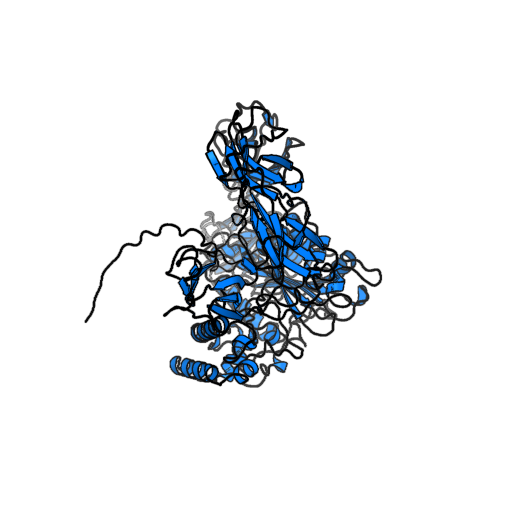
ATOM 3574 O O . LYS A 1 473 ? 21.748 3.967 -3.028 1.00 87.69 473 LYS A O 1
ATOM 3579 N N . ASN A 1 474 ? 23.563 2.968 -3.898 1.00 88.81 474 ASN A N 1
ATOM 3580 C CA . ASN A 1 474 ? 23.730 3.817 -5.081 1.00 88.81 474 ASN A CA 1
ATOM 3581 C C . ASN A 1 474 ? 23.389 3.056 -6.373 1.00 88.81 474 ASN A C 1
ATOM 3583 O O . ASN A 1 474 ? 23.612 3.565 -7.470 1.00 88.81 474 ASN A O 1
ATOM 3587 N N . GLY A 1 475 ? 22.923 1.814 -6.241 1.00 89.88 475 GLY A N 1
ATOM 3588 C CA . GLY A 1 475 ? 22.595 0.950 -7.353 1.00 89.88 475 GLY A CA 1
ATOM 3589 C C . GLY A 1 475 ? 21.274 1.320 -8.031 1.00 89.88 475 GLY A C 1
ATOM 3590 O O . GLY A 1 475 ? 20.578 2.261 -7.632 1.00 89.88 475 GLY A O 1
ATOM 3591 N N . PRO A 1 476 ? 20.893 0.534 -9.044 1.00 89.12 476 PRO A N 1
ATOM 3592 C CA . PRO A 1 476 ? 19.714 0.808 -9.849 1.00 89.12 476 PRO A CA 1
ATOM 3593 C C . PRO A 1 476 ? 18.398 0.712 -9.085 1.00 89.12 476 PRO A C 1
ATOM 3595 O O . PRO A 1 476 ? 17.432 1.321 -9.518 1.00 89.12 476 PRO A O 1
ATOM 3598 N N . PHE A 1 477 ? 18.355 0.021 -7.945 1.00 97.75 477 PHE A N 1
ATOM 3599 C CA . PHE A 1 477 ? 17.191 -0.001 -7.058 1.00 97.75 477 PHE A CA 1
ATOM 3600 C C . PHE A 1 477 ? 17.363 0.881 -5.816 1.00 97.75 477 PHE A C 1
ATOM 3602 O O . PHE A 1 477 ? 16.723 0.626 -4.801 1.00 97.75 477 PHE A O 1
ATOM 3609 N N . SER A 1 478 ? 18.228 1.901 -5.840 1.00 97.25 478 SER A N 1
ATOM 3610 C CA . SER A 1 478 ? 18.383 2.833 -4.712 1.00 97.25 478 SER A CA 1
ATOM 3611 C C . SER A 1 478 ? 17.058 3.500 -4.315 1.00 97.25 478 SER A C 1
ATOM 3613 O O . SER A 1 478 ? 16.200 3.752 -5.161 1.00 97.25 478 SER A O 1
ATOM 3615 N N . LEU A 1 479 ? 16.899 3.819 -3.022 1.00 98.31 479 LEU A N 1
ATOM 3616 C CA . LEU A 1 479 ? 15.707 4.532 -2.541 1.00 98.31 479 LEU A CA 1
ATOM 3617 C C . LEU A 1 479 ? 15.563 5.882 -3.249 1.00 98.31 479 LEU A C 1
ATOM 3619 O O . LEU A 1 479 ? 14.458 6.262 -3.616 1.00 98.31 479 LEU A O 1
ATOM 3623 N N . ARG A 1 480 ? 16.690 6.563 -3.489 1.00 96.88 480 ARG A N 1
ATOM 3624 C CA . ARG A 1 480 ? 16.728 7.826 -4.225 1.00 96.88 480 ARG A CA 1
ATOM 3625 C C . ARG A 1 480 ? 16.044 7.703 -5.589 1.00 96.88 480 ARG A C 1
ATOM 3627 O O . ARG A 1 480 ? 15.138 8.477 -5.850 1.00 96.88 480 ARG A O 1
ATOM 3634 N N . ARG A 1 481 ? 16.388 6.688 -6.394 1.00 96.62 481 ARG A N 1
ATOM 3635 C CA . ARG A 1 481 ? 15.752 6.473 -7.706 1.00 96.62 481 ARG A CA 1
ATOM 3636 C C . ARG A 1 481 ? 14.256 6.179 -7.594 1.00 96.62 481 ARG A C 1
ATOM 3638 O O . ARG A 1 481 ? 13.493 6.694 -8.395 1.00 96.62 481 ARG A O 1
ATOM 3645 N N . THR A 1 482 ? 13.829 5.376 -6.615 1.00 98.19 482 THR A N 1
ATOM 3646 C CA . THR A 1 482 ? 12.390 5.128 -6.392 1.00 98.19 482 THR A CA 1
ATOM 3647 C C . THR A 1 482 ? 11.644 6.414 -6.054 1.00 98.19 482 THR A C 1
ATOM 3649 O O . THR A 1 482 ? 10.581 6.660 -6.611 1.00 98.19 482 THR A O 1
ATOM 3652 N N . LEU A 1 483 ? 12.207 7.258 -5.190 1.00 97.25 483 LEU A N 1
ATOM 3653 C CA . LEU A 1 483 ? 11.600 8.538 -4.835 1.00 97.25 483 LEU A CA 1
ATOM 3654 C C . LEU A 1 483 ? 11.621 9.536 -6.000 1.00 97.25 483 LEU A C 1
ATOM 3656 O O . LEU A 1 483 ? 10.617 10.197 -6.226 1.00 97.25 483 LEU A O 1
ATOM 3660 N N . ASP A 1 484 ? 12.715 9.612 -6.763 1.00 93.88 484 ASP A N 1
ATOM 3661 C CA . ASP A 1 484 ? 12.793 10.439 -7.975 1.00 93.88 484 ASP A CA 1
ATOM 3662 C C . ASP A 1 484 ? 11.754 9.983 -9.023 1.00 93.88 484 ASP A C 1
ATOM 3664 O O . ASP A 1 484 ? 11.115 10.820 -9.650 1.00 93.88 484 ASP A O 1
ATOM 3668 N N . GLN A 1 485 ? 11.531 8.671 -9.175 1.00 93.25 485 GLN A N 1
ATOM 3669 C CA . GLN A 1 485 ? 10.514 8.114 -10.079 1.00 93.25 485 GLN A CA 1
ATOM 3670 C C . GLN A 1 485 ? 9.079 8.433 -9.628 1.00 93.25 485 GLN A C 1
ATOM 3672 O O . GLN A 1 485 ? 8.197 8.621 -10.457 1.00 93.25 485 GLN A O 1
ATOM 3677 N N . ILE A 1 486 ? 8.814 8.473 -8.321 1.00 89.94 486 ILE A N 1
ATOM 3678 C CA . ILE A 1 486 ? 7.504 8.902 -7.806 1.00 89.94 486 ILE A CA 1
ATOM 3679 C C . ILE A 1 486 ? 7.330 10.407 -8.030 1.00 89.94 486 ILE A C 1
ATOM 3681 O O . ILE A 1 486 ? 6.282 10.839 -8.503 1.00 89.94 486 ILE A O 1
ATOM 3685 N N . ALA A 1 487 ? 8.371 11.188 -7.734 1.00 88.50 487 ALA A N 1
ATOM 3686 C CA . ALA A 1 487 ? 8.375 12.635 -7.899 1.00 88.50 487 ALA A CA 1
ATOM 3687 C C . ALA A 1 487 ? 8.274 13.070 -9.370 1.00 88.50 487 ALA A C 1
ATOM 3689 O O . ALA A 1 487 ? 7.757 14.142 -9.639 1.00 88.50 487 ALA A O 1
ATOM 3690 N N . SER A 1 488 ? 8.667 12.236 -10.342 1.00 85.31 488 SER A N 1
ATOM 3691 C CA . SER A 1 488 ? 8.546 12.579 -11.768 1.00 85.31 488 SER A CA 1
ATOM 3692 C C . SER A 1 488 ? 7.105 12.766 -12.256 1.00 85.31 488 SER A C 1
ATOM 3694 O O . SER A 1 488 ? 6.913 13.128 -13.414 1.00 85.31 488 SER A O 1
ATOM 3696 N N . LYS A 1 489 ? 6.098 12.494 -11.413 1.00 79.31 489 LYS A N 1
ATOM 3697 C CA . LYS A 1 489 ? 4.690 12.804 -11.682 1.00 79.31 489 LYS A CA 1
ATOM 3698 C C . LYS A 1 489 ? 4.454 14.298 -11.914 1.00 79.31 489 LYS A C 1
ATOM 3700 O O . LYS A 1 489 ? 3.617 14.624 -12.747 1.00 79.31 489 LYS A O 1
ATOM 3705 N N . ASP A 1 490 ? 5.163 15.165 -11.192 1.00 79.50 490 ASP A N 1
ATOM 3706 C CA . ASP A 1 490 ? 4.998 16.615 -11.276 1.00 79.50 490 ASP A CA 1
ATOM 3707 C C . ASP A 1 490 ? 6.320 17.340 -10.975 1.00 79.50 490 ASP A C 1
ATOM 3709 O O . ASP A 1 490 ? 7.072 16.947 -10.085 1.00 79.50 490 ASP A O 1
ATOM 3713 N N . ALA A 1 491 ? 6.618 18.414 -11.710 1.00 77.69 491 ALA A N 1
ATOM 3714 C CA . ALA A 1 491 ? 7.882 19.143 -11.582 1.00 77.69 491 ALA A CA 1
ATOM 3715 C C . ALA A 1 491 ? 8.069 19.851 -10.224 1.00 77.69 491 ALA A C 1
ATOM 3717 O O . ALA A 1 491 ? 9.200 20.191 -9.867 1.00 77.69 491 ALA A O 1
ATOM 3718 N N . SER A 1 492 ? 6.987 20.090 -9.478 1.00 79.38 492 SER A N 1
ATOM 3719 C CA . SER A 1 492 ? 7.019 20.636 -8.116 1.00 79.38 492 SER A CA 1
ATOM 3720 C C . SER A 1 492 ? 7.462 19.609 -7.072 1.00 79.38 492 SER A C 1
ATOM 3722 O O . SER A 1 492 ? 7.968 19.989 -6.013 1.00 79.38 492 SER A O 1
ATOM 3724 N N . LEU A 1 493 ? 7.341 18.314 -7.373 1.00 81.56 493 LEU A N 1
ATOM 3725 C CA . LEU A 1 493 ? 7.737 17.245 -6.469 1.00 81.56 493 LEU A CA 1
ATOM 3726 C C . LEU A 1 493 ? 9.224 16.945 -6.585 1.00 81.56 493 LEU A C 1
ATOM 3728 O O . LEU A 1 493 ? 9.822 16.908 -7.659 1.00 81.56 493 LEU A O 1
ATOM 3732 N N . ASN A 1 494 ? 9.839 16.648 -5.444 1.00 89.31 494 ASN A N 1
ATOM 3733 C CA . ASN A 1 494 ? 11.184 16.100 -5.409 1.00 89.31 494 ASN A CA 1
ATOM 3734 C C . ASN A 1 494 ? 11.311 15.016 -4.340 1.00 89.31 494 ASN A C 1
ATOM 3736 O O . ASN A 1 494 ? 10.562 14.961 -3.363 1.00 89.31 494 ASN A O 1
ATOM 3740 N N . SER A 1 495 ? 12.304 14.147 -4.523 1.00 92.31 495 SER A N 1
ATOM 3741 C CA . SER A 1 495 ? 12.524 12.986 -3.661 1.00 92.31 495 SER A CA 1
ATOM 3742 C C . SER A 1 495 ? 12.711 13.330 -2.185 1.00 92.31 495 SER A C 1
ATOM 3744 O O . SER A 1 495 ? 12.388 12.524 -1.313 1.00 92.31 495 SER A O 1
ATOM 3746 N N . THR A 1 496 ? 13.326 14.480 -1.909 1.00 94.81 496 THR A N 1
ATOM 3747 C CA . THR A 1 496 ? 13.735 14.866 -0.560 1.00 94.81 496 THR A CA 1
ATOM 3748 C C . THR A 1 496 ? 12.526 15.365 0.210 1.00 94.81 496 THR A C 1
ATOM 3750 O O . THR A 1 496 ? 12.296 14.888 1.318 1.00 94.81 496 THR A O 1
ATOM 3753 N N . ASP A 1 497 ? 11.708 16.216 -0.404 1.00 91.62 497 ASP A N 1
ATOM 3754 C CA . ASP A 1 497 ? 10.471 16.710 0.200 1.00 91.62 497 ASP A CA 1
ATOM 3755 C C . ASP A 1 497 ? 9.462 15.579 0.405 1.00 91.62 497 ASP A C 1
ATOM 3757 O O . ASP A 1 497 ? 8.959 15.425 1.515 1.00 91.62 497 ASP A O 1
ATOM 3761 N N . PHE A 1 498 ? 9.299 14.671 -0.565 1.00 93.00 498 PHE A N 1
ATOM 3762 C CA . PHE A 1 498 ? 8.458 13.479 -0.387 1.00 93.00 498 PHE A CA 1
ATOM 3763 C C . PHE A 1 498 ? 8.905 12.621 0.812 1.00 93.00 498 PHE A C 1
ATOM 3765 O O . PHE A 1 498 ? 8.098 12.122 1.600 1.00 93.00 498 PHE A O 1
ATOM 3772 N N . PHE A 1 499 ? 10.218 12.437 0.987 1.00 96.31 499 PHE A N 1
ATOM 3773 C CA . PHE A 1 499 ? 10.760 11.718 2.141 1.00 96.31 499 PHE A CA 1
ATOM 3774 C C . PHE A 1 499 ? 10.534 12.480 3.453 1.00 96.31 499 PHE A C 1
ATOM 3776 O O . PHE A 1 499 ? 10.233 11.863 4.478 1.00 96.31 499 PHE A O 1
ATOM 3783 N N . ILE A 1 500 ? 10.684 13.806 3.440 1.00 94.62 500 ILE A N 1
ATOM 3784 C CA . ILE A 1 500 ? 10.420 14.665 4.596 1.00 94.62 500 ILE A CA 1
ATOM 3785 C C . ILE A 1 500 ? 8.949 14.563 4.998 1.00 94.62 500 ILE A C 1
ATOM 3787 O O . ILE A 1 500 ? 8.675 14.325 6.172 1.00 94.62 500 ILE A O 1
ATOM 3791 N N . GLU A 1 501 ? 8.017 14.671 4.053 1.00 91.69 501 GLU A N 1
ATOM 3792 C CA . GLU A 1 501 ? 6.574 14.543 4.280 1.00 91.69 501 GLU A CA 1
ATOM 3793 C C . GLU A 1 501 ? 6.220 13.197 4.907 1.00 91.69 501 GLU A C 1
ATOM 3795 O O . GLU A 1 501 ? 5.622 13.158 5.988 1.00 91.69 501 GLU A O 1
ATOM 3800 N N . LEU A 1 502 ? 6.708 12.099 4.316 1.00 93.56 502 LEU A N 1
ATOM 3801 C CA . LEU A 1 502 ? 6.510 10.746 4.834 1.00 93.56 502 LEU A CA 1
ATOM 3802 C C . LEU A 1 502 ? 6.882 10.647 6.322 1.00 93.56 502 LEU A C 1
ATOM 3804 O O . LEU A 1 502 ? 6.147 10.056 7.117 1.00 93.56 502 LEU A O 1
ATOM 3808 N N . TRP A 1 503 ? 8.014 11.229 6.726 1.00 94.88 503 TRP A N 1
ATOM 3809 C CA . TRP A 1 503 ? 8.499 11.162 8.107 1.00 94.88 503 TRP A CA 1
ATOM 3810 C C . TRP A 1 503 ? 7.969 12.278 9.016 1.00 94.88 503 TRP A C 1
ATOM 3812 O O . TRP A 1 503 ? 7.966 12.110 10.240 1.00 94.88 503 TRP A O 1
ATOM 3822 N N . ASN A 1 504 ? 7.452 13.375 8.464 1.00 92.31 504 ASN A N 1
ATOM 3823 C CA . ASN A 1 504 ? 6.795 14.437 9.226 1.00 92.31 504 ASN A CA 1
ATOM 3824 C C . ASN A 1 504 ? 5.481 13.979 9.860 1.00 92.31 504 ASN A C 1
ATOM 3826 O O . ASN A 1 504 ? 5.117 14.493 10.918 1.00 92.31 504 ASN A O 1
ATOM 3830 N N . THR A 1 505 ? 4.878 12.906 9.344 1.00 90.69 505 THR A N 1
ATOM 3831 C CA . THR A 1 505 ? 3.761 12.179 9.983 1.00 90.69 505 THR A CA 1
ATOM 3832 C C . THR A 1 505 ? 4.120 11.534 11.331 1.00 90.69 505 THR A C 1
ATOM 3834 O O . THR A 1 505 ? 3.285 10.906 11.987 1.00 90.69 505 THR A O 1
ATOM 3837 N N . GLN A 1 506 ? 5.378 11.634 11.774 1.00 91.69 506 GLN A N 1
ATOM 3838 C CA . GLN A 1 506 ? 5.804 11.249 13.123 1.00 91.69 506 GLN A CA 1
ATOM 3839 C C . GLN A 1 506 ? 5.935 12.448 14.071 1.00 91.69 506 GLN A C 1
ATOM 3841 O O . GLN A 1 506 ? 5.971 12.256 15.288 1.00 91.69 506 GLN A O 1
ATOM 3846 N N . ASN A 1 507 ? 6.019 13.668 13.543 1.00 91.31 507 ASN A N 1
ATOM 3847 C CA . ASN A 1 507 ? 6.206 14.892 14.313 1.00 91.31 507 ASN A CA 1
ATOM 3848 C C . ASN A 1 507 ? 4.829 15.505 14.648 1.00 91.31 507 ASN A C 1
ATOM 3850 O O . ASN A 1 507 ? 4.020 15.674 13.742 1.00 91.31 507 ASN A O 1
ATOM 3854 N N . PRO A 1 508 ? 4.523 15.824 15.922 1.00 89.81 508 PRO A N 1
ATOM 3855 C CA . PRO A 1 508 ? 3.241 16.423 16.294 1.00 89.81 508 PRO A CA 1
ATOM 3856 C C . PRO A 1 508 ? 2.988 17.777 15.622 1.00 89.81 508 PRO A C 1
ATOM 3858 O O . PRO A 1 508 ? 3.928 18.562 15.480 1.00 89.81 508 PRO A O 1
ATOM 3861 N N . ILE A 1 509 ? 1.720 18.098 15.344 1.00 84.19 509 ILE A N 1
ATOM 3862 C CA . ILE A 1 509 ? 1.298 19.414 14.812 1.00 84.19 509 ILE A CA 1
ATOM 3863 C C . ILE A 1 509 ? 1.807 20.569 15.682 1.00 84.19 509 ILE A C 1
ATOM 3865 O O . ILE A 1 509 ? 2.349 21.547 15.173 1.00 84.19 509 ILE A O 1
ATOM 3869 N N . ALA A 1 510 ? 1.756 20.417 17.010 1.00 77.69 510 ALA A N 1
ATOM 3870 C CA . ALA A 1 510 ? 2.265 21.414 17.957 1.00 77.69 510 ALA A CA 1
ATOM 3871 C C . ALA A 1 510 ? 3.762 21.757 17.777 1.00 77.69 510 ALA A C 1
ATOM 3873 O O . ALA A 1 510 ? 4.223 22.775 18.286 1.00 77.69 510 ALA A O 1
ATOM 3874 N N . ASN A 1 511 ? 4.518 20.915 17.064 1.00 77.00 511 ASN A N 1
ATOM 3875 C CA . ASN A 1 511 ? 5.935 21.096 16.757 1.00 77.00 511 ASN A CA 1
ATOM 3876 C C . ASN A 1 511 ? 6.192 21.297 15.249 1.00 77.00 511 ASN A C 1
ATOM 3878 O O . ASN A 1 511 ? 7.314 21.069 14.797 1.00 77.00 511 ASN A O 1
ATOM 3882 N N . GLY A 1 512 ? 5.172 21.686 14.475 1.00 76.69 512 GLY A N 1
ATOM 3883 C CA . GLY A 1 512 ? 5.278 21.930 13.032 1.00 76.69 512 GLY A CA 1
ATOM 3884 C C . GLY A 1 512 ? 5.324 20.669 12.163 1.00 76.69 512 GLY A C 1
ATOM 3885 O O . GLY A 1 512 ? 5.780 20.746 11.027 1.00 76.69 512 GLY A O 1
ATOM 3886 N N . GLY A 1 513 ? 4.914 19.510 12.692 1.00 85.06 513 GLY A N 1
ATOM 3887 C CA . GLY A 1 513 ? 4.705 18.290 11.904 1.00 85.06 513 GLY A CA 1
ATOM 3888 C C . GLY A 1 513 ? 3.236 18.072 11.528 1.00 85.06 513 GLY A C 1
ATOM 3889 O O . GLY A 1 513 ? 2.424 18.982 11.654 1.00 85.06 513 GLY A O 1
ATOM 3890 N N . THR A 1 514 ? 2.889 16.855 11.103 1.00 88.25 514 THR A N 1
ATOM 3891 C CA . THR A 1 514 ? 1.529 16.499 10.637 1.00 88.25 514 THR A CA 1
ATOM 3892 C C . THR A 1 514 ? 0.867 15.392 11.460 1.00 88.25 514 THR A C 1
ATOM 3894 O O . THR A 1 514 ? -0.217 14.926 11.135 1.00 88.25 514 THR A O 1
ATOM 3897 N N . CYS A 1 515 ? 1.509 14.935 12.535 1.00 89.50 515 CYS A N 1
ATOM 3898 C CA . CYS A 1 515 ? 0.970 13.865 13.364 1.00 89.50 515 CYS A CA 1
ATOM 3899 C C . CYS A 1 515 ? -0.059 14.383 14.376 1.00 89.50 515 CYS A C 1
ATOM 3901 O O . CYS A 1 515 ? 0.271 15.188 15.256 1.00 89.50 515 CYS A O 1
ATOM 3903 N N . GLU A 1 516 ? -1.271 13.846 14.304 1.00 86.31 516 GLU A N 1
ATOM 3904 C CA . GLU A 1 516 ? -2.304 13.978 15.330 1.00 86.31 516 GLU A CA 1
ATOM 3905 C C . GLU A 1 516 ? -2.182 12.847 16.357 1.00 86.31 516 GLU A C 1
ATOM 3907 O O . GLU A 1 516 ? -1.767 11.741 16.042 1.00 86.31 516 GLU A O 1
ATOM 3912 N N . THR A 1 517 ? -2.516 13.088 17.625 1.00 84.19 517 THR A N 1
ATOM 3913 C CA . THR A 1 517 ? -2.423 12.037 18.661 1.00 84.19 517 THR A CA 1
ATOM 3914 C C . THR A 1 517 ? -3.660 11.136 18.725 1.00 84.19 517 THR A C 1
ATOM 3916 O O . THR A 1 517 ? -3.686 10.164 19.486 1.00 84.19 517 THR A O 1
ATOM 3919 N N . SER A 1 518 ? -4.687 11.444 17.937 1.00 82.62 518 SER A N 1
ATOM 3920 C CA . SER A 1 518 ? -5.913 10.668 17.786 1.00 82.62 518 SER A CA 1
ATOM 3921 C C . SER A 1 518 ? -6.493 10.934 16.403 1.00 82.62 518 SER A C 1
ATOM 3923 O O . SER A 1 518 ? -6.623 12.092 16.037 1.00 82.62 518 SER A O 1
ATOM 3925 N N . VAL A 1 519 ? -6.889 9.882 15.690 1.00 80.50 519 VAL A N 1
ATOM 3926 C CA . VAL A 1 519 ? -7.546 9.964 14.375 1.00 80.50 519 VAL A CA 1
ATOM 3927 C C . VAL A 1 519 ? -8.850 9.177 14.465 1.00 80.50 519 VAL A C 1
ATOM 3929 O O . VAL A 1 519 ? -8.834 8.023 14.892 1.00 80.50 519 VAL A O 1
ATOM 3932 N N . ASP A 1 520 ? -9.986 9.807 14.160 1.00 76.88 520 ASP A N 1
ATOM 3933 C CA . ASP A 1 520 ? -11.334 9.218 14.269 1.00 76.88 520 ASP A CA 1
ATOM 3934 C C . ASP A 1 520 ? -11.622 8.548 15.627 1.00 76.88 520 ASP A C 1
ATOM 3936 O O . ASP A 1 520 ? -12.189 7.453 15.703 1.00 76.88 520 ASP A O 1
ATOM 3940 N N . GLY A 1 521 ? -11.165 9.171 16.718 1.00 75.88 521 GLY A N 1
ATOM 3941 C CA . GLY A 1 521 ? -11.285 8.647 18.086 1.00 75.88 521 GLY A CA 1
ATOM 3942 C C . GLY A 1 521 ? -10.345 7.479 18.426 1.00 75.88 521 GLY A C 1
ATOM 3943 O O . GLY A 1 521 ? -10.339 7.007 19.564 1.00 75.88 521 GLY A O 1
ATOM 3944 N N . MET A 1 522 ? -9.526 7.007 17.482 1.00 81.75 522 MET A N 1
ATOM 3945 C CA . MET A 1 522 ? -8.514 5.981 17.730 1.00 81.75 522 MET A CA 1
ATOM 3946 C C . MET A 1 522 ? -7.181 6.617 18.144 1.00 81.75 522 MET A C 1
ATOM 3948 O O . MET A 1 522 ? -6.688 7.508 17.450 1.00 81.75 522 MET A O 1
ATOM 3952 N N . PRO A 1 523 ? -6.539 6.143 19.229 1.00 82.38 523 PRO A N 1
ATOM 3953 C CA . PRO A 1 523 ? -5.231 6.645 19.636 1.00 82.38 523 PRO A CA 1
ATOM 3954 C C . PRO A 1 523 ? -4.171 6.460 18.545 1.00 82.38 523 PRO A C 1
ATOM 3956 O O . PRO A 1 523 ? -3.957 5.349 18.055 1.00 82.38 523 PRO A O 1
ATOM 3959 N N . HIS A 1 524 ? -3.440 7.530 18.238 1.00 85.69 524 HIS A N 1
ATOM 3960 C CA . HIS A 1 524 ? -2.349 7.534 17.267 1.00 85.69 524 HIS A CA 1
ATOM 3961 C C . HIS A 1 524 ? -1.033 7.914 17.949 1.00 85.69 524 HIS A C 1
ATOM 3963 O O . HIS A 1 524 ? -0.961 8.852 18.744 1.00 85.69 524 HIS A O 1
ATOM 3969 N N . PHE A 1 525 ? 0.028 7.143 17.696 1.00 86.38 525 PHE A N 1
ATOM 3970 C CA . PHE A 1 525 ? 1.294 7.317 18.401 1.00 86.38 525 PHE A CA 1
ATOM 3971 C C . PHE A 1 525 ? 2.288 8.125 17.563 1.00 86.38 525 PHE A C 1
ATOM 3973 O O . PHE A 1 525 ? 2.981 7.591 16.694 1.00 86.38 525 PHE A O 1
ATOM 3980 N N . CYS A 1 526 ? 2.394 9.421 17.863 1.00 89.44 526 CYS A N 1
ATOM 3981 C CA . CYS A 1 526 ? 3.433 10.280 17.298 1.00 89.44 526 CYS A CA 1
ATOM 3982 C C . CYS A 1 526 ? 4.819 9.925 17.854 1.00 89.44 526 CYS A C 1
ATOM 3984 O O . CYS A 1 526 ? 4.979 9.597 19.032 1.00 89.44 526 CYS A O 1
ATOM 3986 N N . ARG A 1 527 ? 5.847 10.008 17.004 1.00 89.56 527 ARG A N 1
ATOM 3987 C CA . ARG A 1 527 ? 7.232 9.619 17.315 1.00 89.56 527 ARG A CA 1
ATOM 3988 C C . ARG A 1 527 ? 8.215 10.728 16.923 1.00 89.56 527 ARG A C 1
ATOM 3990 O O . ARG A 1 527 ? 9.053 10.498 16.049 1.00 89.56 527 ARG A O 1
ATOM 3997 N N . PRO A 1 528 ? 8.147 11.915 17.559 1.00 90.62 528 PRO A N 1
ATOM 3998 C CA . PRO A 1 528 ? 9.018 13.032 17.213 1.00 90.62 528 PRO A CA 1
ATOM 3999 C C . PRO A 1 528 ? 10.496 12.716 17.450 1.00 90.62 528 PRO A C 1
ATOM 4001 O O . PRO A 1 528 ? 10.854 11.778 18.174 1.00 90.62 528 PRO A O 1
ATOM 4004 N N . ALA A 1 529 ? 11.374 13.537 16.875 1.00 85.44 529 ALA A N 1
ATOM 4005 C CA . ALA A 1 529 ? 12.805 13.474 17.150 1.00 85.44 529 ALA A CA 1
ATOM 4006 C C . ALA A 1 529 ? 13.102 13.455 18.673 1.00 85.44 529 ALA A C 1
ATOM 4008 O O . ALA A 1 529 ? 12.437 14.150 19.444 1.00 85.44 529 ALA A O 1
ATOM 4009 N N . PRO A 1 530 ? 14.088 12.661 19.138 1.00 84.62 530 PRO A N 1
ATOM 4010 C CA . PRO A 1 530 ? 15.092 11.929 18.358 1.00 84.62 530 PRO A CA 1
ATOM 4011 C C . PRO A 1 530 ? 14.646 10.528 17.885 1.00 84.62 530 PRO A C 1
ATOM 4013 O O . PRO A 1 530 ? 15.496 9.730 17.499 1.00 84.62 530 PRO A O 1
ATOM 4016 N N . SER A 1 531 ? 13.346 10.207 17.948 1.00 88.88 531 SER A N 1
ATOM 4017 C CA . SER A 1 531 ? 12.784 8.961 17.398 1.00 88.88 531 SER A CA 1
ATOM 4018 C C . SER A 1 531 ? 12.595 9.069 15.876 1.00 88.88 531 SER A C 1
ATOM 4020 O O . SER A 1 531 ? 13.342 9.775 15.215 1.00 88.88 531 SER A O 1
ATOM 4022 N N . ASP A 1 532 ? 11.622 8.374 15.287 1.00 92.25 532 ASP A N 1
ATOM 4023 C CA . ASP A 1 532 ? 11.488 8.224 13.834 1.00 92.25 532 ASP A CA 1
ATOM 4024 C C . ASP A 1 532 ? 11.251 9.541 13.077 1.00 92.25 532 ASP A C 1
ATOM 4026 O O . ASP A 1 532 ? 11.755 9.695 11.968 1.00 92.25 532 ASP A O 1
ATOM 4030 N N . GLY A 1 533 ? 10.628 10.541 13.709 1.00 93.38 533 GLY A N 1
ATOM 4031 C CA . GLY A 1 533 ? 10.490 11.896 13.160 1.00 93.38 533 GLY A CA 1
ATOM 4032 C C . GLY A 1 533 ? 11.813 12.636 12.940 1.00 93.38 533 GLY A C 1
ATOM 4033 O O . GLY A 1 533 ? 11.837 13.644 12.235 1.00 93.38 533 GLY A O 1
ATOM 4034 N N . VAL A 1 534 ? 12.935 12.121 13.468 1.00 93.06 534 VAL A N 1
ATOM 4035 C CA . VAL A 1 534 ? 14.285 12.628 13.166 1.00 93.06 534 VAL A CA 1
ATOM 4036 C C . VAL A 1 534 ? 14.634 12.513 11.683 1.00 93.06 534 VAL A C 1
ATOM 4038 O O . VAL A 1 534 ? 15.454 13.287 11.194 1.00 93.06 534 VAL A O 1
ATOM 4041 N N . LEU A 1 535 ? 14.018 11.566 10.967 1.00 95.06 535 LEU A N 1
ATOM 4042 C CA . LEU A 1 535 ? 14.275 11.339 9.548 1.00 95.06 535 LEU A CA 1
ATOM 4043 C C . LEU A 1 535 ? 13.793 12.509 8.677 1.00 95.06 535 LEU A C 1
ATOM 4045 O O . LEU A 1 535 ? 14.415 12.777 7.657 1.00 95.06 535 LEU A O 1
ATOM 4049 N N . ALA A 1 536 ? 12.771 13.252 9.112 1.00 94.69 536 ALA A N 1
ATOM 4050 C CA . ALA A 1 536 ? 12.285 14.432 8.397 1.00 94.69 536 ALA A CA 1
ATOM 4051 C C . ALA A 1 536 ? 13.129 15.692 8.650 1.00 94.69 536 ALA A C 1
ATOM 4053 O O . ALA A 1 536 ? 13.285 16.523 7.764 1.00 94.69 536 ALA A O 1
ATOM 4054 N N . ILE A 1 537 ? 13.684 15.849 9.857 1.00 92.00 537 ILE A N 1
ATOM 4055 C CA . ILE A 1 537 ? 14.318 17.114 10.276 1.00 92.00 537 ILE A CA 1
ATOM 4056 C C . ILE A 1 537 ? 15.852 17.071 10.315 1.00 92.00 537 ILE A C 1
ATOM 4058 O O . ILE A 1 537 ? 16.500 18.116 10.355 1.00 92.00 537 ILE A O 1
ATOM 4062 N N . GLY A 1 538 ? 16.452 15.879 10.318 1.00 90.31 538 GLY A N 1
ATOM 4063 C CA . GLY A 1 538 ? 17.895 15.713 10.486 1.00 90.31 538 GLY A CA 1
ATOM 4064 C C . GLY A 1 538 ? 18.363 15.778 11.945 1.00 90.31 538 GLY A C 1
ATOM 4065 O O . GLY A 1 538 ? 17.724 16.350 12.828 1.00 90.31 538 GLY A O 1
ATOM 4066 N N . ALA A 1 539 ? 19.507 15.154 12.222 1.00 88.50 539 ALA A N 1
ATOM 4067 C CA . ALA A 1 539 ? 20.192 15.229 13.513 1.00 88.50 539 ALA A CA 1
ATOM 4068 C C . ALA A 1 539 ? 21.664 14.833 13.370 1.00 88.50 539 ALA A C 1
ATOM 4070 O O . ALA A 1 539 ? 22.058 14.171 12.415 1.00 88.50 539 ALA A O 1
ATOM 4071 N N . ASN A 1 540 ? 22.494 15.209 14.348 1.00 87.62 540 ASN A N 1
ATOM 4072 C CA . ASN A 1 540 ? 23.907 14.805 14.421 1.00 87.62 540 ASN A CA 1
ATOM 4073 C C . ASN A 1 540 ? 24.735 15.130 13.157 1.00 87.62 540 ASN A C 1
ATOM 4075 O O . ASN A 1 540 ? 25.714 14.445 12.870 1.00 87.62 540 ASN A O 1
ATOM 4079 N N . GLY A 1 541 ? 24.355 16.180 12.420 1.00 90.50 541 GLY A N 1
ATOM 4080 C CA . GLY A 1 541 ? 25.013 16.585 11.175 1.00 90.50 541 GLY A CA 1
ATOM 4081 C C . GLY A 1 541 ? 24.582 15.805 9.930 1.00 90.50 541 GLY A C 1
ATOM 4082 O O . GLY A 1 541 ? 25.189 16.011 8.886 1.00 90.50 541 GLY A O 1
ATOM 4083 N N . PHE A 1 542 ? 23.563 14.946 10.031 1.00 94.94 542 PHE A N 1
ATOM 4084 C CA . PHE A 1 542 ? 22.936 14.266 8.899 1.00 94.94 542 PHE A CA 1
ATOM 4085 C C . PHE A 1 542 ? 21.627 14.951 8.509 1.00 94.94 542 PHE A C 1
ATOM 4087 O O . PHE A 1 542 ? 20.838 15.355 9.369 1.00 94.94 542 PHE A O 1
ATOM 4094 N N . THR A 1 543 ? 21.416 15.056 7.205 1.00 96.00 543 THR A N 1
ATOM 4095 C CA . THR A 1 543 ? 20.227 15.614 6.554 1.00 96.00 543 THR A CA 1
ATOM 4096 C C . THR A 1 543 ? 19.274 14.499 6.092 1.00 96.00 543 THR A C 1
ATOM 4098 O O . THR A 1 543 ? 19.676 13.331 6.048 1.00 96.00 543 THR A O 1
ATOM 4101 N N . PRO A 1 544 ? 18.026 14.822 5.707 1.00 96.31 544 PRO A N 1
ATOM 4102 C CA . PRO A 1 544 ? 17.130 13.869 5.047 1.00 96.31 544 PRO A CA 1
ATOM 4103 C C . PRO A 1 544 ? 17.768 13.153 3.845 1.00 96.31 544 PRO A C 1
ATOM 4105 O O . PRO A 1 544 ? 17.653 11.933 3.735 1.00 96.31 544 PRO A O 1
ATOM 4108 N N . ASP A 1 545 ? 18.546 13.859 3.018 1.00 96.44 545 ASP A N 1
ATOM 4109 C CA . ASP A 1 545 ? 19.278 13.254 1.894 1.00 96.44 545 ASP A CA 1
ATOM 4110 C C . ASP A 1 545 ? 20.320 12.225 2.345 1.00 96.44 545 ASP A C 1
ATOM 4112 O O . ASP A 1 545 ? 20.466 11.162 1.731 1.00 96.44 545 ASP A O 1
ATOM 4116 N N . ASP A 1 546 ? 21.018 12.488 3.453 1.00 96.06 546 ASP A N 1
ATOM 4117 C CA . ASP 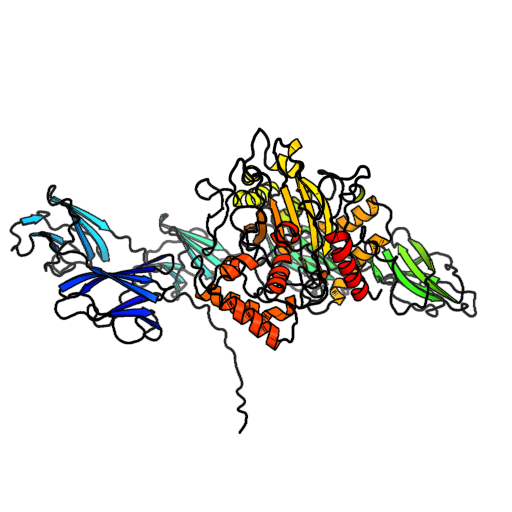A 1 546 ? 21.951 11.516 4.017 1.00 96.06 546 ASP A CA 1
ATOM 4118 C C . ASP A 1 546 ? 21.226 10.250 4.485 1.00 96.06 546 ASP A C 1
ATOM 4120 O O . ASP A 1 546 ? 21.757 9.142 4.348 1.00 96.06 546 ASP A O 1
ATOM 4124 N N . TYR A 1 547 ? 20.011 10.379 5.023 1.00 96.19 547 TYR A N 1
ATOM 4125 C CA . TYR A 1 547 ? 19.199 9.224 5.395 1.00 96.19 547 TYR A CA 1
ATOM 4126 C C . TYR A 1 547 ? 18.724 8.449 4.166 1.00 96.19 547 TYR A C 1
ATOM 4128 O O . TYR A 1 547 ? 18.912 7.228 4.138 1.00 96.19 547 TYR A O 1
ATOM 4136 N N . ILE A 1 548 ? 18.206 9.128 3.134 1.00 97.25 548 ILE A N 1
ATOM 4137 C CA . ILE A 1 548 ? 17.813 8.515 1.850 1.00 97.25 548 ILE A CA 1
ATOM 4138 C C . ILE A 1 548 ? 18.975 7.691 1.285 1.00 97.25 548 ILE A C 1
ATOM 4140 O O . ILE A 1 548 ? 18.817 6.504 0.988 1.00 97.25 548 ILE A O 1
ATOM 4144 N N . ALA A 1 549 ? 20.176 8.273 1.236 1.00 96.00 549 ALA A N 1
ATOM 4145 C CA . ALA A 1 549 ? 21.384 7.635 0.714 1.00 96.00 549 ALA A CA 1
ATOM 4146 C C . ALA A 1 549 ? 21.891 6.445 1.554 1.00 96.00 549 ALA A C 1
ATOM 4148 O O . ALA A 1 549 ? 22.886 5.806 1.188 1.00 96.00 549 ALA A O 1
ATOM 4149 N N . ASN A 1 550 ? 21.283 6.152 2.706 1.00 95.00 550 ASN A N 1
ATOM 4150 C CA . ASN A 1 550 ? 21.658 5.040 3.579 1.00 95.00 550 ASN A CA 1
ATOM 4151 C C . ASN A 1 550 ? 20.555 3.989 3.770 1.00 95.00 550 ASN A C 1
ATOM 4153 O O . ASN A 1 550 ? 20.792 3.001 4.475 1.00 95.00 550 ASN A O 1
ATOM 4157 N N . TYR A 1 551 ? 19.423 4.117 3.076 1.00 96.81 551 TYR A N 1
ATOM 4158 C CA . TYR A 1 551 ? 18.532 2.989 2.809 1.00 96.81 551 TYR A CA 1
ATOM 4159 C C . TYR A 1 551 ? 19.096 2.106 1.690 1.00 96.81 551 TYR A C 1
ATOM 4161 O O . TYR A 1 551 ? 19.655 2.588 0.706 1.00 96.81 551 TYR A O 1
ATOM 4169 N N . ARG A 1 552 ? 18.967 0.786 1.844 1.00 95.44 552 ARG A N 1
ATOM 4170 C CA . ARG A 1 552 ? 19.430 -0.213 0.867 1.00 95.44 552 ARG A CA 1
ATOM 4171 C C . ARG A 1 552 ? 18.270 -1.086 0.411 1.00 95.44 552 ARG A C 1
ATOM 4173 O O . ARG A 1 552 ? 17.511 -1.505 1.287 1.00 95.44 552 ARG A O 1
ATOM 4180 N N . PRO A 1 553 ? 18.147 -1.399 -0.889 1.00 97.81 553 PRO A N 1
ATOM 4181 C CA . PRO A 1 553 ? 17.177 -2.385 -1.341 1.00 97.81 553 PRO A CA 1
ATOM 4182 C C . PRO A 1 553 ? 17.558 -3.761 -0.783 1.00 97.81 553 PRO A C 1
ATOM 4184 O O . PRO A 1 553 ? 18.723 -4.161 -0.829 1.00 97.81 553 PRO A O 1
ATOM 4187 N N . ILE A 1 554 ? 16.584 -4.476 -0.221 1.00 97.50 554 ILE A N 1
ATOM 4188 C CA . ILE A 1 554 ? 16.791 -5.813 0.360 1.00 97.50 554 ILE A CA 1
ATOM 4189 C C . ILE A 1 554 ? 15.897 -6.887 -0.254 1.00 97.50 554 ILE A C 1
ATOM 4191 O O . ILE A 1 554 ? 16.199 -8.072 -0.109 1.00 97.50 554 ILE A O 1
ATOM 4195 N N . ALA A 1 555 ? 14.808 -6.496 -0.924 1.00 98.25 555 ALA A N 1
ATOM 4196 C CA . ALA A 1 555 ? 13.999 -7.424 -1.699 1.00 98.25 555 ALA A CA 1
ATOM 4197 C C . ALA A 1 555 ? 13.153 -6.740 -2.779 1.00 98.25 555 ALA A C 1
ATOM 4199 O O . ALA A 1 555 ? 12.656 -5.635 -2.556 1.00 98.25 555 ALA A O 1
ATOM 4200 N N . LEU A 1 556 ? 12.920 -7.468 -3.873 1.00 98.62 556 LEU A N 1
ATOM 4201 C CA . LEU A 1 556 ? 11.823 -7.261 -4.825 1.00 98.62 556 LEU A CA 1
ATOM 4202 C C . LEU A 1 556 ? 10.897 -8.478 -4.757 1.00 98.62 556 LEU A C 1
ATOM 4204 O O . LEU A 1 556 ? 11.395 -9.604 -4.683 1.00 98.62 556 LEU A O 1
ATOM 4208 N N . ILE A 1 557 ? 9.576 -8.282 -4.721 1.00 98.38 557 ILE A N 1
ATOM 4209 C CA . ILE A 1 557 ? 8.618 -9.378 -4.499 1.00 98.38 557 ILE A CA 1
ATOM 4210 C C . ILE A 1 557 ? 7.429 -9.268 -5.449 1.00 98.38 557 ILE A C 1
ATOM 4212 O O . ILE A 1 557 ? 6.708 -8.273 -5.419 1.00 98.38 557 ILE A O 1
ATOM 4216 N N . ASN A 1 558 ? 7.177 -10.338 -6.201 1.00 97.88 558 ASN A N 1
ATOM 4217 C CA . ASN A 1 558 ? 5.949 -10.524 -6.963 1.00 97.88 558 ASN A CA 1
ATOM 4218 C C . ASN A 1 558 ? 4.821 -10.983 -6.025 1.00 97.88 558 ASN A C 1
ATOM 4220 O O . ASN A 1 558 ? 4.948 -12.004 -5.337 1.00 97.88 558 ASN A O 1
ATOM 4224 N N . ARG A 1 559 ? 3.731 -10.217 -5.977 1.00 96.44 559 ARG A N 1
ATOM 4225 C CA . ARG A 1 559 ? 2.506 -10.527 -5.236 1.00 96.44 559 ARG A CA 1
ATOM 4226 C C . ARG A 1 559 ? 1.289 -10.552 -6.153 1.00 96.44 559 ARG A C 1
ATOM 4228 O O . ARG A 1 559 ? 0.232 -10.038 -5.796 1.00 96.44 559 ARG A O 1
ATOM 4235 N N . PHE A 1 560 ? 1.419 -11.196 -7.308 1.00 95.62 560 PHE A N 1
ATOM 4236 C CA . PHE A 1 560 ? 0.281 -11.530 -8.165 1.00 95.62 560 PHE A CA 1
ATOM 4237 C C . PHE A 1 560 ? -0.831 -12.289 -7.415 1.00 95.62 560 PHE A C 1
ATOM 4239 O O . PHE A 1 560 ? -2.006 -12.142 -7.733 1.00 95.62 560 PHE A O 1
ATOM 4246 N N . ASP A 1 561 ? -0.488 -13.017 -6.342 1.00 93.56 561 ASP A N 1
ATOM 4247 C CA . ASP A 1 561 ? -1.456 -13.632 -5.420 1.00 93.56 561 ASP A CA 1
ATOM 4248 C C . ASP A 1 561 ? -2.412 -12.631 -4.741 1.00 93.56 561 ASP A C 1
ATOM 4250 O O . ASP A 1 561 ? -3.399 -13.050 -4.142 1.00 93.56 561 ASP A O 1
ATOM 4254 N N . LEU A 1 562 ? -2.126 -11.328 -4.817 1.00 92.62 562 LEU A N 1
ATOM 4255 C CA . LEU A 1 562 ? -2.973 -10.240 -4.323 1.00 92.62 562 LEU A CA 1
ATOM 4256 C C . LEU A 1 562 ? -3.740 -9.502 -5.426 1.00 92.62 562 LEU A C 1
ATOM 4258 O O . LEU A 1 562 ? -4.233 -8.401 -5.175 1.00 92.62 562 LEU A O 1
ATOM 4262 N N . GLN A 1 563 ? -3.848 -10.079 -6.625 1.00 91.56 563 GLN A N 1
ATOM 4263 C CA . GLN A 1 563 ? -4.756 -9.573 -7.650 1.00 91.56 563 GLN A CA 1
ATOM 4264 C C . GLN A 1 563 ? -6.169 -9.404 -7.073 1.00 91.56 563 GLN A C 1
ATOM 4266 O O . GLN A 1 563 ? -6.704 -10.301 -6.410 1.00 91.56 563 GLN A O 1
ATOM 4271 N N . SER A 1 564 ? -6.782 -8.248 -7.332 1.00 87.56 564 SER A N 1
ATOM 4272 C CA . SER A 1 564 ? -8.139 -7.979 -6.855 1.00 87.56 564 SER A CA 1
ATOM 4273 C C . SER A 1 564 ? -9.166 -8.937 -7.446 1.00 87.56 564 SER A C 1
ATOM 4275 O O . SER A 1 564 ? -9.049 -9.409 -8.575 1.00 87.56 564 SER A O 1
ATOM 4277 N N . ALA A 1 565 ? -10.221 -9.208 -6.677 1.00 86.75 565 ALA A N 1
ATOM 4278 C CA . ALA A 1 565 ? -11.261 -10.164 -7.056 1.00 86.75 565 ALA A CA 1
ATOM 4279 C C . ALA A 1 565 ? -12.063 -9.755 -8.309 1.00 86.75 565 ALA A C 1
ATOM 4281 O O . ALA A 1 565 ? -12.644 -10.614 -8.969 1.00 86.75 565 ALA A O 1
ATOM 4282 N N . ASP A 1 566 ? -12.110 -8.461 -8.626 1.00 83.00 566 ASP A N 1
ATOM 4283 C CA . ASP A 1 566 ? -12.709 -7.891 -9.838 1.00 83.00 566 ASP A CA 1
ATOM 4284 C C . ASP A 1 566 ? -11.743 -7.861 -11.035 1.00 83.00 566 ASP A C 1
ATOM 4286 O O . ASP A 1 566 ? -12.135 -7.465 -12.133 1.00 83.00 566 ASP A O 1
ATOM 4290 N N . LEU A 1 567 ? -10.503 -8.325 -10.843 1.00 85.94 567 LEU A N 1
ATOM 4291 C CA . LEU A 1 567 ? -9.458 -8.406 -11.860 1.00 85.94 567 LEU A CA 1
ATOM 4292 C C . LEU A 1 567 ? -9.107 -7.032 -12.457 1.00 85.94 567 LEU A C 1
ATOM 4294 O O . LEU A 1 567 ? -8.762 -6.943 -13.638 1.00 85.94 567 LEU A O 1
ATOM 4298 N N . SER A 1 568 ? -9.213 -5.957 -11.668 1.00 84.00 568 SER A N 1
ATOM 4299 C CA . SER A 1 568 ? -8.833 -4.598 -12.085 1.00 84.00 568 SER A CA 1
ATOM 4300 C C . SER A 1 568 ? -7.322 -4.357 -12.113 1.00 84.00 568 SER A C 1
ATOM 4302 O O . SER A 1 568 ? -6.858 -3.398 -12.724 1.00 84.00 568 SER A O 1
ATOM 4304 N N . ASP A 1 569 ? -6.549 -5.213 -11.454 1.00 91.62 569 ASP A N 1
ATOM 4305 C CA . ASP A 1 569 ? -5.098 -5.105 -11.317 1.00 91.62 569 ASP A CA 1
ATOM 4306 C C . ASP A 1 569 ? -4.413 -6.467 -11.435 1.00 91.62 569 ASP A C 1
ATOM 4308 O O . ASP A 1 569 ? -5.061 -7.512 -11.522 1.00 91.62 569 ASP A O 1
ATOM 4312 N N . CYS A 1 570 ? -3.087 -6.439 -11.446 1.00 93.69 570 CYS A N 1
ATOM 4313 C CA . CYS A 1 570 ? -2.222 -7.605 -11.523 1.00 93.69 570 CYS A CA 1
ATOM 4314 C C . CYS A 1 570 ? -1.495 -7.895 -10.201 1.00 93.69 570 CYS A C 1
ATOM 4316 O O . CYS A 1 570 ? -0.421 -8.494 -10.198 1.00 93.69 570 CYS A O 1
ATOM 4318 N N . GLY A 1 571 ? -2.086 -7.497 -9.072 1.00 94.50 571 GLY A N 1
ATOM 4319 C CA . GLY A 1 571 ? -1.498 -7.648 -7.746 1.00 94.50 571 GLY A CA 1
ATOM 4320 C C . GLY A 1 571 ? -0.414 -6.613 -7.444 1.00 94.50 571 GLY A C 1
ATOM 4321 O O . GLY A 1 571 ? -0.280 -5.593 -8.124 1.00 94.50 571 GLY A O 1
ATOM 4322 N N . GLU A 1 572 ? 0.342 -6.856 -6.369 1.00 95.44 572 GLU A N 1
ATOM 4323 C CA . GLU A 1 572 ? 1.378 -5.927 -5.891 1.00 95.44 572 GLU A CA 1
ATOM 4324 C C . GLU A 1 572 ? 2.788 -6.340 -6.357 1.00 95.44 572 GLU A C 1
ATOM 4326 O O . GLU A 1 572 ? 3.134 -7.522 -6.400 1.00 95.44 572 GLU A O 1
ATOM 4331 N N . HIS A 1 573 ? 3.664 -5.369 -6.621 1.00 97.06 573 HIS A N 1
ATOM 4332 C CA . HIS A 1 573 ? 5.055 -5.622 -7.026 1.00 97.06 573 HIS A CA 1
ATOM 4333 C C . HIS A 1 573 ? 6.025 -4.865 -6.123 1.00 97.06 573 HIS A C 1
ATOM 4335 O O . HIS A 1 573 ? 6.479 -3.762 -6.409 1.00 97.06 573 HIS A O 1
ATOM 4341 N N . ARG A 1 574 ? 6.336 -5.466 -4.977 1.00 97.94 574 ARG A N 1
ATOM 4342 C CA . ARG A 1 574 ? 6.965 -4.796 -3.834 1.00 97.94 574 ARG A CA 1
ATOM 4343 C C . ARG A 1 574 ? 8.455 -4.531 -4.031 1.00 97.94 574 ARG A C 1
ATOM 4345 O O . ARG A 1 574 ? 9.165 -5.415 -4.497 1.00 97.94 574 ARG A O 1
ATOM 4352 N N . ILE A 1 575 ? 8.942 -3.405 -3.514 1.00 98.56 575 ILE A N 1
ATOM 4353 C CA . ILE A 1 575 ? 10.352 -3.159 -3.176 1.00 98.56 575 ILE A CA 1
ATOM 4354 C C . ILE A 1 575 ? 10.498 -2.842 -1.679 1.00 98.56 575 ILE A C 1
ATOM 4356 O O . ILE A 1 575 ? 9.700 -2.104 -1.102 1.00 98.56 575 ILE A O 1
ATOM 4360 N N . ILE A 1 576 ? 11.499 -3.438 -1.021 1.00 98.44 576 ILE A N 1
ATOM 4361 C CA . ILE A 1 576 ? 11.770 -3.260 0.416 1.00 98.44 576 ILE A CA 1
ATOM 4362 C C . ILE A 1 576 ? 13.127 -2.596 0.615 1.00 98.44 576 ILE A C 1
ATOM 4364 O O . ILE A 1 576 ? 14.139 -3.096 0.120 1.00 98.44 576 ILE A O 1
ATOM 4368 N N . TYR A 1 577 ? 13.157 -1.556 1.444 1.00 98.38 577 TYR A N 1
ATOM 4369 C CA . TYR A 1 577 ? 14.362 -0.858 1.868 1.00 98.38 577 TYR A CA 1
ATOM 4370 C C . TYR A 1 577 ? 14.638 -1.036 3.356 1.00 98.38 577 TYR A C 1
ATOM 4372 O O . TYR A 1 577 ? 13.737 -0.875 4.173 1.00 98.38 577 TYR A O 1
ATOM 4380 N N . GLY A 1 578 ? 15.891 -1.310 3.722 1.00 96.06 578 GLY A N 1
ATOM 4381 C CA . GLY A 1 578 ? 16.362 -1.309 5.112 1.00 96.06 578 GLY A CA 1
ATOM 4382 C C . GLY A 1 578 ? 17.379 -0.195 5.367 1.00 96.06 578 GLY A C 1
ATOM 4383 O O . GLY A 1 578 ? 18.320 -0.027 4.588 1.00 96.06 578 GLY A O 1
ATOM 4384 N N . LEU A 1 579 ? 17.211 0.555 6.458 1.00 94.50 579 LEU A N 1
ATOM 4385 C CA . LEU A 1 579 ? 18.132 1.617 6.866 1.00 94.50 579 LEU A CA 1
ATOM 4386 C C . LEU A 1 579 ? 19.425 1.039 7.454 1.00 94.50 579 LEU A C 1
ATOM 4388 O O . LEU A 1 579 ? 19.401 0.306 8.445 1.00 94.50 579 LEU A O 1
ATOM 4392 N N . HIS A 1 580 ? 20.573 1.461 6.927 1.00 91.38 580 HIS A N 1
ATOM 4393 C CA . HIS A 1 580 ? 21.874 1.216 7.548 1.00 91.38 580 HIS A CA 1
ATOM 4394 C C . HIS A 1 580 ? 22.153 2.259 8.645 1.00 91.38 580 HIS A C 1
ATOM 4396 O O . HIS A 1 580 ? 22.981 3.156 8.485 1.00 91.38 580 HIS A O 1
ATOM 4402 N N . SER A 1 581 ? 21.438 2.141 9.766 1.00 84.19 581 SER A N 1
ATOM 4403 C CA . SER A 1 581 ? 21.353 3.154 10.832 1.00 84.19 581 SER A CA 1
ATOM 4404 C C . SER A 1 581 ? 22.703 3.581 11.416 1.00 84.19 581 SER A C 1
ATOM 4406 O O . SER A 1 581 ? 22.927 4.768 11.657 1.00 84.19 581 SER A O 1
ATOM 4408 N N . SER A 1 582 ? 23.659 2.656 11.544 1.00 84.69 582 SER A N 1
ATOM 4409 C CA . SER A 1 582 ? 25.009 2.967 12.031 1.00 84.69 582 SER A CA 1
ATOM 4410 C C . SER A 1 582 ? 25.803 3.904 11.118 1.00 84.69 582 SER A C 1
ATOM 4412 O O . SER A 1 582 ? 26.693 4.596 11.604 1.00 84.69 582 SER A O 1
ATOM 4414 N N . ALA A 1 583 ? 25.504 3.951 9.814 1.00 86.81 583 ALA A N 1
ATOM 4415 C CA . ALA A 1 583 ? 26.163 4.879 8.889 1.00 86.81 583 ALA A CA 1
ATOM 4416 C C . ALA A 1 583 ? 25.686 6.330 9.046 1.00 86.81 583 ALA A C 1
ATOM 4418 O O . ALA A 1 583 ? 26.356 7.236 8.561 1.00 86.81 583 ALA A O 1
ATOM 4419 N N . VAL A 1 584 ? 24.565 6.537 9.738 1.00 87.44 584 VAL A N 1
ATOM 4420 C CA . VAL A 1 584 ? 23.946 7.849 9.976 1.00 87.44 584 VAL A CA 1
ATOM 4421 C C . VAL A 1 584 ? 23.788 8.144 11.470 1.00 87.44 584 VAL A C 1
ATOM 4423 O O . VAL A 1 584 ? 22.945 8.932 11.880 1.00 87.44 584 VAL A O 1
ATOM 4426 N N . SER A 1 585 ? 24.605 7.496 12.309 1.00 87.50 585 SER A N 1
ATOM 4427 C CA . SER A 1 585 ? 24.628 7.681 13.769 1.00 87.50 585 SER A CA 1
ATOM 4428 C C . SER A 1 585 ? 23.262 7.532 14.457 1.00 87.50 585 SER A C 1
ATOM 4430 O O . SER A 1 585 ? 23.024 8.134 15.505 1.00 87.50 585 SER A O 1
ATOM 4432 N N . LEU A 1 586 ? 22.376 6.708 13.892 1.00 87.94 586 LEU A N 1
ATOM 4433 C CA . LEU A 1 586 ? 21.108 6.321 14.503 1.00 87.94 586 LEU A CA 1
ATOM 4434 C C . LEU A 1 586 ? 21.230 4.925 15.121 1.00 87.94 586 LEU A C 1
ATOM 4436 O O . LEU A 1 586 ? 22.020 4.088 14.677 1.00 87.94 586 LEU A O 1
ATOM 4440 N N . SER A 1 587 ? 20.440 4.668 16.161 1.00 85.00 587 SER A N 1
ATOM 4441 C CA . SER A 1 587 ? 20.286 3.334 16.740 1.00 85.00 587 SER A CA 1
ATOM 4442 C C . SER A 1 587 ? 18.966 2.713 16.281 1.00 85.00 587 SER A C 1
ATOM 4444 O O . SER A 1 587 ? 18.021 3.412 15.929 1.00 85.00 587 SER A O 1
ATOM 4446 N N . GLY A 1 588 ? 18.901 1.382 16.258 1.00 87.25 588 GLY A N 1
ATOM 4447 C CA . GLY A 1 588 ? 17.700 0.664 15.837 1.00 87.25 588 GLY A CA 1
ATOM 4448 C C . GLY A 1 588 ? 17.648 0.387 14.336 1.00 87.25 588 GLY A C 1
ATOM 4449 O O . GLY A 1 588 ? 18.668 0.373 13.644 1.00 87.25 588 GLY A O 1
ATOM 4450 N N . ARG A 1 589 ? 16.444 0.073 13.860 1.00 90.50 589 ARG A N 1
ATOM 4451 C CA . ARG A 1 589 ? 16.152 -0.398 12.499 1.00 90.50 589 ARG A CA 1
ATOM 4452 C C . ARG A 1 589 ? 15.003 0.435 11.943 1.00 90.50 589 ARG A C 1
ATOM 4454 O O . ARG A 1 589 ? 14.136 0.866 12.701 1.00 90.50 589 ARG A O 1
ATOM 4461 N N . ASN A 1 590 ? 14.974 0.642 10.639 1.00 93.62 590 ASN A N 1
ATOM 4462 C CA . ASN A 1 590 ? 13.851 1.293 9.982 1.00 93.62 590 ASN A CA 1
ATOM 4463 C C . ASN A 1 590 ? 13.742 0.761 8.550 1.00 93.62 590 ASN A C 1
ATOM 4465 O O . ASN A 1 590 ? 14.767 0.444 7.939 1.00 93.62 590 ASN A O 1
ATOM 4469 N N . PHE A 1 591 ? 12.519 0.606 8.053 1.00 96.19 591 PHE A N 1
ATOM 4470 C CA . PHE A 1 591 ? 12.254 0.137 6.702 1.00 96.19 591 PHE A CA 1
ATOM 4471 C C . PHE A 1 591 ? 11.207 1.006 6.028 1.00 96.19 591 PHE A C 1
ATOM 4473 O O . PHE A 1 591 ? 10.241 1.417 6.671 1.00 96.19 591 PHE A O 1
ATOM 4480 N N . ILE A 1 592 ? 11.376 1.175 4.720 1.00 97.88 592 ILE A N 1
ATOM 4481 C CA . ILE A 1 592 ? 10.384 1.750 3.813 1.00 97.88 592 ILE A CA 1
ATOM 4482 C C . ILE A 1 592 ? 10.069 0.687 2.768 1.00 97.88 592 ILE A C 1
ATOM 4484 O O . ILE A 1 592 ? 10.961 -0.015 2.289 1.00 97.88 592 ILE A O 1
ATOM 4488 N N . ILE A 1 593 ? 8.795 0.523 2.458 1.00 98.25 593 ILE A N 1
ATOM 4489 C CA . ILE A 1 593 ? 8.291 -0.508 1.565 1.00 98.25 593 ILE A CA 1
ATOM 4490 C C . ILE A 1 593 ? 7.359 0.176 0.577 1.00 98.25 593 ILE A C 1
ATOM 4492 O O . ILE A 1 593 ? 6.424 0.842 1.004 1.00 98.25 593 ILE A O 1
ATOM 4496 N N . PHE A 1 594 ? 7.598 -0.012 -0.715 1.00 98.44 594 PHE A N 1
ATOM 4497 C CA . PHE A 1 594 ? 6.676 0.421 -1.762 1.00 98.44 594 PHE A CA 1
ATOM 4498 C C . PHE A 1 594 ? 6.055 -0.820 -2.384 1.00 98.44 594 PHE A C 1
ATOM 4500 O O . PHE A 1 594 ? 6.768 -1.747 -2.764 1.00 98.44 594 PHE A O 1
ATOM 4507 N N . GLU A 1 595 ? 4.732 -0.859 -2.449 1.00 97.38 595 GLU A N 1
ATOM 4508 C CA . GLU A 1 595 ? 3.934 -1.985 -2.934 1.00 97.38 595 GLU A CA 1
ATOM 4509 C C . GLU A 1 595 ? 2.972 -1.497 -3.998 1.00 97.38 595 GLU A C 1
ATOM 4511 O O . GLU A 1 595 ? 1.770 -1.456 -3.749 1.00 97.38 595 GLU A O 1
ATOM 4516 N N . PRO A 1 596 ? 3.486 -1.067 -5.159 1.00 95.88 596 PRO A N 1
ATOM 4517 C CA . PRO A 1 596 ? 2.632 -0.614 -6.234 1.00 95.88 596 PRO A CA 1
ATOM 4518 C C . PRO A 1 596 ? 1.718 -1.747 -6.673 1.00 95.88 596 PRO A C 1
ATOM 4520 O O . PRO A 1 596 ? 2.162 -2.889 -6.841 1.00 95.88 596 PRO A O 1
ATOM 4523 N N . LYS A 1 597 ? 0.456 -1.404 -6.891 1.00 93.88 597 LYS A N 1
ATOM 4524 C CA . LYS A 1 597 ? -0.513 -2.278 -7.533 1.00 93.88 597 LYS A CA 1
ATOM 4525 C C . LYS A 1 597 ? -0.609 -1.871 -8.993 1.00 93.88 597 LYS A C 1
ATOM 4527 O O . LYS A 1 597 ? -0.937 -0.722 -9.282 1.00 93.88 597 LYS A O 1
ATOM 4532 N N . ILE A 1 598 ? -0.266 -2.788 -9.892 1.00 92.12 598 ILE A N 1
ATOM 4533 C CA . ILE A 1 598 ? -0.193 -2.484 -11.324 1.00 92.12 598 ILE A CA 1
ATOM 4534 C C . ILE A 1 598 ? -1.577 -2.710 -11.947 1.00 92.12 598 ILE A C 1
ATOM 4536 O O . ILE A 1 598 ? -2.094 -3.823 -11.832 1.00 92.12 598 ILE A O 1
ATOM 4540 N N . PRO A 1 599 ? -2.186 -1.704 -12.604 1.00 88.62 599 PRO A N 1
ATOM 4541 C CA . PRO A 1 599 ? -3.464 -1.865 -13.287 1.00 88.62 599 PRO A CA 1
ATOM 4542 C C . PRO A 1 599 ? -3.424 -2.972 -14.340 1.00 88.62 599 PRO A C 1
ATOM 4544 O O . PRO A 1 599 ? -2.435 -3.144 -15.053 1.00 88.62 599 PRO A O 1
ATOM 4547 N N . ASN A 1 600 ? -4.525 -3.707 -14.454 1.00 84.19 600 ASN A N 1
ATOM 4548 C CA . ASN A 1 600 ? -4.699 -4.700 -15.498 1.00 84.19 600 ASN A CA 1
ATOM 4549 C C . ASN A 1 600 ? -5.065 -3.974 -16.805 1.00 84.19 600 ASN A C 1
ATOM 4551 O O . ASN A 1 600 ? -6.081 -3.276 -16.818 1.00 84.19 600 ASN A O 1
ATOM 4555 N N . PRO A 1 601 ? -4.308 -4.137 -17.907 1.00 78.81 601 PRO A N 1
ATOM 4556 C CA . PRO A 1 601 ? -4.607 -3.481 -19.183 1.00 78.81 601 PRO A CA 1
ATOM 4557 C C . PRO A 1 601 ? -5.941 -3.937 -19.790 1.00 78.81 601 PRO A C 1
ATOM 4559 O O . PRO A 1 601 ? -6.517 -3.231 -20.617 1.00 78.81 601 PRO A O 1
ATOM 4562 N N . THR A 1 602 ? -6.480 -5.085 -19.361 1.00 76.50 602 THR A N 1
ATOM 4563 C CA . THR A 1 602 ? -7.845 -5.518 -19.689 1.00 76.50 602 THR A CA 1
ATOM 4564 C C . THR A 1 602 ? -8.644 -5.824 -18.417 1.00 76.50 602 THR A C 1
ATOM 4566 O O . THR A 1 602 ? -8.795 -6.997 -18.057 1.00 76.50 602 THR A O 1
ATOM 4569 N N . PRO A 1 603 ? -9.174 -4.799 -17.719 1.00 80.12 603 PRO A N 1
ATOM 4570 C CA . PRO A 1 603 ? -9.908 -4.985 -16.468 1.00 80.12 603 PRO A CA 1
ATOM 4571 C C . PRO A 1 603 ? -11.054 -5.996 -16.603 1.00 80.12 603 PRO A C 1
ATOM 4573 O O . PRO A 1 603 ? -11.793 -5.994 -17.590 1.00 80.12 603 PRO A O 1
ATOM 4576 N N . GLY A 1 604 ? -11.203 -6.878 -15.613 1.00 79.00 604 GLY A N 1
ATOM 4577 C CA . GLY A 1 604 ? -12.200 -7.957 -15.630 1.00 79.00 604 GLY A CA 1
ATOM 4578 C C . GLY A 1 604 ? -11.761 -9.226 -16.373 1.00 79.00 604 GLY A C 1
ATOM 4579 O O . GLY A 1 604 ? -12.480 -10.227 -16.339 1.00 79.00 604 GLY A O 1
ATOM 4580 N N . ASN A 1 605 ? -10.588 -9.224 -17.013 1.00 79.69 605 ASN A N 1
ATOM 4581 C CA . ASN A 1 605 ? -9.985 -10.401 -17.631 1.00 79.69 605 ASN A CA 1
ATOM 4582 C C . ASN A 1 605 ? -8.576 -10.641 -17.076 1.00 79.69 605 ASN A C 1
ATOM 4584 O O . ASN A 1 605 ? -7.664 -9.859 -17.335 1.00 79.69 605 ASN A O 1
ATOM 4588 N N . ALA A 1 606 ? -8.384 -11.749 -16.356 1.00 79.75 606 ALA A N 1
ATOM 4589 C CA . ALA A 1 606 ? -7.104 -12.089 -15.732 1.00 79.75 606 ALA A CA 1
ATOM 4590 C C . ALA A 1 606 ? -5.957 -12.224 -16.752 1.00 79.75 606 ALA A C 1
ATOM 4592 O O . ALA A 1 606 ? -4.808 -11.941 -16.423 1.00 79.75 606 ALA A O 1
ATOM 4593 N N . GLU A 1 607 ? -6.265 -12.594 -17.999 1.00 82.25 607 GLU A N 1
ATOM 4594 C CA . GLU A 1 607 ? -5.275 -12.752 -19.071 1.00 82.25 607 GLU A CA 1
ATOM 4595 C C . GLU A 1 607 ? -4.568 -11.448 -19.446 1.00 82.25 607 GLU A C 1
ATOM 4597 O O . GLU A 1 607 ? -3.447 -11.498 -19.944 1.00 82.25 607 GLU A O 1
ATOM 4602 N N . GLY A 1 608 ? -5.151 -10.282 -19.148 1.00 76.44 608 GLY A N 1
ATOM 4603 C CA . GLY A 1 608 ? -4.459 -9.006 -19.346 1.00 76.44 608 GLY A CA 1
ATOM 4604 C C . GLY A 1 608 ? -3.185 -8.873 -18.516 1.00 76.44 608 GLY A C 1
ATOM 4605 O O . GLY A 1 608 ? -2.288 -8.137 -18.898 1.00 76.44 608 GLY A O 1
ATOM 4606 N N . CYS A 1 609 ? -3.050 -9.636 -17.429 1.00 86.00 609 CYS A N 1
ATOM 4607 C CA . CYS A 1 609 ? -1.839 -9.673 -16.613 1.00 86.00 609 CYS A CA 1
ATOM 4608 C C . CYS A 1 609 ? -0.779 -10.656 -17.127 1.00 86.00 609 CYS A C 1
ATOM 4610 O O . CYS A 1 609 ? 0.307 -10.719 -16.549 1.00 86.00 609 CYS A O 1
ATOM 4612 N N . ARG A 1 610 ? -1.066 -11.448 -18.171 1.00 82.75 610 ARG A N 1
ATOM 4613 C CA . ARG A 1 610 ? -0.208 -12.570 -18.578 1.00 82.75 610 ARG A CA 1
ATOM 4614 C C . ARG A 1 610 ? 1.218 -12.132 -18.889 1.00 82.75 610 ARG A C 1
ATOM 4616 O O . ARG A 1 610 ? 2.136 -12.721 -18.330 1.00 82.75 610 ARG A O 1
ATOM 4623 N N . ASP A 1 611 ? 1.405 -11.084 -19.682 1.00 77.75 611 ASP A N 1
ATOM 4624 C CA . ASP A 1 611 ? 2.742 -10.635 -20.094 1.00 77.75 611 ASP A CA 1
ATOM 4625 C C . ASP A 1 611 ? 3.587 -10.155 -18.903 1.00 77.75 611 ASP A C 1
ATOM 4627 O O . ASP A 1 611 ? 4.771 -10.476 -18.797 1.00 77.75 611 ASP A O 1
ATOM 4631 N N . LEU A 1 612 ? 2.964 -9.467 -17.943 1.00 87.00 612 LEU A N 1
ATOM 4632 C CA . LEU A 1 612 ? 3.613 -9.052 -16.700 1.00 87.00 612 LEU A CA 1
ATOM 4633 C C . LEU A 1 612 ? 4.048 -10.256 -15.853 1.00 87.00 612 LEU A C 1
ATOM 4635 O O . LEU A 1 612 ? 5.149 -10.265 -15.299 1.00 87.00 612 LEU A O 1
ATOM 4639 N N . ILE A 1 613 ? 3.201 -11.281 -15.735 1.00 91.81 613 ILE A N 1
ATOM 4640 C CA . ILE A 1 613 ? 3.527 -12.476 -14.946 1.00 91.81 613 ILE A CA 1
ATOM 4641 C C . ILE A 1 613 ? 4.539 -13.364 -15.669 1.00 91.81 613 ILE A C 1
ATOM 4643 O O . ILE A 1 613 ? 5.428 -13.915 -15.022 1.00 91.81 613 ILE A O 1
ATOM 4647 N N . MET A 1 614 ? 4.486 -13.432 -16.997 1.00 79.62 614 MET A N 1
ATOM 4648 C CA . MET A 1 614 ? 5.510 -14.088 -17.804 1.00 79.62 614 MET A CA 1
ATOM 4649 C C . MET A 1 614 ? 6.868 -13.390 -17.676 1.00 79.62 614 MET A C 1
ATOM 4651 O O . MET A 1 614 ? 7.882 -14.067 -17.556 1.00 79.62 614 MET A O 1
ATOM 4655 N N . HIS A 1 615 ? 6.913 -12.056 -17.595 1.00 84.12 615 HIS A N 1
ATOM 4656 C CA . HIS A 1 615 ? 8.160 -11.331 -17.319 1.00 84.12 615 HIS A CA 1
ATOM 4657 C C . HIS A 1 615 ? 8.803 -11.774 -15.998 1.00 84.12 615 HIS A C 1
ATOM 4659 O O . HIS A 1 615 ? 10.008 -12.008 -15.936 1.00 84.12 615 HIS A O 1
ATOM 4665 N N . TRP A 1 616 ? 8.000 -11.950 -14.944 1.00 94.56 616 TRP A N 1
ATOM 4666 C CA . TRP A 1 616 ? 8.485 -12.507 -13.680 1.00 94.56 616 TRP A CA 1
ATOM 4667 C C . TRP A 1 616 ? 8.943 -13.954 -13.819 1.00 94.56 616 TRP A C 1
ATOM 4669 O O . TRP A 1 616 ? 9.993 -14.311 -13.292 1.00 94.56 616 TRP A O 1
ATOM 4679 N N . ASP A 1 617 ? 8.172 -14.790 -14.504 1.00 87.12 617 ASP A N 1
ATOM 4680 C CA . ASP A 1 617 ? 8.455 -16.212 -14.695 1.00 87.12 617 ASP A CA 1
ATOM 4681 C C . ASP A 1 617 ? 9.806 -16.448 -15.383 1.00 87.12 617 ASP A C 1
ATOM 4683 O O . ASP A 1 617 ? 10.639 -17.20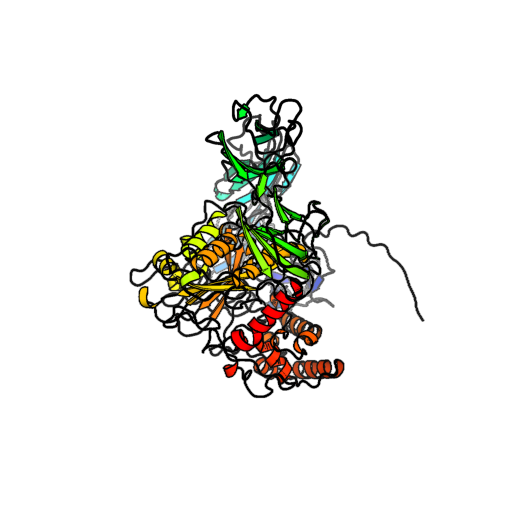9 -14.890 1.00 87.12 617 ASP A O 1
ATOM 4687 N N . LEU A 1 618 ? 10.089 -15.696 -16.446 1.00 79.62 618 LEU A N 1
ATOM 4688 C CA . LEU A 1 618 ? 11.307 -15.840 -17.245 1.00 79.62 618 LEU A CA 1
ATOM 4689 C C . LEU A 1 618 ? 12.596 -15.582 -16.464 1.00 79.62 618 LEU A C 1
ATOM 4691 O O . LEU A 1 618 ? 13.636 -16.155 -16.797 1.00 79.62 618 LEU A O 1
ATOM 4695 N N . LEU A 1 619 ? 12.531 -14.810 -15.375 1.00 86.56 619 LEU A N 1
ATOM 4696 C CA . LEU A 1 619 ? 13.663 -14.631 -14.462 1.00 86.56 619 LEU A CA 1
ATOM 4697 C C . LEU A 1 619 ? 14.144 -15.965 -13.867 1.00 86.56 619 LEU A C 1
ATOM 4699 O O . LEU A 1 619 ? 15.312 -16.076 -13.494 1.00 86.56 619 LEU A O 1
ATOM 4703 N N . SER A 1 620 ? 13.292 -16.994 -13.803 1.00 85.56 620 SER A N 1
ATOM 4704 C CA . SER A 1 620 ? 13.651 -18.334 -13.322 1.00 85.56 620 SER A CA 1
ATOM 4705 C C . SER A 1 620 ? 14.787 -18.949 -14.131 1.00 85.56 620 SER A C 1
ATOM 4707 O O . SER A 1 620 ? 15.686 -19.575 -13.559 1.00 85.56 620 SER A O 1
ATOM 4709 N N . ALA A 1 621 ? 14.776 -18.723 -15.446 1.00 79.75 621 ALA A N 1
ATOM 4710 C CA . ALA A 1 621 ? 15.782 -19.221 -16.373 1.00 79.75 621 ALA A CA 1
ATOM 4711 C C . ALA A 1 621 ? 17.060 -18.364 -16.409 1.00 79.75 621 ALA A C 1
ATOM 4713 O O . ALA A 1 621 ? 18.068 -18.818 -16.948 1.00 79.75 621 ALA A O 1
ATOM 4714 N N . GLU A 1 622 ? 17.044 -17.157 -15.833 1.00 82.31 622 GLU A N 1
ATOM 4715 C CA . GLU A 1 622 ? 18.174 -16.230 -15.890 1.00 82.31 622 GLU A CA 1
ATOM 4716 C C . GLU A 1 622 ? 19.117 -16.405 -14.688 1.00 82.31 622 GLU A C 1
ATOM 4718 O O . GLU A 1 622 ? 18.838 -16.000 -13.554 1.00 82.31 622 GLU A O 1
ATOM 4723 N N . ASP A 1 623 ? 20.270 -17.022 -14.941 1.00 83.38 623 ASP A N 1
ATOM 4724 C CA . ASP A 1 623 ? 21.318 -17.224 -13.940 1.00 83.38 623 ASP A CA 1
ATOM 4725 C C . ASP A 1 623 ? 22.148 -15.946 -13.691 1.00 83.38 623 ASP A C 1
ATOM 4727 O O . ASP A 1 623 ? 22.699 -15.783 -12.594 1.00 83.38 623 ASP A O 1
ATOM 4731 N N . ASP A 1 624 ? 22.246 -15.031 -14.664 1.00 82.25 624 ASP A N 1
ATOM 4732 C CA . ASP A 1 624 ? 23.043 -13.808 -14.560 1.00 82.25 624 ASP A CA 1
ATOM 4733 C C . ASP A 1 624 ? 22.287 -12.713 -13.791 1.00 82.25 624 ASP A C 1
ATOM 4735 O O . ASP A 1 624 ? 21.247 -12.195 -14.200 1.00 82.25 624 ASP A O 1
ATOM 4739 N N . ALA A 1 625 ? 22.842 -12.325 -12.642 1.00 88.00 625 ALA A N 1
ATOM 4740 C CA . ALA A 1 625 ? 22.277 -11.282 -11.795 1.00 88.00 625 ALA A CA 1
ATOM 4741 C C . ALA A 1 625 ? 22.187 -9.913 -12.493 1.00 88.00 625 ALA A C 1
ATOM 4743 O O . ALA A 1 625 ? 21.234 -9.177 -12.248 1.00 88.00 625 ALA A O 1
ATOM 4744 N N . ALA A 1 626 ? 23.130 -9.576 -13.377 1.00 82.50 626 ALA A N 1
ATOM 4745 C CA . ALA A 1 626 ? 23.106 -8.306 -14.099 1.00 82.50 626 ALA A CA 1
ATOM 4746 C C . ALA A 1 626 ? 21.978 -8.268 -15.139 1.00 82.50 626 ALA A C 1
ATOM 4748 O O . ALA A 1 626 ? 21.355 -7.225 -15.335 1.00 82.50 626 ALA A O 1
ATOM 4749 N N . VAL A 1 627 ? 21.677 -9.406 -15.772 1.00 80.69 627 VAL A N 1
ATOM 4750 C CA . VAL A 1 627 ? 20.559 -9.515 -16.717 1.00 80.69 627 VAL A CA 1
ATOM 4751 C C . VAL A 1 627 ? 19.223 -9.497 -15.971 1.00 80.69 627 VAL A C 1
ATOM 4753 O O . VAL A 1 627 ? 18.336 -8.733 -16.353 1.00 80.69 627 VAL A O 1
ATOM 4756 N N . ARG A 1 628 ? 19.096 -10.231 -14.851 1.00 91.12 628 ARG A N 1
ATOM 4757 C CA . ARG A 1 628 ? 17.914 -10.133 -13.967 1.00 91.12 628 ARG A CA 1
ATOM 4758 C C . ARG A 1 628 ? 17.676 -8.699 -13.506 1.00 91.12 628 ARG A C 1
ATOM 4760 O O . ARG A 1 628 ? 16.542 -8.232 -13.534 1.00 91.12 628 ARG A O 1
ATOM 4767 N N . GLN A 1 629 ? 18.735 -7.990 -13.117 1.00 91.88 629 GLN A N 1
ATOM 4768 C CA . GLN A 1 629 ? 18.652 -6.593 -12.702 1.00 91.88 629 GLN A CA 1
ATOM 4769 C C . GLN A 1 629 ? 18.062 -5.725 -13.821 1.00 91.88 629 GLN A C 1
ATOM 4771 O O . GLN A 1 629 ? 17.091 -5.023 -13.570 1.00 91.88 629 GLN A O 1
ATOM 4776 N N . GLN A 1 630 ? 18.578 -5.816 -15.051 1.00 82.38 630 GLN A N 1
ATOM 4777 C CA . GLN A 1 630 ? 18.063 -5.045 -16.192 1.00 82.38 630 GLN A CA 1
ATOM 4778 C C . GLN A 1 630 ? 16.593 -5.361 -16.503 1.00 82.38 630 GLN A C 1
ATOM 4780 O O . GLN A 1 630 ? 15.804 -4.449 -16.742 1.00 82.38 630 GLN A O 1
ATOM 4785 N N . GLN A 1 631 ? 16.201 -6.638 -16.459 1.00 81.12 631 GLN A N 1
ATOM 4786 C CA . GLN A 1 631 ? 14.805 -7.047 -16.647 1.00 81.12 631 GLN A CA 1
ATOM 4787 C C . GLN A 1 631 ? 13.893 -6.465 -15.558 1.00 81.12 631 GLN A C 1
ATOM 4789 O O . GLN A 1 631 ? 12.801 -5.979 -15.844 1.00 81.12 631 GLN A O 1
ATOM 4794 N N . LEU A 1 632 ? 14.336 -6.461 -14.303 1.00 95.75 632 LEU A N 1
ATOM 4795 C CA . LEU A 1 632 ? 13.571 -5.881 -13.200 1.00 95.75 632 LEU A CA 1
ATOM 4796 C C . LEU A 1 632 ? 13.556 -4.346 -13.255 1.00 95.75 632 LEU A C 1
ATOM 4798 O O . LEU A 1 632 ? 12.542 -3.745 -12.923 1.00 95.75 632 LEU A O 1
ATOM 4802 N N . GLU A 1 633 ? 14.627 -3.692 -13.710 1.00 93.19 633 GLU A N 1
ATOM 4803 C CA . GLU A 1 633 ? 14.629 -2.244 -13.949 1.00 93.19 633 GLU A CA 1
ATOM 4804 C C . GLU A 1 633 ? 13.600 -1.859 -15.014 1.00 93.19 633 GLU A C 1
ATOM 4806 O O . GLU A 1 633 ? 12.895 -0.863 -14.840 1.00 93.19 633 GLU A O 1
ATOM 4811 N N . GLN A 1 634 ? 13.470 -2.678 -16.065 1.00 85.19 634 GLN A N 1
ATOM 4812 C CA . GLN A 1 634 ? 12.452 -2.486 -17.089 1.00 85.19 634 GLN A CA 1
ATOM 4813 C C . GLN A 1 634 ? 11.054 -2.483 -16.467 1.00 85.19 634 GLN A C 1
ATOM 4815 O O . GLN A 1 634 ? 10.312 -1.529 -16.653 1.00 85.19 634 GLN A O 1
ATOM 4820 N N . LEU A 1 635 ? 10.728 -3.479 -15.642 1.00 91.50 635 LEU A N 1
ATOM 4821 C CA . LEU A 1 635 ? 9.446 -3.526 -14.938 1.00 91.50 635 LEU A CA 1
ATOM 4822 C C . LEU A 1 635 ? 9.243 -2.329 -13.990 1.00 91.50 635 LEU A C 1
ATOM 4824 O O . LEU A 1 635 ? 8.194 -1.689 -14.012 1.00 91.50 635 LEU A O 1
ATOM 4828 N N . TYR A 1 636 ? 10.217 -2.036 -13.126 1.00 96.44 636 TYR A N 1
ATOM 4829 C CA . TYR A 1 636 ? 10.005 -1.104 -12.016 1.00 96.44 636 TYR A CA 1
ATOM 4830 C C . TYR A 1 636 ? 10.093 0.370 -12.412 1.00 96.44 636 TYR A C 1
ATOM 4832 O O . TYR A 1 636 ? 9.368 1.169 -11.823 1.00 96.44 636 TYR A O 1
ATOM 4840 N N . TYR A 1 637 ? 10.945 0.731 -13.375 1.00 90.56 637 TYR A N 1
ATOM 4841 C CA . TYR A 1 637 ? 11.253 2.134 -13.686 1.00 90.56 637 TYR A CA 1
ATOM 4842 C C . TYR A 1 637 ? 10.966 2.539 -15.133 1.00 90.56 637 TYR A C 1
ATOM 4844 O O . TYR A 1 637 ? 10.739 3.719 -15.374 1.00 90.56 637 TYR A O 1
ATOM 4852 N N . ASN A 1 638 ? 10.942 1.598 -16.083 1.00 81.56 638 ASN A N 1
ATOM 4853 C CA . ASN A 1 638 ? 10.746 1.930 -17.501 1.00 81.56 638 ASN A CA 1
ATOM 4854 C C . ASN A 1 638 ? 9.349 1.546 -18.028 1.00 81.56 638 ASN A C 1
ATOM 4856 O O . ASN A 1 638 ? 8.870 2.159 -18.975 1.00 81.56 638 ASN A O 1
ATOM 4860 N N . GLY A 1 639 ? 8.693 0.559 -17.415 1.00 79.12 639 GLY A N 1
ATOM 4861 C CA . GLY A 1 639 ? 7.439 -0.035 -17.883 1.00 79.12 639 GLY A CA 1
ATOM 4862 C C . GLY A 1 639 ? 7.647 -1.240 -18.806 1.00 79.12 639 GLY A C 1
ATOM 4863 O O . GLY A 1 639 ? 8.734 -1.484 -19.327 1.00 79.12 639 GLY A O 1
ATOM 4864 N N . LEU A 1 640 ? 6.592 -2.019 -19.013 1.00 76.06 640 LEU A N 1
ATOM 4865 C CA . LEU A 1 640 ? 6.538 -3.110 -19.994 1.00 76.06 640 LEU A CA 1
ATOM 4866 C C . LEU A 1 640 ? 5.545 -2.728 -21.104 1.00 76.06 640 LEU A C 1
ATOM 4868 O O . LEU A 1 640 ? 4.744 -1.816 -20.910 1.00 76.06 640 LEU A O 1
ATOM 4872 N N . PRO A 1 641 ? 5.545 -3.391 -22.273 1.00 72.75 641 PRO A N 1
ATOM 4873 C CA . PRO A 1 641 ? 4.478 -3.190 -23.253 1.00 72.75 641 PRO A CA 1
ATOM 4874 C C . PRO A 1 641 ? 3.094 -3.352 -22.600 1.00 72.75 641 PRO A C 1
ATOM 4876 O O . PRO A 1 641 ? 2.822 -4.380 -21.990 1.00 72.75 641 PRO A O 1
ATOM 4879 N N . GLY A 1 642 ? 2.251 -2.318 -22.675 1.00 64.31 642 GLY A N 1
ATOM 4880 C CA . GLY A 1 642 ? 0.928 -2.299 -22.033 1.00 64.31 642 GLY A CA 1
ATOM 4881 C C . GLY A 1 642 ? 0.913 -1.984 -20.529 1.00 64.31 642 GLY A C 1
ATOM 4882 O O . GLY A 1 642 ? -0.168 -1.899 -19.951 1.00 64.31 642 GLY A O 1
ATOM 4883 N N . PHE A 1 643 ? 2.068 -1.760 -19.891 1.00 76.69 643 PHE A N 1
ATOM 4884 C CA . PHE A 1 643 ? 2.173 -1.455 -18.462 1.00 76.69 643 PHE A CA 1
ATOM 4885 C C . PHE A 1 643 ? 3.101 -0.266 -18.200 1.00 76.69 643 PHE A C 1
ATOM 4887 O O . PHE A 1 643 ? 4.272 -0.266 -18.582 1.00 76.69 643 PHE A O 1
ATOM 4894 N N . ARG A 1 644 ? 2.613 0.724 -17.447 1.00 82.00 644 ARG A N 1
ATOM 4895 C CA . ARG A 1 644 ? 3.465 1.784 -16.884 1.00 82.00 644 ARG A CA 1
ATOM 4896 C C . ARG A 1 644 ? 4.527 1.191 -15.940 1.00 82.00 644 ARG A C 1
ATOM 4898 O O . ARG A 1 644 ? 4.336 0.073 -15.450 1.00 82.00 644 ARG A O 1
ATOM 4905 N N . PRO A 1 645 ? 5.623 1.920 -15.647 1.00 87.81 645 PRO A N 1
ATOM 4906 C CA . PRO A 1 645 ? 6.567 1.524 -14.605 1.00 87.81 645 PRO A CA 1
ATOM 4907 C C . PRO A 1 645 ? 5.848 1.100 -13.323 1.00 87.81 645 PRO A C 1
ATOM 4909 O O . PRO A 1 645 ? 4.911 1.773 -12.894 1.00 87.81 645 PRO A O 1
ATOM 4912 N N . ALA A 1 646 ? 6.275 0.004 -12.691 1.00 94.69 646 ALA A N 1
ATOM 4913 C CA . ALA A 1 646 ? 5.651 -0.434 -11.443 1.00 94.69 646 ALA A CA 1
ATOM 4914 C C . ALA A 1 646 ? 5.713 0.684 -10.393 1.00 94.69 646 ALA A C 1
ATOM 4916 O O . ALA A 1 646 ? 4.704 0.984 -9.760 1.00 94.69 646 ALA A O 1
ATOM 4917 N N . ILE A 1 647 ? 6.862 1.355 -10.257 1.00 95.81 647 ILE A N 1
ATOM 4918 C CA . ILE A 1 647 ? 6.973 2.579 -9.464 1.00 95.81 647 ILE A CA 1
ATOM 4919 C C . ILE A 1 647 ? 6.384 3.731 -10.273 1.00 95.81 647 ILE A C 1
ATOM 4921 O O . ILE A 1 647 ? 7.029 4.300 -11.149 1.00 95.81 647 ILE A O 1
ATOM 4925 N N . HIS A 1 648 ? 5.146 4.073 -9.952 1.00 88.50 648 HIS A N 1
ATOM 4926 C CA . HIS A 1 648 ? 4.437 5.207 -10.518 1.00 88.50 648 HIS A CA 1
ATOM 4927 C C . HIS A 1 648 ? 3.564 5.823 -9.427 1.00 88.50 648 HIS A C 1
ATOM 4929 O O . HIS A 1 648 ? 2.962 5.088 -8.646 1.00 88.50 648 HIS A O 1
ATOM 4935 N N . PHE A 1 649 ? 3.472 7.153 -9.375 1.00 87.62 649 PHE A N 1
ATOM 4936 C CA . PHE A 1 649 ? 2.714 7.872 -8.343 1.00 87.62 649 PHE A CA 1
ATOM 4937 C C . PHE A 1 649 ? 1.271 7.355 -8.204 1.00 87.62 649 PHE A C 1
ATOM 4939 O O . PHE A 1 649 ? 0.826 7.015 -7.110 1.00 87.62 649 PHE A O 1
ATOM 4946 N N . ASP A 1 650 ? 0.579 7.191 -9.334 1.00 85.50 650 ASP A N 1
ATOM 4947 C CA . ASP A 1 650 ? -0.809 6.703 -9.380 1.00 85.50 650 ASP A CA 1
ATOM 4948 C C . ASP A 1 650 ? -0.973 5.245 -8.901 1.00 85.50 650 ASP A C 1
ATOM 4950 O O . ASP A 1 650 ? -2.049 4.863 -8.448 1.00 85.50 650 ASP A O 1
ATOM 4954 N N . HIS A 1 651 ? 0.090 4.428 -8.913 1.00 91.00 651 HIS A N 1
ATOM 4955 C CA . HIS A 1 651 ? 0.042 3.050 -8.403 1.00 91.00 651 HIS A CA 1
ATOM 4956 C C . HIS A 1 651 ? 0.018 2.976 -6.870 1.00 91.00 651 HIS A C 1
ATOM 4958 O O . HIS A 1 651 ? 0.044 1.873 -6.328 1.00 91.00 651 HIS A O 1
ATOM 4964 N N . PHE A 1 652 ? -0.046 4.112 -6.168 1.00 92.12 652 PHE A N 1
ATOM 4965 C CA . PHE A 1 652 ? -0.196 4.203 -4.713 1.00 92.12 652 PHE A CA 1
ATOM 4966 C C . PHE A 1 652 ? -1.421 5.027 -4.276 1.00 92.12 652 PHE A C 1
ATOM 4968 O O . PHE A 1 652 ? -1.612 5.210 -3.073 1.00 92.12 652 PHE A O 1
ATOM 4975 N N . SER A 1 653 ? -2.245 5.524 -5.211 1.00 83.62 653 SER A N 1
ATOM 4976 C CA . SER A 1 653 ? -3.340 6.449 -4.890 1.00 83.62 653 SER A CA 1
ATOM 4977 C C . SER A 1 653 ? -4.688 5.761 -4.662 1.00 83.62 653 SER A C 1
ATOM 4979 O O . SER A 1 653 ? -4.963 4.686 -5.198 1.00 83.62 653 SER A O 1
ATOM 4981 N N . ASN A 1 654 ? -5.544 6.419 -3.874 1.00 68.56 654 ASN A N 1
ATOM 4982 C CA . ASN A 1 654 ? -6.932 6.030 -3.615 1.00 68.56 654 ASN A CA 1
ATOM 4983 C C . ASN A 1 654 ? -7.984 7.022 -4.171 1.00 68.56 654 ASN A C 1
ATOM 4985 O O . ASN A 1 654 ? -9.188 6.779 -4.006 1.00 68.56 654 ASN A O 1
ATOM 4989 N N . GLN A 1 655 ? -7.550 8.129 -4.784 1.00 56.25 655 GLN A N 1
ATOM 4990 C CA . GLN A 1 655 ? -8.399 9.183 -5.356 1.00 56.25 655 GLN A CA 1
ATOM 4991 C C . GLN A 1 655 ? -9.007 8.714 -6.705 1.00 56.25 655 GLN A C 1
ATOM 4993 O O . GLN A 1 655 ? -8.370 7.977 -7.453 1.00 56.25 655 GLN A O 1
ATOM 4998 N N . GLY A 1 656 ? -10.270 9.070 -6.998 1.00 40.41 656 GLY A N 1
ATOM 4999 C CA . GLY A 1 656 ? -10.907 8.846 -8.316 1.00 40.41 656 GLY A CA 1
ATOM 5000 C C . GLY A 1 656 ? -11.605 7.497 -8.604 1.00 40.41 656 GLY A C 1
ATOM 5001 O O . GLY A 1 656 ? -12.089 7.310 -9.718 1.00 40.41 656 GLY A O 1
ATOM 5002 N N . VAL A 1 657 ? -11.720 6.556 -7.650 1.00 35.59 657 VAL A N 1
ATOM 5003 C CA . VAL A 1 657 ? -12.357 5.232 -7.888 1.00 35.59 657 VAL A CA 1
ATOM 5004 C C . VAL A 1 657 ? -13.321 4.831 -6.745 1.00 35.59 657 VAL A C 1
ATOM 5006 O O . VAL A 1 657 ? -12.990 5.049 -5.572 1.00 35.59 657 VAL A O 1
ATOM 5009 N N . PRO A 1 658 ? -14.512 4.248 -7.030 1.00 30.69 658 PRO A N 1
ATOM 5010 C CA . PRO A 1 658 ? -15.496 3.848 -6.013 1.00 30.69 658 PRO A CA 1
ATOM 5011 C C . PRO A 1 658 ? -14.952 2.881 -4.946 1.00 30.69 658 PRO A C 1
ATOM 5013 O O . PRO A 1 658 ? -14.029 2.109 -5.184 1.00 30.69 658 PRO A O 1
ATOM 5016 N N . ALA A 1 659 ? -15.566 2.890 -3.758 1.00 34.84 659 ALA A N 1
ATOM 5017 C CA . ALA A 1 659 ? -15.100 2.203 -2.543 1.00 34.84 659 ALA A CA 1
ATOM 5018 C C . ALA A 1 659 ? -15.022 0.656 -2.591 1.00 34.84 659 ALA A C 1
ATOM 5020 O O . ALA A 1 659 ? -14.570 0.056 -1.622 1.00 34.84 659 ALA A O 1
ATOM 5021 N N . SER A 1 660 ? -15.456 -0.005 -3.670 1.00 31.03 660 SER A N 1
ATOM 5022 C CA . SER A 1 660 ? -15.610 -1.470 -3.727 1.00 31.03 660 SER A CA 1
ATOM 5023 C C . SER A 1 660 ? -14.571 -2.227 -4.568 1.00 31.03 660 SER A C 1
ATOM 5025 O O . SER A 1 660 ? -14.652 -3.450 -4.644 1.00 31.03 660 SER A O 1
ATOM 5027 N N . SER A 1 661 ? -13.612 -1.540 -5.187 1.00 35.44 661 SER A N 1
ATOM 5028 C CA . SER A 1 661 ? -12.502 -2.118 -5.967 1.00 35.44 661 SER A CA 1
ATOM 5029 C C . SER A 1 661 ? -11.185 -1.693 -5.320 1.00 35.44 661 SER A C 1
ATOM 5031 O O . SER A 1 661 ? -11.059 -0.536 -4.917 1.00 35.44 661 SER A O 1
ATOM 5033 N N . ALA A 1 662 ? -10.228 -2.604 -5.136 1.00 41.59 662 ALA A N 1
ATOM 5034 C CA . ALA A 1 662 ? -9.068 -2.348 -4.286 1.00 41.59 662 ALA A CA 1
ATOM 5035 C C . ALA A 1 662 ? -8.188 -1.217 -4.848 1.00 41.59 662 ALA A C 1
ATOM 5037 O O . ALA A 1 662 ? -7.414 -1.394 -5.785 1.00 41.59 662 ALA A O 1
ATOM 5038 N N . LYS A 1 663 ? -8.333 -0.049 -4.227 1.00 62.12 663 LYS A N 1
ATOM 5039 C CA . LYS A 1 663 ? -7.701 1.220 -4.571 1.00 62.12 663 LYS A CA 1
ATOM 5040 C C . LYS A 1 663 ? -6.187 1.177 -4.359 1.00 62.12 663 LYS A C 1
ATOM 5042 O O . LYS A 1 663 ? -5.763 0.948 -3.224 1.00 62.12 663 LYS A O 1
ATOM 5047 N N . GLY A 1 664 ? -5.420 1.416 -5.426 1.00 75.25 664 GLY A N 1
ATOM 5048 C CA . GLY A 1 664 ? -3.964 1.600 -5.420 1.00 75.25 664 GLY A CA 1
ATOM 5049 C C . GLY A 1 664 ? -3.140 0.518 -4.707 1.00 75.25 664 GLY A C 1
ATOM 5050 O O . GLY A 1 664 ? -3.627 -0.365 -4.006 1.00 75.25 664 GLY A O 1
ATOM 5051 N N . GLY A 1 665 ? -1.832 0.585 -4.874 1.00 90.19 665 GLY A N 1
ATOM 5052 C CA . GLY A 1 665 ? -0.866 -0.069 -4.001 1.00 90.19 665 GLY A CA 1
ATOM 5053 C C . GLY A 1 665 ? -0.681 0.714 -2.706 1.00 90.19 665 GLY A C 1
ATOM 5054 O O . GLY A 1 665 ? -1.403 1.677 -2.454 1.00 90.19 665 GLY A O 1
ATOM 5055 N N . GLN A 1 666 ? 0.297 0.352 -1.885 1.00 92.31 666 GLN A N 1
ATOM 5056 C CA . GLN A 1 666 ? 0.558 1.047 -0.622 1.00 92.31 666 GLN A CA 1
ATOM 5057 C C . GLN A 1 666 ? 2.038 1.335 -0.397 1.00 92.31 666 GLN A C 1
ATOM 5059 O O . GLN A 1 666 ? 2.926 0.653 -0.912 1.00 92.31 666 GLN A O 1
ATOM 5064 N N . ILE A 1 667 ? 2.300 2.352 0.417 1.00 96.56 667 ILE A N 1
ATOM 5065 C CA . ILE A 1 667 ? 3.623 2.651 0.954 1.00 96.56 667 ILE A CA 1
ATOM 5066 C C . ILE A 1 667 ? 3.575 2.326 2.444 1.00 96.56 667 ILE A C 1
ATOM 5068 O O . ILE A 1 667 ? 2.658 2.738 3.148 1.00 96.56 667 ILE A O 1
ATOM 5072 N N . ARG A 1 668 ? 4.536 1.561 2.963 1.00 95.56 668 ARG A N 1
ATOM 5073 C CA . ARG A 1 668 ? 4.572 1.179 4.382 1.00 95.56 668 ARG A CA 1
ATOM 5074 C C . ARG A 1 668 ? 5.906 1.497 5.021 1.00 95.56 668 ARG A C 1
ATOM 5076 O O . ARG A 1 668 ? 6.963 1.317 4.422 1.00 95.56 668 ARG A O 1
ATOM 5083 N N . SER A 1 669 ? 5.853 1.900 6.286 1.00 94.88 669 SER A N 1
ATOM 5084 C CA . SER A 1 669 ? 7.039 2.073 7.121 1.00 94.88 669 SER A CA 1
ATOM 5085 C C . SER A 1 669 ? 7.035 1.089 8.282 1.00 94.88 669 SER A C 1
ATOM 5087 O O . SER A 1 669 ? 5.996 0.801 8.873 1.00 94.88 669 SER A O 1
ATOM 5089 N N . ASN A 1 670 ? 8.209 0.563 8.617 1.00 92.75 670 ASN A N 1
ATOM 5090 C CA . ASN A 1 670 ? 8.394 -0.376 9.715 1.00 92.75 670 ASN A CA 1
ATOM 5091 C C . ASN A 1 670 ? 9.450 0.203 10.672 1.00 92.75 670 ASN A C 1
ATOM 5093 O O . ASN A 1 670 ? 10.643 0.229 10.365 1.00 92.75 670 ASN A O 1
ATOM 5097 N N . GLN A 1 671 ? 8.993 0.743 11.801 1.00 91.25 671 GLN A N 1
ATOM 5098 C CA . GLN A 1 671 ? 9.709 1.768 12.561 1.00 91.25 671 GLN A CA 1
ATOM 5099 C C . GLN A 1 671 ? 10.226 1.243 13.906 1.00 91.25 671 GLN A C 1
ATOM 5101 O O . GLN A 1 671 ? 9.427 0.950 14.800 1.00 91.25 671 GLN A O 1
ATOM 5106 N N . PHE A 1 672 ? 11.549 1.181 14.107 1.00 89.19 672 PHE A N 1
ATOM 5107 C CA . PHE A 1 672 ? 12.170 0.725 15.365 1.00 89.19 672 PHE A CA 1
ATOM 5108 C C . PHE A 1 672 ? 13.177 1.711 15.970 1.00 89.19 672 PHE A C 1
ATOM 5110 O O . PHE A 1 672 ? 13.916 1.312 16.873 1.00 89.19 672 PHE A O 1
ATOM 5117 N N . LEU A 1 673 ? 13.252 2.970 15.522 1.00 89.12 673 LEU A N 1
ATOM 5118 C CA . LEU A 1 673 ? 14.297 3.881 16.019 1.00 89.12 673 LEU A CA 1
ATOM 5119 C C . LEU A 1 673 ? 14.144 4.198 17.521 1.00 89.12 673 LEU A C 1
ATOM 5121 O O . LEU A 1 673 ? 15.140 4.323 18.224 1.00 89.12 673 LEU A O 1
ATOM 5125 N N . SER A 1 674 ? 12.915 4.213 18.052 1.00 78.81 674 SER A N 1
ATOM 5126 C CA . SER A 1 674 ? 12.648 4.374 19.498 1.00 78.81 674 SER A CA 1
ATOM 5127 C C . SER A 1 674 ? 12.696 3.068 20.314 1.00 78.81 674 SER A C 1
ATOM 5129 O O . SER A 1 674 ? 12.504 3.079 21.529 1.00 78.81 674 SER A O 1
ATOM 5131 N N . GLY A 1 675 ? 12.936 1.921 19.669 1.00 76.19 675 GLY A N 1
ATOM 5132 C CA . GLY A 1 675 ? 12.940 0.593 20.294 1.00 76.19 675 GLY A CA 1
ATOM 5133 C C . GLY A 1 675 ? 11.572 -0.100 20.370 1.00 76.19 675 GLY A C 1
ATOM 5134 O O . GLY A 1 675 ? 11.530 -1.329 20.273 1.00 76.19 675 GLY A O 1
ATOM 5135 N N . SER A 1 676 ? 10.457 0.635 20.473 1.00 82.12 676 SER A N 1
ATOM 5136 C CA . SER A 1 676 ? 9.118 0.076 20.230 1.00 82.12 676 SER A CA 1
ATOM 5137 C C . SER A 1 676 ? 8.820 0.045 18.731 1.00 82.12 676 SER A C 1
ATOM 5139 O O . SER A 1 676 ? 9.215 0.941 17.976 1.00 82.12 676 SER A O 1
ATOM 5141 N N . TRP A 1 677 ? 8.163 -1.029 18.291 1.00 87.94 677 TRP A N 1
ATOM 5142 C CA . TRP A 1 677 ? 7.802 -1.193 16.892 1.00 87.94 677 TRP A CA 1
ATOM 5143 C C . TRP A 1 677 ? 6.447 -0.562 16.593 1.00 87.94 677 TRP A C 1
ATOM 5145 O O . TRP A 1 677 ? 5.485 -0.783 17.337 1.00 87.94 677 TRP A O 1
ATOM 5155 N N . VAL A 1 678 ? 6.390 0.156 15.472 1.00 88.38 678 VAL A N 1
ATOM 5156 C CA . VAL A 1 678 ? 5.154 0.645 14.859 1.00 88.38 678 VAL A CA 1
ATOM 5157 C C . VAL A 1 678 ? 5.233 0.425 13.356 1.00 88.38 678 VAL A C 1
ATOM 5159 O O . VAL A 1 678 ? 6.284 0.659 12.752 1.00 88.38 678 VAL A O 1
ATOM 5162 N N . LEU A 1 679 ? 4.129 -0.003 12.755 1.00 92.00 679 LEU A N 1
ATOM 5163 C CA . LEU A 1 679 ? 3.928 0.072 11.315 1.00 92.00 679 LEU A CA 1
ATOM 5164 C C . LEU A 1 679 ? 2.887 1.133 10.981 1.00 92.00 679 LEU A C 1
ATOM 5166 O O . LEU A 1 679 ? 1.870 1.244 11.665 1.00 92.00 679 LEU A O 1
ATOM 5170 N N . LYS A 1 680 ? 3.165 1.885 9.917 1.00 92.19 680 LYS A N 1
ATOM 5171 C CA . LYS A 1 680 ? 2.248 2.860 9.323 1.00 92.19 680 LYS A CA 1
ATOM 5172 C C . LYS A 1 680 ? 2.126 2.616 7.828 1.00 92.19 680 LYS A C 1
ATOM 5174 O O . LYS A 1 680 ? 3.094 2.172 7.201 1.00 92.19 680 LYS A O 1
ATOM 5179 N N . GLU A 1 681 ? 0.951 2.913 7.302 1.00 93.25 681 GLU A N 1
ATOM 5180 C CA . GLU A 1 681 ? 0.620 2.831 5.886 1.00 93.25 681 GLU A CA 1
ATOM 5181 C C . GLU A 1 681 ? 0.340 4.227 5.334 1.00 93.25 681 GLU A C 1
ATOM 5183 O O . GLU A 1 681 ? -0.160 5.096 6.048 1.00 93.25 681 GLU A O 1
ATOM 5188 N N . PHE A 1 682 ? 0.696 4.429 4.071 1.00 93.38 682 PHE A N 1
ATOM 5189 C CA . PHE A 1 682 ? 0.546 5.679 3.354 1.00 93.38 682 PHE A CA 1
ATOM 5190 C C . PHE A 1 682 ? 0.069 5.435 1.924 1.00 93.38 682 PHE A C 1
ATOM 5192 O O . PHE A 1 682 ? 0.308 4.368 1.340 1.00 93.38 682 PHE A O 1
ATOM 5199 N N . LYS A 1 683 ? -0.571 6.458 1.369 1.00 91.31 683 LYS A N 1
ATOM 5200 C CA . LYS A 1 683 ? -1.063 6.535 -0.007 1.00 91.31 683 LYS A CA 1
ATOM 5201 C C . LYS A 1 683 ? -0.617 7.860 -0.616 1.00 91.31 683 LYS A C 1
ATOM 5203 O O . LYS A 1 683 ? -0.320 8.801 0.113 1.00 91.31 683 LYS A O 1
ATOM 5208 N N . THR A 1 684 ? -0.546 7.919 -1.936 1.00 89.19 684 THR A N 1
ATOM 5209 C CA . THR A 1 684 ? -0.318 9.181 -2.647 1.00 89.19 684 THR A CA 1
ATOM 5210 C C . THR A 1 684 ? -1.641 9.905 -2.881 1.00 89.19 684 THR A C 1
ATOM 5212 O O . THR A 1 684 ? -2.644 9.272 -3.241 1.00 89.19 684 THR A O 1
ATOM 5215 N N . ASP A 1 685 ? -1.653 11.223 -2.705 1.00 84.25 685 ASP A N 1
ATOM 5216 C CA . ASP A 1 685 ? -2.804 12.059 -3.043 1.00 84.25 685 ASP A CA 1
ATOM 5217 C C . ASP A 1 685 ? -2.593 12.712 -4.412 1.00 84.25 685 ASP A C 1
ATOM 5219 O O . ASP A 1 685 ? -1.606 13.401 -4.643 1.00 84.25 685 ASP A O 1
ATOM 5223 N N . GLN A 1 686 ? -3.505 12.468 -5.352 1.00 76.81 686 GLN A N 1
ATOM 5224 C CA . GLN A 1 686 ? -3.390 12.992 -6.718 1.00 76.81 686 GLN A CA 1
ATOM 5225 C C . GLN A 1 686 ? -3.695 14.484 -6.836 1.00 76.81 686 GLN A C 1
ATOM 5227 O O . GLN A 1 686 ? -3.265 15.093 -7.809 1.00 76.81 686 GLN A O 1
ATOM 5232 N N . VAL A 1 687 ? -4.429 15.051 -5.881 1.00 72.50 687 VAL A N 1
ATOM 5233 C CA . VAL A 1 687 ? -4.828 16.460 -5.872 1.00 72.50 687 VAL A CA 1
ATOM 5234 C C . VAL A 1 687 ? -3.784 17.281 -5.130 1.00 72.50 687 VAL A C 1
ATOM 5236 O O . VAL A 1 687 ? -3.297 18.280 -5.645 1.00 72.50 687 VAL A O 1
ATOM 5239 N N . LEU A 1 688 ? -3.400 16.829 -3.936 1.00 75.25 688 LEU A N 1
ATOM 5240 C CA . LEU A 1 688 ? -2.406 17.514 -3.108 1.00 75.25 688 LEU A CA 1
ATOM 5241 C C . LEU A 1 688 ? -0.963 17.196 -3.523 1.00 75.25 688 LEU A C 1
ATOM 5243 O O . LEU A 1 688 ? -0.034 17.817 -3.013 1.00 75.25 688 LEU A O 1
ATOM 5247 N N . LEU A 1 689 ? -0.779 16.227 -4.428 1.00 79.06 689 LEU A N 1
ATOM 5248 C CA . LEU A 1 689 ? 0.512 15.745 -4.925 1.00 79.06 689 LEU A CA 1
ATOM 5249 C C . LEU A 1 689 ? 1.476 15.286 -3.816 1.00 79.06 689 LEU A C 1
ATOM 5251 O O . LEU A 1 689 ? 2.687 15.245 -4.004 1.00 79.06 689 LEU A O 1
ATOM 5255 N N . ASN A 1 690 ? 0.954 14.865 -2.670 1.00 82.50 690 ASN A N 1
ATOM 5256 C CA . ASN A 1 690 ? 1.740 14.530 -1.487 1.00 82.50 690 ASN A CA 1
ATOM 5257 C C . ASN A 1 690 ? 1.618 13.035 -1.119 1.00 82.50 690 ASN A C 1
ATOM 5259 O O . ASN A 1 690 ? 1.070 12.208 -1.863 1.00 82.50 690 ASN A O 1
ATOM 5263 N N . VAL A 1 691 ? 2.156 12.679 0.051 1.00 87.94 691 VAL A N 1
ATOM 5264 C CA . VAL A 1 691 ? 1.955 11.372 0.688 1.00 87.94 691 VAL A CA 1
ATOM 5265 C C . VAL A 1 691 ? 1.216 11.504 2.017 1.00 87.94 691 VAL A C 1
ATOM 5267 O O . VAL A 1 691 ? 1.712 12.110 2.966 1.00 87.94 691 VAL A O 1
ATOM 5270 N N . ASP A 1 692 ? 0.075 10.829 2.118 1.00 86.12 692 ASP A N 1
ATOM 5271 C CA . ASP A 1 692 ? -0.793 10.880 3.290 1.00 86.12 692 ASP A CA 1
ATOM 5272 C C . ASP A 1 692 ? -0.804 9.556 4.042 1.00 86.12 692 ASP A C 1
ATOM 5274 O O . ASP A 1 692 ? -0.856 8.464 3.463 1.00 86.12 692 ASP A O 1
ATOM 5278 N N . GLN A 1 693 ? -0.769 9.643 5.372 1.00 88.44 693 GLN A N 1
ATOM 5279 C CA . GLN A 1 693 ? -0.927 8.471 6.223 1.00 88.44 693 GLN A CA 1
ATOM 5280 C C . GLN A 1 693 ? -2.384 7.998 6.172 1.00 88.44 693 GLN A C 1
ATOM 5282 O O . GLN A 1 693 ? -3.310 8.785 6.328 1.00 88.44 693 GLN A O 1
ATOM 5287 N N . THR A 1 694 ? -2.591 6.693 6.023 1.00 88.06 694 THR A N 1
ATOM 5288 C CA . THR A 1 694 ? -3.924 6.083 6.017 1.00 88.06 694 THR A CA 1
ATOM 5289 C C . THR A 1 694 ? -4.001 4.912 6.992 1.00 88.06 694 THR A C 1
ATOM 5291 O O . THR A 1 694 ? -3.023 4.561 7.664 1.00 88.06 694 THR A O 1
ATOM 5294 N N . THR A 1 695 ? -5.184 4.309 7.104 1.00 88.31 695 THR A N 1
ATOM 5295 C CA . THR A 1 695 ? -5.385 3.119 7.925 1.00 88.31 695 THR A CA 1
ATOM 5296 C C . THR A 1 695 ? -4.590 1.939 7.387 1.00 88.31 695 THR A C 1
ATOM 5298 O O . THR A 1 695 ? -4.476 1.733 6.181 1.00 88.31 695 THR A O 1
ATOM 5301 N N . VAL A 1 696 ? -4.046 1.137 8.299 1.00 89.00 696 VAL A N 1
ATOM 5302 C CA . VAL A 1 696 ? -3.322 -0.083 7.949 1.00 89.00 696 VAL A CA 1
ATOM 5303 C C . VAL A 1 696 ? -4.342 -1.121 7.498 1.00 89.00 696 VAL A C 1
ATOM 5305 O O . VAL A 1 696 ? -5.162 -1.585 8.300 1.00 89.00 696 VAL A O 1
ATOM 5308 N N . LYS A 1 697 ? -4.299 -1.496 6.217 1.00 86.69 697 LYS A N 1
ATOM 5309 C CA . LYS A 1 697 ? -5.265 -2.452 5.663 1.00 86.69 697 LYS A CA 1
ATOM 5310 C C . LYS A 1 697 ? -5.127 -3.819 6.322 1.00 86.69 697 LYS A C 1
ATOM 5312 O O . LYS A 1 697 ? -4.051 -4.213 6.770 1.00 86.69 697 LYS A O 1
ATOM 5317 N N . GLU A 1 698 ? -6.266 -4.506 6.442 1.00 84.56 698 GLU A N 1
ATOM 5318 C CA . GLU A 1 698 ? -6.395 -5.833 7.073 1.00 84.56 698 GLU A CA 1
ATOM 5319 C C . GLU A 1 698 ? -6.033 -5.876 8.575 1.00 84.56 698 GLU A C 1
ATOM 5321 O O . GLU A 1 698 ? -5.943 -6.947 9.177 1.00 84.56 698 GLU A O 1
ATOM 5326 N N . ASN A 1 699 ? -5.882 -4.715 9.222 1.00 89.81 699 ASN A N 1
ATOM 5327 C CA . ASN A 1 699 ? -5.507 -4.590 10.628 1.00 89.81 699 ASN A CA 1
ATOM 5328 C C . ASN A 1 699 ? -6.611 -3.889 11.449 1.00 89.81 699 ASN A C 1
ATOM 5330 O O . ASN A 1 699 ? -6.481 -2.701 11.757 1.00 89.81 699 ASN A O 1
ATOM 5334 N N . PRO A 1 700 ? -7.706 -4.590 11.811 1.00 92.25 700 PRO A N 1
ATOM 5335 C CA . PRO A 1 700 ? -8.794 -3.978 12.563 1.00 92.25 700 PRO A CA 1
ATOM 5336 C C . PRO A 1 700 ? -8.365 -3.452 13.935 1.00 92.25 700 PRO A C 1
ATOM 5338 O O . PRO A 1 700 ? -7.478 -4.008 14.593 1.00 92.25 700 PRO A O 1
ATOM 5341 N N . PHE A 1 701 ? -9.035 -2.393 14.388 1.00 91.56 701 PHE A N 1
ATOM 5342 C CA . PHE A 1 701 ? -8.796 -1.798 15.698 1.00 91.56 701 PHE A CA 1
ATOM 5343 C C . PHE A 1 701 ? -9.252 -2.748 16.812 1.00 91.56 701 PHE A C 1
ATOM 5345 O O . PHE A 1 701 ? -10.442 -3.006 16.995 1.00 91.56 701 PHE A O 1
ATOM 5352 N N . GLY A 1 702 ? -8.287 -3.278 17.570 1.00 91.31 702 GLY A N 1
ATOM 5353 C CA . GLY A 1 702 ? -8.504 -4.318 18.580 1.00 91.31 702 GLY A CA 1
ATOM 5354 C C . GLY A 1 702 ? -9.676 -4.078 19.538 1.00 91.31 702 GLY A C 1
ATOM 5355 O O . GLY A 1 702 ? -10.470 -4.998 19.728 1.00 91.31 702 GLY A O 1
ATOM 5356 N N . PRO A 1 703 ? -9.842 -2.874 20.118 1.00 91.50 703 PRO A N 1
ATOM 5357 C CA . PRO A 1 703 ? -10.957 -2.587 21.017 1.00 91.50 703 PRO A CA 1
ATOM 5358 C C . PRO A 1 703 ? -12.353 -2.799 20.417 1.00 91.50 703 PRO A C 1
ATOM 5360 O O . PRO A 1 703 ? -13.279 -3.053 21.178 1.00 91.50 703 PRO A O 1
ATOM 5363 N N . LEU A 1 704 ? -12.533 -2.786 19.090 1.00 93.69 704 LEU A N 1
ATOM 5364 C CA . LEU A 1 704 ? -13.839 -3.057 18.464 1.00 93.69 704 LEU A CA 1
ATOM 5365 C C . LEU A 1 704 ? -14.355 -4.481 18.751 1.00 93.69 704 LEU A C 1
ATOM 5367 O O . LEU A 1 704 ? -15.567 -4.720 18.760 1.00 93.69 704 LEU A O 1
ATOM 5371 N N . PHE A 1 705 ? -13.450 -5.421 19.046 1.00 94.94 705 PHE A N 1
ATOM 5372 C CA . PHE A 1 705 ? -13.789 -6.780 19.478 1.00 94.94 705 PHE A CA 1
ATOM 5373 C C . PHE A 1 705 ? -14.403 -6.832 20.888 1.00 94.94 705 PHE A C 1
ATOM 5375 O O . PHE A 1 705 ? -15.054 -7.819 21.232 1.00 94.94 705 PHE A O 1
ATOM 5382 N N . ASN A 1 706 ? -14.212 -5.795 21.705 1.00 94.56 706 ASN A N 1
ATOM 5383 C CA . ASN A 1 706 ? -14.795 -5.681 23.036 1.00 94.56 706 ASN A CA 1
ATOM 5384 C C . ASN A 1 706 ? -16.194 -5.038 22.936 1.00 94.56 706 ASN A C 1
ATOM 5386 O O . ASN A 1 706 ? -16.345 -3.872 22.577 1.00 94.56 706 ASN A O 1
ATOM 5390 N N . ASP A 1 707 ? -17.238 -5.787 23.293 1.00 95.06 707 ASP A N 1
ATOM 5391 C CA . ASP A 1 707 ? -18.638 -5.331 23.297 1.00 95.06 707 ASP A CA 1
ATOM 5392 C C . ASP A 1 707 ? -19.001 -4.389 24.462 1.00 95.06 707 ASP A C 1
ATOM 5394 O O . ASP A 1 707 ? -20.160 -4.008 24.612 1.00 95.06 707 ASP A O 1
ATOM 5398 N N . GLN A 1 708 ? -18.024 -4.009 25.284 1.00 94.56 708 GLN A N 1
ATOM 5399 C CA . GLN A 1 708 ? -18.115 -3.015 26.359 1.00 94.56 708 GLN A CA 1
ATOM 5400 C C . GLN A 1 708 ? -17.103 -1.870 26.182 1.00 94.56 708 GLN A C 1
ATOM 5402 O O . GLN A 1 708 ? -16.889 -1.087 27.106 1.00 94.56 708 GLN A O 1
ATOM 5407 N N . GLN A 1 709 ? -16.434 -1.782 25.028 1.00 89.62 709 GLN A N 1
ATOM 5408 C CA . GLN A 1 709 ? -15.495 -0.698 24.741 1.00 89.62 709 GLN A CA 1
ATOM 5409 C C . GLN A 1 709 ? -16.198 0.671 24.741 1.00 89.62 709 GLN A C 1
ATOM 5411 O O . GLN A 1 709 ? -17.353 0.776 24.333 1.00 89.62 709 GLN A O 1
ATOM 5416 N N . THR A 1 710 ? -15.475 1.714 25.151 1.00 87.06 710 THR A N 1
ATOM 5417 C CA . THR A 1 710 ? -15.950 3.112 25.154 1.00 87.06 710 THR A CA 1
ATOM 5418 C C . THR A 1 710 ? -14.979 4.059 24.442 1.00 87.06 710 THR A C 1
ATOM 5420 O O . THR A 1 710 ? -15.028 5.265 24.657 1.00 87.06 710 THR A O 1
ATOM 5423 N N . VAL A 1 711 ? -14.018 3.511 23.693 1.00 81.50 711 VAL A N 1
ATOM 5424 C CA . VAL A 1 711 ? -12.937 4.267 23.037 1.00 81.50 711 VAL A CA 1
ATOM 5425 C C . VAL A 1 711 ? -13.414 4.894 21.731 1.00 81.50 711 VAL A C 1
ATOM 5427 O O . VAL A 1 711 ? -12.941 5.957 21.359 1.00 81.50 711 VAL A O 1
ATOM 5430 N N . VAL A 1 712 ? -14.358 4.241 21.056 1.00 84.19 712 VAL A N 1
ATOM 5431 C CA . VAL A 1 712 ? -15.049 4.754 19.870 1.00 84.19 712 VAL A CA 1
ATOM 5432 C C . VAL A 1 712 ? -16.556 4.591 20.045 1.00 84.19 712 VAL A C 1
ATOM 5434 O O . VAL A 1 712 ? -17.005 3.850 20.926 1.00 84.19 712 VAL A O 1
ATOM 5437 N N . GLU A 1 713 ? -17.346 5.241 19.192 1.00 84.56 713 GLU A N 1
ATOM 5438 C CA . GLU A 1 713 ? -18.807 5.157 19.239 1.00 84.56 713 GLU A CA 1
ATOM 5439 C C . GLU A 1 713 ? -19.330 3.711 19.249 1.00 84.56 713 GLU A C 1
ATOM 5441 O O . GLU A 1 713 ? -18.804 2.815 18.578 1.00 84.56 713 GLU A O 1
ATOM 5446 N N . ALA A 1 714 ? -20.393 3.475 20.023 1.00 83.88 714 ALA A N 1
ATOM 5447 C CA . ALA A 1 714 ? -20.954 2.138 20.216 1.00 83.88 714 ALA A CA 1
ATOM 5448 C C . ALA A 1 714 ? -21.429 1.506 18.894 1.00 83.88 714 ALA A C 1
ATOM 5450 O O . ALA A 1 714 ? -21.178 0.321 18.658 1.00 83.88 714 ALA A O 1
ATOM 5451 N N . SER A 1 715 ? -22.030 2.316 18.017 1.00 90.75 715 SER A N 1
ATOM 5452 C CA . SER A 1 715 ? -22.502 1.944 16.676 1.00 90.75 715 SER A CA 1
ATOM 5453 C C . SER A 1 715 ? -21.389 1.341 15.811 1.00 90.75 715 SER A C 1
ATOM 5455 O O . SER A 1 715 ? -21.585 0.287 15.209 1.00 90.75 715 SER A O 1
ATOM 5457 N N . ARG A 1 716 ? -20.192 1.942 15.814 1.00 91.56 716 ARG A N 1
ATOM 5458 C CA . ARG A 1 716 ? -19.005 1.460 15.083 1.00 91.56 716 ARG A CA 1
ATOM 5459 C C . ARG A 1 716 ? -18.537 0.101 15.599 1.00 91.56 716 ARG A C 1
ATOM 5461 O O . ARG A 1 716 ? -18.252 -0.804 14.820 1.00 91.56 716 ARG A O 1
ATOM 5468 N N . GLY A 1 717 ? -18.517 -0.085 16.921 1.00 92.75 717 GLY A N 1
ATOM 5469 C CA . GLY A 1 717 ? -18.211 -1.382 17.530 1.00 92.75 717 GLY A CA 1
ATOM 5470 C C . GLY A 1 717 ? -19.228 -2.468 17.162 1.00 92.75 717 GLY A C 1
ATOM 5471 O O . GLY A 1 717 ? -18.852 -3.599 16.856 1.00 92.75 717 GLY A O 1
ATOM 5472 N N . GLU A 1 718 ? -20.520 -2.141 17.183 1.00 94.56 718 GLU A N 1
ATOM 5473 C CA . GLU A 1 718 ? -21.592 -3.062 16.788 1.00 94.56 718 GLU A CA 1
ATOM 5474 C C . GLU A 1 718 ? -21.514 -3.438 15.305 1.00 94.56 718 GLU A C 1
ATOM 5476 O O . GLU A 1 718 ? -21.580 -4.627 14.979 1.00 94.56 718 GLU A O 1
ATOM 5481 N N . ALA A 1 719 ? -21.304 -2.454 14.428 1.00 95.12 719 ALA A N 1
ATOM 5482 C CA . ALA A 1 719 ? -21.140 -2.656 12.993 1.00 95.12 719 ALA A CA 1
ATOM 5483 C C . ALA A 1 719 ? -19.940 -3.560 12.682 1.00 95.12 719 ALA A C 1
ATOM 5485 O O . ALA A 1 719 ? -20.085 -4.536 11.942 1.00 95.12 719 ALA A O 1
ATOM 5486 N N . PHE A 1 720 ? -18.787 -3.313 13.311 1.00 96.00 720 PHE A N 1
ATOM 5487 C CA . PHE A 1 720 ? -17.608 -4.165 13.168 1.00 96.00 720 PHE A CA 1
ATOM 5488 C C . PHE A 1 720 ? -17.884 -5.615 13.572 1.00 96.00 720 PHE A C 1
ATOM 5490 O O . PHE A 1 720 ? -17.563 -6.546 12.836 1.00 96.00 720 PHE A O 1
ATOM 5497 N N . ARG A 1 721 ? -18.488 -5.832 14.745 1.00 97.12 721 ARG A N 1
ATOM 5498 C CA . ARG A 1 721 ? -18.768 -7.187 15.241 1.00 97.12 721 ARG A CA 1
ATOM 5499 C C . ARG A 1 721 ? -19.758 -7.930 14.345 1.00 97.12 721 ARG A C 1
ATOM 5501 O O . ARG A 1 721 ? -19.597 -9.133 14.138 1.00 97.12 721 ARG A O 1
ATOM 5508 N N . ALA A 1 722 ? -20.748 -7.233 13.787 1.00 96.75 722 ALA A N 1
ATOM 5509 C CA . ALA A 1 722 ? -21.665 -7.801 12.805 1.00 96.75 722 ALA A CA 1
ATOM 5510 C C . ALA A 1 722 ? -20.940 -8.200 11.505 1.00 96.75 722 ALA A C 1
ATOM 5512 O O . ALA A 1 722 ? -21.119 -9.323 11.028 1.00 96.75 722 ALA A O 1
ATOM 5513 N N . ASP A 1 723 ? -20.077 -7.325 10.981 1.00 95.69 723 ASP A N 1
ATOM 5514 C CA . ASP A 1 723 ? -19.252 -7.580 9.793 1.00 95.69 723 ASP A CA 1
ATOM 5515 C C . ASP A 1 723 ? -18.294 -8.768 10.003 1.00 95.69 723 ASP A C 1
ATOM 5517 O O . ASP A 1 723 ? -18.220 -9.677 9.172 1.00 95.69 723 ASP A O 1
ATOM 5521 N N . PHE A 1 724 ? -17.646 -8.840 11.170 1.00 97.44 724 PHE A N 1
ATOM 5522 C CA . PHE A 1 724 ? -16.777 -9.954 11.549 1.00 97.44 724 PHE A CA 1
ATOM 5523 C C . PHE A 1 724 ? -17.524 -11.297 11.543 1.00 97.44 724 PHE A C 1
ATOM 5525 O O . PHE A 1 724 ? -17.007 -12.293 11.040 1.00 97.44 724 PHE A O 1
ATOM 5532 N N . LEU A 1 725 ? -18.754 -11.352 12.070 1.00 98.06 725 LEU A N 1
ATOM 5533 C CA . LEU A 1 725 ? -19.569 -12.577 12.078 1.00 98.06 725 LEU A CA 1
ATOM 5534 C C . LEU A 1 725 ? -20.044 -12.978 10.675 1.00 98.06 725 LEU A C 1
ATOM 5536 O O . LEU A 1 725 ? -20.124 -14.176 10.371 1.00 98.06 725 LEU A O 1
ATOM 5540 N N . ALA A 1 726 ? -20.356 -11.996 9.825 1.00 96.69 726 ALA A N 1
ATOM 5541 C CA . ALA A 1 726 ? -20.739 -12.228 8.436 1.00 96.69 726 ALA A CA 1
ATOM 5542 C C . ALA A 1 726 ? -19.580 -12.848 7.640 1.00 96.69 726 ALA A C 1
ATOM 5544 O O . ALA A 1 726 ? -19.784 -13.833 6.925 1.00 96.69 726 ALA A O 1
ATOM 5545 N N . ASN A 1 727 ? -18.367 -12.333 7.848 1.00 95.94 727 ASN A N 1
ATOM 5546 C CA . ASN A 1 727 ? -17.156 -12.743 7.142 1.00 95.94 727 ASN A CA 1
ATOM 5547 C C . ASN A 1 727 ? -16.351 -13.860 7.822 1.00 95.94 727 ASN A C 1
ATOM 5549 O O . ASN A 1 727 ? -15.392 -14.368 7.245 1.00 95.94 727 ASN A O 1
ATOM 5553 N N . LEU A 1 728 ? -16.782 -14.332 8.994 1.00 97.31 728 LEU A N 1
ATOM 5554 C CA . LEU A 1 728 ? -16.145 -15.417 9.744 1.00 97.31 728 LEU A CA 1
ATOM 5555 C C . LEU A 1 728 ? -15.758 -16.660 8.908 1.00 97.31 728 LEU A C 1
ATOM 5557 O O . LEU A 1 728 ? -14.705 -17.233 9.203 1.00 97.31 728 LEU A O 1
ATOM 5561 N N . PRO A 1 729 ? -16.511 -17.091 7.865 1.00 97.00 729 PRO A N 1
ATOM 5562 C CA . PRO A 1 729 ? -16.096 -18.199 7.003 1.00 97.00 729 PRO A CA 1
ATOM 5563 C C . PRO A 1 729 ? -14.687 -18.079 6.399 1.00 97.00 729 PRO A C 1
ATOM 5565 O O . PRO A 1 729 ? -14.031 -19.107 6.232 1.00 97.00 729 PRO A O 1
ATOM 5568 N N . SER A 1 730 ? -14.180 -16.869 6.119 1.00 95.06 730 SER A N 1
ATOM 5569 C CA . SER A 1 730 ? -12.831 -16.676 5.553 1.00 95.06 730 SER A CA 1
ATOM 5570 C C . SER A 1 730 ? -11.708 -17.103 6.506 1.00 95.06 730 SER A C 1
ATOM 5572 O O . SER A 1 730 ? -10.597 -17.407 6.075 1.00 95.06 730 SER A O 1
ATOM 5574 N N . LEU A 1 731 ? -12.006 -17.186 7.805 1.00 97.12 731 LEU A N 1
ATOM 5575 C CA . LEU A 1 731 ? -11.084 -17.648 8.837 1.00 97.12 731 LEU A CA 1
ATOM 5576 C C . LEU A 1 731 ? -11.159 -19.162 9.062 1.00 97.12 731 LEU A C 1
ATOM 5578 O O . LEU A 1 731 ? -10.367 -19.686 9.837 1.00 97.12 731 LEU A O 1
ATOM 5582 N N . LEU A 1 732 ? -12.082 -19.895 8.433 1.00 97.12 732 LEU A N 1
ATOM 5583 C CA . LEU A 1 732 ? -12.305 -21.323 8.711 1.00 97.12 732 LEU A CA 1
ATOM 5584 C C . LEU A 1 732 ? -11.546 -22.275 7.775 1.00 97.12 732 LEU A C 1
ATOM 5586 O O . LEU A 1 732 ? -11.686 -23.485 7.906 1.00 97.12 732 LEU A O 1
ATOM 5590 N N . VAL A 1 733 ? -10.726 -21.749 6.866 1.00 95.38 733 VAL A N 1
ATOM 5591 C CA . VAL A 1 733 ? -9.980 -22.537 5.869 1.00 95.38 733 VAL A CA 1
ATOM 5592 C C . VAL A 1 733 ? -8.853 -23.382 6.478 1.00 95.38 733 VAL A C 1
ATOM 5594 O O . VAL A 1 733 ? -8.251 -23.007 7.482 1.00 95.38 733 VAL A O 1
ATOM 5597 N N . ASP A 1 734 ? -8.529 -24.523 5.869 1.00 94.00 734 ASP A N 1
ATOM 5598 C CA . ASP A 1 734 ? -7.551 -25.483 6.417 1.00 94.00 734 ASP A CA 1
ATOM 5599 C C . ASP A 1 734 ? -6.105 -25.274 5.928 1.00 94.00 734 ASP A C 1
ATOM 5601 O O . ASP A 1 734 ? -5.214 -26.068 6.235 1.00 94.00 734 ASP A O 1
ATOM 5605 N N . ASN A 1 735 ? -5.845 -24.187 5.202 1.00 94.25 735 ASN A N 1
ATOM 5606 C CA . ASN A 1 735 ? -4.516 -23.806 4.739 1.00 94.25 735 ASN A CA 1
ATOM 5607 C C . ASN A 1 735 ? -4.118 -22.456 5.338 1.00 94.25 735 ASN A C 1
ATOM 5609 O O . ASN A 1 735 ? -4.824 -21.466 5.176 1.00 94.25 735 ASN A O 1
ATOM 5613 N N . VAL A 1 736 ? -2.963 -22.409 6.007 1.00 94.94 736 VAL A N 1
ATOM 5614 C CA . VAL A 1 736 ? -2.456 -21.194 6.664 1.00 94.94 736 VAL A CA 1
ATOM 5615 C C . VAL A 1 736 ? -2.248 -20.044 5.677 1.00 94.94 736 VAL A C 1
ATOM 5617 O O . VAL A 1 736 ? -2.443 -18.897 6.065 1.00 94.94 736 VAL A O 1
ATOM 5620 N N . ALA A 1 737 ? -1.879 -20.339 4.427 1.00 94.56 737 ALA A N 1
ATOM 5621 C CA . ALA A 1 737 ? -1.679 -19.318 3.400 1.00 94.56 737 ALA A CA 1
ATOM 5622 C C . ALA A 1 737 ? -2.987 -18.655 2.932 1.00 94.56 737 ALA A C 1
ATOM 5624 O O . ALA A 1 737 ? -2.938 -17.530 2.449 1.00 94.56 737 ALA A O 1
ATOM 5625 N N . ASP A 1 738 ? -4.130 -19.323 3.126 1.00 93.00 738 ASP A N 1
ATOM 5626 C CA . ASP A 1 738 ? -5.436 -18.875 2.625 1.00 93.00 738 ASP A CA 1
ATOM 5627 C C . ASP A 1 738 ? -6.294 -18.218 3.720 1.00 93.00 738 ASP A C 1
ATOM 5629 O O . ASP A 1 738 ? -7.372 -17.687 3.443 1.00 93.00 738 ASP A O 1
ATOM 5633 N N . ILE A 1 739 ? -5.853 -18.283 4.984 1.00 94.38 739 ILE A N 1
ATOM 5634 C CA . ILE A 1 739 ? -6.538 -17.624 6.100 1.00 94.38 739 ILE A CA 1
ATOM 5635 C C . ILE A 1 739 ? -6.487 -16.125 5.848 1.00 94.38 739 ILE A C 1
ATOM 5637 O O . ILE A 1 739 ? -5.400 -15.567 5.745 1.00 94.38 739 ILE A O 1
ATOM 5641 N N . LYS A 1 740 ? -7.653 -15.479 5.833 1.00 92.12 740 LYS A N 1
ATOM 5642 C CA . LYS A 1 740 ? -7.765 -14.025 5.719 1.00 92.12 740 LYS A CA 1
ATOM 5643 C C . LYS A 1 740 ? -8.872 -13.483 6.603 1.00 92.12 740 LYS A C 1
ATOM 5645 O O . LYS A 1 740 ? -9.922 -14.113 6.760 1.00 92.12 740 LYS A O 1
ATOM 5650 N N . ILE A 1 741 ? -8.641 -12.306 7.163 1.00 91.56 741 ILE A N 1
ATOM 5651 C CA . ILE A 1 741 ? -9.684 -11.496 7.780 1.00 91.56 741 ILE A CA 1
ATOM 5652 C C . ILE A 1 741 ? -10.245 -10.580 6.699 1.00 91.56 741 ILE A C 1
ATOM 5654 O O . ILE A 1 741 ? -9.493 -10.046 5.890 1.00 91.56 741 ILE A O 1
ATOM 5658 N N . VAL A 1 742 ? -11.562 -10.423 6.665 1.00 90.81 742 VAL A N 1
ATOM 5659 C CA . VAL A 1 742 ? -12.214 -9.444 5.795 1.00 90.81 742 VAL A CA 1
ATOM 5660 C C . VAL A 1 742 ? -12.754 -8.346 6.693 1.00 90.81 742 VAL A C 1
ATOM 5662 O O . VAL A 1 742 ? -13.425 -8.636 7.684 1.00 90.81 742 VAL A O 1
ATOM 5665 N N . VAL A 1 743 ? -12.416 -7.107 6.356 1.00 87.69 743 VAL A N 1
ATOM 5666 C CA . VAL A 1 743 ? -12.899 -5.904 7.028 1.00 87.69 743 VAL A CA 1
ATOM 5667 C C . VAL A 1 743 ? -13.533 -5.038 5.952 1.00 87.69 743 VAL A C 1
ATOM 5669 O O . VAL A 1 743 ? -12.835 -4.563 5.061 1.00 87.69 743 VAL A O 1
ATOM 5672 N N . SER A 1 744 ? -14.854 -4.886 5.997 1.00 84.31 744 SER A N 1
ATOM 5673 C CA . SER A 1 744 ? -15.616 -4.292 4.890 1.00 84.31 744 SER A CA 1
ATOM 5674 C C . SER A 1 744 ? -15.626 -2.759 4.891 1.00 84.31 744 SER A C 1
ATOM 5676 O O . SER A 1 744 ? -16.088 -2.158 3.926 1.00 84.31 744 SER A O 1
ATOM 5678 N N . ASN A 1 745 ? -15.159 -2.122 5.969 1.00 86.38 745 ASN A N 1
ATOM 5679 C CA . ASN A 1 745 ? -15.134 -0.668 6.120 1.00 86.38 745 ASN A CA 1
ATOM 5680 C C . ASN A 1 745 ? -13.797 -0.225 6.733 1.00 86.38 745 ASN A C 1
ATOM 5682 O O . ASN A 1 745 ? -13.385 -0.749 7.771 1.00 86.38 745 ASN A O 1
ATOM 5686 N N . ASP A 1 746 ? -13.152 0.755 6.100 1.00 85.56 746 ASP A N 1
ATOM 5687 C CA . ASP A 1 746 ? -11.891 1.349 6.547 1.00 85.56 746 ASP A CA 1
ATOM 5688 C C . ASP A 1 746 ? -11.993 1.995 7.933 1.00 85.56 746 ASP A C 1
ATOM 5690 O O . ASP A 1 746 ? -11.011 2.001 8.672 1.00 85.56 746 ASP A O 1
ATOM 5694 N N . GLU A 1 747 ? -13.182 2.441 8.346 1.00 87.62 747 GLU A N 1
ATOM 5695 C CA . GLU A 1 747 ? -13.431 2.915 9.708 1.00 87.62 747 GLU A CA 1
ATOM 5696 C C . GLU A 1 747 ? -13.188 1.814 10.752 1.00 87.62 747 GLU A C 1
ATOM 5698 O O . GLU A 1 747 ? -12.991 2.095 11.925 1.00 87.62 747 GLU A O 1
ATOM 5703 N N . HIS A 1 748 ? -13.183 0.532 10.407 1.00 90.50 748 HIS A N 1
ATOM 5704 C CA . HIS A 1 748 ? -12.869 -0.511 11.387 1.00 90.50 748 HIS A CA 1
ATOM 5705 C C . HIS A 1 748 ? -11.368 -0.795 11.509 1.00 90.50 748 HIS A C 1
ATOM 5707 O O . HIS A 1 748 ? -10.960 -1.583 12.368 1.00 90.50 748 HIS A O 1
ATOM 5713 N N . LEU A 1 749 ? -10.546 -0.182 10.659 1.00 89.44 749 LEU A N 1
ATOM 5714 C CA . LEU A 1 749 ? -9.109 -0.398 10.609 1.00 89.44 749 LEU A CA 1
ATOM 5715 C C . LEU A 1 749 ? -8.364 0.551 11.536 1.00 89.44 749 LEU A C 1
ATOM 5717 O O . LEU A 1 749 ? -8.765 1.684 11.772 1.00 89.44 749 LEU A O 1
ATOM 5721 N N . ASN A 1 750 ? -7.243 0.065 12.051 1.00 87.69 750 ASN A N 1
ATOM 5722 C CA . ASN A 1 750 ? -6.363 0.856 12.886 1.00 87.69 750 ASN A CA 1
ATOM 5723 C C . ASN A 1 750 ? -5.451 1.737 12.021 1.00 87.69 750 ASN A C 1
ATOM 5725 O O . ASN A 1 750 ? -4.959 1.305 10.977 1.00 87.69 750 ASN A O 1
ATOM 5729 N N . ILE A 1 751 ? -5.155 2.948 12.488 1.00 86.62 751 ILE A N 1
ATOM 5730 C CA . ILE A 1 751 ? -4.282 3.907 11.793 1.00 86.62 751 ILE A CA 1
ATOM 5731 C C . ILE A 1 751 ? -2.790 3.517 11.850 1.00 86.62 751 ILE A C 1
ATOM 5733 O O . ILE A 1 751 ? -1.941 4.071 11.151 1.00 86.62 751 ILE A O 1
ATOM 5737 N N . GLN A 1 752 ? -2.460 2.542 12.700 1.00 87.88 752 GLN A N 1
ATOM 5738 C CA . GLN A 1 752 ? -1.122 2.000 12.908 1.00 87.88 752 GLN A CA 1
ATOM 5739 C C . GLN A 1 752 ? -1.194 0.534 13.359 1.00 87.88 752 GLN A C 1
ATOM 5741 O O . GLN A 1 752 ? -2.266 0.002 13.644 1.00 87.88 752 GLN A O 1
ATOM 5746 N N . SER A 1 753 ? -0.047 -0.138 13.425 1.00 87.94 753 SER A N 1
ATOM 5747 C CA . SER A 1 753 ? 0.049 -1.479 14.007 1.00 87.94 753 SER A CA 1
ATOM 5748 C C . SER A 1 753 ? 1.186 -1.583 15.017 1.00 87.94 753 SER A C 1
ATOM 5750 O O . SER A 1 753 ? 2.322 -1.184 14.748 1.00 87.94 753 SER A O 1
ATOM 5752 N N . HIS A 1 754 ? 0.869 -2.185 16.163 1.00 81.75 754 HIS A N 1
ATOM 5753 C CA . HIS A 1 754 ? 1.768 -2.494 17.262 1.00 81.75 754 HIS A CA 1
ATOM 5754 C C . HIS A 1 754 ? 1.814 -3.998 17.572 1.00 81.75 754 HIS A C 1
ATOM 5756 O O . HIS A 1 754 ? 0.808 -4.693 17.698 1.00 81.75 754 HIS A O 1
ATOM 5762 N N . ALA A 1 755 ? 3.031 -4.490 17.794 1.00 67.00 755 ALA A N 1
ATOM 5763 C CA . ALA A 1 755 ? 3.344 -5.876 18.141 1.00 67.00 755 ALA A CA 1
ATOM 5764 C C . ALA A 1 755 ? 4.039 -5.988 19.503 1.00 67.00 755 ALA A C 1
ATOM 5766 O O . ALA A 1 755 ? 4.156 -7.075 20.066 1.00 67.00 755 ALA A O 1
ATOM 5767 N N . SER A 1 756 ? 4.544 -4.864 20.014 1.00 53.41 756 SER A N 1
ATOM 5768 C CA . SER A 1 756 ? 5.277 -4.755 21.268 1.00 53.41 756 SER A CA 1
ATOM 5769 C C . SER A 1 756 ? 4.887 -3.454 21.974 1.00 53.41 756 SER A C 1
ATOM 5771 O O . SER A 1 756 ? 4.855 -2.390 21.363 1.00 53.41 756 SER A O 1
ATOM 5773 N N . GLY A 1 757 ? 4.550 -3.543 23.263 1.00 50.28 757 GLY A N 1
ATOM 5774 C CA . GLY A 1 757 ? 4.091 -2.406 24.070 1.00 50.28 757 GLY A CA 1
ATOM 5775 C C . GLY A 1 757 ? 2.840 -2.725 24.892 1.00 50.28 757 GLY A C 1
ATOM 5776 O O . GLY A 1 757 ? 2.316 -3.834 24.836 1.00 50.28 757 GLY A O 1
ATOM 5777 N N . GLY A 1 758 ? 2.366 -1.752 25.673 1.00 47.34 758 GLY A N 1
ATOM 5778 C CA . GLY A 1 758 ? 1.240 -1.926 26.602 1.00 47.34 758 GLY A CA 1
ATOM 5779 C C . GLY A 1 758 ? -0.153 -2.004 25.965 1.00 47.34 758 GLY A C 1
ATOM 5780 O O . GLY A 1 758 ? -1.121 -2.149 26.701 1.00 47.34 758 GLY A O 1
ATOM 5781 N N . ILE A 1 759 ? -0.271 -1.890 24.635 1.00 56.44 759 ILE A N 1
ATOM 5782 C CA . ILE A 1 759 ? -1.557 -1.602 23.974 1.00 56.44 759 ILE A CA 1
ATOM 5783 C C . ILE A 1 759 ? -2.273 -2.872 23.466 1.00 56.44 759 ILE A C 1
ATOM 5785 O O . ILE A 1 759 ? -3.481 -2.840 23.284 1.00 56.44 759 ILE A O 1
ATOM 5789 N N . PHE A 1 760 ? -1.592 -4.023 23.315 1.00 68.06 760 PHE A N 1
ATOM 5790 C CA . PHE A 1 760 ? -2.184 -5.327 22.915 1.00 68.06 760 PHE A CA 1
ATOM 5791 C C . PHE A 1 760 ? -3.233 -5.271 21.773 1.00 68.06 760 PHE A C 1
ATOM 5793 O O . PHE A 1 760 ? -4.075 -6.162 21.655 1.00 68.06 760 PHE A O 1
ATOM 5800 N N . GLU A 1 761 ? -3.195 -4.248 20.919 1.00 80.81 761 GLU A N 1
ATOM 5801 C CA . GLU A 1 761 ? -4.261 -3.937 19.954 1.00 80.81 761 GLU A CA 1
ATOM 5802 C C . GLU A 1 761 ? -4.423 -5.011 18.876 1.00 80.81 761 GLU A C 1
ATOM 5804 O O . GLU A 1 761 ? -5.523 -5.265 18.405 1.00 80.81 761 GLU A O 1
ATOM 5809 N N . ASN A 1 762 ? -3.337 -5.691 18.520 1.00 86.94 762 ASN A N 1
ATOM 5810 C CA . ASN A 1 762 ? -3.330 -6.753 17.519 1.00 86.94 762 ASN A CA 1
ATOM 5811 C C . ASN A 1 762 ? -3.534 -8.153 18.115 1.00 86.94 762 ASN A C 1
ATOM 5813 O O . ASN A 1 762 ? -3.527 -9.148 17.393 1.00 86.94 762 ASN A O 1
ATOM 5817 N N . ASN A 1 763 ? -3.723 -8.253 19.435 1.00 87.62 763 ASN A N 1
ATOM 5818 C CA . ASN A 1 763 ? -4.076 -9.508 20.084 1.00 87.62 763 ASN A CA 1
ATOM 5819 C C . ASN A 1 763 ? -5.577 -9.540 20.377 1.00 87.62 763 ASN A C 1
ATOM 5821 O O . ASN A 1 763 ? -6.016 -9.103 21.438 1.00 87.62 763 ASN A O 1
ATOM 5825 N N . PHE A 1 764 ? -6.366 -10.074 19.446 1.00 92.50 764 PHE A N 1
ATOM 5826 C CA . PHE A 1 764 ? -7.826 -9.988 19.528 1.00 92.50 764 PHE A CA 1
ATOM 5827 C C . PHE A 1 764 ? -8.457 -10.866 20.611 1.00 92.50 764 PHE A C 1
ATOM 5829 O O . PHE A 1 764 ? -9.513 -10.516 21.129 1.00 92.50 764 PHE A O 1
ATOM 5836 N N . GLN A 1 765 ? -7.816 -11.972 21.010 1.00 92.88 765 GLN A N 1
ATOM 5837 C CA . GLN A 1 765 ? -8.353 -12.835 22.069 1.00 92.88 765 GLN A CA 1
ATOM 5838 C C . GLN A 1 765 ? -8.534 -12.068 23.402 1.00 92.88 765 GLN A C 1
ATOM 5840 O O . GLN A 1 765 ? -9.662 -12.005 23.887 1.00 92.88 765 GLN A O 1
ATOM 5845 N N . PRO A 1 766 ? -7.496 -11.413 23.962 1.00 91.31 766 PRO A N 1
ATOM 5846 C CA . PRO A 1 766 ? -7.653 -10.547 25.129 1.00 91.31 766 PRO A CA 1
ATOM 5847 C C . PRO A 1 766 ? -8.682 -9.427 24.960 1.00 91.31 766 PRO A C 1
ATOM 5849 O O . PRO A 1 766 ? -9.345 -9.092 25.931 1.00 91.31 766 PRO A O 1
ATOM 5852 N N . GLN A 1 767 ? -8.834 -8.856 23.759 1.00 92.25 767 GLN A N 1
ATOM 5853 C CA . GLN A 1 767 ? -9.814 -7.788 23.523 1.00 92.25 767 GLN A CA 1
ATOM 5854 C C . GLN A 1 767 ? -11.248 -8.303 23.702 1.00 92.25 767 GLN A C 1
ATOM 5856 O O . GLN A 1 767 ? -12.034 -7.686 24.412 1.00 92.25 767 GLN A O 1
ATOM 5861 N N . VAL A 1 768 ? -11.574 -9.474 23.143 1.00 95.38 768 VAL A N 1
ATOM 5862 C CA . VAL A 1 768 ? -12.885 -10.116 23.355 1.00 95.38 768 VAL A CA 1
ATOM 5863 C C . VAL A 1 768 ? -13.102 -10.473 24.827 1.00 95.38 768 VAL A C 1
ATOM 5865 O O . VAL A 1 768 ? -14.202 -10.300 25.349 1.00 95.38 768 VAL A O 1
ATOM 5868 N N . ASP A 1 769 ? -12.061 -10.955 25.511 1.00 93.69 769 ASP A N 1
ATOM 5869 C CA . ASP A 1 769 ? -12.150 -11.389 26.910 1.00 93.69 769 ASP A CA 1
ATOM 5870 C C . ASP A 1 769 ? -12.333 -10.216 27.902 1.00 93.69 769 ASP A C 1
ATOM 5872 O O . ASP A 1 769 ? -12.736 -10.445 29.043 1.00 93.69 769 ASP A O 1
ATOM 5876 N N . LEU A 1 770 ? -12.080 -8.967 27.482 1.00 93.19 770 LEU A N 1
ATOM 5877 C CA . LEU A 1 770 ? -12.392 -7.752 28.253 1.00 93.19 770 LEU A CA 1
ATOM 5878 C C . LEU A 1 770 ? -13.880 -7.362 28.208 1.00 93.19 770 LEU A C 1
ATOM 5880 O O . LEU A 1 770 ? -14.297 -6.498 28.981 1.00 93.19 770 LEU A O 1
ATOM 5884 N N . GLY A 1 771 ? -14.661 -7.961 27.307 1.00 94.12 771 GLY A N 1
ATOM 5885 C CA . GLY A 1 771 ? -16.078 -7.658 27.131 1.00 94.12 771 GLY A CA 1
ATOM 5886 C C . GLY A 1 771 ? -17.016 -8.368 28.105 1.00 94.12 771 GLY A C 1
ATOM 5887 O O . GLY A 1 771 ? -16.615 -9.030 29.062 1.00 94.12 771 GLY A O 1
ATOM 5888 N N . SER A 1 772 ? -18.315 -8.259 27.828 1.00 96.56 772 SER A N 1
ATOM 5889 C CA . SER A 1 772 ? -19.397 -8.901 28.584 1.00 96.56 772 SER A CA 1
ATOM 5890 C C . SER A 1 772 ? -19.448 -10.424 28.389 1.00 96.56 772 SER A C 1
ATOM 5892 O O . SER A 1 772 ? -20.083 -11.141 29.165 1.00 96.56 772 SER A O 1
ATOM 5894 N N . GLY A 1 773 ? -18.796 -10.920 27.331 1.00 96.88 773 GLY A N 1
ATOM 5895 C CA . GLY A 1 773 ? -18.867 -12.302 26.863 1.00 96.88 773 GLY A CA 1
ATOM 5896 C C . GLY A 1 773 ? -19.974 -12.559 25.833 1.00 96.88 773 GLY A C 1
ATOM 5897 O O . GLY A 1 773 ? -20.005 -13.649 25.256 1.00 96.88 773 GLY A O 1
ATOM 5898 N N . ALA A 1 774 ? -20.844 -11.582 25.543 1.00 97.31 774 ALA A N 1
ATOM 5899 C CA . ALA A 1 774 ? -21.908 -11.743 24.553 1.00 97.31 774 ALA A CA 1
ATOM 5900 C C . ALA A 1 774 ? -21.342 -11.951 23.142 1.00 97.31 774 ALA A C 1
ATOM 5902 O O . ALA A 1 774 ? -21.731 -12.907 22.470 1.00 97.31 774 ALA A O 1
ATOM 5903 N N . PHE A 1 775 ? -20.357 -11.148 22.722 1.00 98.00 775 PHE A N 1
ATOM 5904 C CA . PHE A 1 775 ? -19.730 -11.338 21.406 1.00 98.00 775 PHE A CA 1
ATOM 5905 C C . PHE A 1 775 ? -19.025 -12.694 21.273 1.00 98.00 775 PHE A C 1
ATOM 5907 O O . PHE A 1 775 ? -19.135 -13.373 20.253 1.00 98.00 775 PHE A O 1
ATOM 5914 N N . ARG A 1 776 ? -18.372 -13.158 22.344 1.00 98.06 776 ARG A N 1
ATOM 5915 C CA . ARG A 1 776 ? -17.769 -14.497 22.396 1.00 98.06 776 ARG A CA 1
ATOM 5916 C C . ARG A 1 776 ? -18.815 -15.598 22.175 1.00 98.06 776 ARG A C 1
ATOM 5918 O O . ARG A 1 776 ? -18.550 -16.557 21.451 1.00 98.06 776 ARG A O 1
ATOM 5925 N N . GLY A 1 777 ? -20.001 -15.443 22.770 1.00 98.38 777 GLY A N 1
ATOM 5926 C CA . GLY A 1 777 ? -21.158 -16.308 22.531 1.00 98.38 777 GLY A CA 1
ATOM 5927 C C . GLY A 1 777 ? -21.629 -16.273 21.076 1.00 98.38 777 GLY A C 1
ATOM 5928 O O . GLY A 1 777 ? -21.799 -17.326 20.472 1.00 98.38 777 GLY A O 1
ATOM 5929 N N . GLN A 1 778 ? -21.725 -15.086 20.473 1.00 98.62 778 GLN A N 1
ATOM 5930 C CA . GLN A 1 778 ? -22.121 -14.927 19.067 1.00 98.62 778 GLN A CA 1
ATOM 5931 C C . GLN A 1 778 ? -21.144 -15.611 18.098 1.00 98.62 778 GLN A C 1
ATOM 5933 O O . GLN A 1 778 ? -21.577 -16.269 17.152 1.00 98.62 778 GLN A O 1
ATOM 5938 N N . ILE A 1 779 ? -19.831 -15.526 18.350 1.00 98.75 779 ILE A N 1
ATOM 5939 C CA . ILE A 1 779 ? -18.824 -16.255 17.563 1.00 98.75 779 ILE A CA 1
ATOM 5940 C C . ILE A 1 779 ? -19.042 -17.771 17.692 1.00 98.75 779 ILE A C 1
ATOM 5942 O O . ILE A 1 779 ? -18.999 -18.489 16.693 1.00 98.75 779 ILE A O 1
ATOM 5946 N N . GLN A 1 780 ? -19.306 -18.272 18.904 1.00 98.69 780 GLN A N 1
ATOM 5947 C CA . GLN A 1 780 ? -19.566 -19.696 19.141 1.00 98.69 780 GLN A CA 1
ATOM 5948 C C . GLN A 1 780 ? -20.849 -20.186 18.450 1.00 98.69 780 GLN A C 1
ATOM 5950 O O . GLN A 1 780 ? -20.861 -21.281 17.877 1.00 98.69 780 GLN A O 1
ATOM 5955 N N . ASP A 1 781 ? -21.914 -19.390 18.479 1.00 98.69 781 ASP A N 1
ATOM 5956 C CA . ASP A 1 781 ? -23.173 -19.699 17.802 1.00 98.69 781 ASP A CA 1
ATOM 5957 C C . ASP A 1 781 ? -22.967 -19.743 16.285 1.00 98.69 781 ASP A C 1
ATOM 5959 O O . ASP A 1 781 ? -23.361 -20.713 15.634 1.00 98.69 781 ASP A O 1
ATOM 5963 N N . ARG A 1 782 ? -22.242 -18.762 15.730 1.00 98.50 782 ARG A N 1
ATOM 5964 C CA . ARG A 1 782 ? -21.910 -18.711 14.300 1.00 98.50 782 ARG A CA 1
ATOM 5965 C C . ARG A 1 782 ? -21.045 -19.891 13.858 1.00 98.50 782 ARG A C 1
ATOM 5967 O O . ARG A 1 782 ? -21.285 -20.467 12.802 1.00 98.50 782 ARG A O 1
ATOM 5974 N N . LEU A 1 783 ? -20.070 -20.301 14.668 1.00 98.62 783 LEU A N 1
ATOM 5975 C CA . LEU A 1 783 ? -19.272 -21.503 14.406 1.00 98.62 783 LEU A CA 1
ATOM 5976 C C . LEU A 1 783 ? -20.127 -22.771 14.379 1.00 98.62 783 LEU A C 1
ATOM 5978 O O . LEU A 1 783 ? -19.931 -23.624 13.513 1.00 98.62 783 LEU A O 1
ATOM 5982 N N . THR A 1 784 ? -21.089 -22.871 15.297 1.00 98.38 784 THR A N 1
ATOM 5983 C CA . THR A 1 784 ? -22.032 -23.995 15.365 1.00 98.38 784 THR A CA 1
ATOM 5984 C C . THR A 1 784 ? -22.932 -24.029 14.131 1.00 98.38 784 THR A C 1
ATOM 5986 O O . THR A 1 784 ? -23.126 -25.093 13.547 1.00 98.38 784 THR A O 1
ATOM 5989 N N . GLU A 1 785 ? -23.436 -22.871 13.700 1.00 98.31 785 GLU A N 1
ATOM 5990 C CA . GLU A 1 785 ? -24.238 -22.723 12.481 1.00 98.31 785 GLU A CA 1
ATOM 5991 C C . GLU A 1 785 ? -23.465 -23.163 11.228 1.00 98.31 785 GLU A C 1
ATOM 5993 O O . GLU A 1 785 ? -24.003 -23.878 10.384 1.00 98.31 785 GLU A O 1
ATOM 5998 N N . LEU A 1 786 ? -22.185 -22.791 11.137 1.00 98.06 786 LEU A N 1
ATOM 5999 C CA . LEU A 1 786 ? -21.294 -23.159 10.034 1.00 98.06 786 LEU A CA 1
ATOM 6000 C C . LEU A 1 786 ? -20.755 -24.599 10.136 1.00 98.06 786 LEU A C 1
ATOM 6002 O O . LEU A 1 786 ? -20.019 -25.038 9.254 1.00 98.06 786 LEU A O 1
ATOM 6006 N N . GLY A 1 787 ? -21.095 -25.342 11.196 1.00 97.81 787 GLY A N 1
ATOM 6007 C CA . GLY A 1 787 ? -20.631 -26.715 11.415 1.00 97.81 787 GLY A CA 1
ATOM 6008 C C . GLY A 1 787 ? -19.127 -26.838 11.689 1.00 97.81 787 GLY A C 1
ATOM 6009 O O . GLY A 1 787 ? -18.553 -27.908 11.483 1.00 97.81 787 GLY A O 1
ATOM 6010 N N . SER A 1 788 ? -18.477 -25.762 12.136 1.00 97.81 788 SER A N 1
ATOM 6011 C CA . SER A 1 788 ? -17.038 -25.732 12.396 1.00 97.81 788 SER A CA 1
ATOM 6012 C C . SER A 1 788 ? -16.689 -26.337 13.754 1.00 97.81 788 SER A C 1
ATOM 6014 O O . SER A 1 788 ? -17.351 -26.082 14.759 1.00 97.81 788 SER A O 1
ATOM 6016 N N . SER A 1 789 ? -15.601 -27.108 13.802 1.00 96.06 789 SER A N 1
ATOM 6017 C CA . SER A 1 789 ? -15.043 -27.645 15.049 1.00 96.06 789 SER A CA 1
ATOM 6018 C C . SER A 1 789 ? -14.012 -26.726 15.711 1.00 96.06 789 SER A C 1
ATOM 6020 O O . SER A 1 789 ? -13.420 -27.113 16.720 1.00 96.06 789 SER A O 1
ATOM 6022 N N . LEU A 1 790 ? -13.723 -25.559 15.126 1.00 98.19 790 LEU A N 1
ATOM 6023 C CA . LEU A 1 790 ? -12.786 -24.599 15.709 1.00 98.19 790 LEU A CA 1
ATOM 6024 C C . LEU A 1 790 ? -13.366 -23.990 16.987 1.00 98.19 790 LEU A C 1
ATOM 6026 O O . LEU A 1 790 ? -14.571 -23.781 17.106 1.00 98.19 790 LEU A O 1
ATOM 6030 N N . THR A 1 791 ? -12.496 -23.679 17.945 1.00 98.31 791 THR A N 1
ATOM 6031 C CA . THR A 1 791 ? -12.886 -22.899 19.123 1.00 98.31 791 THR A CA 1
ATOM 6032 C C . THR A 1 791 ? -12.880 -21.404 18.810 1.00 98.31 791 THR A C 1
ATOM 6034 O O . THR A 1 791 ? -12.172 -20.951 17.909 1.00 98.31 791 THR A O 1
ATOM 6037 N N . VAL A 1 792 ? -13.605 -20.614 19.608 1.00 98.31 792 VAL A N 1
ATOM 6038 C CA . VAL A 1 792 ? -13.581 -19.143 19.502 1.00 98.31 792 VAL A CA 1
ATOM 6039 C C . VAL A 1 792 ? -12.148 -18.594 19.570 1.00 98.31 792 VAL A C 1
ATOM 6041 O O . VAL A 1 792 ? -11.766 -17.776 18.741 1.00 98.31 792 VAL A O 1
ATOM 6044 N N . ASP A 1 793 ? -11.312 -19.108 20.479 1.00 97.75 793 ASP A N 1
ATOM 6045 C CA . ASP A 1 793 ? -9.902 -18.697 20.587 1.00 97.75 793 ASP A CA 1
ATOM 6046 C C . ASP A 1 793 ? -9.091 -19.013 19.328 1.00 97.75 793 ASP A C 1
ATOM 6048 O O . ASP A 1 793 ? -8.231 -18.229 18.937 1.00 97.75 793 ASP A O 1
ATOM 6052 N N . GLN A 1 794 ? -9.341 -20.158 18.688 1.00 98.00 794 GLN A N 1
ATOM 6053 C CA . GLN A 1 794 ? -8.659 -20.519 17.447 1.00 98.00 794 GLN A CA 1
ATOM 6054 C C . GLN A 1 794 ? -9.046 -19.563 16.320 1.00 98.00 794 GLN A C 1
ATOM 6056 O O . GLN A 1 794 ? -8.163 -19.110 15.601 1.00 98.00 794 GLN A O 1
ATOM 6061 N N . VAL A 1 795 ? -10.321 -19.185 16.209 1.00 98.06 795 VAL A N 1
ATOM 6062 C CA . VAL A 1 795 ? -10.772 -18.185 15.225 1.00 98.06 795 VAL A CA 1
ATOM 6063 C C . VAL A 1 795 ? -10.157 -16.816 15.495 1.00 98.06 795 VAL A C 1
ATOM 6065 O O . VAL A 1 795 ? -9.630 -16.200 14.574 1.00 98.06 795 VAL A O 1
ATOM 6068 N N . LEU A 1 796 ? -10.152 -16.354 16.747 1.00 97.19 796 LEU A N 1
ATOM 6069 C CA . LEU A 1 796 ? -9.549 -15.067 17.104 1.00 97.19 796 LEU A CA 1
ATOM 6070 C C . LEU A 1 796 ? -8.039 -15.060 16.850 1.00 97.19 796 LEU A C 1
ATOM 6072 O O . LEU A 1 796 ? -7.508 -14.067 16.371 1.00 97.19 796 LEU A O 1
ATOM 6076 N N . ARG A 1 797 ? -7.343 -16.179 17.078 1.00 96.56 797 ARG A N 1
ATOM 6077 C CA . ARG A 1 797 ? -5.927 -16.319 16.707 1.00 96.56 797 ARG A CA 1
ATOM 6078 C C . ARG A 1 797 ? -5.719 -16.310 15.203 1.00 96.56 797 ARG A C 1
ATOM 6080 O O . ARG A 1 797 ? -4.770 -15.683 14.753 1.00 96.56 797 ARG A O 1
ATOM 6087 N N . ARG A 1 798 ? -6.589 -16.964 14.429 1.00 97.31 798 ARG A N 1
ATOM 6088 C CA . ARG A 1 798 ? -6.563 -16.895 12.960 1.00 97.31 798 ARG A CA 1
ATOM 6089 C C . ARG A 1 798 ? -6.810 -15.477 12.450 1.00 97.31 798 ARG A C 1
ATOM 6091 O O . ARG A 1 798 ? -6.169 -15.084 11.493 1.00 97.31 798 ARG A O 1
ATOM 6098 N N . ALA A 1 799 ? -7.670 -14.699 13.103 1.00 95.81 799 ALA A N 1
ATOM 6099 C CA . ALA A 1 799 ? -7.808 -13.272 12.819 1.00 95.81 799 ALA A CA 1
ATOM 6100 C C . ALA A 1 799 ? -6.518 -12.510 13.171 1.00 95.81 799 ALA A C 1
ATOM 6102 O O . ALA A 1 799 ? -6.013 -11.739 12.359 1.00 95.81 799 ALA A O 1
ATOM 6103 N N . SER A 1 800 ? -5.924 -12.783 14.339 1.00 93.81 800 SER A N 1
ATOM 6104 C CA . SER A 1 800 ? -4.677 -12.138 14.755 1.00 93.81 800 SER A CA 1
ATOM 6105 C C . SER A 1 800 ? -3.518 -12.400 13.792 1.00 93.81 800 SER A C 1
ATOM 6107 O O . SER A 1 800 ? -2.697 -11.505 13.639 1.00 93.81 800 SER A O 1
ATOM 6109 N N . THR A 1 801 ? -3.426 -13.558 13.115 1.00 93.62 801 THR A N 1
ATOM 6110 C CA . THR A 1 801 ? -2.325 -13.833 12.158 1.00 93.62 801 THR A CA 1
ATOM 6111 C C . THR A 1 801 ? -2.261 -12.837 11.000 1.00 93.62 801 THR A C 1
ATOM 6113 O O . THR A 1 801 ? -1.187 -12.663 10.428 1.00 93.62 801 THR A O 1
ATOM 6116 N N . GLN A 1 802 ? -3.384 -12.189 10.683 1.00 91.69 802 GLN A N 1
ATOM 6117 C CA . GLN A 1 802 ? -3.521 -11.241 9.576 1.00 91.69 802 GLN A CA 1
ATOM 6118 C C . GLN A 1 802 ? -3.133 -9.815 9.963 1.00 91.69 802 GLN A C 1
ATOM 6120 O O . GLN A 1 802 ? -2.809 -8.999 9.109 1.00 91.69 802 GLN A O 1
ATOM 6125 N N . THR A 1 803 ? -3.080 -9.519 11.262 1.00 90.06 803 THR A N 1
ATOM 6126 C CA . THR A 1 803 ? -2.516 -8.250 11.726 1.00 90.06 803 THR A CA 1
ATOM 6127 C C . THR A 1 803 ? -1.020 -8.208 11.443 1.00 90.06 803 THR A C 1
ATOM 6129 O O . THR A 1 803 ? -0.326 -9.233 11.508 1.00 90.06 803 THR A O 1
ATOM 6132 N N . CYS A 1 804 ? -0.475 -7.013 11.206 1.00 88.31 804 CYS A N 1
ATOM 6133 C CA . CYS A 1 804 ? 0.967 -6.891 11.011 1.00 88.31 804 CYS A CA 1
ATOM 6134 C C . CYS A 1 804 ? 1.722 -7.385 12.257 1.00 88.31 804 CYS A C 1
ATOM 6136 O O . CYS A 1 804 ? 2.707 -8.115 12.132 1.00 88.31 804 CYS A O 1
ATOM 6138 N N . GLY A 1 805 ? 1.224 -7.083 13.464 1.00 87.12 805 GLY A N 1
ATOM 6139 C CA . GLY A 1 805 ? 1.801 -7.612 14.693 1.00 87.12 805 GLY A CA 1
ATOM 6140 C C . GLY A 1 805 ? 1.772 -9.138 14.764 1.00 87.12 805 GLY A C 1
ATOM 6141 O O . GLY A 1 805 ? 2.798 -9.750 15.063 1.00 87.12 805 GLY A O 1
ATOM 6142 N N . GLY A 1 806 ? 0.644 -9.772 14.452 1.00 90.25 806 GLY A N 1
ATOM 6143 C CA . GLY A 1 806 ? 0.500 -11.228 14.428 1.00 90.25 806 GLY A CA 1
ATOM 6144 C C . GLY A 1 806 ? 1.462 -11.921 13.478 1.00 90.25 806 GLY A C 1
ATOM 6145 O O . GLY A 1 806 ? 2.097 -12.906 13.856 1.00 90.25 806 GLY A O 1
ATOM 6146 N N . CYS A 1 807 ? 1.618 -11.369 12.276 1.00 90.69 807 CYS A N 1
ATOM 6147 C CA . CYS A 1 807 ? 2.519 -11.898 11.259 1.00 90.69 807 CYS A CA 1
ATOM 6148 C C . CYS A 1 807 ? 4.001 -11.770 11.675 1.00 90.69 807 CYS A C 1
ATOM 6150 O O . CYS A 1 807 ? 4.784 -12.717 11.544 1.00 90.69 807 CYS A O 1
ATOM 6152 N N . HIS A 1 808 ? 4.378 -10.635 12.274 1.00 90.31 808 HIS A N 1
ATOM 6153 C CA . HIS A 1 808 ? 5.761 -10.338 12.656 1.00 90.31 808 HIS A CA 1
ATOM 6154 C C . HIS A 1 808 ? 6.185 -10.883 14.037 1.00 90.31 808 HIS A C 1
ATOM 6156 O O . HIS A 1 808 ? 7.364 -11.196 14.245 1.00 90.31 808 HIS A O 1
ATOM 6162 N N . GLN A 1 809 ? 5.253 -11.038 14.983 1.00 89.75 809 GLN A N 1
ATOM 6163 C CA . GLN A 1 809 ? 5.474 -11.520 16.359 1.00 89.75 809 GLN A CA 1
ATOM 6164 C C . GLN A 1 809 ? 4.559 -12.705 16.737 1.00 89.75 809 GLN A C 1
ATOM 6166 O O . GLN A 1 809 ? 3.940 -12.708 17.806 1.00 89.75 809 GLN A O 1
ATOM 6171 N N . PRO A 1 810 ? 4.491 -13.774 15.924 1.00 91.62 810 PRO A N 1
ATOM 6172 C CA . PRO A 1 810 ? 3.484 -14.817 16.105 1.00 91.62 810 PRO A CA 1
ATOM 6173 C C . PRO A 1 810 ? 3.631 -15.581 17.426 1.00 91.62 810 PRO A C 1
ATOM 6175 O O . PRO A 1 810 ? 2.641 -16.013 18.011 1.00 91.62 810 PRO A O 1
ATOM 6178 N N . SER A 1 811 ? 4.851 -15.725 17.952 1.00 89.75 811 SER A N 1
ATOM 6179 C CA . SER A 1 811 ? 5.079 -16.361 19.255 1.00 89.75 811 SER A CA 1
ATOM 6180 C C . SER A 1 811 ? 4.523 -15.542 20.418 1.00 89.75 811 SER A C 1
ATOM 6182 O O . SER A 1 811 ? 3.979 -16.118 21.355 1.00 89.75 811 SER A O 1
ATOM 6184 N N . THR A 1 812 ? 4.622 -14.211 20.349 1.00 86.94 812 THR A N 1
ATOM 6185 C CA . THR A 1 812 ? 4.114 -13.288 21.380 1.00 86.94 812 THR A CA 1
ATOM 6186 C C . THR A 1 812 ? 2.594 -13.382 21.504 1.00 86.94 812 THR A C 1
ATOM 6188 O O . THR A 1 812 ? 2.045 -13.228 22.592 1.00 86.94 812 THR A O 1
ATOM 6191 N N . PHE A 1 813 ? 1.920 -13.731 20.408 1.00 88.44 813 PHE A N 1
ATOM 6192 C CA . PHE A 1 813 ? 0.472 -13.920 20.343 1.00 88.44 813 PHE A CA 1
ATOM 6193 C C . PHE A 1 813 ? 0.034 -15.391 20.428 1.00 88.44 813 PHE A C 1
ATOM 6195 O O . PHE A 1 813 ? -1.116 -15.713 20.139 1.00 88.44 813 PHE A O 1
ATOM 6202 N N . ASN A 1 814 ? 0.926 -16.298 20.848 1.00 90.56 814 ASN A N 1
ATOM 6203 C CA . ASN A 1 814 ? 0.664 -17.738 20.971 1.00 90.56 814 ASN A CA 1
ATOM 6204 C C . ASN A 1 814 ? 0.183 -18.412 19.668 1.00 90.56 814 ASN A C 1
ATOM 6206 O O . ASN A 1 814 ? -0.536 -19.411 19.714 1.00 90.56 814 ASN A O 1
ATOM 6210 N N . LEU A 1 815 ? 0.592 -17.900 18.504 1.00 94.50 815 LEU A N 1
ATOM 6211 C CA . LEU A 1 815 ? 0.174 -18.402 17.188 1.00 94.50 815 LEU A CA 1
ATOM 6212 C C . LEU A 1 815 ? 1.025 -19.591 16.715 1.00 94.50 815 LEU A C 1
ATOM 6214 O O . LEU A 1 815 ? 0.578 -20.374 15.881 1.00 94.50 815 LEU A O 1
ATOM 6218 N N . THR A 1 816 ? 2.234 -19.762 17.261 1.00 95.38 816 THR A N 1
ATOM 6219 C CA . THR A 1 816 ? 3.189 -20.813 16.854 1.00 95.38 816 THR A CA 1
ATOM 6220 C C . THR A 1 816 ? 3.047 -22.127 17.628 1.00 95.38 816 THR A C 1
ATOM 6222 O O . THR A 1 816 ? 3.668 -23.126 17.265 1.00 95.38 816 THR A O 1
ATOM 6225 N N . GLY A 1 817 ? 2.253 -22.152 18.705 1.00 95.44 817 GLY A N 1
ATOM 6226 C CA . GLY A 1 817 ? 2.038 -23.356 19.510 1.00 95.44 817 GLY A CA 1
ATOM 6227 C C . GLY A 1 817 ? 1.337 -24.462 18.719 1.00 95.44 817 GLY A C 1
ATOM 6228 O O . GLY A 1 817 ? 0.580 -24.181 17.790 1.00 95.44 817 GLY A O 1
ATOM 6229 N N . THR A 1 818 ? 1.560 -25.728 19.083 1.00 95.88 818 THR A N 1
ATOM 6230 C CA . THR A 1 818 ? 0.912 -26.876 18.426 1.00 95.88 818 THR A CA 1
ATOM 6231 C C . THR A 1 818 ? -0.606 -26.712 18.409 1.00 95.88 818 THR A C 1
ATOM 6233 O O . THR A 1 818 ? -1.213 -26.544 19.467 1.00 95.88 818 THR A O 1
ATOM 6236 N N . ASN A 1 819 ? -1.220 -26.799 17.222 1.00 96.25 819 ASN A N 1
ATOM 6237 C CA . ASN A 1 819 ? -2.669 -26.658 17.036 1.00 96.25 819 ASN A CA 1
ATOM 6238 C C . ASN A 1 819 ? -3.232 -25.303 17.529 1.00 96.25 819 ASN A C 1
ATOM 6240 O O . ASN A 1 819 ? -4.409 -25.206 17.894 1.00 96.25 819 ASN A O 1
ATOM 6244 N N . ALA A 1 820 ? -2.402 -24.253 17.565 1.00 97.00 820 ALA A N 1
ATOM 6245 C CA . ALA A 1 820 ? -2.804 -22.919 18.007 1.00 97.00 820 ALA A CA 1
ATOM 6246 C C . ALA A 1 820 ? -3.943 -22.329 17.166 1.00 97.00 820 ALA A C 1
ATOM 6248 O O . ALA A 1 820 ? -4.753 -21.579 17.709 1.00 97.00 820 ALA A O 1
ATOM 6249 N N . LEU A 1 821 ? -4.023 -22.700 15.883 1.00 97.62 821 LEU A N 1
ATOM 6250 C CA . LEU A 1 821 ? -5.051 -22.254 14.943 1.00 97.62 821 LEU A CA 1
ATOM 6251 C C . LEU A 1 821 ? -6.166 -23.298 14.735 1.00 97.62 821 LEU A C 1
ATOM 6253 O O . LEU A 1 821 ? -7.075 -23.063 13.948 1.00 97.62 821 LEU A O 1
ATOM 6257 N N . GLY A 1 822 ? -6.130 -24.448 15.415 1.00 97.00 822 GLY A N 1
ATOM 6258 C CA . GLY A 1 822 ? -7.086 -25.543 15.194 1.00 97.00 822 GLY A CA 1
ATOM 6259 C C . GLY A 1 822 ? -6.843 -26.332 13.904 1.00 97.00 822 GLY A C 1
ATOM 6260 O O . GLY A 1 822 ? -6.027 -25.943 13.075 1.00 97.00 822 GLY A O 1
ATOM 6261 N N . GLY A 1 823 ? -7.505 -27.484 13.750 1.00 93.12 823 GLY A N 1
ATOM 6262 C CA . GLY A 1 823 ? -7.307 -28.370 12.587 1.00 93.12 823 GLY A CA 1
ATOM 6263 C C . GLY A 1 823 ? -5.903 -28.991 12.483 1.00 93.12 823 GLY A C 1
ATOM 6264 O O . GLY A 1 823 ? -5.517 -29.487 11.435 1.00 93.12 823 GLY A O 1
ATOM 6265 N N . GLY A 1 824 ? -5.113 -28.951 13.560 1.00 95.25 824 GLY A N 1
ATOM 6266 C CA . GLY A 1 824 ? -3.692 -29.310 13.560 1.00 95.25 824 GLY A CA 1
ATOM 6267 C C . GLY A 1 824 ? -2.758 -28.177 13.121 1.00 95.25 824 GLY A C 1
ATOM 6268 O O . GLY A 1 824 ? -1.547 -28.381 13.103 1.00 95.25 824 GLY A O 1
ATOM 6269 N N . LEU A 1 825 ? -3.288 -26.990 12.808 1.00 96.75 825 LEU A N 1
ATOM 6270 C CA . LEU A 1 825 ? -2.526 -25.874 12.252 1.00 96.75 825 LEU A CA 1
ATOM 6271 C C . LEU A 1 825 ? -1.862 -25.005 13.330 1.00 96.75 825 LEU A C 1
ATOM 6273 O O . LEU A 1 825 ? -2.412 -24.751 14.408 1.00 96.75 825 LEU A O 1
ATOM 6277 N N . SER A 1 826 ? -0.688 -24.490 12.978 1.00 96.94 826 SER A N 1
ATOM 6278 C CA . SER A 1 826 ? 0.104 -23.524 13.740 1.00 96.94 826 SER A CA 1
ATOM 6279 C C . SER A 1 826 ? 0.665 -22.491 12.769 1.00 96.94 826 SER A C 1
ATOM 6281 O O . SER A 1 826 ? 1.014 -22.834 11.639 1.00 96.94 826 SER A O 1
ATOM 6283 N N . PHE A 1 827 ? 0.774 -21.236 13.197 1.00 96.50 827 PHE A N 1
ATOM 6284 C CA . PHE A 1 827 ? 1.365 -20.196 12.364 1.00 96.50 827 PHE A CA 1
ATOM 6285 C C . PHE A 1 827 ? 2.898 -20.317 12.353 1.00 96.50 827 PHE A C 1
ATOM 6287 O O . PHE A 1 827 ? 3.495 -20.578 13.404 1.00 96.50 827 PHE A O 1
ATOM 6294 N N . PRO A 1 828 ? 3.565 -20.145 11.200 1.00 95.88 828 PRO A N 1
ATOM 6295 C CA . PRO A 1 828 ? 5.019 -20.233 11.118 1.00 95.88 828 PRO A CA 1
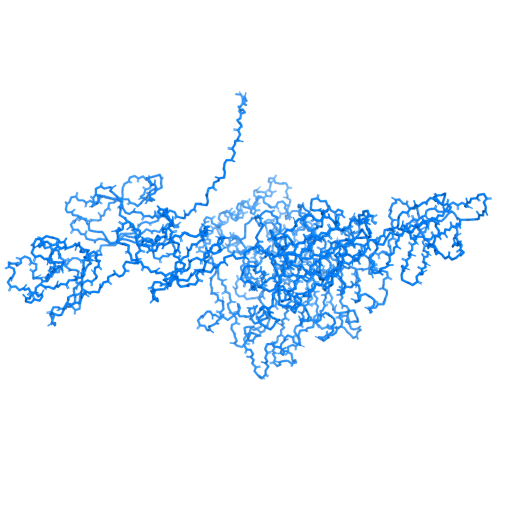ATOM 6296 C C . PRO A 1 828 ? 5.716 -19.012 11.742 1.00 95.88 828 PRO A C 1
ATOM 6298 O O . PRO A 1 828 ? 5.166 -17.918 11.815 1.00 95.88 828 PRO A O 1
ATOM 6301 N N . SER A 1 829 ? 6.972 -19.184 12.162 1.00 93.94 829 SER A N 1
ATOM 6302 C CA . SER A 1 829 ? 7.761 -18.107 12.775 1.00 93.94 829 SER A CA 1
ATOM 6303 C C . SER A 1 829 ? 8.296 -17.081 11.762 1.00 93.94 829 SER A C 1
ATOM 6305 O O . SER A 1 829 ? 8.657 -17.421 10.629 1.00 93.94 829 SER A O 1
ATOM 6307 N N . SER A 1 830 ? 8.445 -15.832 12.216 1.00 91.25 830 SER A N 1
ATOM 6308 C CA . SER A 1 830 ? 9.240 -14.784 11.559 1.00 91.25 830 SER A CA 1
ATOM 6309 C C . SER A 1 830 ? 10.754 -14.976 11.805 1.00 91.25 830 SER A C 1
ATOM 6311 O O . SER A 1 830 ? 11.170 -15.879 12.538 1.00 91.25 830 SER A O 1
ATOM 6313 N N . SER A 1 831 ? 11.610 -14.142 11.198 1.00 87.50 831 SER A N 1
ATOM 6314 C CA . SER A 1 831 ? 13.057 -14.096 11.482 1.00 87.50 831 SER A CA 1
ATOM 6315 C C . SER A 1 831 ? 13.344 -13.092 12.599 1.00 87.50 831 SER A C 1
ATOM 6317 O O . SER A 1 831 ? 13.840 -11.990 12.361 1.00 87.50 831 SER A O 1
ATOM 6319 N N . GLY A 1 832 ? 12.965 -13.452 13.828 1.00 83.12 832 GLY A N 1
ATOM 6320 C CA . GLY A 1 832 ? 13.063 -12.611 15.031 1.00 83.12 832 GLY A CA 1
ATOM 6321 C C . GLY A 1 832 ? 12.003 -11.506 15.099 1.00 83.12 832 GLY A C 1
ATOM 6322 O O . GLY A 1 832 ? 11.392 -11.300 16.142 1.00 83.12 832 GLY A O 1
ATOM 6323 N N . PHE A 1 833 ? 11.761 -10.828 13.977 1.00 88.44 833 PHE A N 1
ATOM 6324 C CA . PHE A 1 833 ? 10.641 -9.909 13.777 1.00 88.44 833 PHE A CA 1
ATOM 6325 C C . PHE A 1 833 ? 10.287 -9.818 12.291 1.00 88.44 833 PHE A C 1
ATOM 6327 O O . PHE A 1 833 ? 9.136 -9.936 11.902 1.00 88.44 833 PHE A O 1
ATOM 6334 N N . VAL A 1 834 ? 11.287 -9.612 11.434 1.00 91.38 834 VAL A N 1
ATOM 6335 C CA . VAL A 1 834 ? 11.088 -9.339 10.003 1.00 91.38 834 VAL A CA 1
ATOM 6336 C C . VAL A 1 834 ? 10.963 -10.618 9.180 1.00 91.38 834 VAL A C 1
ATOM 6338 O O . VAL A 1 834 ? 11.359 -11.700 9.617 1.00 91.38 834 VAL A O 1
ATOM 6341 N N . HIS A 1 835 ? 10.441 -10.480 7.963 1.00 94.56 835 HIS A N 1
ATOM 6342 C CA . HIS A 1 835 ? 10.356 -11.575 6.997 1.00 94.56 835 HIS A CA 1
ATOM 6343 C C . HIS A 1 835 ? 11.528 -11.601 6.012 1.00 94.56 835 HIS A C 1
ATOM 6345 O O . HIS A 1 835 ? 11.930 -12.684 5.597 1.00 94.56 835 HIS A O 1
ATOM 6351 N N . VAL A 1 836 ? 12.125 -10.440 5.730 1.00 95.00 836 VAL A N 1
ATOM 6352 C CA . VAL A 1 836 ? 13.407 -10.290 5.031 1.00 95.00 836 VAL A CA 1
ATOM 6353 C C . VAL A 1 836 ? 14.363 -9.576 5.981 1.00 95.00 836 VAL A C 1
ATOM 6355 O O . VAL A 1 836 ? 14.050 -8.496 6.477 1.00 95.00 836 VAL A O 1
ATOM 6358 N N . ASN A 1 837 ? 15.491 -10.203 6.301 1.00 90.25 837 ASN A N 1
ATOM 6359 C CA . ASN A 1 837 ? 16.495 -9.633 7.194 1.00 90.25 837 ASN A CA 1
ATOM 6360 C C . ASN A 1 837 ? 17.437 -8.716 6.412 1.00 90.25 837 ASN A C 1
ATOM 6362 O O . ASN A 1 837 ? 18.050 -9.159 5.450 1.00 90.25 837 ASN A O 1
ATOM 6366 N N . GLU A 1 838 ? 17.593 -7.477 6.862 1.00 89.94 838 GLU A N 1
ATOM 6367 C CA . GLU A 1 838 ? 18.435 -6.438 6.264 1.00 89.94 838 GLU A CA 1
ATOM 6368 C C . GLU A 1 838 ? 19.944 -6.698 6.372 1.00 89.94 838 GLU A C 1
ATOM 6370 O O . GLU A 1 838 ? 20.738 -5.992 5.757 1.00 89.94 838 GLU A O 1
ATOM 6375 N N . ASN A 1 839 ? 20.356 -7.705 7.145 1.00 87.44 839 ASN A N 1
ATOM 6376 C CA . ASN A 1 839 ? 21.742 -8.142 7.218 1.00 87.44 839 ASN A CA 1
ATOM 6377 C C . ASN A 1 839 ? 21.955 -9.293 6.227 1.00 87.44 839 ASN A C 1
ATOM 6379 O O . ASN A 1 839 ? 21.384 -10.378 6.414 1.00 87.44 839 ASN A O 1
ATOM 6383 N N . PRO A 1 840 ? 22.775 -9.092 5.183 1.00 87.00 840 PRO A N 1
ATOM 6384 C CA . PRO A 1 840 ? 23.028 -10.133 4.208 1.00 87.00 840 PRO A CA 1
ATOM 6385 C C . PRO A 1 840 ? 23.904 -11.233 4.812 1.00 87.00 840 PRO A C 1
ATOM 6387 O O . PRO A 1 840 ? 24.702 -11.029 5.731 1.00 87.00 840 PRO A O 1
ATOM 6390 N N . THR A 1 841 ? 23.765 -12.432 4.264 1.00 87.25 841 THR A N 1
ATOM 6391 C CA . THR A 1 841 ? 24.719 -13.522 4.471 1.00 87.25 841 THR A CA 1
ATOM 6392 C C . THR A 1 841 ? 26.073 -13.182 3.844 1.00 87.25 841 THR A C 1
ATOM 6394 O O . THR A 1 841 ? 26.192 -12.258 3.043 1.00 87.25 841 THR A O 1
ATOM 6397 N N . PHE A 1 842 ? 27.105 -13.974 4.150 1.00 78.50 842 PHE A N 1
ATOM 6398 C CA . PHE A 1 842 ? 28.430 -13.819 3.534 1.00 78.50 842 PHE A CA 1
ATOM 6399 C C . PHE A 1 842 ? 28.400 -13.882 1.993 1.00 78.50 842 PHE A C 1
ATOM 6401 O O . PHE A 1 842 ? 29.238 -13.270 1.342 1.00 78.50 842 PHE A O 1
ATOM 6408 N N . ASN A 1 843 ? 27.412 -14.575 1.418 1.00 81.56 843 ASN A N 1
ATOM 6409 C CA . ASN A 1 843 ? 27.237 -14.702 -0.030 1.00 81.56 843 ASN A CA 1
ATOM 6410 C C . ASN A 1 843 ? 26.411 -13.557 -0.646 1.00 81.56 843 ASN A C 1
ATOM 6412 O O . ASN A 1 843 ? 26.076 -13.620 -1.822 1.00 81.56 843 ASN A O 1
ATOM 6416 N N . GLY A 1 844 ? 26.055 -12.535 0.137 1.00 87.38 844 GLY A N 1
ATOM 6417 C CA . GLY A 1 844 ? 25.316 -11.374 -0.351 1.00 87.38 844 GLY A CA 1
ATOM 6418 C C . GLY A 1 844 ? 23.814 -11.599 -0.536 1.00 87.38 844 GLY A C 1
ATOM 6419 O O . GLY A 1 844 ? 23.181 -10.869 -1.285 1.00 87.38 844 GLY A O 1
ATOM 6420 N N . THR A 1 845 ? 23.221 -12.596 0.126 1.00 92.56 845 THR A N 1
ATOM 6421 C CA . THR A 1 845 ? 21.765 -12.843 0.096 1.00 92.56 845 THR A CA 1
ATOM 6422 C C . THR A 1 845 ? 21.126 -12.467 1.428 1.00 92.56 845 THR A C 1
ATOM 6424 O O . THR A 1 845 ? 21.633 -12.871 2.480 1.00 92.56 845 THR A O 1
ATOM 6427 N N . PHE A 1 846 ? 20.000 -11.757 1.408 1.00 93.81 846 PHE A N 1
ATOM 6428 C CA . PHE A 1 846 ? 19.225 -11.392 2.597 1.00 93.81 846 PHE A CA 1
ATOM 6429 C C . PHE A 1 846 ? 18.361 -12.564 3.084 1.00 93.81 846 PHE A C 1
ATOM 6431 O O . PHE A 1 846 ? 17.626 -13.187 2.322 1.00 93.81 846 PHE A O 1
ATOM 6438 N N . ASN A 1 847 ? 18.440 -12.914 4.370 1.00 91.75 847 ASN A N 1
ATOM 6439 C CA . ASN A 1 847 ? 17.761 -14.110 4.880 1.00 91.75 847 ASN A CA 1
ATOM 6440 C C . ASN A 1 847 ? 16.239 -13.943 4.966 1.00 91.75 847 ASN A C 1
ATOM 6442 O O . ASN A 1 847 ? 15.746 -12.931 5.461 1.00 91.75 847 ASN A O 1
ATOM 6446 N N . LEU A 1 848 ? 15.507 -14.993 4.586 1.00 94.94 848 LEU A N 1
ATOM 6447 C CA . LEU A 1 848 ? 14.045 -15.041 4.653 1.00 94.94 848 LEU A CA 1
ATOM 6448 C C . LEU A 1 848 ? 13.576 -15.801 5.894 1.00 94.94 848 LEU A C 1
ATOM 6450 O O . LEU A 1 848 ? 14.257 -16.717 6.364 1.00 94.94 848 LEU A O 1
ATOM 6454 N N . SER A 1 849 ? 12.402 -15.449 6.413 1.00 95.81 849 SER A N 1
ATOM 6455 C CA . SER A 1 849 ? 11.806 -16.159 7.545 1.00 95.81 849 SER A CA 1
ATOM 6456 C C . SER A 1 849 ? 11.275 -17.546 7.187 1.00 95.81 849 SER A C 1
ATOM 6458 O O . SER A 1 849 ? 10.899 -17.781 6.036 1.00 95.81 849 SER A O 1
ATOM 6460 N N . PRO A 1 850 ? 11.145 -18.451 8.179 1.00 95.06 850 PRO A N 1
ATOM 6461 C CA . PRO A 1 850 ? 10.448 -19.723 7.998 1.00 95.06 850 PRO A CA 1
ATOM 6462 C C . PRO A 1 850 ? 9.040 -19.554 7.420 1.00 95.06 850 PRO A C 1
ATOM 6464 O O . PRO A 1 850 ? 8.652 -20.328 6.553 1.00 95.06 850 PRO A O 1
ATOM 6467 N N . ALA A 1 851 ? 8.306 -18.517 7.843 1.00 95.81 851 ALA A N 1
ATOM 6468 C CA . ALA A 1 851 ? 6.997 -18.190 7.278 1.00 95.81 851 ALA A CA 1
ATOM 6469 C C . ALA A 1 851 ? 7.021 -17.995 5.753 1.00 95.81 851 ALA A C 1
ATOM 6471 O O . ALA A 1 851 ? 6.246 -18.637 5.048 1.00 95.81 851 ALA A O 1
ATOM 6472 N N . LEU A 1 852 ? 7.935 -17.167 5.231 1.00 96.44 852 LEU A N 1
ATOM 6473 C CA . LEU A 1 852 ? 8.055 -16.979 3.787 1.00 96.44 852 LEU A CA 1
ATOM 6474 C C . LEU A 1 852 ? 8.507 -18.263 3.094 1.00 96.44 852 LEU A C 1
ATOM 6476 O O . LEU A 1 852 ? 7.847 -18.703 2.162 1.00 96.44 852 LEU A O 1
ATOM 6480 N N . ARG A 1 853 ? 9.596 -18.882 3.564 1.00 94.94 853 ARG A N 1
ATOM 6481 C CA . ARG A 1 853 ? 10.211 -20.035 2.883 1.00 94.94 853 ARG A CA 1
ATOM 6482 C C . ARG A 1 853 ? 9.306 -21.260 2.823 1.00 94.94 853 ARG A C 1
ATOM 6484 O O . ARG A 1 853 ? 9.294 -21.948 1.814 1.00 94.94 853 ARG A O 1
ATOM 6491 N N . ASN A 1 854 ? 8.584 -21.545 3.903 1.00 94.44 854 ASN A N 1
ATOM 6492 C CA . ASN A 1 854 ? 7.925 -22.840 4.070 1.00 94.44 854 ASN A CA 1
ATOM 6493 C C . ASN A 1 854 ? 6.415 -22.797 3.814 1.00 94.44 854 ASN A C 1
ATOM 6495 O O . ASN A 1 854 ? 5.808 -23.858 3.721 1.00 94.44 854 ASN A O 1
ATOM 6499 N N . VAL A 1 855 ? 5.803 -21.608 3.774 1.00 95.25 855 VAL A N 1
ATOM 6500 C CA . VAL A 1 855 ? 4.343 -21.462 3.663 1.00 95.25 855 VAL A CA 1
ATOM 6501 C C . VAL A 1 855 ? 3.978 -20.501 2.540 1.00 95.25 855 VAL A C 1
ATOM 6503 O O . VAL A 1 855 ? 3.375 -20.917 1.556 1.00 95.25 855 VAL A O 1
ATOM 6506 N N . PHE A 1 856 ? 4.371 -19.230 2.646 1.00 96.38 856 PHE A N 1
ATOM 6507 C CA . PHE A 1 856 ? 3.826 -18.204 1.755 1.00 96.38 856 PHE A CA 1
ATOM 6508 C C . PHE A 1 856 ? 4.446 -18.199 0.354 1.00 96.38 856 PHE A C 1
ATOM 6510 O O . PHE A 1 856 ? 3.712 -18.048 -0.612 1.00 96.38 856 PHE A O 1
ATOM 6517 N N . LEU A 1 857 ? 5.761 -18.390 0.200 1.00 97.31 857 LEU A N 1
ATOM 6518 C CA . LEU A 1 857 ? 6.371 -18.467 -1.135 1.00 97.31 857 LEU A CA 1
ATOM 6519 C C . LEU A 1 857 ? 5.941 -19.721 -1.912 1.00 97.31 857 LEU A C 1
ATOM 6521 O O . LEU A 1 857 ? 5.591 -19.563 -3.076 1.00 97.31 857 LEU A O 1
ATOM 6525 N N . PRO A 1 858 ? 5.866 -20.924 -1.304 1.00 95.81 858 PRO A N 1
ATOM 6526 C CA . PRO A 1 858 ? 5.291 -22.087 -1.981 1.00 95.81 858 PRO A CA 1
ATOM 6527 C C . PRO A 1 858 ? 3.837 -21.878 -2.426 1.00 95.81 858 PRO A C 1
ATOM 6529 O O . PRO A 1 858 ? 3.471 -22.264 -3.531 1.00 95.81 858 PRO A O 1
ATOM 6532 N N . ALA A 1 859 ? 3.007 -21.231 -1.599 1.00 95.75 859 ALA A N 1
ATOM 6533 C CA . ALA A 1 859 ? 1.633 -20.910 -1.985 1.00 95.75 859 ALA A CA 1
ATOM 6534 C C . ALA A 1 859 ? 1.585 -19.922 -3.164 1.00 95.75 859 ALA A C 1
ATOM 6536 O O . ALA A 1 859 ? 0.811 -20.108 -4.098 1.00 95.75 859 ALA A O 1
ATOM 6537 N N . ARG A 1 860 ? 2.446 -18.897 -3.167 1.00 96.31 860 ARG A N 1
ATOM 6538 C CA . ARG A 1 860 ? 2.564 -17.948 -4.289 1.00 96.31 860 ARG A CA 1
ATOM 6539 C C . ARG A 1 860 ? 3.029 -18.614 -5.572 1.00 96.31 860 ARG A C 1
ATOM 6541 O O . ARG A 1 860 ? 2.463 -18.336 -6.621 1.00 96.31 860 ARG A O 1
ATOM 6548 N N . GLN A 1 861 ? 4.009 -19.507 -5.472 1.00 95.06 861 GLN A N 1
ATOM 6549 C CA . GLN A 1 861 ? 4.464 -20.314 -6.595 1.00 95.06 861 GLN A CA 1
ATOM 6550 C C . GLN A 1 861 ? 3.301 -21.096 -7.197 1.00 95.06 861 GLN A C 1
ATOM 6552 O O . GLN A 1 861 ? 3.040 -20.950 -8.383 1.00 95.06 861 GLN A O 1
ATOM 6557 N N . SER A 1 862 ? 2.535 -21.812 -6.371 1.00 92.88 862 SER A N 1
ATOM 6558 C CA . SER A 1 862 ? 1.376 -22.568 -6.851 1.00 92.88 862 SER A CA 1
ATOM 6559 C C . SER A 1 862 ? 0.314 -21.683 -7.517 1.00 92.88 862 SER A C 1
ATOM 6561 O O . SER A 1 862 ? -0.296 -22.120 -8.487 1.00 92.88 862 SER A O 1
ATOM 6563 N N . ASN A 1 863 ? 0.084 -20.460 -7.025 1.00 92.50 863 ASN A N 1
ATOM 6564 C CA . ASN A 1 863 ? -0.844 -19.515 -7.657 1.00 92.50 863 ASN A CA 1
ATOM 6565 C C . ASN A 1 863 ? -0.338 -19.042 -9.028 1.00 92.50 863 ASN A C 1
ATOM 6567 O O . ASN A 1 863 ? -1.109 -18.987 -9.984 1.00 92.50 863 ASN A O 1
ATOM 6571 N N . MET A 1 864 ? 0.955 -18.730 -9.133 1.00 91.62 864 MET A N 1
ATOM 6572 C CA . MET A 1 864 ? 1.576 -18.306 -10.388 1.00 91.62 864 MET A CA 1
ATOM 6573 C C . MET A 1 864 ? 1.618 -19.444 -11.419 1.00 91.62 864 MET A C 1
ATOM 6575 O O . MET A 1 864 ? 1.253 -19.226 -12.570 1.00 91.62 864 MET A O 1
ATOM 6579 N N . GLU A 1 865 ? 1.970 -20.663 -11.000 1.00 86.44 865 GLU A N 1
ATOM 6580 C CA . GLU A 1 865 ? 1.921 -21.874 -11.836 1.00 86.44 865 GLU A CA 1
ATOM 6581 C C . GLU A 1 865 ? 0.500 -22.130 -12.348 1.00 86.44 865 GLU A C 1
ATOM 6583 O O . GLU A 1 865 ? 0.299 -22.324 -13.545 1.00 86.44 865 GLU A O 1
ATOM 6588 N N . ALA A 1 866 ? -0.506 -22.047 -11.470 1.00 85.56 866 ALA A N 1
ATOM 6589 C CA . ALA A 1 866 ? -1.901 -22.254 -11.850 1.00 85.56 866 ALA A CA 1
ATOM 6590 C C . ALA A 1 866 ? -2.400 -21.229 -12.882 1.00 85.56 866 ALA A C 1
ATOM 6592 O O . ALA A 1 866 ? -3.154 -21.592 -13.782 1.00 85.56 866 ALA A O 1
ATOM 6593 N N . PHE A 1 867 ? -1.984 -19.967 -12.766 1.00 85.00 867 PHE A N 1
ATOM 6594 C CA . PHE A 1 867 ? -2.339 -18.918 -13.724 1.00 85.00 867 PHE A CA 1
ATOM 6595 C C . PHE A 1 867 ? -1.650 -19.100 -15.084 1.00 85.00 867 PHE A C 1
ATOM 6597 O O . PHE A 1 867 ? -2.266 -18.914 -16.137 1.00 85.00 867 PHE A O 1
ATOM 6604 N N . LEU A 1 868 ? -0.378 -19.499 -15.070 1.00 79.31 868 LEU A N 1
ATOM 6605 C CA . LEU A 1 868 ? 0.400 -19.725 -16.286 1.00 79.31 868 LEU A CA 1
ATOM 6606 C C . LEU A 1 868 ? 0.101 -21.073 -16.961 1.00 79.31 868 LEU A C 1
ATOM 6608 O O . LEU A 1 868 ? 0.424 -21.219 -18.135 1.00 79.31 868 LEU A O 1
ATOM 6612 N N . GLY A 1 869 ? -0.552 -22.010 -16.267 1.00 70.62 869 GLY A N 1
ATOM 6613 C CA . GLY A 1 869 ? -0.884 -23.341 -16.785 1.00 70.62 869 GLY A CA 1
ATOM 6614 C C . GLY A 1 869 ? 0.246 -24.370 -16.647 1.00 70.62 869 GLY A C 1
ATOM 6615 O O . GLY A 1 869 ? 0.337 -25.276 -17.476 1.00 70.62 869 GLY A O 1
ATOM 6616 N N . LEU A 1 870 ? 1.112 -24.226 -15.634 1.00 60.91 870 LEU A N 1
ATOM 6617 C CA . LEU A 1 870 ? 2.336 -25.025 -15.449 1.00 60.91 870 LEU A CA 1
ATOM 6618 C C . LEU A 1 870 ? 2.144 -26.327 -14.660 1.00 60.91 870 LEU A C 1
ATOM 6620 O O . LEU A 1 870 ? 1.277 -26.376 -13.754 1.00 60.91 870 LEU A O 1
#

Nearest PDB structures (foldseek):
  8gz7-assembly1_H  TM=1.179E-01  e=4.837E-01  Staphylococcus aureus
  6itb-assembly1_B  TM=1.325E-01  e=5.563E+00  Flock House virus

Mean predicted aligned error: 20.52 Å